Protein AF-A0A6B1HH83-F1 (afdb_monomer)

pLDDT: mean 73.37, std 22.15, range [20.62, 98.69]

Structure (mmCIF, N/CA/C/O backbone):
data_AF-A0A6B1HH83-F1
#
_entry.id   AF-A0A6B1HH83-F1
#
loop_
_atom_site.group_PDB
_atom_site.id
_atom_site.type_symbol
_atom_site.label_atom_id
_atom_site.label_alt_id
_atom_site.label_comp_id
_atom_site.label_asym_id
_atom_site.label_entity_id
_atom_site.label_seq_id
_atom_site.pdbx_PDB_ins_code
_atom_site.Cartn_x
_atom_site.Cartn_y
_atom_site.Cartn_z
_atom_site.occupancy
_atom_site.B_iso_or_equiv
_atom_site.auth_seq_id
_atom_site.auth_comp_id
_atom_site.auth_asym_id
_atom_site.auth_atom_id
_atom_site.pdbx_PDB_model_num
ATOM 1 N N . MET A 1 1 ? -50.913 -0.398 -34.273 1.00 33.47 1 MET A N 1
ATOM 2 C CA . MET A 1 1 ? -52.316 -0.352 -33.785 1.00 33.47 1 MET A CA 1
ATOM 3 C C . MET A 1 1 ? -52.574 1.016 -33.149 1.00 33.47 1 MET A C 1
ATOM 5 O O . MET A 1 1 ? -51.648 1.817 -33.113 1.00 33.47 1 MET A O 1
ATOM 9 N N . ARG A 1 2 ? -53.811 1.325 -32.743 1.00 30.80 2 ARG A N 1
ATOM 10 C CA . ARG A 1 2 ? -54.237 2.619 -32.159 1.00 30.80 2 ARG A CA 1
ATOM 11 C C . ARG A 1 2 ? -54.920 2.368 -30.799 1.00 30.80 2 ARG A C 1
ATOM 13 O O . ARG A 1 2 ? -55.069 1.201 -30.449 1.00 30.80 2 ARG A O 1
ATOM 20 N N . TRP A 1 3 ? -55.430 3.433 -30.169 1.00 24.69 3 TRP A N 1
ATOM 21 C CA . TRP A 1 3 ? -56.178 3.485 -28.893 1.00 24.69 3 TRP A CA 1
ATOM 22 C C . TRP A 1 3 ? -55.334 3.423 -27.604 1.00 24.69 3 TRP A C 1
ATOM 24 O O . TRP A 1 3 ? -54.301 2.764 -27.589 1.00 24.69 3 TRP A O 1
ATOM 34 N N . ASP A 1 4 ? -55.770 3.991 -26.468 1.00 29.88 4 ASP A N 1
ATOM 35 C CA . ASP A 1 4 ? -56.290 5.360 -26.208 1.00 29.88 4 ASP A CA 1
ATOM 36 C C . ASP A 1 4 ? -56.360 5.630 -24.675 1.00 29.88 4 ASP A C 1
ATOM 38 O O . ASP A 1 4 ? -56.040 4.753 -23.875 1.00 29.88 4 ASP A O 1
ATOM 42 N N . ARG A 1 5 ? -56.740 6.850 -24.252 1.00 32.91 5 ARG A N 1
ATOM 43 C CA . ARG A 1 5 ? -56.985 7.263 -22.832 1.00 32.91 5 ARG A CA 1
ATOM 44 C C . ARG A 1 5 ? -58.492 7.039 -22.443 1.00 32.91 5 ARG A C 1
ATOM 46 O O . ARG A 1 5 ? -59.138 6.336 -23.219 1.00 32.91 5 ARG A O 1
ATOM 53 N N . PRO A 1 6 ? -59.149 7.628 -21.387 1.00 52.00 6 PRO A N 1
ATOM 54 C CA . PRO A 1 6 ? -58.709 8.498 -20.258 1.00 52.00 6 PRO A CA 1
ATOM 55 C C . PRO A 1 6 ? -59.425 8.368 -18.860 1.00 52.00 6 PRO A C 1
ATOM 57 O O . PRO A 1 6 ? -60.502 7.797 -18.742 1.00 52.00 6 PRO A O 1
ATOM 60 N N . GLY A 1 7 ? -58.921 9.116 -17.852 1.00 25.64 7 GLY A N 1
ATOM 61 C CA . GLY A 1 7 ? -59.727 9.885 -16.853 1.00 25.64 7 GLY A CA 1
ATOM 62 C C . GLY A 1 7 ? -59.946 9.307 -15.429 1.00 25.64 7 GLY A C 1
ATOM 63 O O . GLY A 1 7 ? -59.591 8.161 -15.196 1.00 25.64 7 GLY A O 1
ATOM 64 N N . SER A 1 8 ? -60.550 10.007 -14.438 1.00 27.75 8 SER A N 1
ATOM 65 C CA . SER A 1 8 ? -60.636 11.460 -14.069 1.00 27.75 8 SER A CA 1
ATOM 66 C C . SER A 1 8 ? -61.572 11.698 -12.826 1.00 27.75 8 SER A C 1
ATOM 68 O O . SER A 1 8 ? -62.246 10.762 -12.415 1.00 27.75 8 SER A O 1
ATOM 70 N N . PHE A 1 9 ? -61.671 12.942 -12.277 1.00 25.16 9 PHE A N 1
ATOM 71 C CA . PHE A 1 9 ? -62.644 13.459 -11.241 1.00 25.16 9 PHE A CA 1
ATOM 72 C C . PHE A 1 9 ? -62.462 13.034 -9.738 1.00 25.16 9 PHE A C 1
ATOM 74 O O . PHE A 1 9 ? -61.982 11.942 -9.487 1.00 25.16 9 PHE A O 1
ATOM 81 N N . CYS A 1 10 ? -62.849 13.791 -8.670 1.00 22.48 10 CYS A N 1
ATOM 82 C CA . CYS A 1 10 ? -63.037 15.261 -8.459 1.00 22.48 10 CYS A CA 1
ATOM 83 C C . CYS A 1 10 ? -63.253 15.752 -6.975 1.00 22.48 10 CYS A C 1
ATOM 85 O O . CYS A 1 10 ? -63.966 15.121 -6.206 1.00 22.48 10 CYS A O 1
ATOM 87 N N . THR A 1 11 ? -62.788 16.984 -6.665 1.00 25.80 11 THR A N 1
ATOM 88 C CA . THR A 1 11 ? -63.322 18.070 -5.760 1.00 25.80 11 THR A CA 1
ATOM 89 C C . THR A 1 11 ? -63.862 17.886 -4.312 1.00 25.80 11 THR A C 1
ATOM 91 O O . THR A 1 11 ? -64.905 17.263 -4.124 1.00 25.80 11 THR A O 1
ATOM 94 N N . ARG A 1 12 ? -63.334 18.721 -3.374 1.00 23.45 12 ARG A N 1
ATOM 95 C CA . ARG A 1 12 ? -63.982 19.645 -2.361 1.00 23.45 12 ARG A CA 1
ATOM 96 C C . ARG A 1 12 ? -62.873 20.355 -1.524 1.00 23.45 12 ARG A C 1
ATOM 98 O O . ARG A 1 12 ? -61.862 19.706 -1.314 1.00 23.45 12 ARG A O 1
ATOM 105 N N . ARG A 1 13 ? -62.860 21.624 -1.046 1.00 24.23 13 ARG A N 1
ATOM 106 C CA . ARG A 1 13 ? -63.653 22.896 -1.146 1.00 24.23 13 ARG A CA 1
ATOM 107 C C . ARG A 1 13 ? -64.559 23.304 0.057 1.00 24.23 13 ARG A C 1
ATOM 109 O O . ARG A 1 13 ? -65.288 22.451 0.541 1.00 24.23 13 ARG A O 1
ATOM 116 N N . PHE A 1 14 ? -64.593 24.630 0.365 1.00 24.58 14 PHE A N 1
ATOM 117 C CA . PHE A 1 14 ? -65.303 25.423 1.433 1.00 24.58 14 PHE A CA 1
ATOM 118 C C . PHE A 1 14 ? -64.523 25.617 2.775 1.00 24.58 14 PHE A C 1
ATOM 120 O O . PHE A 1 14 ? -63.933 24.649 3.225 1.00 24.58 14 PHE A O 1
ATOM 127 N N . PHE A 1 15 ? -64.464 26.789 3.467 1.00 24.94 15 PHE A N 1
ATOM 128 C CA . PHE A 1 15 ? -64.865 28.198 3.162 1.00 24.94 15 PHE A CA 1
ATOM 129 C C . PHE A 1 15 ? -64.323 29.259 4.188 1.00 24.94 15 PHE A C 1
ATOM 131 O O . PHE A 1 15 ? -64.245 28.931 5.361 1.00 24.94 15 PHE A O 1
ATOM 138 N N . HIS A 1 16 ? -64.142 30.538 3.768 1.00 25.53 16 HIS A N 1
ATOM 139 C CA . HIS A 1 16 ? -64.282 31.811 4.565 1.00 25.53 16 HIS A CA 1
ATOM 140 C C . HIS A 1 16 ? -63.339 32.132 5.782 1.00 25.53 16 HIS A C 1
ATOM 142 O O . HIS A 1 16 ? -62.809 31.219 6.388 1.00 25.53 16 HIS A O 1
ATOM 148 N N . HIS A 1 17 ? -63.081 33.388 6.238 1.00 24.97 17 HIS A N 1
ATOM 149 C CA . HIS A 1 17 ? -63.225 34.766 5.677 1.00 24.97 17 HIS A CA 1
ATOM 150 C C . HIS A 1 17 ? -62.445 35.848 6.511 1.00 24.97 17 HIS A C 1
ATOM 152 O O . HIS A 1 17 ? -62.545 35.817 7.728 1.00 24.97 17 HIS A O 1
ATOM 158 N N . MET A 1 18 ? -61.847 36.881 5.867 1.00 22.27 18 MET A N 1
ATOM 159 C CA . MET A 1 18 ? -61.456 38.223 6.426 1.00 22.27 18 MET A CA 1
ATOM 160 C C . MET A 1 18 ? -60.382 38.291 7.561 1.00 22.27 18 MET A C 1
ATOM 162 O O . MET A 1 18 ? -60.098 37.284 8.183 1.00 22.27 18 MET A O 1
ATOM 166 N N . SER A 1 19 ? -59.665 39.401 7.857 1.00 24.20 19 SER A N 1
ATOM 167 C CA . SER A 1 19 ? -59.639 40.811 7.360 1.00 24.20 19 SER A CA 1
ATOM 168 C C . SER A 1 19 ? -58.248 41.499 7.497 1.00 24.20 19 SER A C 1
ATOM 170 O O . SER A 1 19 ? -57.459 41.135 8.358 1.00 24.20 19 SER A O 1
ATOM 172 N N . LYS A 1 20 ? -57.984 42.561 6.704 1.00 23.52 20 LYS A N 1
ATOM 173 C CA . LYS A 1 20 ? -56.842 43.520 6.832 1.00 23.52 20 LYS A CA 1
ATOM 174 C C . LYS A 1 20 ? -57.128 44.604 7.899 1.00 23.52 20 LYS A C 1
ATOM 176 O O . LYS A 1 20 ? -58.307 44.929 8.048 1.00 23.52 20 LYS A O 1
ATOM 181 N N . PRO A 1 21 ? -56.127 45.242 8.560 1.00 34.47 21 PRO A N 1
ATOM 182 C CA . PRO A 1 21 ? -55.455 46.481 8.056 1.00 34.47 21 PRO A CA 1
ATOM 183 C C . PRO A 1 21 ? -53.977 46.640 8.553 1.00 34.47 21 PRO A C 1
ATOM 185 O O . PRO A 1 21 ? -53.494 45.753 9.236 1.00 34.47 21 PRO A O 1
ATOM 188 N N . ARG A 1 22 ? -53.164 47.698 8.324 1.00 25.73 22 ARG A N 1
ATOM 189 C CA . ARG A 1 22 ? -52.981 48.751 7.279 1.00 25.73 22 ARG A CA 1
ATOM 190 C C . ARG A 1 22 ? -51.525 49.290 7.383 1.00 25.73 22 ARG A C 1
ATOM 192 O O . ARG A 1 22 ? -50.882 49.112 8.407 1.00 25.73 22 ARG A O 1
ATOM 199 N N . ARG A 1 23 ? -51.025 49.998 6.355 1.00 27.62 23 ARG A N 1
ATOM 200 C CA . ARG A 1 23 ? -49.734 50.737 6.386 1.00 27.62 23 ARG A CA 1
ATOM 201 C C . ARG A 1 23 ? -49.839 52.099 7.096 1.00 27.62 23 ARG A C 1
ATOM 203 O O . ARG A 1 23 ? -50.871 52.753 6.962 1.00 27.62 23 ARG A O 1
ATOM 210 N N . GLN A 1 24 ? -48.720 52.582 7.645 1.00 23.72 24 GLN A N 1
ATOM 211 C CA . GLN A 1 24 ? -48.341 54.008 7.730 1.00 23.72 24 GLN A CA 1
ATOM 212 C C . GLN A 1 24 ? -46.822 54.168 7.474 1.00 23.72 24 GLN A C 1
ATOM 214 O O . GLN A 1 24 ? -46.152 53.164 7.225 1.00 23.72 24 GLN A O 1
ATOM 219 N N . SER A 1 25 ? -46.302 55.401 7.353 1.00 23.97 25 SER A N 1
ATOM 220 C CA . SER A 1 25 ? -45.129 55.644 6.486 1.00 23.97 25 SER A CA 1
ATOM 221 C C . SER A 1 25 ? -44.353 56.964 6.692 1.00 23.97 25 SER A C 1
ATOM 223 O O . SER A 1 25 ? -44.974 58.017 6.563 1.00 23.97 25 SER A O 1
ATOM 225 N N . TRP A 1 26 ? -43.004 56.864 6.727 1.00 20.62 26 TRP A N 1
ATOM 226 C CA . TRP A 1 26 ? -42.010 57.819 6.148 1.00 20.62 26 TRP A CA 1
ATOM 227 C C . TRP A 1 26 ? -41.841 59.209 6.851 1.00 20.62 26 TRP A C 1
ATOM 229 O O . TRP A 1 26 ? -42.753 59.607 7.570 1.00 20.62 26 TRP A O 1
ATOM 239 N N . PRO A 1 27 ? -40.782 60.038 6.591 1.00 42.03 27 PRO A N 1
ATOM 240 C CA . PRO A 1 27 ? -39.379 59.773 6.145 1.00 42.03 27 PRO A CA 1
ATOM 241 C C . PRO A 1 27 ? -38.252 60.743 6.686 1.00 42.03 27 PRO A C 1
ATOM 243 O O . PRO A 1 27 ? -38.539 61.646 7.461 1.00 42.03 27 PRO A O 1
ATOM 246 N N . ILE A 1 28 ? -37.012 60.621 6.135 1.00 26.72 28 ILE A N 1
ATOM 247 C CA . ILE A 1 28 ? -35.827 61.561 6.088 1.00 26.72 28 ILE A CA 1
ATOM 248 C C . ILE A 1 28 ? -35.133 61.967 7.428 1.00 26.72 28 ILE A C 1
ATOM 250 O O . ILE A 1 28 ? -35.751 61.881 8.475 1.00 26.72 28 ILE A O 1
ATOM 254 N N . LEU A 1 29 ? -33.840 62.364 7.525 1.00 22.95 29 LEU A N 1
ATOM 255 C CA . LEU A 1 29 ? -32.870 63.000 6.591 1.00 22.95 29 LEU A CA 1
ATOM 256 C C . LEU A 1 29 ? -31.380 62.836 7.047 1.00 22.95 29 LEU A C 1
ATOM 258 O O . LEU A 1 29 ? -31.147 62.926 8.247 1.00 22.95 29 LEU A O 1
ATOM 262 N N . LEU A 1 30 ? -30.396 62.754 6.116 1.00 25.77 30 LEU A N 1
ATOM 263 C CA . LEU A 1 30 ? -29.038 63.406 6.091 1.00 25.77 30 LEU A CA 1
ATOM 264 C C . LEU A 1 30 ? -27.879 62.581 5.454 1.00 25.77 30 LEU A C 1
ATOM 266 O O . LEU A 1 30 ? -28.041 61.420 5.099 1.00 25.77 30 LEU A O 1
ATOM 270 N N . LEU A 1 31 ? -26.744 63.259 5.201 1.00 26.20 31 LEU A N 1
ATOM 271 C CA . LEU A 1 31 ? -25.589 62.890 4.349 1.00 26.20 31 LEU A CA 1
ATOM 272 C C . LEU A 1 31 ? -24.270 63.410 4.982 1.00 26.20 31 LEU A C 1
ATOM 274 O O . LEU A 1 31 ? -24.334 64.399 5.716 1.00 26.20 31 LEU A O 1
ATOM 278 N N . PRO A 1 32 ? -23.079 62.844 4.668 1.00 42.06 32 PRO A N 1
ATOM 279 C CA . PRO A 1 32 ? -22.206 63.496 3.669 1.00 42.06 32 PRO A CA 1
ATOM 280 C C . PRO A 1 32 ? -21.372 62.535 2.774 1.00 42.06 32 PRO A C 1
ATOM 282 O O . PRO A 1 32 ? -21.610 61.336 2.713 1.00 42.06 32 PRO A O 1
ATOM 285 N N . ARG A 1 33 ? -20.441 63.104 1.988 1.00 28.48 33 ARG A N 1
ATOM 286 C CA . ARG A 1 33 ? -19.704 62.492 0.856 1.00 28.48 33 ARG A CA 1
ATOM 287 C C . ARG A 1 33 ? -18.230 62.196 1.185 1.00 28.48 33 ARG A C 1
ATOM 289 O O . ARG A 1 33 ? -17.654 62.929 1.979 1.00 28.48 33 ARG A O 1
ATOM 296 N N . ALA A 1 34 ? -17.582 61.365 0.356 1.00 24.95 34 ALA A N 1
ATOM 297 C CA . ALA A 1 34 ? -16.354 61.741 -0.378 1.00 24.95 34 ALA A CA 1
ATOM 298 C C . ALA A 1 34 ? -16.177 60.894 -1.670 1.00 24.95 34 ALA A C 1
ATOM 300 O O . ALA A 1 34 ? -16.966 59.989 -1.921 1.00 24.95 34 ALA A O 1
ATOM 301 N N . ARG A 1 35 ? -15.194 61.230 -2.526 1.00 26.92 35 ARG A N 1
ATOM 302 C CA . ARG A 1 35 ? -14.909 60.592 -3.836 1.00 26.92 35 ARG A CA 1
ATOM 303 C C . ARG A 1 35 ? -13.450 60.127 -3.929 1.00 26.92 35 ARG A C 1
ATOM 305 O O . ARG A 1 35 ? -12.586 60.850 -3.446 1.00 26.92 35 ARG A O 1
ATOM 312 N N . VAL A 1 36 ? -13.186 59.117 -4.763 1.00 23.02 36 VAL A N 1
ATOM 313 C CA . VAL A 1 36 ? -11.991 59.048 -5.638 1.00 23.02 36 VAL A CA 1
ATOM 314 C C . VAL A 1 36 ? -12.446 58.609 -7.045 1.00 23.02 36 VAL A C 1
ATOM 316 O O . VAL A 1 36 ? -13.508 58.003 -7.182 1.00 23.02 36 VAL A O 1
ATOM 319 N N . THR A 1 37 ? -11.693 58.962 -8.092 1.00 24.11 37 THR A N 1
ATOM 320 C CA . THR A 1 37 ? -12.030 58.712 -9.508 1.00 24.11 37 THR A CA 1
ATOM 321 C C . THR A 1 37 ? -10.834 58.125 -10.256 1.00 24.11 37 THR A C 1
ATOM 323 O O . THR A 1 37 ? -9.757 58.711 -10.201 1.00 24.11 37 THR A O 1
ATOM 326 N N . VAL A 1 38 ? -11.048 57.083 -11.067 1.00 23.75 38 VAL A N 1
ATOM 327 C CA . VAL A 1 38 ? -10.174 56.728 -12.204 1.00 23.75 38 VAL A CA 1
ATOM 328 C C . VAL A 1 38 ? -11.058 56.442 -13.426 1.00 23.75 38 VAL A C 1
ATOM 330 O O . VAL A 1 38 ? -12.166 55.929 -13.288 1.00 23.75 38 VAL A O 1
ATOM 333 N N . MET A 1 39 ? -10.611 56.839 -14.621 1.00 22.73 39 MET A N 1
ATOM 334 C CA . MET A 1 39 ? -11.310 56.588 -15.890 1.00 22.73 39 MET A CA 1
ATOM 335 C C . MET A 1 39 ? -10.774 55.331 -16.576 1.00 22.73 39 MET A C 1
ATOM 337 O O . MET A 1 39 ? -9.578 55.087 -16.495 1.00 22.73 39 MET A O 1
ATOM 341 N N . PHE A 1 40 ? -11.578 54.714 -17.447 1.00 24.36 40 PHE A N 1
ATOM 342 C CA . PHE A 1 40 ? -11.118 54.476 -18.821 1.00 24.36 40 PHE A CA 1
ATOM 343 C C . PHE A 1 40 ? -12.262 54.582 -19.847 1.00 24.36 40 PHE A C 1
ATOM 345 O O . PHE A 1 40 ? -13.430 54.344 -19.549 1.00 24.36 40 PHE A O 1
ATOM 352 N N . ARG A 1 41 ? -11.906 55.005 -21.066 1.00 24.81 41 ARG A N 1
ATOM 353 C CA . ARG A 1 41 ? -12.722 54.908 -22.294 1.00 24.81 41 ARG A CA 1
ATOM 354 C C . ARG A 1 41 ? -12.534 53.481 -22.883 1.00 24.81 41 ARG A C 1
ATOM 356 O O . ARG A 1 41 ? -11.619 52.788 -22.464 1.00 24.81 41 ARG A O 1
ATOM 363 N N . THR A 1 42 ? -13.296 52.967 -23.855 1.00 26.19 42 THR A N 1
ATOM 364 C CA . THR A 1 42 ? -13.899 53.651 -25.016 1.00 26.19 42 THR A CA 1
ATOM 365 C C . THR A 1 42 ? -15.095 52.883 -25.601 1.00 26.19 42 THR A C 1
ATOM 367 O O . THR A 1 42 ? -15.248 51.684 -25.411 1.00 26.19 42 THR A O 1
ATOM 370 N N . THR A 1 43 ? -15.940 53.591 -26.349 1.00 26.95 43 THR A N 1
ATOM 371 C CA . THR A 1 43 ? -17.135 53.096 -27.052 1.00 26.95 43 THR A CA 1
ATOM 372 C C . THR A 1 43 ? -16.858 52.158 -28.233 1.00 26.95 43 THR A C 1
ATOM 374 O O . THR A 1 43 ? -15.992 52.464 -29.055 1.00 26.95 43 THR A O 1
ATOM 377 N N . ARG A 1 44 ? -17.795 51.237 -28.505 1.00 25.27 44 ARG A N 1
ATOM 378 C CA . ARG A 1 44 ? -18.380 51.136 -29.858 1.00 25.27 44 ARG A CA 1
ATOM 379 C C . ARG A 1 44 ? -19.846 50.693 -29.837 1.00 25.27 44 ARG A C 1
ATOM 381 O O . ARG A 1 44 ? -20.268 49.950 -28.962 1.00 25.27 44 ARG A O 1
ATOM 388 N N . THR A 1 45 ? -20.619 51.199 -30.793 1.00 28.08 45 THR A N 1
ATOM 389 C CA . THR A 1 45 ? -22.076 51.039 -30.911 1.00 28.08 45 THR A CA 1
ATOM 390 C C . THR A 1 45 ? -22.458 50.367 -32.225 1.00 28.08 45 THR A C 1
ATOM 392 O O . THR A 1 45 ? -21.961 50.759 -33.277 1.00 28.08 45 THR A O 1
ATOM 395 N N . ILE A 1 46 ? -23.432 49.453 -32.177 1.00 26.84 46 ILE A N 1
ATOM 396 C CA . ILE A 1 46 ? -24.344 49.141 -33.291 1.00 26.84 46 ILE A CA 1
ATOM 397 C C . ILE A 1 46 ? -25.780 49.119 -32.722 1.00 26.84 46 ILE A C 1
ATOM 399 O O . ILE A 1 46 ? -25.980 48.874 -31.532 1.00 26.84 46 ILE A O 1
ATOM 403 N N . ARG A 1 47 ? -26.775 49.492 -33.538 1.00 26.17 47 ARG A N 1
ATOM 404 C CA . ARG A 1 47 ? -28.194 49.699 -33.167 1.00 26.17 47 ARG A CA 1
ATOM 405 C C . ARG A 1 47 ? -29.117 49.211 -34.326 1.00 26.17 47 ARG A C 1
ATOM 407 O O . ARG A 1 47 ? -28.569 48.696 -35.296 1.00 26.17 47 ARG A O 1
ATOM 414 N N . PRO A 1 48 ? -30.470 49.236 -34.248 1.00 45.50 48 PRO A N 1
ATOM 415 C CA . PRO A 1 48 ? -31.218 47.982 -34.404 1.00 45.50 48 PRO A CA 1
ATOM 416 C C . PRO A 1 48 ? -32.344 47.980 -35.464 1.00 45.50 48 PRO A C 1
ATOM 418 O O . PRO A 1 48 ? -32.814 49.023 -35.910 1.00 45.50 48 PRO A O 1
ATOM 421 N N . MET A 1 49 ? -32.873 46.782 -35.729 1.00 25.17 49 MET A N 1
ATOM 422 C CA . MET A 1 49 ? -34.228 46.474 -36.229 1.00 25.17 49 MET A CA 1
ATOM 423 C C . MET A 1 49 ? -34.684 45.192 -35.489 1.00 25.17 49 MET A C 1
ATOM 425 O O . MET A 1 49 ? -33.827 44.399 -35.120 1.00 25.17 49 MET A O 1
ATOM 429 N N . GLY A 1 50 ? -35.949 44.899 -35.159 1.00 27.03 50 GLY A N 1
ATOM 430 C CA . GLY A 1 50 ? -37.245 45.482 -35.534 1.00 27.03 50 GLY A CA 1
ATOM 431 C C . GLY A 1 50 ? -38.096 44.427 -36.273 1.00 27.03 50 GLY A C 1
ATOM 432 O O . GLY A 1 50 ? -37.589 43.839 -37.214 1.00 27.03 50 GLY A O 1
ATOM 433 N N . THR A 1 51 ? -39.363 44.114 -35.953 1.00 28.11 51 THR A N 1
ATOM 434 C CA . THR A 1 51 ? -40.323 44.636 -34.948 1.00 28.11 51 THR A CA 1
ATOM 435 C C . THR A 1 51 ? -41.466 43.615 -34.676 1.00 28.11 51 THR A C 1
ATOM 437 O O . THR A 1 51 ? -41.605 42.650 -35.415 1.00 28.11 51 THR A O 1
ATOM 440 N N . PHE A 1 52 ? -42.335 43.922 -33.694 1.00 25.11 52 PHE A N 1
ATOM 441 C CA . PHE A 1 52 ? -43.751 43.501 -33.526 1.00 25.11 52 PHE A CA 1
ATOM 442 C C . PHE A 1 52 ? -44.191 42.215 -32.767 1.00 25.11 52 PHE A C 1
ATOM 444 O O . PHE A 1 52 ? -43.970 41.092 -33.188 1.00 25.11 52 PHE A O 1
ATOM 451 N N . ARG A 1 53 ? -45.067 42.482 -31.771 1.00 27.41 53 ARG A N 1
ATOM 452 C CA . ARG A 1 53 ? -46.263 41.730 -31.295 1.00 27.41 53 ARG A CA 1
ATOM 453 C C . ARG A 1 53 ? -46.114 40.341 -30.643 1.00 27.41 53 ARG A C 1
ATOM 455 O O . ARG A 1 53 ? -46.042 39.322 -31.311 1.00 27.41 53 ARG A O 1
ATOM 462 N N . GLY A 1 54 ? -46.365 40.321 -29.331 1.00 27.91 54 GLY A N 1
ATOM 463 C CA . GLY A 1 54 ? -46.809 39.146 -28.571 1.00 27.91 54 GLY A CA 1
ATOM 464 C C . GLY A 1 54 ? -46.835 39.448 -27.071 1.00 27.91 54 GLY A C 1
ATOM 465 O O . GLY A 1 54 ? -45.780 39.565 -26.463 1.00 27.91 54 GLY A O 1
ATOM 466 N N . ALA A 1 55 ? -48.016 39.626 -26.471 1.00 28.78 55 ALA A N 1
ATOM 467 C CA . ALA A 1 55 ? -48.135 39.899 -25.036 1.00 28.78 55 ALA A CA 1
ATOM 468 C C . ALA A 1 55 ? -48.441 38.605 -24.268 1.00 28.78 55 ALA A C 1
ATOM 470 O O . ALA A 1 55 ? -49.576 38.134 -24.277 1.00 28.78 55 ALA A O 1
ATOM 471 N N . ALA A 1 56 ? -47.434 38.061 -23.586 1.00 28.45 56 ALA A N 1
ATOM 472 C CA . ALA A 1 56 ? -47.584 36.983 -22.615 1.00 28.45 56 ALA A CA 1
ATOM 473 C C . ALA A 1 56 ? -46.942 37.429 -21.296 1.00 28.45 56 ALA A C 1
ATOM 475 O O . ALA A 1 56 ? -45.726 37.585 -21.209 1.00 28.45 56 ALA A O 1
ATOM 476 N N . ALA A 1 57 ? -47.765 37.681 -20.279 1.00 30.30 57 ALA A N 1
ATOM 477 C CA . ALA A 1 57 ? -47.280 38.070 -18.962 1.00 30.30 57 ALA A CA 1
ATOM 478 C C . ALA A 1 57 ? -46.827 36.823 -18.190 1.00 30.30 57 ALA A C 1
ATOM 480 O O . ALA A 1 57 ? -47.614 36.233 -17.449 1.00 30.30 57 ALA A O 1
ATOM 481 N N . LEU A 1 58 ? -45.560 36.424 -18.351 1.00 28.72 58 LEU A N 1
ATOM 482 C CA . LEU A 1 58 ? -44.927 35.548 -17.368 1.00 28.72 58 LEU A CA 1
ATOM 483 C C . LEU A 1 58 ? -44.825 36.327 -16.055 1.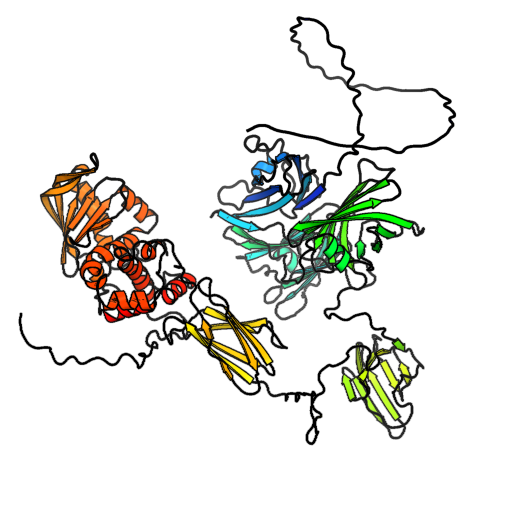00 28.72 58 LEU A C 1
ATOM 485 O O . LEU A 1 58 ? -43.991 37.220 -15.906 1.00 28.72 58 LEU A O 1
ATOM 489 N N . GLY A 1 59 ? -45.688 35.983 -15.102 1.00 29.36 59 GLY A N 1
ATOM 490 C CA . GLY A 1 59 ? -45.469 36.340 -13.712 1.00 29.36 59 GLY A CA 1
ATOM 491 C C . GLY A 1 59 ? -44.239 35.589 -13.226 1.00 29.36 59 GLY A C 1
ATOM 492 O O . GLY A 1 59 ? -44.337 34.404 -12.917 1.00 29.36 59 GLY A O 1
ATOM 493 N N . VAL A 1 60 ? -43.090 36.267 -13.180 1.00 30.16 60 VAL A N 1
ATOM 494 C CA . VAL A 1 60 ? -41.903 35.749 -12.497 1.00 30.16 60 VAL A CA 1
ATOM 495 C C . VAL A 1 60 ? -42.250 35.669 -11.017 1.00 30.16 60 VAL A C 1
ATOM 497 O O . VAL A 1 60 ? -42.188 36.660 -10.289 1.00 30.16 60 VAL A O 1
ATOM 500 N N . VAL A 1 61 ? -42.648 34.476 -10.581 1.00 28.92 61 VAL A N 1
ATOM 501 C CA . VAL A 1 61 ? -42.601 34.116 -9.171 1.00 28.92 61 VAL A CA 1
ATOM 502 C C . VAL A 1 61 ? -41.121 34.077 -8.822 1.00 28.92 61 VAL A C 1
ATOM 504 O O . VAL A 1 61 ? -40.431 33.109 -9.128 1.00 28.92 61 VAL A O 1
ATOM 507 N N . MET A 1 62 ? -40.625 35.158 -8.220 1.00 29.91 62 MET A N 1
ATOM 508 C CA . MET A 1 62 ? -39.379 35.103 -7.470 1.00 29.91 62 MET A CA 1
ATOM 509 C C . MET A 1 62 ? -39.630 34.185 -6.276 1.00 29.91 62 MET A C 1
ATOM 511 O O . MET A 1 62 ? -40.058 34.641 -5.215 1.00 29.91 62 MET A O 1
ATOM 515 N N . LEU A 1 63 ? -39.386 32.887 -6.469 1.00 28.62 63 LEU A N 1
ATOM 516 C CA . LEU A 1 63 ? -39.000 32.031 -5.361 1.00 28.62 63 LEU A CA 1
ATOM 517 C C . LEU A 1 63 ? -37.780 32.706 -4.737 1.00 28.62 63 LEU A C 1
ATOM 519 O O . LEU A 1 63 ? -36.724 32.795 -5.361 1.00 28.62 63 LEU A O 1
ATOM 523 N N . TRP A 1 64 ? -37.945 33.208 -3.517 1.00 27.88 64 TRP A N 1
ATOM 524 C CA . TRP A 1 64 ? -36.811 33.405 -2.633 1.00 27.88 64 TRP A CA 1
ATOM 525 C C . TRP A 1 64 ? -36.361 32.012 -2.200 1.00 27.88 64 TRP A C 1
ATOM 527 O O . TRP A 1 64 ? -36.716 31.536 -1.125 1.00 27.88 64 TRP A O 1
ATOM 537 N N . CYS A 1 65 ? -35.598 31.343 -3.065 1.00 28.91 65 CYS A N 1
ATOM 538 C CA . CYS A 1 65 ? -34.590 30.433 -2.556 1.00 28.91 65 CYS A CA 1
ATOM 539 C C . CYS A 1 65 ? -33.683 31.291 -1.672 1.00 28.91 65 CYS A C 1
ATOM 541 O O . CYS A 1 65 ? -33.063 32.238 -2.164 1.00 28.91 65 CYS A O 1
ATOM 543 N N . ALA A 1 66 ? -33.641 30.989 -0.375 1.00 38.44 66 ALA A N 1
ATOM 544 C CA . ALA A 1 66 ? -32.488 31.379 0.420 1.00 38.44 66 ALA A CA 1
ATOM 545 C C . ALA A 1 66 ? -31.232 30.836 -0.291 1.00 38.44 66 ALA A C 1
ATOM 547 O O . ALA A 1 66 ? -31.316 29.756 -0.892 1.00 38.44 66 ALA A O 1
ATOM 548 N N . PRO A 1 67 ? -30.101 31.563 -0.286 1.00 40.47 67 PRO A N 1
ATOM 549 C CA . PRO A 1 67 ? -28.860 31.004 -0.802 1.00 40.47 67 PRO A CA 1
ATOM 550 C C . PRO A 1 67 ? -28.576 29.686 -0.076 1.00 40.47 67 PRO A C 1
ATOM 552 O O . PRO A 1 67 ? -28.771 29.587 1.138 1.00 40.47 67 PRO A O 1
ATOM 555 N N . ALA A 1 68 ? -28.150 28.668 -0.821 1.00 49.88 68 ALA A N 1
ATOM 556 C CA . ALA A 1 68 ? -27.632 27.463 -0.196 1.00 49.88 68 ALA A CA 1
ATOM 557 C C . ALA A 1 68 ? -26.391 27.836 0.628 1.00 49.88 68 ALA A C 1
ATOM 559 O O . ALA A 1 68 ? -25.600 28.700 0.237 1.00 49.88 68 ALA A O 1
ATOM 560 N N . LEU A 1 69 ? -26.236 27.208 1.794 1.00 56.00 69 LEU A N 1
ATOM 561 C CA . LEU A 1 69 ? -24.988 27.305 2.535 1.00 56.00 69 LEU A CA 1
ATOM 562 C C . LEU A 1 69 ? -23.965 26.405 1.856 1.00 56.00 69 LEU A C 1
ATOM 564 O O . LEU A 1 69 ? -23.931 25.201 2.128 1.00 56.00 69 LEU A O 1
ATOM 568 N N . ALA A 1 70 ? -23.149 27.017 0.995 1.00 60.75 70 ALA A N 1
ATOM 569 C CA . ALA A 1 70 ? -21.957 26.395 0.443 1.00 60.75 70 ALA A CA 1
ATOM 570 C C . ALA A 1 70 ? -21.139 25.784 1.587 1.00 60.75 70 ALA A C 1
ATOM 572 O O . ALA A 1 70 ? -20.826 26.452 2.583 1.00 60.75 70 ALA A O 1
ATOM 573 N N . GLU A 1 71 ? -20.882 24.495 1.433 1.00 65.69 71 GLU A N 1
ATOM 574 C CA . GLU A 1 71 ? -20.278 23.590 2.393 1.00 65.69 71 GLU A CA 1
ATOM 575 C C . GLU A 1 71 ? -18.769 23.793 2.436 1.00 65.69 71 GLU A C 1
ATOM 577 O O . GLU A 1 71 ? -18.173 24.186 1.433 1.00 65.69 71 GLU A O 1
ATOM 582 N N . GLN A 1 72 ? -18.151 23.502 3.581 1.00 74.31 72 GLN A N 1
ATOM 583 C CA . GLN A 1 72 ? -16.707 23.607 3.761 1.00 74.31 72 GLN A CA 1
ATOM 584 C C . GLN A 1 72 ? -16.086 22.229 4.015 1.00 74.31 72 GLN A C 1
ATOM 586 O O . GLN A 1 72 ? -16.536 21.470 4.877 1.00 74.31 72 GLN A O 1
ATOM 591 N N . TYR A 1 73 ? -15.007 21.952 3.289 1.00 79.44 73 TYR A N 1
ATOM 592 C CA . TYR A 1 73 ? -14.140 20.788 3.461 1.00 79.44 73 TYR A CA 1
ATOM 593 C C . TYR A 1 73 ? -12.710 21.281 3.739 1.00 79.44 73 TYR A C 1
ATOM 595 O O . TYR A 1 73 ? -12.281 22.272 3.141 1.00 79.44 73 TYR A O 1
ATOM 603 N N . THR A 1 74 ? -11.971 20.619 4.632 1.00 81.81 74 THR A N 1
ATOM 604 C CA . THR A 1 74 ? -10.571 20.958 4.946 1.00 81.81 74 THR A CA 1
ATOM 605 C C . THR A 1 74 ? -9.596 19.913 4.405 1.00 81.81 74 THR A C 1
ATOM 607 O O . THR A 1 74 ? -9.939 18.750 4.205 1.00 81.81 74 THR A O 1
ATOM 610 N N . VAL A 1 75 ? -8.363 20.347 4.141 1.00 86.94 75 VAL A N 1
ATOM 611 C CA . VAL A 1 75 ? -7.211 19.482 3.852 1.00 86.94 75 VAL A CA 1
ATOM 612 C C . VAL A 1 75 ? -6.047 19.963 4.726 1.00 86.94 75 VAL A C 1
ATOM 614 O O . VAL A 1 75 ? -5.592 21.087 4.504 1.00 86.94 75 VAL A O 1
ATOM 617 N N . PRO A 1 76 ? -5.534 19.160 5.677 1.00 85.56 76 PRO A N 1
ATOM 618 C CA . PRO A 1 76 ? -4.541 19.603 6.669 1.00 85.56 76 PRO A CA 1
ATOM 619 C C . PRO A 1 76 ? -3.156 19.910 6.071 1.00 85.56 76 PRO A C 1
ATOM 621 O O . PRO A 1 76 ? -2.391 20.709 6.623 1.00 85.56 76 PRO A O 1
ATOM 624 N N . LEU A 1 77 ? -2.816 19.270 4.946 1.00 88.56 77 LEU A N 1
ATOM 625 C CA . LEU A 1 77 ? -1.523 19.412 4.284 1.00 88.56 77 LEU A CA 1
ATOM 626 C C . LEU A 1 77 ? -1.628 19.264 2.757 1.00 88.56 77 LEU A C 1
ATOM 628 O O . LEU A 1 77 ? -1.817 18.169 2.226 1.00 88.56 77 LEU A O 1
ATOM 632 N N . LEU A 1 78 ? -1.393 20.368 2.051 1.00 88.44 78 LEU A N 1
ATOM 633 C CA . LEU A 1 78 ? -0.869 20.384 0.690 1.00 88.44 78 LEU A CA 1
ATOM 634 C C . LEU A 1 78 ? 0.598 20.833 0.758 1.00 88.44 78 LEU A C 1
ATOM 636 O O . LEU A 1 78 ? 0.881 21.986 1.084 1.00 88.44 78 LEU A O 1
ATOM 640 N N . VAL A 1 79 ? 1.521 19.929 0.421 1.00 84.25 79 VAL A N 1
ATOM 641 C CA . VAL A 1 79 ? 2.957 20.245 0.364 1.00 84.25 79 VAL A CA 1
ATOM 642 C C . VAL A 1 79 ? 3.227 21.257 -0.749 1.00 84.25 79 VAL A C 1
ATOM 644 O O . VAL A 1 79 ? 2.830 21.046 -1.902 1.00 84.25 79 VAL A O 1
ATOM 647 N N . ALA A 1 80 ? 3.901 22.354 -0.401 1.00 72.31 80 ALA A N 1
ATOM 648 C CA . ALA A 1 80 ? 4.197 23.445 -1.327 1.00 72.31 80 ALA A CA 1
ATOM 649 C C . ALA A 1 80 ? 5.085 22.989 -2.513 1.00 72.31 80 ALA A C 1
ATOM 651 O O . ALA A 1 80 ? 5.915 22.088 -2.361 1.00 72.31 80 ALA A O 1
ATOM 652 N N . PRO A 1 81 ? 4.959 23.596 -3.713 1.00 66.56 81 PRO A N 1
ATOM 653 C CA . PRO A 1 81 ? 5.722 23.167 -4.880 1.00 66.56 81 PRO A CA 1
ATOM 654 C C . PRO A 1 81 ? 7.210 23.520 -4.729 1.00 66.56 81 PRO A C 1
ATOM 656 O O . PRO A 1 81 ? 7.606 24.685 -4.810 1.00 66.56 81 PRO A O 1
ATOM 659 N N . ALA A 1 82 ? 8.053 22.503 -4.554 1.00 58.28 82 ALA A N 1
ATOM 660 C CA . ALA A 1 82 ? 9.501 22.665 -4.560 1.00 58.28 82 ALA A CA 1
ATOM 661 C C . ALA A 1 82 ? 9.990 23.081 -5.962 1.00 58.28 82 ALA A C 1
ATOM 663 O O . ALA A 1 82 ? 9.749 22.392 -6.951 1.00 58.28 82 ALA A O 1
ATOM 664 N N . GLY A 1 83 ? 10.706 24.206 -6.054 1.00 49.81 83 GLY A N 1
ATOM 665 C CA . GLY A 1 83 ? 11.142 24.816 -7.321 1.00 49.81 83 GLY A CA 1
ATOM 666 C C . GLY A 1 83 ? 12.282 24.098 -8.062 1.00 49.81 83 GLY A C 1
ATOM 667 O O . GLY A 1 83 ? 13.072 24.764 -8.728 1.00 49.81 83 GLY A O 1
ATOM 668 N N . ALA A 1 84 ? 12.411 22.776 -7.923 1.00 51.38 84 ALA A N 1
ATOM 669 C CA . ALA A 1 84 ? 13.469 21.969 -8.527 1.00 51.38 84 ALA A CA 1
ATOM 670 C C . ALA A 1 84 ? 12.934 20.614 -9.022 1.00 51.38 84 ALA A C 1
ATOM 672 O O . ALA A 1 84 ? 12.142 19.955 -8.350 1.00 51.38 84 ALA A O 1
ATOM 673 N N . SER A 1 85 ? 13.403 20.180 -10.192 1.00 48.06 85 SER A N 1
ATOM 674 C CA . SER A 1 85 ? 13.072 18.880 -10.786 1.00 48.06 85 SER A CA 1
ATOM 675 C C . SER A 1 85 ? 13.502 17.712 -9.890 1.00 48.06 85 SER A C 1
ATOM 677 O O . SER A 1 85 ? 14.636 17.697 -9.411 1.00 48.06 85 SER A O 1
ATOM 679 N N . GLY A 1 86 ? 12.630 16.713 -9.721 1.00 54.41 86 GLY A N 1
ATOM 680 C CA . GLY A 1 86 ? 12.914 15.508 -8.929 1.00 54.41 86 GLY A CA 1
ATOM 681 C C . GLY A 1 86 ? 12.597 15.621 -7.433 1.00 54.41 86 GLY A C 1
ATOM 682 O O . GLY A 1 86 ? 12.925 14.710 -6.681 1.00 54.41 86 GLY A O 1
ATOM 683 N N . GLN A 1 87 ? 11.968 16.715 -6.993 1.00 65.69 87 GLN A N 1
ATOM 684 C CA . GLN A 1 87 ? 11.416 16.852 -5.642 1.00 65.69 87 GLN A CA 1
ATOM 685 C C . GLN A 1 87 ? 9.942 16.401 -5.584 1.00 65.69 87 GLN A C 1
ATOM 687 O O . GLN A 1 87 ? 9.250 16.484 -6.602 1.00 65.69 87 GLN A O 1
ATOM 692 N N . PRO A 1 88 ? 9.448 15.946 -4.416 1.00 72.06 88 PRO A N 1
ATOM 693 C CA . PRO A 1 88 ? 8.052 15.553 -4.243 1.00 72.06 88 PRO A CA 1
ATOM 694 C C . PRO A 1 88 ? 7.077 16.712 -4.501 1.00 72.06 88 PRO A C 1
ATOM 696 O O . PRO A 1 88 ? 7.326 17.855 -4.116 1.00 72.06 88 PRO A O 1
ATOM 699 N N . GLN A 1 89 ? 5.943 16.402 -5.131 1.00 83.81 89 GLN A N 1
ATOM 700 C CA . GLN A 1 89 ? 4.933 17.371 -5.559 1.00 83.81 89 GLN A CA 1
ATOM 701 C C . GLN A 1 89 ? 3.603 17.131 -4.833 1.00 83.81 89 GLN A C 1
ATOM 703 O O . GLN A 1 89 ? 3.045 16.036 -4.903 1.00 83.81 89 GLN A O 1
ATOM 708 N N . GLY A 1 90 ? 3.058 18.159 -4.174 1.00 88.81 90 GLY A N 1
ATOM 709 C CA . GLY A 1 90 ? 1.691 18.119 -3.649 1.00 88.81 90 GLY A CA 1
ATOM 710 C C . GLY A 1 90 ? 0.654 18.045 -4.777 1.00 88.81 90 GLY A C 1
ATOM 711 O O . GLY A 1 90 ? 0.774 18.748 -5.783 1.00 88.81 90 GLY A O 1
ATOM 712 N N . VAL A 1 91 ? -0.367 17.205 -4.612 1.00 91.50 91 VAL A N 1
ATOM 713 C CA . VAL A 1 91 ? -1.468 17.003 -5.567 1.00 91.50 91 VAL A CA 1
ATOM 714 C C . VAL A 1 91 ? -2.797 16.992 -4.815 1.00 91.50 91 VAL A C 1
ATOM 716 O O . VAL A 1 91 ? -2.953 16.269 -3.833 1.00 91.50 91 VAL A O 1
ATOM 719 N N . LEU A 1 92 ? -3.770 17.762 -5.298 1.00 93.69 92 LEU A N 1
ATOM 720 C CA . LEU A 1 92 ? -5.156 17.745 -4.840 1.00 93.69 92 LEU A CA 1
ATOM 721 C C . LEU A 1 92 ? -6.035 17.102 -5.913 1.00 93.69 92 LEU A C 1
ATOM 723 O O . LEU A 1 92 ? -6.003 17.519 -7.069 1.00 93.69 92 LEU A O 1
ATOM 727 N N . ARG A 1 93 ? -6.875 16.147 -5.519 1.00 94.25 93 ARG A N 1
ATOM 728 C CA . ARG A 1 93 ? -7.896 15.534 -6.371 1.00 94.25 93 ARG A CA 1
ATOM 729 C C . ARG A 1 93 ? -9.267 15.697 -5.721 1.00 94.25 93 ARG A C 1
ATOM 731 O O . ARG A 1 93 ? -9.418 15.415 -4.539 1.00 94.25 93 ARG A O 1
ATOM 738 N N . ILE A 1 94 ? -10.263 16.148 -6.477 1.00 91.12 94 ILE A N 1
ATOM 739 C CA . ILE A 1 94 ? -11.634 16.368 -5.992 1.00 91.12 94 ILE A CA 1
ATOM 740 C C . ILE A 1 94 ? -12.591 15.584 -6.886 1.00 91.12 94 ILE A C 1
ATOM 742 O O . ILE A 1 94 ? -12.632 15.823 -8.091 1.00 91.12 94 ILE A O 1
ATOM 746 N N . LEU A 1 95 ? -13.363 14.668 -6.302 1.00 87.25 95 LEU A N 1
ATOM 747 C CA . LEU A 1 95 ? -14.480 13.980 -6.955 1.00 87.25 95 LEU A CA 1
ATOM 748 C C . LEU A 1 95 ? -15.803 14.650 -6.562 1.00 87.25 95 LEU A C 1
ATOM 750 O O . LEU A 1 95 ? -16.007 14.938 -5.388 1.00 87.25 95 LEU A O 1
ATOM 754 N N . ASN A 1 96 ? -16.712 14.848 -7.516 1.00 85.69 96 ASN A N 1
ATOM 755 C CA . ASN A 1 96 ? -18.110 15.193 -7.260 1.00 85.69 96 ASN A CA 1
ATOM 756 C C . ASN A 1 96 ? -18.930 13.911 -7.071 1.00 85.69 96 ASN A C 1
ATOM 758 O O . ASN A 1 96 ? -18.963 13.070 -7.969 1.00 85.69 96 ASN A O 1
ATOM 762 N N . ALA A 1 97 ? -19.597 13.768 -5.928 1.00 78.44 97 ALA A N 1
ATOM 763 C CA . ALA A 1 97 ? -20.493 12.646 -5.650 1.00 78.44 97 ALA A CA 1
ATOM 764 C C . ALA A 1 97 ? -21.918 12.871 -6.198 1.00 78.44 97 ALA A C 1
ATOM 766 O O . ALA A 1 97 ? -22.690 11.921 -6.323 1.00 78.44 97 ALA A O 1
ATOM 767 N N . THR A 1 98 ? -22.272 14.110 -6.560 1.00 73.31 98 THR A N 1
ATOM 768 C CA . THR A 1 98 ? -23.608 14.465 -7.063 1.00 73.31 98 THR A CA 1
ATOM 769 C C . THR A 1 98 ? -23.783 14.200 -8.565 1.00 73.31 98 THR A C 1
ATOM 771 O O . THR A 1 98 ? -22.827 14.020 -9.329 1.00 73.31 98 THR A O 1
ATOM 774 N N . ALA A 1 99 ? -25.041 14.252 -9.009 1.00 83.44 99 ALA A N 1
ATOM 775 C CA . ALA A 1 99 ? -25.429 14.299 -10.419 1.00 83.44 99 ALA A CA 1
ATOM 776 C C . ALA A 1 99 ? -25.561 15.738 -10.975 1.00 83.44 99 ALA A C 1
ATOM 778 O O . ALA A 1 99 ? -26.043 15.916 -12.095 1.00 83.44 99 ALA A O 1
ATOM 779 N N . GLU A 1 100 ? -25.150 16.766 -10.222 1.00 84.62 100 GLU A N 1
ATOM 780 C CA . GLU A 1 100 ? -25.236 18.177 -10.622 1.00 84.62 100 GLU A CA 1
ATOM 781 C C . GLU A 1 100 ? -23.849 18.785 -10.880 1.00 84.62 100 GLU A C 1
ATOM 783 O O . GLU A 1 100 ? -22.828 18.268 -10.436 1.00 84.62 100 GLU A O 1
ATOM 788 N N . SER A 1 101 ? -23.798 19.879 -11.641 1.00 92.00 101 SER A N 1
ATOM 789 C CA . SER A 1 101 ? -22.563 20.616 -11.944 1.00 92.00 101 SER A CA 1
ATOM 790 C C . SER A 1 101 ? -22.565 21.936 -11.182 1.00 92.00 101 SER A C 1
ATOM 792 O O . SER A 1 101 ? -23.564 22.656 -11.220 1.00 92.00 101 SER A O 1
ATOM 794 N N . GLY A 1 102 ? -21.457 22.272 -10.525 1.00 90.50 102 GLY A N 1
ATOM 795 C CA . GLY A 1 102 ? -21.390 23.394 -9.587 1.00 90.50 102 GLY A CA 1
ATOM 796 C C . GLY A 1 102 ? -20.021 24.065 -9.537 1.00 90.50 102 GLY A C 1
ATOM 797 O O . GLY A 1 102 ? -19.033 23.567 -10.078 1.00 90.50 102 GLY A O 1
ATOM 798 N N . ALA A 1 103 ? -19.971 25.233 -8.899 1.00 93.44 103 ALA A N 1
ATOM 799 C CA . ALA A 1 103 ? -18.725 25.952 -8.665 1.00 93.44 103 ALA A CA 1
ATOM 800 C C . ALA A 1 103 ? -18.015 25.408 -7.417 1.00 93.44 103 ALA A C 1
ATOM 802 O O . ALA A 1 103 ? -18.655 25.132 -6.403 1.00 93.44 103 ALA A O 1
ATOM 803 N N . VAL A 1 104 ? -16.691 25.307 -7.486 1.00 94.69 104 VAL A N 1
ATOM 804 C CA . VAL A 1 104 ? -15.819 24.952 -6.362 1.00 94.69 104 VAL A CA 1
ATOM 805 C C . VAL A 1 104 ? -14.783 26.060 -6.201 1.00 94.69 104 VAL A C 1
ATOM 807 O O . VAL A 1 104 ? -14.144 26.462 -7.177 1.00 94.69 104 VAL A O 1
ATOM 810 N N . GLN A 1 105 ? -14.632 26.567 -4.981 1.00 94.62 105 GLN A N 1
ATOM 811 C CA . GLN A 1 105 ? -13.638 27.572 -4.605 1.00 94.62 105 GLN A CA 1
ATOM 812 C C . GLN A 1 105 ? -12.632 26.940 -3.644 1.00 94.62 105 GLN A C 1
ATOM 814 O O . GLN A 1 105 ? -13.025 26.299 -2.677 1.00 94.62 105 GLN A O 1
ATOM 819 N N . ILE A 1 106 ? -11.340 27.102 -3.911 1.00 94.88 106 ILE A N 1
ATOM 820 C CA . ILE A 1 106 ? -10.248 26.572 -3.092 1.00 94.88 106 ILE A CA 1
ATOM 821 C C . ILE A 1 106 ? -9.470 27.758 -2.534 1.00 94.88 106 ILE A C 1
ATOM 823 O O . ILE A 1 106 ? -8.835 28.499 -3.287 1.00 94.88 106 ILE A O 1
ATOM 827 N N . HIS A 1 107 ? -9.502 27.920 -1.219 1.00 91.94 107 HIS A N 1
ATOM 828 C CA . HIS A 1 107 ? -8.617 28.809 -0.481 1.00 91.94 107 HIS A CA 1
ATOM 829 C C . HIS A 1 107 ? -7.470 28.003 0.131 1.00 91.94 107 HIS A C 1
ATOM 831 O O . HIS A 1 107 ? -7.631 26.827 0.458 1.00 91.94 107 HIS A O 1
ATOM 837 N N . ALA A 1 108 ? -6.328 28.650 0.332 1.00 91.19 108 ALA A N 1
ATOM 838 C CA . ALA A 1 108 ? -5.282 28.166 1.219 1.00 91.19 108 ALA A CA 1
ATOM 839 C C . ALA A 1 108 ? -5.249 28.999 2.500 1.00 91.19 108 ALA A C 1
ATOM 841 O O . ALA A 1 108 ? -5.525 30.198 2.464 1.00 91.19 108 ALA A O 1
ATOM 842 N N . VAL A 1 109 ? -4.868 28.372 3.605 1.00 90.00 109 VAL A N 1
ATOM 843 C CA . VAL A 1 109 ? -4.402 29.024 4.827 1.00 90.00 109 VAL A CA 1
ATOM 844 C C . VAL A 1 109 ? -2.955 28.596 5.021 1.00 90.00 109 VAL A C 1
ATOM 846 O O . VAL A 1 109 ? -2.654 27.401 5.006 1.00 90.00 109 VAL A O 1
ATOM 849 N N . ASP A 1 110 ? -2.057 29.571 5.116 1.00 89.56 110 ASP A N 1
ATOM 850 C CA . ASP A 1 110 ? -0.624 29.321 5.270 1.00 89.56 110 ASP A CA 1
ATOM 851 C C . ASP A 1 110 ? -0.226 29.063 6.738 1.00 89.56 110 ASP A C 1
ATOM 853 O O . ASP A 1 110 ? -1.049 29.192 7.648 1.00 89.56 110 ASP A O 1
ATOM 857 N N . ASP A 1 111 ? 1.033 28.692 6.997 1.00 91.06 111 ASP A N 1
ATOM 858 C CA . ASP A 1 111 ? 1.502 28.390 8.360 1.00 91.06 111 ASP A CA 1
ATOM 859 C C . ASP A 1 111 ? 1.360 29.606 9.310 1.00 91.06 111 ASP A C 1
ATOM 861 O O . ASP A 1 111 ? 1.210 29.443 10.520 1.00 91.06 111 ASP A O 1
ATOM 865 N N . ALA A 1 112 ? 1.302 30.835 8.780 1.00 89.00 112 ALA A N 1
ATOM 866 C CA . ALA A 1 112 ? 1.049 32.052 9.557 1.00 89.00 112 ALA A CA 1
ATOM 867 C C . ALA A 1 112 ? -0.448 32.337 9.827 1.00 89.00 112 ALA A C 1
ATOM 869 O O . ALA A 1 112 ? -0.763 33.336 10.475 1.00 89.00 112 ALA A O 1
ATOM 870 N N . GLY A 1 113 ? -1.367 31.490 9.348 1.00 88.00 113 GLY A N 1
ATOM 871 C CA . GLY A 1 113 ? -2.818 31.673 9.467 1.00 88.00 113 GLY A CA 1
ATOM 872 C C . GLY A 1 113 ? -3.421 32.606 8.408 1.00 88.00 113 GLY A C 1
ATOM 873 O O . GLY A 1 113 ? -4.573 33.024 8.528 1.00 88.00 113 GLY A O 1
ATOM 874 N N . THR A 1 114 ? -2.673 32.958 7.357 1.00 90.06 114 THR A N 1
ATOM 875 C CA . THR A 1 114 ? -3.132 33.895 6.323 1.00 90.06 114 THR A CA 1
ATOM 876 C C . THR A 1 114 ? -3.971 33.172 5.275 1.00 90.06 114 THR A C 1
ATOM 878 O O . THR A 1 114 ? -3.457 32.364 4.501 1.00 90.06 114 THR A O 1
ATOM 881 N N . ARG A 1 115 ? -5.269 33.493 5.209 1.00 89.88 115 ARG A N 1
ATOM 882 C CA . ARG A 1 115 ? -6.205 32.926 4.224 1.00 89.88 115 ARG A CA 1
ATOM 883 C C . ARG A 1 115 ? -6.122 33.637 2.866 1.00 89.88 115 ARG A C 1
ATOM 885 O O . ARG A 1 115 ? -6.200 34.863 2.791 1.00 89.88 115 ARG A O 1
ATOM 892 N N . SER A 1 116 ? -5.995 32.868 1.786 1.00 91.75 116 SER A N 1
ATOM 893 C CA . SER A 1 116 ? -5.810 33.362 0.417 1.00 91.75 116 SER A CA 1
ATOM 894 C C . SER A 1 116 ? -7.106 33.832 -0.259 1.00 91.75 116 SER A C 1
ATOM 896 O O . SER A 1 116 ? -8.225 33.536 0.174 1.00 91.75 116 SER A O 1
ATOM 898 N N . TRP A 1 117 ? -6.957 34.492 -1.411 1.00 87.62 117 TRP A N 1
ATOM 899 C CA . TRP A 1 117 ? -8.027 34.563 -2.415 1.00 87.62 117 TRP A CA 1
ATOM 900 C C . TRP A 1 117 ? -8.296 33.167 -3.012 1.00 87.62 117 TRP A C 1
ATOM 902 O O . TRP A 1 117 ? -7.379 32.340 -3.029 1.00 87.62 117 TRP A O 1
ATOM 912 N N . PRO A 1 118 ? -9.524 32.882 -3.483 1.00 90.88 118 PRO A N 1
ATOM 913 C CA . PRO A 1 118 ? -9.857 31.565 -4.003 1.00 90.88 118 PRO A CA 1
ATOM 914 C C . PRO A 1 118 ? -9.300 31.350 -5.413 1.00 90.88 118 PRO A C 1
ATOM 916 O O . PRO A 1 118 ? -9.464 32.200 -6.291 1.00 90.88 118 PRO A O 1
ATOM 919 N N . ALA A 1 119 ? -8.740 30.167 -5.652 1.00 93.69 119 ALA A N 1
ATOM 920 C CA . ALA A 1 119 ? -8.704 29.574 -6.983 1.00 93.69 119 ALA A CA 1
ATOM 921 C C . ALA A 1 119 ? -10.065 28.900 -7.233 1.00 93.69 119 ALA A C 1
ATOM 923 O O . ALA A 1 119 ? -10.537 28.146 -6.385 1.00 93.69 119 ALA A O 1
ATOM 924 N N . ALA A 1 120 ? -10.729 29.185 -8.353 1.00 94.75 120 ALA A N 1
ATOM 925 C CA . ALA A 1 120 ? -12.107 28.748 -8.590 1.00 94.75 120 ALA A CA 1
ATOM 926 C C . ALA A 1 120 ? -12.266 28.007 -9.920 1.00 94.75 120 ALA A C 1
ATOM 928 O O . ALA A 1 120 ? -11.702 28.409 -10.937 1.00 94.75 120 ALA A O 1
ATOM 929 N N . PHE A 1 121 ? -13.072 26.947 -9.933 1.00 96.62 121 PHE A N 1
ATOM 930 C CA . PHE A 1 121 ? -13.386 26.181 -11.142 1.00 96.62 121 PHE A CA 1
ATOM 931 C C . PHE A 1 121 ? -14.832 25.663 -11.118 1.00 96.62 121 PHE A C 1
ATOM 933 O O . PHE A 1 121 ? -15.530 25.759 -10.109 1.00 96.62 121 PHE A O 1
ATOM 940 N N . THR A 1 122 ? -15.312 25.146 -12.252 1.00 96.38 122 THR A N 1
ATOM 941 C CA . THR A 1 122 ? -16.607 24.445 -12.335 1.00 96.38 122 THR A CA 1
ATOM 942 C C . THR A 1 122 ? -16.354 22.947 -12.410 1.00 96.38 122 THR A C 1
ATOM 944 O O . THR A 1 122 ? -15.663 22.492 -13.321 1.00 96.38 122 THR A O 1
ATOM 947 N N . LEU A 1 123 ? -16.917 22.186 -11.475 1.00 95.75 123 LEU A N 1
ATOM 948 C CA . LEU A 1 123 ? -16.822 20.731 -11.444 1.00 95.75 123 LEU A CA 1
ATOM 949 C C . LEU A 1 123 ? -18.097 20.124 -12.044 1.00 95.75 123 LEU A C 1
ATOM 951 O O . LEU A 1 123 ? -19.208 20.480 -11.654 1.00 95.75 123 LEU A O 1
ATOM 955 N N . GLY A 1 124 ? -17.929 19.227 -13.019 1.00 91.94 124 GLY A N 1
ATOM 956 C CA . GLY A 1 124 ? -19.039 18.569 -13.708 1.00 91.94 124 GLY A CA 1
ATOM 957 C C . GLY A 1 124 ? -19.756 17.525 -12.848 1.00 91.94 124 GLY A C 1
ATOM 958 O O . GLY A 1 124 ? -19.186 16.994 -11.894 1.00 91.94 124 GLY A O 1
ATOM 959 N N . ALA A 1 125 ? -20.992 17.193 -13.228 1.00 87.38 125 ALA A N 1
ATOM 960 C CA . ALA A 1 125 ? -21.770 16.105 -12.633 1.00 87.38 125 ALA A CA 1
ATOM 961 C C . ALA A 1 125 ? -20.984 14.786 -12.637 1.00 87.38 125 ALA A C 1
ATOM 963 O O . ALA A 1 125 ? -20.504 14.361 -13.690 1.00 87.38 125 ALA A O 1
ATOM 964 N N . SER A 1 126 ? -20.836 14.175 -11.458 1.00 83.19 126 SER A N 1
ATOM 965 C CA . SER A 1 126 ? -20.078 12.934 -11.223 1.00 83.19 126 SER A CA 1
ATOM 966 C C . SER A 1 126 ? -18.632 12.931 -11.763 1.00 83.19 126 SER A C 1
ATOM 968 O O . SER A 1 126 ? -18.041 11.872 -11.974 1.00 83.19 126 SER A O 1
ATOM 970 N N . ALA A 1 127 ? -18.058 14.111 -12.021 1.00 91.00 127 ALA A N 1
ATOM 971 C CA . ALA A 1 127 ? -16.712 14.270 -12.561 1.00 91.00 127 ALA A CA 1
ATOM 972 C C . ALA A 1 127 ? -15.662 14.376 -11.446 1.00 91.00 127 ALA A C 1
ATOM 974 O O . ALA A 1 127 ? -15.980 14.657 -10.291 1.00 91.00 127 ALA A O 1
ATOM 975 N N . ALA A 1 128 ? -14.390 14.222 -11.815 1.00 92.31 128 ALA A N 1
ATOM 976 C CA . ALA A 1 128 ? -13.258 14.523 -10.947 1.00 92.31 128 ALA A CA 1
ATOM 977 C C . ALA A 1 128 ? -12.327 15.559 -11.592 1.00 92.31 128 ALA A C 1
ATOM 979 O O . ALA A 1 128 ? -12.168 15.578 -12.813 1.00 92.31 128 ALA A O 1
ATOM 980 N N . ALA A 1 129 ? -11.689 16.378 -10.761 1.00 93.62 129 ALA A N 1
ATOM 981 C CA . ALA A 1 129 ? -10.605 17.281 -11.135 1.00 93.62 129 ALA A CA 1
ATOM 982 C C . ALA A 1 129 ? -9.336 16.944 -10.337 1.00 93.62 129 ALA A C 1
ATOM 984 O O . ALA A 1 129 ? -9.421 16.456 -9.208 1.00 93.62 129 ALA A O 1
ATOM 985 N N . GLU A 1 130 ? -8.165 17.208 -10.914 1.00 95.62 130 GLU A N 1
ATOM 986 C CA . GLU A 1 130 ? -6.863 17.063 -10.257 1.00 95.62 130 GLU A CA 1
ATOM 987 C C . GLU A 1 130 ? -6.003 18.293 -10.561 1.00 95.62 130 GLU A C 1
ATOM 989 O O . GLU A 1 130 ? -5.971 18.762 -11.699 1.00 95.62 130 GLU A O 1
ATOM 994 N N . PHE A 1 131 ? -5.325 18.812 -9.540 1.00 93.69 131 PHE A N 1
ATOM 995 C CA . PHE A 1 131 ? -4.458 19.984 -9.617 1.00 93.69 131 PHE A CA 1
ATOM 996 C C . PHE A 1 131 ? -3.183 19.722 -8.815 1.00 93.69 131 PHE A C 1
ATOM 998 O O . PHE A 1 131 ? -3.243 19.264 -7.672 1.00 93.69 131 PHE A O 1
ATOM 1005 N N . THR A 1 132 ? -2.019 20.045 -9.372 1.00 91.62 132 THR A N 1
ATOM 1006 C CA . THR A 1 132 ? -0.777 20.068 -8.592 1.00 91.62 132 THR A CA 1
ATOM 1007 C C . THR A 1 132 ? -0.726 21.317 -7.710 1.00 91.62 132 THR A C 1
ATOM 1009 O O . THR A 1 132 ? -1.413 22.311 -7.957 1.00 91.62 132 THR A O 1
ATOM 1012 N N . ALA A 1 133 ? 0.149 21.324 -6.706 1.00 88.62 133 ALA A N 1
ATOM 1013 C CA . ALA A 1 133 ? 0.385 22.505 -5.881 1.00 88.62 133 ALA A CA 1
ATOM 1014 C C . ALA A 1 133 ? 0.869 23.723 -6.702 1.00 88.62 133 ALA A C 1
ATOM 1016 O O . ALA A 1 133 ? 0.632 24.860 -6.303 1.00 88.62 133 ALA A O 1
ATOM 1017 N N . MET A 1 134 ? 1.481 23.505 -7.876 1.00 88.31 134 MET A N 1
ATOM 1018 C CA . MET A 1 134 ? 1.871 24.572 -8.807 1.00 88.31 134 MET A CA 1
ATOM 1019 C C . MET A 1 134 ? 0.669 25.132 -9.589 1.00 88.31 134 MET A C 1
ATOM 1021 O O . MET A 1 134 ? 0.561 26.353 -9.742 1.00 88.31 134 MET A O 1
ATOM 1025 N N . ASP A 1 135 ? -0.256 24.263 -10.020 1.00 91.81 135 ASP A N 1
ATOM 1026 C CA . ASP A 1 135 ? -1.524 24.666 -10.650 1.00 91.81 135 ASP A CA 1
ATOM 1027 C C . ASP A 1 135 ? -2.381 25.482 -9.683 1.00 91.81 135 ASP A C 1
ATOM 1029 O O . ASP A 1 135 ? -2.912 26.522 -10.058 1.00 91.81 135 ASP A O 1
ATOM 1033 N N . LEU A 1 136 ? -2.481 25.046 -8.422 1.00 91.00 136 LEU A N 1
ATOM 1034 C CA . LEU A 1 136 ? -3.204 25.777 -7.382 1.00 91.00 136 LEU A CA 1
ATOM 1035 C C . LEU A 1 136 ? -2.540 27.129 -7.092 1.00 91.00 136 LEU A C 1
ATOM 1037 O O . LEU A 1 136 ? -3.221 28.153 -7.081 1.00 91.00 136 LEU A O 1
ATOM 1041 N N . GLN A 1 137 ? -1.217 27.155 -6.898 1.00 89.44 137 GLN A N 1
ATOM 1042 C CA . GLN A 1 137 ? -0.454 28.372 -6.598 1.00 89.44 137 GLN A CA 1
ATOM 1043 C C . GLN A 1 137 ? -0.630 29.464 -7.664 1.00 89.44 137 GLN A C 1
ATOM 1045 O O . GLN A 1 137 ? -0.848 30.625 -7.313 1.00 89.44 137 GLN A O 1
ATOM 1050 N N . SER A 1 138 ? -0.554 29.102 -8.949 1.00 89.19 138 SER A N 1
ATOM 1051 C CA . SER A 1 138 ? -0.548 30.063 -10.068 1.00 89.19 138 SER A CA 1
ATOM 1052 C C . SER A 1 138 ? -1.902 30.230 -10.769 1.00 89.19 138 SER A C 1
ATOM 1054 O O . SER A 1 138 ? -2.112 31.220 -11.474 1.00 89.19 138 SER A O 1
ATOM 1056 N N . GLY A 1 139 ? -2.812 29.273 -10.590 1.00 91.31 139 GLY A N 1
ATOM 1057 C CA . GLY A 1 139 ? -3.956 29.042 -11.468 1.00 91.31 139 GLY A CA 1
ATOM 1058 C C . GLY A 1 139 ? -3.565 28.288 -12.742 1.00 91.31 139 GLY A C 1
ATOM 1059 O O . GLY A 1 139 ? -2.467 28.459 -13.274 1.00 91.31 139 GLY A O 1
ATOM 1060 N N . ASN A 1 140 ? -4.486 27.483 -13.279 1.00 93.62 140 ASN A N 1
ATOM 1061 C CA . ASN A 1 140 ? -4.303 26.797 -14.559 1.00 93.62 140 ASN A CA 1
ATOM 1062 C C . ASN A 1 140 ? -5.588 26.835 -15.401 1.00 93.62 140 ASN A C 1
ATOM 1064 O O . ASN A 1 140 ? -6.473 25.984 -15.293 1.00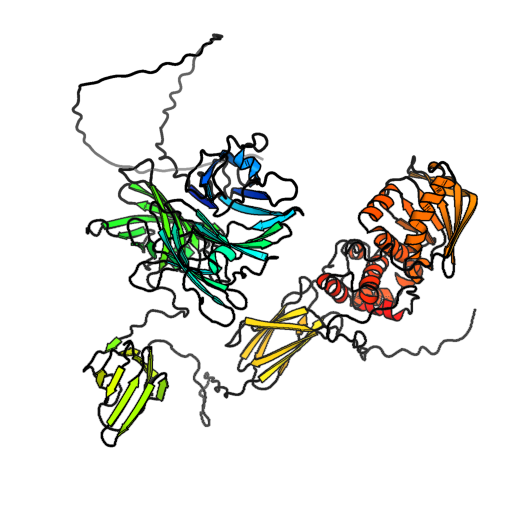 93.62 140 ASN A O 1
ATOM 1068 N N . ALA A 1 141 ? -5.649 27.810 -16.310 1.00 91.44 141 ALA A N 1
ATOM 1069 C CA . ALA A 1 141 ? -6.786 28.010 -17.204 1.00 91.44 141 ALA A CA 1
ATOM 1070 C C . ALA A 1 141 ? -7.015 26.855 -18.202 1.00 91.44 141 ALA A C 1
ATOM 1072 O O . ALA A 1 141 ? -8.133 26.711 -18.693 1.00 91.44 141 ALA A O 1
ATOM 1073 N N . ALA A 1 142 ? -6.008 26.020 -18.494 1.00 91.00 142 ALA A N 1
ATOM 1074 C CA . ALA A 1 142 ? -6.177 24.835 -19.342 1.00 91.00 142 ALA A CA 1
ATOM 1075 C C . ALA A 1 142 ? -6.902 23.692 -18.606 1.00 91.00 142 ALA A C 1
ATOM 1077 O O . ALA A 1 142 ? -7.616 22.919 -19.239 1.00 91.00 142 ALA A O 1
ATOM 1078 N N . LEU A 1 143 ? -6.786 23.640 -17.273 1.00 90.44 143 LEU A N 1
ATOM 1079 C CA . LEU A 1 143 ? -7.565 22.760 -16.391 1.00 90.44 143 LEU A CA 1
ATOM 1080 C C . LEU A 1 143 ? -8.877 23.414 -15.904 1.00 90.44 143 LEU A C 1
ATOM 1082 O O . LEU A 1 143 ? -9.555 22.879 -15.032 1.00 90.44 143 LEU A O 1
ATOM 1086 N N . GLY A 1 144 ? -9.238 24.589 -16.435 1.00 90.88 144 GLY A N 1
ATOM 1087 C CA . GLY A 1 144 ? -10.426 25.345 -16.022 1.00 90.88 144 GLY A CA 1
ATOM 1088 C C . GLY A 1 144 ? -10.313 26.051 -14.663 1.00 90.88 144 GLY A C 1
ATOM 1089 O O . GLY A 1 144 ? -11.303 26.618 -14.202 1.00 90.88 144 GLY A O 1
ATOM 1090 N N . LEU A 1 145 ? -9.131 26.050 -14.036 1.00 94.75 145 LEU A N 1
ATOM 1091 C CA . LEU A 1 145 ? -8.870 26.695 -12.751 1.00 94.75 145 LEU A CA 1
ATOM 1092 C C . LEU A 1 145 ? -8.547 28.183 -12.949 1.00 94.75 145 LEU A C 1
ATOM 1094 O O . LEU A 1 145 ? -7.487 28.548 -13.464 1.00 94.75 145 LEU A O 1
ATOM 1098 N N . ALA A 1 146 ? -9.482 29.043 -12.552 1.00 91.44 146 ALA A N 1
ATOM 1099 C CA . ALA A 1 146 ? -9.391 30.491 -12.664 1.00 91.44 146 ALA A CA 1
ATOM 1100 C C . ALA A 1 146 ? -8.888 31.123 -11.356 1.00 91.44 146 ALA A C 1
ATOM 1102 O O . ALA A 1 146 ? -9.482 30.945 -10.293 1.00 91.44 146 ALA A O 1
ATOM 1103 N N . GLY A 1 147 ? -7.814 31.912 -11.455 1.00 88.00 147 GLY A N 1
ATOM 1104 C CA . GLY A 1 147 ? -7.094 32.416 -10.282 1.00 88.00 147 GLY A CA 1
ATOM 1105 C C . GLY A 1 147 ? -6.243 31.332 -9.613 1.00 88.00 147 GLY A C 1
ATOM 1106 O O . GLY A 1 147 ? -6.319 30.161 -9.975 1.00 88.00 147 GLY A O 1
ATOM 1107 N N . GLY A 1 148 ? -5.422 31.741 -8.650 1.00 88.12 148 GLY A N 1
ATOM 1108 C CA . GLY A 1 148 ? -4.542 30.863 -7.881 1.00 88.12 148 GLY A CA 1
ATOM 1109 C C . GLY A 1 148 ? -4.467 31.309 -6.421 1.00 88.12 148 GLY A C 1
ATOM 1110 O O . GLY A 1 148 ? -4.678 32.487 -6.125 1.00 88.12 148 GLY A O 1
ATOM 1111 N N . ILE A 1 149 ? -4.154 30.377 -5.519 1.00 87.12 149 ILE A N 1
ATOM 1112 C CA . ILE A 1 149 ? -4.030 30.635 -4.071 1.00 87.12 149 ILE A CA 1
ATOM 1113 C C . ILE A 1 149 ? -2.781 31.462 -3.710 1.00 87.12 149 ILE A C 1
ATOM 1115 O O . ILE A 1 149 ? -2.717 32.041 -2.628 1.00 87.12 149 ILE A O 1
ATOM 1119 N N . GLY A 1 150 ? -1.812 31.583 -4.626 1.00 85.19 150 GLY A N 1
ATOM 1120 C CA . GLY A 1 150 ? -0.609 32.395 -4.453 1.00 85.19 150 GLY A CA 1
ATOM 1121 C C . GLY A 1 150 ? 0.485 31.748 -3.595 1.00 85.19 150 GLY A C 1
ATOM 1122 O O . GLY A 1 150 ? 0.466 30.556 -3.292 1.00 85.19 150 GLY A O 1
ATOM 1123 N N . THR A 1 151 ? 1.493 32.548 -3.244 1.00 76.50 151 THR A N 1
ATOM 1124 C CA . THR A 1 151 ? 2.650 32.142 -2.432 1.00 76.50 151 THR A CA 1
ATOM 1125 C C . THR A 1 151 ? 2.427 32.504 -0.961 1.00 76.50 151 THR A C 1
ATOM 1127 O O . THR A 1 151 ? 2.665 33.651 -0.576 1.00 76.50 151 THR A O 1
ATOM 1130 N N . GLY A 1 152 ? 1.964 31.545 -0.158 1.00 76.25 152 GLY A N 1
ATOM 1131 C CA . GLY A 1 152 ? 1.893 31.671 1.304 1.00 76.25 152 GLY A CA 1
ATOM 1132 C C . GLY A 1 152 ? 3.235 31.416 2.003 1.00 76.25 152 GLY A C 1
ATOM 1133 O O . GLY A 1 152 ? 4.242 31.103 1.362 1.00 76.25 152 GLY A O 1
ATOM 1134 N N . VAL A 1 153 ? 3.242 31.542 3.329 1.00 79.38 153 VAL A N 1
ATOM 1135 C CA . VAL A 1 153 ? 4.350 31.146 4.210 1.00 79.38 153 VAL A CA 1
ATOM 1136 C C . VAL A 1 153 ? 4.235 29.662 4.575 1.00 79.38 153 VAL A C 1
ATOM 1138 O O . VAL A 1 153 ? 3.280 29.264 5.232 1.00 79.38 153 VAL A O 1
ATOM 1141 N N . GLY A 1 154 ? 5.239 28.860 4.215 1.00 80.81 154 GLY A N 1
ATOM 1142 C CA . GLY A 1 154 ? 5.326 27.452 4.625 1.00 80.81 154 GLY A CA 1
ATOM 1143 C C . GLY A 1 154 ? 4.442 26.500 3.809 1.00 80.81 154 GLY A C 1
ATOM 1144 O O . GLY A 1 154 ? 4.252 26.709 2.609 1.00 80.81 154 GLY A O 1
ATOM 1145 N N . ASP A 1 155 ? 3.955 25.435 4.449 1.00 83.94 155 ASP A N 1
ATOM 1146 C CA . ASP A 1 155 ? 3.015 24.480 3.843 1.00 83.94 155 ASP A CA 1
ATOM 1147 C C . ASP A 1 155 ? 1.561 24.977 3.985 1.00 83.94 155 ASP A C 1
ATOM 1149 O O . ASP A 1 155 ? 1.228 25.725 4.904 1.00 83.94 155 ASP A O 1
ATOM 1153 N N . ALA A 1 156 ? 0.671 24.565 3.077 1.00 83.69 156 ALA A N 1
ATOM 1154 C CA . ALA A 1 156 ? -0.707 25.063 3.040 1.00 83.69 156 ALA A CA 1
ATOM 1155 C C . ALA A 1 156 ? -1.713 24.067 3.640 1.00 83.69 156 ALA A C 1
ATOM 1157 O O . ALA A 1 156 ? -1.761 22.904 3.234 1.00 83.69 156 ALA A O 1
ATOM 1158 N N . ARG A 1 157 ? -2.597 24.545 4.525 1.00 89.75 157 ARG A N 1
ATOM 1159 C CA . ARG A 1 157 ? -3.926 23.943 4.738 1.00 89.75 157 ARG A CA 1
ATOM 1160 C C . ARG A 1 157 ? -4.845 24.434 3.617 1.00 89.75 157 ARG A C 1
ATOM 1162 O O . ARG A 1 157 ? -4.739 25.596 3.229 1.00 89.75 157 ARG A O 1
ATOM 1169 N N . LEU A 1 158 ? -5.753 23.609 3.096 1.00 90.88 158 LEU A N 1
ATOM 1170 C CA . LEU A 1 158 ? -6.779 24.076 2.149 1.00 90.88 158 LEU A CA 1
ATOM 1171 C C . LEU A 1 158 ? -8.163 24.121 2.793 1.00 90.88 158 LEU A C 1
ATOM 1173 O O . LEU A 1 158 ? -8.512 23.268 3.607 1.00 90.88 158 LEU A O 1
ATOM 1177 N N . GLU A 1 159 ? -8.958 25.093 2.359 1.00 89.25 159 GLU A N 1
ATOM 1178 C CA . GLU A 1 159 ? -10.381 25.230 2.658 1.00 89.25 159 GLU A CA 1
ATOM 1179 C C . GLU A 1 159 ? -11.138 25.261 1.328 1.00 89.25 159 GLU A C 1
ATOM 1181 O O . GLU A 1 159 ? -10.924 26.149 0.498 1.00 89.25 159 GLU A O 1
ATOM 1186 N N . ILE A 1 160 ? -11.984 24.259 1.098 1.00 90.19 160 ILE A N 1
ATOM 1187 C CA . ILE A 1 160 ? -12.703 24.059 -0.162 1.00 90.19 160 ILE A CA 1
ATOM 1188 C C . ILE A 1 160 ? -14.183 24.349 0.075 1.00 90.19 160 ILE A C 1
ATOM 1190 O O . ILE A 1 160 ? -14.800 23.728 0.939 1.00 90.19 160 ILE A O 1
ATOM 1194 N N . GLU A 1 161 ? -14.737 25.287 -0.692 1.00 88.81 161 GLU A N 1
ATOM 1195 C CA . GLU A 1 161 ? -16.099 25.804 -0.551 1.00 88.81 161 GLU A CA 1
ATOM 1196 C C . GLU A 1 161 ? -16.927 25.566 -1.821 1.00 88.81 161 GLU A C 1
ATOM 1198 O O . GLU A 1 161 ? -16.544 25.976 -2.922 1.00 88.81 161 GLU A O 1
ATOM 1203 N N . THR A 1 162 ? -18.062 24.873 -1.682 1.00 88.31 162 THR A N 1
ATOM 1204 C CA . THR A 1 162 ? -18.939 24.494 -2.805 1.00 88.31 162 THR A CA 1
ATOM 1205 C C . THR A 1 162 ? -20.350 24.117 -2.339 1.00 88.31 162 THR A C 1
ATOM 1207 O O . THR A 1 162 ? -20.542 23.720 -1.197 1.00 88.31 162 THR A O 1
ATOM 1210 N N . ASP A 1 163 ? -21.344 24.204 -3.224 1.00 83.56 163 ASP A N 1
ATOM 1211 C CA . ASP A 1 163 ? -22.694 23.660 -2.991 1.00 83.56 163 ASP A CA 1
ATOM 1212 C C . ASP A 1 163 ? -22.810 22.155 -3.341 1.00 83.56 163 ASP A C 1
ATOM 1214 O O . ASP A 1 163 ? -23.898 21.589 -3.251 1.00 83.56 163 ASP A O 1
ATOM 1218 N N . LEU A 1 164 ? -21.715 21.515 -3.778 1.00 79.25 164 LEU A N 1
ATOM 1219 C CA . LEU A 1 164 ? -21.658 20.108 -4.197 1.00 79.25 164 LEU A CA 1
ATOM 1220 C C . LEU A 1 164 ? -21.198 19.165 -3.073 1.00 79.25 164 LEU A C 1
ATOM 1222 O O . LEU A 1 164 ? -20.237 19.461 -2.364 1.00 79.25 164 LEU A O 1
ATOM 1226 N N . ASP A 1 165 ? -21.761 17.955 -3.033 1.00 77.31 165 ASP A N 1
ATOM 1227 C CA . ASP A 1 165 ? -21.155 16.833 -2.309 1.00 77.31 165 ASP A CA 1
ATOM 1228 C C . ASP A 1 165 ? -19.834 16.454 -2.992 1.00 77.31 165 ASP A C 1
ATOM 1230 O O . ASP A 1 165 ? -19.833 15.959 -4.126 1.00 77.31 165 ASP A O 1
ATOM 1234 N N . ILE A 1 166 ? -18.707 16.677 -2.314 1.00 78.06 166 ILE A N 1
ATOM 1235 C CA . ILE A 1 166 ? -17.379 16.366 -2.851 1.00 78.06 166 ILE A CA 1
ATOM 1236 C C . ILE A 1 166 ? -16.573 15.445 -1.939 1.00 78.06 166 ILE A C 1
ATOM 1238 O O . ILE A 1 166 ? -16.683 15.480 -0.717 1.00 78.06 166 ILE A O 1
ATOM 1242 N N . VAL A 1 167 ? -15.701 14.654 -2.562 1.00 81.00 167 VAL A N 1
ATOM 1243 C CA . VAL A 1 167 ? -14.668 13.860 -1.891 1.00 81.00 167 VAL A CA 1
ATOM 1244 C C . VAL A 1 167 ? -13.303 14.440 -2.284 1.00 81.00 167 VAL A C 1
ATOM 1246 O O . VAL A 1 167 ? -12.774 14.095 -3.349 1.00 81.00 167 VAL A O 1
ATOM 1249 N N . PRO A 1 168 ? -12.749 15.378 -1.492 1.00 82.12 168 PRO A N 1
ATOM 1250 C CA . PRO A 1 168 ? -11.397 15.883 -1.683 1.00 82.12 168 PRO A CA 1
ATOM 1251 C C . PRO A 1 168 ? -10.367 14.898 -1.116 1.00 82.12 168 PRO A C 1
ATOM 1253 O O . PRO A 1 168 ? -10.546 14.328 -0.045 1.00 82.12 168 PRO A O 1
ATOM 1256 N N . MET A 1 169 ? -9.263 14.720 -1.834 1.00 84.44 169 MET A N 1
ATOM 1257 C CA . MET A 1 169 ? -8.134 13.874 -1.455 1.00 84.44 169 MET A CA 1
ATOM 1258 C C . MET A 1 169 ? -6.837 14.618 -1.767 1.00 84.44 169 MET A C 1
ATOM 1260 O O . MET A 1 169 ? -6.628 15.058 -2.899 1.00 84.44 169 MET A O 1
ATOM 1264 N N . ALA A 1 170 ? -5.951 14.738 -0.782 1.00 87.00 170 ALA A N 1
ATOM 1265 C CA . ALA A 1 170 ? -4.610 15.284 -0.978 1.00 87.00 170 ALA A CA 1
ATOM 1266 C C . ALA A 1 170 ? -3.544 14.190 -0.938 1.00 87.00 170 ALA A C 1
ATOM 1268 O O . ALA A 1 170 ? -3.615 13.275 -0.110 1.00 87.00 170 ALA A O 1
ATOM 1269 N N . PHE A 1 171 ? -2.547 14.322 -1.807 1.00 90.12 171 PHE A N 1
ATOM 1270 C CA . PHE A 1 171 ? -1.426 13.405 -1.953 1.00 90.12 171 PHE A CA 1
ATOM 1271 C C . PHE A 1 171 ? -0.100 14.161 -2.071 1.00 90.12 171 PHE A C 1
ATOM 1273 O O . PHE A 1 171 ? -0.057 15.318 -2.493 1.00 90.12 171 PHE A O 1
ATOM 1280 N N . VAL A 1 172 ? 0.996 13.464 -1.786 1.00 89.06 172 VAL A N 1
ATOM 1281 C CA . VAL A 1 172 ? 2.331 13.792 -2.296 1.00 89.06 172 VAL A CA 1
ATOM 1282 C C . VAL A 1 172 ? 2.712 12.753 -3.342 1.00 89.06 172 VAL A C 1
ATOM 1284 O O . VAL A 1 172 ? 2.615 11.555 -3.082 1.00 89.06 172 VAL A O 1
ATOM 1287 N N . ARG A 1 173 ? 3.152 13.223 -4.512 1.00 87.44 173 ARG A N 1
ATOM 1288 C CA . ARG A 1 173 ? 3.728 12.420 -5.593 1.00 87.44 173 ARG A CA 1
ATOM 1289 C C . ARG A 1 173 ? 5.254 12.474 -5.500 1.00 87.44 173 ARG A C 1
ATOM 1291 O O . ARG A 1 173 ? 5.822 13.563 -5.573 1.00 87.44 173 ARG A O 1
ATOM 1298 N N . ALA A 1 174 ? 5.907 11.331 -5.325 1.00 85.19 174 ALA A N 1
ATOM 1299 C CA . ALA A 1 174 ? 7.360 11.194 -5.402 1.00 85.19 174 ALA A CA 1
ATOM 1300 C C . ALA A 1 174 ? 7.850 11.189 -6.868 1.00 85.19 174 ALA A C 1
ATOM 1302 O O . ALA A 1 174 ? 7.052 11.187 -7.809 1.00 85.19 174 ALA A O 1
ATOM 1303 N N . SER A 1 175 ? 9.168 11.250 -7.072 1.00 81.00 175 SER A N 1
ATOM 1304 C CA . SER A 1 175 ? 9.799 11.422 -8.392 1.00 81.00 175 SER A CA 1
ATOM 1305 C C . SER A 1 175 ? 9.703 10.198 -9.313 1.00 81.00 175 SER A C 1
ATOM 1307 O O . SER A 1 175 ? 9.818 10.350 -10.525 1.00 81.00 175 SER A O 1
ATOM 1309 N N . ASP A 1 176 ? 9.447 9.017 -8.752 1.00 80.12 176 ASP A N 1
ATOM 1310 C CA . ASP A 1 176 ? 9.097 7.766 -9.443 1.00 80.12 176 ASP A CA 1
ATOM 1311 C C . ASP A 1 176 ? 7.604 7.681 -9.827 1.00 80.12 176 ASP A C 1
ATOM 1313 O O . ASP A 1 176 ? 7.188 6.768 -10.535 1.00 80.12 176 ASP A O 1
ATOM 1317 N N . GLY A 1 177 ? 6.787 8.626 -9.349 1.00 81.62 177 GLY A N 1
ATOM 1318 C CA . GLY A 1 177 ? 5.338 8.647 -9.523 1.00 81.62 177 GLY A CA 1
ATOM 1319 C C . GLY A 1 177 ? 4.529 8.077 -8.351 1.00 81.62 177 GLY A C 1
ATOM 1320 O O . GLY A 1 177 ? 3.302 8.213 -8.382 1.00 81.62 177 GLY A O 1
ATOM 1321 N N . THR A 1 178 ? 5.166 7.509 -7.315 1.00 83.81 178 THR A N 1
ATOM 1322 C CA . THR A 1 178 ? 4.490 6.946 -6.130 1.00 83.81 178 THR A CA 1
ATOM 1323 C C . THR A 1 178 ? 3.662 8.015 -5.412 1.00 83.81 178 THR A C 1
ATOM 1325 O O . THR A 1 178 ? 4.139 9.124 -5.174 1.00 83.81 178 THR A O 1
ATOM 1328 N N . LEU A 1 179 ? 2.415 7.689 -5.052 1.00 82.38 179 LEU A N 1
ATOM 1329 C CA . LEU A 1 179 ? 1.470 8.593 -4.389 1.00 82.38 179 LEU A CA 1
ATOM 1330 C C . LEU A 1 179 ? 1.216 8.163 -2.941 1.00 82.38 179 LEU A C 1
ATOM 1332 O O . LEU A 1 179 ? 0.773 7.042 -2.699 1.00 82.38 179 LEU A O 1
ATOM 1336 N N . SER A 1 180 ? 1.390 9.093 -2.003 1.00 85.31 180 SER A N 1
ATOM 1337 C CA . SER A 1 180 ? 1.061 8.913 -0.584 1.00 85.31 180 SER A CA 1
ATOM 1338 C C . SER A 1 180 ? -0.019 9.898 -0.153 1.00 85.31 180 SER A C 1
ATOM 1340 O O . SER A 1 180 ? 0.102 11.092 -0.425 1.00 85.31 180 SER A O 1
ATOM 1342 N N . ALA A 1 181 ? -1.056 9.427 0.541 1.00 84.06 181 ALA A N 1
ATOM 1343 C CA . ALA A 1 181 ? -2.120 10.276 1.079 1.00 84.06 181 ALA A CA 1
ATOM 1344 C C . ALA A 1 181 ? -1.601 11.222 2.179 1.00 84.06 181 ALA A C 1
ATOM 1346 O O . ALA A 1 181 ? -0.809 10.820 3.027 1.00 84.06 181 ALA A O 1
ATOM 1347 N N . MET A 1 182 ? -2.060 12.477 2.165 1.00 85.44 182 MET A N 1
ATOM 1348 C CA . MET A 1 182 ? -1.661 13.542 3.105 1.00 85.44 182 MET A CA 1
ATOM 1349 C C . MET A 1 182 ? -2.853 14.234 3.788 1.00 85.44 182 MET A C 1
ATOM 1351 O O . MET A 1 182 ? -2.677 15.250 4.452 1.00 85.44 182 MET A O 1
ATOM 1355 N N . HIS A 1 183 ? -4.064 13.695 3.629 1.00 78.94 183 HIS A N 1
ATOM 1356 C CA . HIS A 1 183 ? -5.295 14.269 4.182 1.00 78.94 183 HIS A CA 1
ATOM 1357 C C . HIS A 1 183 ? -5.685 13.723 5.570 1.00 78.94 183 HIS A C 1
ATOM 1359 O O . HIS A 1 183 ? -6.546 14.308 6.220 1.00 78.94 183 HIS A O 1
ATOM 1365 N N . ASP A 1 184 ? -5.027 12.662 6.044 1.00 79.69 184 ASP A N 1
ATOM 1366 C CA . ASP A 1 184 ? -5.281 12.053 7.354 1.00 79.69 184 ASP A CA 1
ATOM 1367 C C . ASP A 1 184 ? -4.706 12.876 8.520 1.00 79.69 184 ASP A C 1
ATOM 1369 O O . ASP A 1 184 ? -3.590 13.401 8.431 1.00 79.69 184 ASP A O 1
ATOM 1373 N N . THR A 1 185 ? -5.425 12.895 9.646 1.00 82.38 185 THR A N 1
ATOM 1374 C CA . THR A 1 185 ? -5.032 13.541 10.910 1.00 82.38 185 THR A CA 1
ATOM 1375 C C . THR A 1 185 ? -5.042 12.560 12.088 1.00 82.38 185 THR A C 1
ATOM 1377 O O . THR A 1 185 ? -5.623 11.475 12.026 1.00 82.38 185 THR A O 1
ATOM 1380 N N . VAL A 1 186 ? -4.337 12.916 13.164 1.00 78.50 186 VAL A N 1
ATOM 1381 C CA . VAL A 1 186 ? -4.283 12.159 14.416 1.00 78.50 186 VAL A CA 1
ATOM 1382 C C . VAL A 1 186 ? -5.574 12.423 15.172 1.00 78.50 186 VAL A C 1
ATOM 1384 O O . VAL A 1 186 ? -5.985 13.572 15.337 1.00 78.50 186 VAL A O 1
ATOM 1387 N N . ARG A 1 187 ? -6.204 11.353 15.660 1.00 64.62 187 ARG A N 1
ATOM 1388 C CA . ARG A 1 187 ? -7.421 11.443 16.465 1.00 64.62 187 ARG A CA 1
ATOM 1389 C C . ARG A 1 187 ? -7.169 12.255 17.738 1.00 64.62 187 ARG A C 1
ATOM 1391 O O . ARG A 1 187 ? -6.380 11.839 18.584 1.00 64.62 187 ARG A O 1
ATOM 1398 N N . GLY A 1 188 ? -7.917 13.344 17.890 1.00 59.88 188 GLY A N 1
ATOM 1399 C CA . GLY A 1 188 ? -8.094 14.017 19.171 1.00 59.88 188 GLY A CA 1
ATOM 1400 C C . GLY A 1 188 ? -9.078 13.266 20.070 1.00 59.88 188 GLY A C 1
ATOM 1401 O O . GLY A 1 188 ? -10.078 12.712 19.602 1.00 59.88 188 GLY A O 1
ATOM 1402 N N . ALA A 1 189 ? -8.797 13.274 21.365 1.00 54.91 189 ALA A N 1
ATOM 1403 C CA . ALA A 1 189 ? -9.719 12.949 22.441 1.00 54.91 189 ALA A CA 1
ATOM 1404 C C . ALA A 1 189 ? -9.820 14.152 23.390 1.00 54.91 189 ALA A C 1
ATOM 1406 O O . ALA A 1 189 ? -8.918 14.987 23.442 1.00 54.91 189 ALA A O 1
ATOM 1407 N N . GLN A 1 190 ? -10.909 14.243 24.147 1.00 52.56 190 GLN A N 1
ATOM 1408 C CA . GLN A 1 190 ? -11.000 15.195 25.252 1.00 52.56 190 GLN A CA 1
ATOM 1409 C C . GLN A 1 190 ? -10.174 14.663 26.433 1.00 52.56 190 GLN A C 1
ATOM 1411 O O . GLN A 1 190 ? -10.171 13.457 26.699 1.00 52.56 190 GLN A O 1
ATOM 1416 N N . ALA A 1 191 ? -9.470 15.544 27.140 1.00 53.28 191 ALA A N 1
ATOM 1417 C CA . ALA A 1 191 ? -8.815 15.204 28.394 1.00 53.28 191 ALA A CA 1
ATOM 1418 C C . ALA A 1 191 ? -9.879 14.774 29.418 1.00 53.28 191 ALA A C 1
ATOM 1420 O O . ALA A 1 191 ? -10.897 15.440 29.586 1.00 53.28 191 ALA A O 1
ATOM 1421 N N . GLY A 1 192 ? -9.654 13.645 30.095 1.00 42.88 192 GLY A N 1
ATOM 1422 C CA . GLY A 1 192 ? -10.596 13.067 31.063 1.00 42.88 192 GLY A CA 1
ATOM 1423 C C . GLY A 1 192 ? -10.625 13.772 32.424 1.00 42.88 192 GLY A C 1
ATOM 1424 O O . GLY A 1 192 ? -10.843 13.110 33.435 1.00 42.88 192 GLY A O 1
ATOM 1425 N N . ASP A 1 193 ? -10.341 15.074 32.462 1.00 45.62 193 ASP A N 1
ATOM 1426 C CA . ASP A 1 193 ? -10.334 15.911 33.658 1.00 45.62 193 ASP A CA 1
ATOM 1427 C C . ASP A 1 193 ? -11.168 17.189 33.457 1.00 45.62 193 ASP A C 1
ATOM 1429 O O . ASP A 1 193 ? -11.523 17.567 32.340 1.00 45.62 193 ASP A O 1
ATOM 1433 N N . ASP A 1 194 ? -11.482 17.883 34.554 1.00 40.44 194 ASP A N 1
ATOM 1434 C CA . ASP A 1 194 ? -12.310 19.100 34.544 1.00 40.44 194 ASP A CA 1
ATOM 1435 C C . ASP A 1 194 ? -11.614 20.319 33.878 1.00 40.44 194 ASP A C 1
ATOM 1437 O O . ASP A 1 194 ? -12.051 21.458 34.059 1.00 40.44 194 ASP A O 1
ATOM 1441 N N . SER A 1 195 ? -10.507 20.125 33.143 1.00 44.84 195 SER A N 1
ATOM 1442 C CA . SER A 1 195 ? -9.768 21.206 32.472 1.00 44.84 195 SER A CA 1
ATOM 1443 C C . SER A 1 195 ? -10.381 21.638 31.137 1.00 44.84 195 SER A C 1
ATOM 1445 O O . SER A 1 195 ? -10.130 22.758 30.694 1.00 44.84 195 SER A O 1
ATOM 1447 N N . GLY A 1 196 ? -11.158 20.760 30.491 1.00 51.00 196 GLY A N 1
ATOM 1448 C CA . GLY A 1 196 ? -11.660 20.968 29.127 1.00 51.00 196 GLY A CA 1
ATOM 1449 C C . GLY A 1 196 ? -10.597 20.815 28.029 1.00 51.00 196 GLY A C 1
ATOM 1450 O O . GLY A 1 196 ? -10.851 21.186 26.888 1.00 51.00 196 GLY A O 1
ATOM 1451 N N . GLY A 1 197 ? -9.410 20.295 28.359 1.00 64.69 197 GLY A N 1
ATOM 1452 C CA . GLY A 1 197 ? -8.318 20.109 27.408 1.00 64.69 197 GLY A CA 1
ATOM 1453 C C . GLY A 1 197 ? -8.542 18.997 26.375 1.00 64.69 197 GLY A C 1
ATOM 1454 O O . GLY A 1 197 ? -9.511 18.240 26.408 1.00 64.69 197 GLY A O 1
ATOM 1455 N N . TYR A 1 198 ? -7.575 18.879 25.471 1.00 70.12 198 TYR A N 1
ATOM 1456 C CA . TYR A 1 198 ? -7.532 17.963 24.334 1.00 70.12 198 TYR A CA 1
ATOM 1457 C C . TYR A 1 198 ? -6.245 17.141 24.374 1.00 70.12 198 TYR A C 1
ATOM 1459 O O . TYR A 1 198 ? -5.205 17.673 24.762 1.00 70.12 198 TYR A O 1
ATOM 1467 N N . THR A 1 199 ? -6.283 15.882 23.934 1.00 72.44 199 THR A N 1
ATOM 1468 C CA . THR A 1 199 ? -5.114 14.993 23.828 1.00 72.44 199 THR A CA 1
ATOM 1469 C C . THR A 1 199 ? -5.071 14.253 22.487 1.00 72.44 199 THR A C 1
ATOM 1471 O O . THR A 1 199 ? -6.102 13.879 21.931 1.00 72.44 199 THR A O 1
ATOM 1474 N N . TYR A 1 200 ? -3.866 14.037 21.954 1.00 81.38 200 TYR A N 1
ATOM 1475 C CA . TYR A 1 200 ? -3.610 13.361 20.679 1.00 81.38 200 TYR A CA 1
ATOM 1476 C C . TYR A 1 200 ? -2.438 12.392 20.848 1.00 81.38 200 TYR A C 1
ATOM 1478 O O . TYR A 1 200 ? -1.323 12.806 21.175 1.00 81.38 200 TYR A O 1
ATOM 1486 N N . GLU A 1 201 ? -2.679 11.107 20.599 1.00 80.38 201 GLU A N 1
ATOM 1487 C CA . GLU A 1 201 ? -1.671 10.050 20.729 1.00 80.38 201 GLU A CA 1
ATOM 1488 C C . GLU A 1 201 ? -0.975 9.782 19.391 1.00 80.38 201 GLU A C 1
ATOM 1490 O O . GLU A 1 201 ? -1.590 9.321 18.428 1.00 80.38 201 GLU A O 1
ATOM 1495 N N . VAL A 1 202 ? 0.332 10.038 19.343 1.00 87.69 202 VAL A N 1
ATOM 1496 C CA . VAL A 1 202 ? 1.207 9.782 18.193 1.00 87.69 202 VAL A CA 1
ATOM 1497 C C . VAL A 1 202 ? 2.060 8.547 18.514 1.00 87.69 202 VAL A C 1
ATOM 1499 O O . VAL A 1 202 ? 3.100 8.673 19.164 1.00 87.69 202 VAL A O 1
ATOM 1502 N N . PRO A 1 203 ? 1.656 7.331 18.099 1.00 79.81 203 PRO A N 1
ATOM 1503 C CA . PRO A 1 203 ? 2.242 6.091 18.614 1.00 79.81 203 PRO A CA 1
ATOM 1504 C C . PRO A 1 203 ? 3.629 5.761 18.044 1.00 79.81 203 PRO A C 1
ATOM 1506 O O . PRO A 1 203 ? 4.286 4.852 18.544 1.00 79.81 203 PRO A O 1
ATOM 1509 N N . VAL A 1 204 ? 4.055 6.443 16.976 1.00 82.75 204 VAL A N 1
ATOM 1510 C CA . VAL A 1 204 ? 5.335 6.207 16.297 1.00 82.75 204 VAL A CA 1
ATOM 1511 C C . VAL A 1 204 ? 5.901 7.530 15.792 1.00 82.75 204 VAL A C 1
ATOM 1513 O O . VAL A 1 204 ? 5.373 8.111 14.844 1.00 82.75 204 VAL A O 1
ATOM 1516 N N . PHE A 1 205 ? 7.012 7.964 16.379 1.00 93.25 205 PHE A N 1
ATOM 1517 C CA . PHE A 1 205 ? 7.789 9.118 15.939 1.00 93.25 205 PHE A CA 1
ATOM 1518 C C . PHE A 1 205 ? 9.288 8.796 16.056 1.00 93.25 205 PHE A C 1
ATOM 1520 O O . PHE A 1 205 ? 9.758 8.341 17.098 1.00 93.25 205 PHE A O 1
ATOM 1527 N N . ASN A 1 206 ? 10.047 8.950 14.971 1.00 89.12 206 ASN A N 1
ATOM 1528 C CA . ASN A 1 206 ? 11.458 8.557 14.921 1.00 89.12 206 ASN A CA 1
ATOM 1529 C C . ASN A 1 206 ? 12.358 9.572 15.659 1.00 89.12 206 ASN A C 1
ATOM 1531 O O . ASN A 1 206 ? 12.006 10.748 15.772 1.00 89.12 206 ASN A O 1
ATOM 1535 N N . LEU A 1 207 ? 13.525 9.120 16.138 1.00 82.69 207 LEU A N 1
ATOM 1536 C CA . LEU A 1 207 ? 14.504 9.974 16.829 1.00 82.69 207 LEU A CA 1
ATOM 1537 C C . LEU A 1 207 ? 15.136 11.023 15.903 1.00 82.69 207 LEU A C 1
ATOM 1539 O O . LEU A 1 207 ? 15.184 10.838 14.687 1.00 82.69 207 LEU A O 1
ATOM 1543 N N . SER A 1 208 ? 15.759 12.061 16.471 1.00 81.88 208 SER A N 1
ATOM 1544 C CA . SER A 1 208 ? 16.578 13.011 15.691 1.00 81.88 208 SER A CA 1
ATOM 1545 C C . SER A 1 208 ? 17.822 12.385 15.042 1.00 81.88 208 SER A C 1
ATOM 1547 O O . SER A 1 208 ? 18.406 12.974 14.135 1.00 81.88 208 SER A O 1
ATOM 1549 N N . THR A 1 209 ? 18.219 11.185 15.475 1.00 77.19 209 THR A N 1
ATOM 1550 C CA . THR A 1 209 ? 19.301 10.387 14.878 1.00 77.19 209 THR A CA 1
ATOM 1551 C C . THR A 1 209 ? 18.858 9.550 13.673 1.00 77.19 209 THR A C 1
ATOM 1553 O O . THR A 1 209 ? 19.715 9.052 12.941 1.00 77.19 209 THR A O 1
ATOM 1556 N N . GLU A 1 210 ? 17.551 9.408 13.427 1.00 80.81 210 GLU A N 1
ATOM 1557 C CA . GLU A 1 210 ? 17.006 8.690 12.271 1.00 80.81 210 GLU A CA 1
ATOM 1558 C C . GLU A 1 210 ? 16.958 9.613 11.042 1.00 80.81 210 GLU A C 1
ATOM 1560 O O . GLU A 1 210 ? 15.945 10.225 10.698 1.00 80.81 210 GLU A O 1
ATOM 1565 N N . MET A 1 211 ? 18.117 9.731 10.394 1.00 73.56 211 MET A N 1
ATOM 1566 C CA . MET A 1 211 ? 18.344 10.636 9.265 1.00 73.56 211 MET A CA 1
ATOM 1567 C C . MET A 1 211 ? 17.836 10.102 7.915 1.00 73.56 211 MET A C 1
ATOM 1569 O O . MET A 1 211 ? 17.811 10.866 6.952 1.00 73.56 211 MET A O 1
ATOM 1573 N N . VAL A 1 212 ? 17.468 8.819 7.806 1.00 74.00 212 VAL A N 1
ATOM 1574 C CA . VAL A 1 212 ? 16.949 8.200 6.571 1.00 74.00 212 VAL A CA 1
ATOM 1575 C C . VAL A 1 212 ? 15.425 8.311 6.501 1.00 74.00 212 VAL A C 1
ATOM 1577 O O . VAL A 1 212 ? 14.885 8.430 5.403 1.00 74.00 212 VAL A O 1
ATOM 1580 N N . GLN A 1 213 ? 14.741 8.313 7.650 1.00 80.25 213 GLN A N 1
ATOM 1581 C CA . GLN A 1 213 ? 13.287 8.453 7.795 1.00 80.25 213 GLN A CA 1
ATOM 1582 C C . GLN A 1 213 ? 12.921 9.544 8.820 1.00 80.25 213 GLN A C 1
ATOM 1584 O O . GLN A 1 213 ? 12.386 9.261 9.892 1.00 80.25 213 GLN A O 1
ATOM 1589 N N . ALA A 1 214 ? 13.184 10.810 8.502 1.00 83.50 214 ALA A N 1
ATOM 1590 C CA . ALA A 1 214 ? 12.974 11.919 9.431 1.00 83.50 214 ALA A CA 1
ATOM 1591 C C . ALA A 1 214 ? 11.478 12.160 9.735 1.00 83.50 214 ALA A C 1
ATOM 1593 O O . ALA A 1 214 ? 10.686 12.441 8.830 1.00 83.50 214 ALA A O 1
ATOM 1594 N N . SER A 1 215 ? 11.096 12.103 11.016 1.00 92.75 215 SER A N 1
ATOM 1595 C CA . SER A 1 215 ? 9.729 12.396 11.476 1.00 92.75 215 SER A CA 1
ATOM 1596 C C . SER A 1 215 ? 9.452 13.897 11.637 1.00 92.75 215 SER A C 1
ATOM 1598 O O . SER A 1 215 ? 10.313 14.682 12.054 1.00 92.75 215 SER A O 1
ATOM 1600 N N . ARG A 1 216 ? 8.213 14.284 11.315 1.00 94.12 216 ARG A N 1
ATOM 1601 C CA . ARG A 1 216 ? 7.664 15.642 11.358 1.00 94.12 216 ARG A CA 1
ATOM 1602 C C . ARG A 1 216 ? 6.260 15.625 11.967 1.00 94.12 216 ARG A C 1
ATOM 1604 O O . ARG A 1 216 ? 5.393 14.894 11.497 1.00 94.12 216 ARG A O 1
ATOM 1611 N N . LEU A 1 217 ? 6.027 16.455 12.977 1.00 96.94 217 LEU A N 1
ATOM 1612 C CA . LEU A 1 217 ? 4.730 16.645 13.625 1.00 96.94 217 LEU A CA 1
ATOM 1613 C C . LEU A 1 217 ? 4.144 17.984 13.166 1.00 96.94 217 LEU A C 1
ATOM 1615 O O . LEU A 1 217 ? 4.666 19.036 13.533 1.00 96.94 217 LEU A O 1
ATOM 1619 N N . ARG A 1 218 ? 3.086 17.960 12.353 1.00 95.69 218 ARG A N 1
ATOM 1620 C CA . ARG A 1 218 ? 2.338 19.160 11.958 1.00 95.69 218 ARG A CA 1
ATOM 1621 C C . ARG A 1 218 ? 1.212 19.396 12.960 1.00 95.69 218 ARG A C 1
ATOM 1623 O O . ARG A 1 218 ? 0.398 18.511 13.196 1.00 95.69 218 ARG A O 1
ATOM 1630 N N . LEU A 1 219 ? 1.189 20.587 13.543 1.00 95.62 219 LEU A N 1
ATOM 1631 C CA . LEU A 1 219 ? 0.166 21.078 14.462 1.00 95.62 219 LEU A CA 1
ATOM 1632 C C . LEU A 1 219 ? -0.589 22.208 13.765 1.00 95.62 219 LEU A C 1
ATOM 1634 O O . LEU A 1 219 ? 0.037 23.077 13.159 1.00 95.62 219 LEU A O 1
ATOM 1638 N N . ILE A 1 220 ? -1.914 22.201 13.832 1.00 92.06 220 ILE A N 1
ATOM 1639 C CA . ILE A 1 220 ? -2.779 23.145 13.124 1.00 92.06 220 ILE A CA 1
ATOM 1640 C C . ILE A 1 220 ? -3.851 23.619 14.096 1.00 92.06 220 ILE A C 1
ATOM 1642 O O . ILE A 1 220 ? -4.560 22.809 14.688 1.00 92.06 220 ILE A O 1
ATOM 1646 N N . ASN A 1 221 ? -4.001 24.932 14.223 1.00 91.94 221 ASN A N 1
ATOM 1647 C CA . ASN A 1 221 ? -5.102 25.547 14.942 1.00 91.94 221 ASN A CA 1
ATOM 1648 C C . ASN A 1 221 ? -6.177 25.990 13.925 1.00 91.94 221 ASN A C 1
ATOM 1650 O O . ASN A 1 221 ? -5.925 26.899 13.129 1.00 91.94 221 ASN A O 1
ATOM 1654 N N . PRO A 1 222 ? -7.356 25.344 13.877 1.00 82.31 222 PRO A N 1
ATOM 1655 C CA . PRO A 1 222 ? -8.469 25.785 13.039 1.00 82.31 222 PRO A CA 1
ATOM 1656 C C . PRO A 1 222 ? -9.297 26.921 13.671 1.00 82.31 222 PRO A C 1
ATOM 1658 O O . PRO A 1 222 ? -10.053 27.565 12.947 1.00 82.31 222 PRO A O 1
ATOM 1661 N N . GLY A 1 223 ? -9.170 27.162 14.982 1.00 78.19 223 GLY A N 1
ATOM 1662 C CA . GLY A 1 223 ? -10.009 28.085 15.754 1.00 78.19 223 GLY A CA 1
ATOM 1663 C C . GLY A 1 223 ? -9.639 29.569 15.630 1.00 78.19 223 GLY A C 1
ATOM 1664 O O . GLY A 1 223 ? -8.592 29.942 15.089 1.00 78.19 223 GLY A O 1
ATOM 1665 N N . ASP A 1 224 ? -10.513 30.426 16.170 1.00 81.06 224 ASP A N 1
ATOM 1666 C CA . ASP A 1 224 ? -10.383 31.897 16.137 1.00 81.06 224 ASP A CA 1
ATOM 1667 C C . ASP A 1 224 ? -9.430 32.479 17.200 1.00 81.06 224 ASP A C 1
ATOM 1669 O O . ASP A 1 224 ? -9.078 33.663 17.175 1.00 81.06 224 ASP A O 1
ATOM 1673 N N . SER A 1 225 ? -8.996 31.622 18.123 1.00 83.50 225 SER A N 1
ATOM 1674 C CA . SER A 1 225 ? -8.257 31.941 19.339 1.00 83.50 225 SER A CA 1
ATOM 1675 C C . SER A 1 225 ? -6.902 31.233 19.348 1.00 83.50 225 SER A C 1
ATOM 1677 O O . SER A 1 225 ? -6.720 30.209 18.697 1.00 83.50 225 SER A O 1
ATOM 1679 N N . ALA A 1 226 ? -5.922 31.754 20.092 1.00 90.44 226 ALA A N 1
ATOM 1680 C CA . ALA A 1 226 ? -4.633 31.076 20.245 1.00 90.44 226 ALA A CA 1
ATOM 1681 C C . ALA A 1 226 ? -4.748 29.844 21.162 1.00 90.44 226 ALA A C 1
ATOM 1683 O O . ALA A 1 226 ? -5.413 29.914 22.193 1.00 90.44 226 ALA A O 1
ATOM 1684 N N . ALA A 1 227 ? -4.057 28.763 20.799 1.00 90.12 227 ALA A N 1
ATOM 1685 C CA . ALA A 1 227 ? -4.010 27.500 21.530 1.00 90.12 227 ALA A CA 1
ATOM 1686 C C . ALA A 1 227 ? -2.661 27.334 22.249 1.00 90.12 227 ALA A C 1
ATOM 1688 O O . ALA A 1 227 ? -1.600 27.477 21.630 1.00 90.12 227 ALA A O 1
ATOM 1689 N N . ALA A 1 228 ? -2.676 27.012 23.539 1.00 94.25 228 ALA A N 1
ATOM 1690 C CA . ALA A 1 228 ? -1.519 26.510 24.270 1.00 94.25 228 ALA A CA 1
ATOM 1691 C C . ALA A 1 228 ? -1.352 25.007 24.003 1.00 94.25 228 ALA A C 1
ATOM 1693 O O . ALA A 1 228 ? -2.327 24.260 23.967 1.00 94.25 228 ALA A O 1
ATOM 1694 N N . ILE A 1 229 ? -0.114 24.553 23.797 1.00 96.75 229 ILE A N 1
ATOM 1695 C CA . ILE A 1 229 ? 0.200 23.170 23.423 1.00 96.75 229 ILE A CA 1
ATOM 1696 C C . ILE A 1 229 ? 1.362 22.659 24.277 1.00 96.75 229 ILE A C 1
ATOM 1698 O O . ILE A 1 229 ? 2.381 23.341 24.418 1.00 96.75 229 ILE A O 1
ATOM 1702 N N . ALA A 1 230 ? 1.225 21.439 24.794 1.00 95.44 230 ALA A N 1
ATOM 1703 C CA . ALA A 1 230 ? 2.283 20.642 25.404 1.00 95.44 230 ALA A CA 1
ATOM 1704 C C . ALA A 1 230 ? 2.485 19.337 24.614 1.00 95.44 230 ALA A C 1
ATOM 1706 O O . ALA A 1 230 ? 1.558 18.832 23.988 1.00 95.44 230 ALA A O 1
ATOM 1707 N N . ILE A 1 231 ? 3.698 18.792 24.622 1.00 97.69 231 ILE A N 1
ATOM 1708 C CA . ILE A 1 231 ? 4.074 17.557 23.929 1.00 97.69 231 ILE A CA 1
ATOM 1709 C C . ILE A 1 231 ? 4.957 16.752 24.880 1.00 97.69 231 ILE A C 1
ATOM 1711 O O . ILE A 1 231 ? 6.135 17.072 25.065 1.00 97.69 231 ILE A O 1
ATOM 1715 N N . ALA A 1 232 ? 4.378 15.717 25.480 1.00 92.62 232 ALA A N 1
ATOM 1716 C CA . ALA A 1 232 ? 5.094 14.745 26.293 1.00 92.62 232 ALA A CA 1
ATOM 1717 C C . ALA A 1 232 ? 5.631 13.608 25.413 1.00 92.62 232 ALA A C 1
ATOM 1719 O O . ALA A 1 232 ? 5.042 13.275 24.383 1.00 92.62 232 ALA A O 1
ATOM 1720 N N . GLY A 1 233 ? 6.739 12.989 25.826 1.00 88.62 233 GLY A N 1
ATOM 1721 C CA . GLY A 1 233 ? 7.356 11.868 25.111 1.00 88.62 233 GLY A CA 1
ATOM 1722 C C . GLY A 1 233 ? 7.593 10.651 26.001 1.00 88.62 233 GLY A C 1
ATOM 1723 O O . GLY A 1 233 ? 8.008 10.782 27.155 1.00 88.62 233 GLY A O 1
ATOM 1724 N N . ARG A 1 234 ? 7.374 9.453 25.449 1.00 86.12 234 ARG A N 1
ATOM 1725 C CA . ARG A 1 234 ? 7.757 8.170 26.053 1.00 86.12 234 ARG A CA 1
ATOM 1726 C C . ARG A 1 234 ? 8.413 7.264 25.016 1.00 86.12 234 ARG A C 1
ATOM 1728 O O . ARG A 1 234 ? 7.813 7.000 23.979 1.00 86.12 234 ARG A O 1
ATOM 1735 N N . ASP A 1 235 ? 9.611 6.766 25.292 1.00 76.75 235 ASP A N 1
ATOM 1736 C CA . ASP A 1 235 ? 10.358 5.941 24.335 1.00 76.75 235 ASP A CA 1
ATOM 1737 C C . ASP A 1 235 ? 9.906 4.462 24.314 1.00 76.75 235 ASP A C 1
ATOM 1739 O O . ASP A 1 235 ? 9.012 4.065 25.073 1.00 76.75 235 ASP A O 1
ATOM 1743 N N . ASP A 1 236 ? 10.492 3.627 23.448 1.00 72.81 236 ASP A N 1
ATOM 1744 C CA . ASP A 1 236 ? 10.153 2.195 23.336 1.00 72.81 236 ASP A CA 1
ATOM 1745 C C . ASP A 1 236 ? 10.487 1.397 24.608 1.00 72.81 236 ASP A C 1
ATOM 1747 O O . ASP A 1 236 ? 9.824 0.399 24.898 1.00 72.81 236 ASP A O 1
ATOM 1751 N N . THR A 1 237 ? 11.453 1.846 25.421 1.00 66.62 237 THR A N 1
ATOM 1752 C CA . THR A 1 237 ? 11.742 1.231 26.733 1.00 66.62 237 THR A CA 1
ATOM 1753 C C . THR A 1 237 ? 10.656 1.535 27.771 1.00 66.62 237 THR A C 1
ATOM 1755 O O . THR A 1 237 ? 10.599 0.902 28.825 1.00 66.62 237 THR A O 1
ATOM 1758 N N . GLY A 1 238 ? 9.773 2.493 27.470 1.00 67.06 238 GLY A N 1
ATOM 1759 C CA . GLY A 1 238 ? 8.739 2.995 28.367 1.00 67.06 238 GLY A CA 1
ATOM 1760 C C . GLY A 1 238 ? 9.198 4.164 29.240 1.00 67.06 238 GLY A C 1
ATOM 1761 O O . GLY A 1 238 ? 8.394 4.657 30.040 1.00 67.06 238 GLY A O 1
ATOM 1762 N N . ALA A 1 239 ? 10.439 4.635 29.085 1.00 67.81 239 ALA A N 1
ATOM 1763 C CA . ALA A 1 239 ? 10.970 5.776 29.818 1.00 67.81 239 ALA A CA 1
ATOM 1764 C C . ALA A 1 239 ? 10.322 7.086 29.348 1.00 67.81 239 ALA A C 1
ATOM 1766 O O . ALA A 1 239 ? 10.045 7.267 28.163 1.00 67.81 239 ALA A O 1
ATOM 1767 N N . LEU A 1 240 ? 10.068 8.002 30.286 1.00 78.88 240 LEU A N 1
ATOM 1768 C CA . LEU A 1 240 ? 9.604 9.356 29.974 1.00 78.88 240 LEU A CA 1
ATOM 1769 C C . LEU A 1 240 ? 10.756 10.230 29.463 1.00 78.88 240 LEU A C 1
ATOM 1771 O O . LEU A 1 240 ? 11.910 10.039 29.851 1.00 78.88 240 LEU A O 1
ATOM 1775 N N . ALA A 1 241 ? 10.407 11.221 28.645 1.00 84.50 241 ALA A N 1
ATOM 1776 C CA . ALA A 1 241 ? 11.288 12.258 28.125 1.00 84.50 241 ALA A CA 1
ATOM 1777 C C . ALA A 1 241 ? 12.185 12.873 29.218 1.00 84.50 241 ALA A C 1
ATOM 1779 O O . ALA A 1 241 ? 11.723 13.554 30.135 1.00 84.50 241 ALA A O 1
ATOM 1780 N N . SER A 1 242 ? 13.496 12.637 29.115 1.00 81.88 242 SER A N 1
ATOM 1781 C CA . SER A 1 242 ? 14.478 13.011 30.143 1.00 81.88 242 SER A CA 1
ATOM 1782 C C . SER A 1 242 ? 14.717 14.522 30.267 1.00 81.88 242 SER A C 1
ATOM 1784 O O . SER A 1 242 ? 15.228 14.980 31.291 1.00 81.88 242 SER A O 1
ATOM 1786 N N . GLY A 1 243 ? 14.346 15.302 29.248 1.00 76.19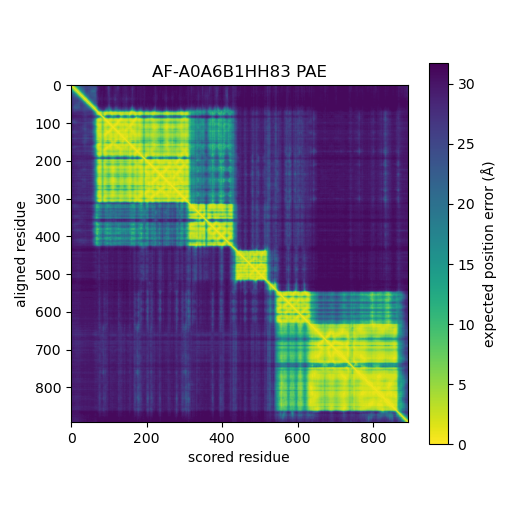 243 GLY A N 1
ATOM 1787 C CA . GLY A 1 243 ? 14.353 16.766 29.278 1.00 76.19 243 GLY A CA 1
ATOM 1788 C C . GLY A 1 243 ? 13.046 17.412 29.762 1.00 76.19 243 GLY A C 1
ATOM 1789 O O . GLY A 1 243 ? 13.045 18.621 30.004 1.00 76.19 243 GLY A O 1
ATOM 1790 N N . GLY A 1 244 ? 11.979 16.626 29.950 1.00 88.69 244 GLY A N 1
ATOM 1791 C CA . GLY A 1 244 ? 10.615 17.107 30.183 1.00 88.69 244 GLY A CA 1
ATOM 1792 C C . GLY A 1 244 ? 9.825 17.330 28.888 1.00 88.69 244 GLY A C 1
ATOM 1793 O O . GLY A 1 244 ? 10.241 16.915 27.807 1.00 88.69 244 GLY A O 1
ATOM 1794 N N . ASP A 1 245 ? 8.670 17.979 29.011 1.00 93.31 245 ASP A N 1
ATOM 1795 C CA . ASP A 1 245 ? 7.756 18.205 27.889 1.00 93.31 245 ASP A CA 1
ATOM 1796 C C . ASP A 1 245 ? 8.191 19.402 27.025 1.00 93.31 245 ASP A C 1
ATOM 1798 O O . ASP A 1 245 ? 8.842 20.343 27.494 1.00 93.31 245 ASP A O 1
ATOM 1802 N N . VAL A 1 246 ? 7.800 19.388 25.749 1.00 97.19 246 VAL A N 1
ATOM 1803 C CA . VAL A 1 246 ? 7.934 20.536 24.839 1.00 97.19 246 VAL A CA 1
ATOM 1804 C C . VAL A 1 246 ? 6.642 21.344 24.870 1.00 97.19 246 VAL A C 1
ATOM 1806 O O . VAL A 1 246 ? 5.559 20.778 24.815 1.00 97.19 246 VAL A O 1
ATOM 1809 N N . THR A 1 247 ? 6.732 22.668 24.925 1.00 96.88 247 THR A N 1
ATOM 1810 C CA . THR A 1 247 ? 5.579 23.574 25.009 1.00 96.88 247 THR A CA 1
ATOM 1811 C C . THR A 1 247 ? 5.670 24.704 23.990 1.00 96.88 247 THR A C 1
ATOM 1813 O O . THR A 1 247 ? 6.757 25.169 23.641 1.00 96.88 247 THR A O 1
ATOM 1816 N N . LEU A 1 248 ? 4.518 25.140 23.482 1.00 96.94 248 LEU A N 1
ATOM 1817 C CA . LEU A 1 248 ? 4.391 26.254 22.544 1.00 96.94 248 LEU A CA 1
ATOM 1818 C C . LEU A 1 248 ? 2.982 26.861 22.585 1.00 96.94 248 LEU A C 1
ATOM 1820 O O . LEU A 1 248 ? 2.054 26.280 23.142 1.00 96.94 248 LEU A O 1
ATOM 1824 N N . THR A 1 249 ? 2.814 28.020 21.952 1.00 96.50 249 THR A N 1
ATOM 1825 C CA . THR A 1 249 ? 1.500 28.614 21.675 1.00 96.50 249 THR A CA 1
ATOM 1826 C C . THR A 1 249 ? 1.345 28.763 20.167 1.00 96.50 249 THR A C 1
ATOM 1828 O O . THR A 1 249 ? 2.241 29.293 19.509 1.00 96.50 249 THR A O 1
ATOM 1831 N N . LEU A 1 250 ? 0.225 28.296 19.617 1.00 95.25 250 LEU A N 1
ATOM 1832 C CA . LEU A 1 250 ? -0.102 28.373 18.196 1.00 95.25 250 LEU A CA 1
ATOM 1833 C C . LEU A 1 250 ? -1.224 29.398 17.992 1.00 95.25 250 LEU A C 1
ATOM 1835 O O . LEU A 1 250 ? -2.284 29.305 18.608 1.00 95.25 250 LEU A O 1
ATOM 1839 N N . ALA A 1 251 ? -0.979 30.413 17.162 1.00 94.50 251 ALA A N 1
ATOM 1840 C CA . ALA A 1 251 ? -1.943 31.487 16.924 1.00 94.50 251 ALA A CA 1
ATOM 1841 C C . ALA A 1 251 ? -3.229 30.980 16.242 1.00 94.50 251 ALA A C 1
ATOM 1843 O O . ALA A 1 251 ? -3.243 29.899 15.656 1.00 94.50 251 ALA A O 1
ATOM 1844 N N . ALA A 1 252 ? -4.296 31.777 16.314 1.00 86.88 252 ALA A N 1
ATOM 1845 C CA . ALA A 1 252 ? -5.555 31.529 15.612 1.00 86.88 252 ALA A CA 1
ATOM 1846 C C . ALA A 1 252 ? -5.327 31.266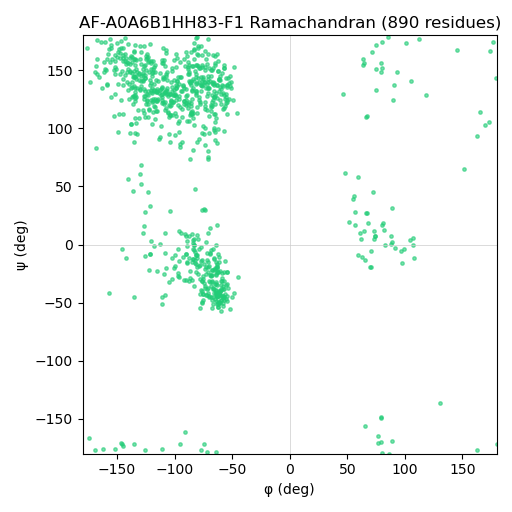 14.114 1.00 86.88 252 ALA A C 1
ATOM 1848 O O . ALA A 1 252 ? -4.544 31.975 13.477 1.00 86.88 252 ALA A O 1
ATOM 1849 N N . GLY A 1 253 ? -5.980 30.243 13.562 1.00 85.75 253 GLY A N 1
ATOM 1850 C CA . GLY A 1 253 ? -5.836 29.817 12.164 1.00 85.75 253 GLY A CA 1
ATOM 1851 C C . GLY A 1 253 ? -4.461 29.259 11.744 1.00 85.75 253 GLY A C 1
ATOM 1852 O O . GLY A 1 253 ? -4.364 28.687 10.659 1.00 85.75 253 GLY A O 1
ATOM 1853 N N . ALA A 1 254 ? -3.410 29.424 12.554 1.00 91.69 254 ALA A N 1
ATOM 1854 C CA . ALA A 1 254 ? -2.023 29.150 12.184 1.00 91.69 254 ALA A CA 1
ATOM 1855 C C . ALA A 1 254 ? -1.657 27.659 12.247 1.00 91.69 254 ALA A C 1
ATOM 1857 O O . ALA A 1 254 ? -2.324 26.848 12.895 1.00 91.69 254 ALA A O 1
ATOM 1858 N N . SER A 1 255 ? -0.550 27.287 11.603 1.00 94.12 255 SER A N 1
ATOM 1859 C CA . SER A 1 255 ? -0.018 25.922 11.652 1.00 94.12 255 SER A CA 1
ATOM 1860 C C . SER A 1 255 ? 1.509 25.886 11.714 1.00 94.12 255 SER A C 1
ATOM 1862 O O . SER A 1 255 ? 2.195 26.862 11.427 1.00 94.12 255 SER A O 1
ATOM 1864 N N . LYS A 1 256 ? 2.062 24.782 12.221 1.00 93.19 256 LYS A N 1
ATOM 1865 C CA . LYS A 1 256 ? 3.494 24.650 12.494 1.00 93.19 256 LYS A CA 1
ATOM 1866 C C . LYS A 1 256 ? 3.941 23.200 12.382 1.00 93.19 256 LYS A C 1
ATOM 1868 O O . LYS A 1 256 ? 3.377 22.322 13.029 1.00 93.19 256 LYS A O 1
ATOM 1873 N N . THR A 1 257 ? 5.007 22.962 11.626 1.00 94.44 257 THR A N 1
ATOM 1874 C CA . THR A 1 257 ? 5.642 21.644 11.505 1.00 94.44 257 THR A CA 1
ATOM 1875 C C . THR A 1 257 ? 6.907 21.586 12.371 1.00 94.44 257 THR A C 1
ATOM 1877 O O . THR A 1 257 ? 7.816 22.394 12.195 1.00 94.44 257 THR A O 1
ATOM 1880 N N . LEU A 1 258 ? 6.972 20.633 13.305 1.00 94.94 258 LEU A N 1
ATOM 1881 C CA . LEU A 1 258 ? 8.101 20.384 14.210 1.00 94.94 258 LEU A CA 1
ATOM 1882 C C . LEU A 1 258 ? 8.862 19.119 13.794 1.00 94.94 258 LEU A C 1
ATOM 1884 O O . LEU A 1 258 ? 8.254 18.085 13.529 1.00 94.94 258 LEU A O 1
ATOM 1888 N N . THR A 1 259 ? 10.190 19.174 13.763 1.00 92.75 259 THR A N 1
ATOM 1889 C CA . THR A 1 259 ? 11.055 18.006 13.509 1.00 92.75 259 THR A CA 1
ATOM 1890 C C . THR A 1 259 ? 11.471 17.305 14.803 1.00 92.75 259 THR A C 1
ATOM 1892 O O . THR A 1 259 ? 11.511 17.922 15.869 1.00 92.75 259 THR A O 1
ATOM 1895 N N . ALA A 1 260 ? 11.880 16.035 14.708 1.00 88.38 260 ALA A N 1
ATOM 1896 C CA . ALA A 1 260 ? 12.469 15.302 15.834 1.00 88.38 260 ALA A CA 1
ATOM 1897 C C . ALA A 1 260 ? 13.657 16.034 16.487 1.00 88.38 260 ALA A C 1
ATOM 1899 O O . ALA A 1 260 ? 13.767 16.052 17.709 1.00 88.38 260 ALA A O 1
ATOM 1900 N N . GLN A 1 261 ? 14.500 16.719 15.704 1.00 87.12 261 GLN A N 1
ATOM 1901 C CA . GLN A 1 261 ? 15.609 17.509 16.248 1.00 87.12 261 GLN A CA 1
ATOM 1902 C C . GLN A 1 261 ? 15.124 18.681 17.117 1.00 87.12 261 GLN A C 1
ATOM 1904 O O . GLN A 1 261 ? 15.682 18.914 18.188 1.00 87.12 261 GLN A O 1
ATOM 1909 N N . GLN A 1 262 ? 14.074 19.391 16.695 1.00 91.12 262 GLN A N 1
ATOM 1910 C CA . GLN A 1 262 ? 13.498 20.496 17.470 1.00 91.12 262 GLN A CA 1
ATOM 1911 C C . GLN A 1 262 ? 12.808 20.000 18.746 1.00 91.12 262 GLN A C 1
ATOM 1913 O O . GLN A 1 262 ? 12.899 20.664 19.774 1.00 91.12 262 GLN A O 1
ATOM 1918 N N . LEU A 1 263 ? 12.169 18.825 18.710 1.00 93.06 263 LEU A N 1
ATOM 1919 C CA . LEU A 1 263 ? 11.565 18.220 19.900 1.00 93.06 263 LEU A CA 1
ATOM 1920 C C . LEU A 1 263 ? 12.624 17.721 20.899 1.00 93.06 263 LEU A C 1
ATOM 1922 O O . LEU A 1 263 ? 12.507 17.991 22.089 1.00 93.06 263 LEU A O 1
ATOM 1926 N N . GLU A 1 264 ? 13.675 17.031 20.451 1.00 90.75 264 GLU A N 1
ATOM 1927 C CA . GLU A 1 264 ? 14.690 16.439 21.341 1.00 90.75 264 GLU A CA 1
ATOM 1928 C C . GLU A 1 264 ? 15.692 17.455 21.907 1.00 90.75 264 GLU A C 1
ATOM 1930 O O . GLU A 1 264 ? 16.070 17.363 23.079 1.00 90.75 264 GLU A O 1
ATOM 1935 N N . ALA A 1 265 ? 16.125 18.431 21.100 1.00 82.31 265 ALA A N 1
ATOM 1936 C CA . ALA A 1 265 ? 17.135 19.417 21.495 1.00 82.31 265 ALA A CA 1
ATOM 1937 C C . ALA A 1 265 ? 16.545 20.754 21.984 1.00 82.31 265 ALA A C 1
ATOM 1939 O O . ALA A 1 265 ? 17.182 21.430 22.803 1.00 82.31 265 ALA A O 1
ATOM 1940 N N . GLY A 1 266 ? 15.341 21.110 21.521 1.00 85.25 266 GLY A N 1
ATOM 1941 C CA . GLY A 1 266 ? 14.768 22.455 21.624 1.00 85.25 266 GLY A CA 1
ATOM 1942 C C . GLY A 1 266 ? 15.327 23.419 20.565 1.00 85.25 266 GLY A C 1
ATOM 1943 O O . GLY A 1 266 ? 16.435 23.235 20.058 1.00 85.25 266 GLY A O 1
ATOM 1944 N N . ASP A 1 267 ? 14.573 24.471 20.246 1.00 87.50 267 ASP A N 1
ATOM 1945 C CA . ASP A 1 267 ? 15.015 25.613 19.434 1.00 87.50 267 ASP A CA 1
ATOM 1946 C C . ASP A 1 267 ? 14.369 26.924 19.934 1.00 87.50 267 ASP A C 1
ATOM 1948 O O . ASP A 1 267 ? 13.709 26.934 20.968 1.00 87.50 267 ASP A O 1
ATOM 1952 N N . GLU A 1 268 ? 14.551 28.050 19.235 1.00 88.62 268 GLU A N 1
ATOM 1953 C CA . GLU A 1 268 ? 13.940 29.339 19.624 1.00 88.62 268 GLU A CA 1
ATOM 1954 C C . GLU A 1 268 ? 12.406 29.385 19.447 1.00 88.62 268 GLU A C 1
ATOM 1956 O O . GLU A 1 268 ? 11.763 30.352 19.852 1.00 88.62 268 GLU A O 1
ATOM 1961 N N . SER A 1 269 ? 11.807 28.365 18.825 1.00 83.94 269 SER A N 1
ATOM 1962 C CA . SER A 1 269 ? 10.387 28.323 18.467 1.00 83.94 269 SER A CA 1
ATOM 1963 C C . SER A 1 269 ? 9.524 27.517 19.449 1.00 83.94 269 SER A C 1
ATOM 1965 O O . SER A 1 269 ? 8.295 27.529 19.320 1.00 83.94 269 SER A O 1
ATOM 1967 N N . VAL A 1 270 ? 10.139 26.800 20.395 1.00 91.88 270 VAL A N 1
ATOM 1968 C CA . VAL A 1 270 ? 9.484 26.000 21.445 1.00 91.88 270 VAL A CA 1
ATOM 1969 C C . VAL A 1 270 ? 10.185 26.198 22.794 1.00 91.88 270 VAL A C 1
ATOM 1971 O O . VAL A 1 270 ? 11.357 26.554 22.849 1.00 91.88 270 VAL A O 1
ATOM 1974 N N . ALA A 1 271 ? 9.486 25.948 23.899 1.00 94.00 271 ALA A N 1
ATOM 1975 C CA . ALA A 1 271 ? 10.063 25.944 25.242 1.00 94.00 271 ALA A CA 1
ATOM 1976 C C . ALA A 1 271 ? 10.093 24.516 25.810 1.00 94.00 271 ALA A C 1
ATOM 1978 O O . ALA A 1 271 ? 9.108 23.791 25.718 1.00 94.00 271 ALA A O 1
ATOM 1979 N N . GLY A 1 272 ? 11.210 24.114 26.419 1.00 92.56 272 GLY A N 1
ATOM 1980 C CA . GLY A 1 272 ? 11.441 22.716 26.810 1.00 92.56 272 GLY A CA 1
ATOM 1981 C C . GLY A 1 272 ? 12.039 21.873 25.676 1.00 92.56 272 GLY A C 1
ATOM 1982 O O . GLY A 1 272 ? 12.355 22.394 24.606 1.00 92.56 272 GLY A O 1
ATOM 1983 N N . ARG A 1 273 ? 12.277 20.585 25.949 1.00 93.12 273 ARG A N 1
ATOM 1984 C CA . ARG A 1 273 ? 12.836 19.585 25.017 1.00 93.12 273 ARG A CA 1
ATOM 1985 C C . ARG A 1 273 ? 12.664 18.182 25.594 1.00 93.12 273 ARG A C 1
ATOM 1987 O O . ARG A 1 273 ? 12.845 18.017 26.795 1.00 93.12 273 ARG A O 1
ATOM 1994 N N . LEU A 1 274 ? 12.457 17.172 24.754 1.00 87.31 274 LEU A N 1
ATOM 1995 C CA . LEU A 1 274 ? 12.320 15.782 25.202 1.00 87.31 274 LEU A CA 1
ATOM 1996 C C . LEU A 1 274 ? 13.636 15.187 25.740 1.00 87.31 274 LEU A C 1
ATOM 1998 O O . LEU A 1 274 ? 13.623 14.285 26.581 1.00 87.31 274 LEU A O 1
ATOM 2002 N N . GLY A 1 275 ? 14.787 15.697 25.287 1.00 81.06 275 GLY A N 1
ATOM 2003 C CA . GLY A 1 275 ? 16.086 15.054 25.490 1.00 81.06 275 GLY A CA 1
ATOM 2004 C C . GLY A 1 275 ? 16.287 13.865 24.545 1.00 81.06 275 GLY A C 1
ATOM 2005 O O . GLY A 1 275 ? 15.568 13.714 23.564 1.00 81.06 275 GLY A O 1
ATOM 2006 N N . ALA A 1 276 ? 17.276 13.017 24.833 1.00 79.62 276 ALA A N 1
ATOM 2007 C CA . ALA A 1 276 ? 17.502 11.784 24.076 1.00 79.62 276 ALA A CA 1
ATOM 2008 C C . ALA A 1 276 ? 16.631 10.637 24.621 1.00 79.62 276 ALA A C 1
ATOM 2010 O O . ALA A 1 276 ? 16.496 10.500 25.842 1.00 79.62 276 ALA A O 1
ATOM 2011 N N . GLY A 1 277 ? 16.089 9.813 23.720 1.00 74.00 277 GLY A N 1
ATOM 2012 C CA . GLY A 1 277 ? 15.330 8.590 24.018 1.00 74.00 277 GLY A CA 1
ATOM 2013 C C . GLY A 1 277 ? 15.962 7.342 23.389 1.00 74.00 277 GLY A C 1
ATOM 2014 O O . GLY A 1 277 ? 16.923 7.444 22.622 1.00 74.00 277 GLY A O 1
ATOM 2015 N N . ALA A 1 278 ? 15.436 6.160 23.719 1.00 75.62 278 ALA A N 1
ATOM 2016 C CA . ALA A 1 278 ? 15.899 4.872 23.205 1.00 75.62 278 ALA A CA 1
ATOM 2017 C C . ALA A 1 278 ? 14.790 4.109 22.454 1.00 75.62 278 ALA A C 1
ATOM 2019 O O . ALA A 1 278 ? 13.724 3.825 22.999 1.00 75.62 278 ALA A O 1
ATOM 2020 N N . GLY A 1 279 ? 15.068 3.738 21.201 1.00 80.88 279 GLY A N 1
ATOM 2021 C CA . GLY A 1 279 ? 14.038 3.283 20.260 1.00 80.88 279 GLY A CA 1
ATOM 2022 C C . GLY A 1 279 ? 13.291 4.476 19.664 1.00 80.88 279 GLY A C 1
ATOM 2023 O O . GLY A 1 279 ? 13.884 5.534 19.492 1.00 80.88 279 GLY A O 1
ATOM 2024 N N . LYS A 1 280 ? 12.016 4.323 19.320 1.00 83.12 280 LYS A N 1
ATOM 2025 C CA . LYS A 1 280 ? 11.149 5.405 18.838 1.00 83.12 280 LYS A CA 1
ATOM 2026 C C . LYS A 1 280 ? 10.447 6.114 19.995 1.00 83.12 280 LYS A C 1
ATOM 2028 O O . LYS A 1 280 ? 10.335 5.578 21.095 1.00 83.12 280 LYS A O 1
ATOM 2033 N N . TRP A 1 281 ? 9.940 7.314 19.733 1.00 87.75 281 TRP A N 1
ATOM 2034 C CA . TRP A 1 281 ? 9.021 8.008 20.627 1.00 87.75 281 TRP A CA 1
ATOM 2035 C C . TRP A 1 281 ? 7.570 7.616 20.339 1.00 87.75 281 TRP A C 1
ATOM 2037 O O . TRP A 1 281 ? 7.137 7.560 19.187 1.00 87.75 281 TRP A O 1
ATOM 2047 N N . ARG A 1 282 ? 6.801 7.467 21.413 1.00 92.06 282 ARG A N 1
ATOM 2048 C CA . ARG A 1 282 ? 5.370 7.771 21.470 1.00 92.06 282 ARG A CA 1
ATOM 2049 C C . ARG A 1 282 ? 5.236 9.193 22.006 1.00 92.06 282 ARG A C 1
ATOM 2051 O O . ARG A 1 282 ? 5.889 9.511 23.003 1.00 92.06 282 ARG A O 1
ATOM 2058 N N . LEU A 1 283 ? 4.435 10.039 21.364 1.00 93.25 283 LEU A N 1
ATOM 2059 C CA . LEU A 1 283 ? 4.180 11.406 21.827 1.00 93.25 283 LEU A CA 1
ATOM 2060 C C . LEU A 1 283 ? 2.710 11.573 22.214 1.00 93.25 283 LEU A C 1
ATOM 2062 O O . LEU A 1 283 ? 1.830 11.222 21.430 1.00 93.25 283 LEU A O 1
ATOM 2066 N N . THR A 1 284 ? 2.465 12.185 23.368 1.00 89.38 284 THR A N 1
ATOM 2067 C CA . THR A 1 284 ? 1.146 12.702 23.750 1.00 89.38 284 THR A CA 1
ATOM 2068 C C . THR A 1 284 ? 1.177 14.209 23.531 1.00 89.38 284 THR A C 1
ATOM 2070 O O . THR A 1 284 ? 1.895 14.920 24.237 1.00 89.38 284 THR A O 1
ATOM 2073 N N . VAL A 1 285 ? 0.433 14.710 22.545 1.00 91.38 285 VAL A N 1
ATOM 2074 C CA . VAL A 1 285 ? 0.214 16.155 22.373 1.00 91.38 285 VAL A CA 1
ATOM 2075 C C . VAL A 1 285 ? -1.029 16.536 23.166 1.00 91.38 285 VAL A C 1
ATOM 2077 O O . VAL A 1 285 ? -2.077 15.935 22.956 1.00 91.38 285 VAL A O 1
ATOM 2080 N N . SER A 1 286 ? -0.934 17.544 24.026 1.00 85.75 286 SER A N 1
ATOM 2081 C CA . SER A 1 286 ? -2.060 18.089 24.790 1.00 85.75 286 SER A CA 1
ATOM 2082 C C . SER A 1 286 ? -2.283 19.564 24.458 1.00 85.75 286 SER A C 1
ATOM 2084 O O . SER A 1 286 ? -1.314 20.289 24.234 1.00 85.75 286 SER A O 1
ATOM 2086 N N . SER A 1 287 ? -3.530 20.037 24.448 1.00 84.94 287 SER A N 1
ATOM 2087 C CA . SER A 1 287 ? -3.859 21.448 24.185 1.00 84.94 287 SER A CA 1
ATOM 2088 C C . SER A 1 287 ? -5.094 21.929 24.955 1.00 84.94 287 SER A C 1
ATOM 2090 O O . SER A 1 287 ? -5.898 21.118 25.402 1.00 84.94 287 SER A O 1
ATOM 2092 N N . ASP A 1 288 ? -5.246 23.245 25.114 1.00 82.25 288 ASP A N 1
ATOM 2093 C CA . ASP A 1 288 ? -6.437 23.906 25.677 1.00 82.25 288 ASP A CA 1
ATOM 2094 C C . ASP A 1 288 ? -7.508 24.252 24.619 1.00 82.25 288 ASP A C 1
ATOM 2096 O O . ASP A 1 288 ? -8.521 24.873 24.943 1.00 82.25 288 ASP A O 1
ATOM 2100 N N . ARG A 1 289 ? -7.286 23.869 23.354 1.00 78.62 289 ARG A N 1
ATOM 2101 C CA . ARG A 1 289 ? -8.197 24.064 22.216 1.00 78.62 289 ARG A CA 1
ATOM 2102 C C . ARG A 1 289 ? -8.163 22.859 21.266 1.00 78.62 289 ARG A C 1
ATOM 2104 O O . ARG A 1 289 ? -7.148 22.158 21.218 1.00 78.62 289 ARG A O 1
ATOM 2111 N N . PRO A 1 290 ? -9.215 22.645 20.453 1.00 72.94 290 PRO A N 1
ATOM 2112 C CA . PRO A 1 290 ? -9.176 21.648 19.394 1.00 72.94 290 PRO A CA 1
ATOM 2113 C C . PRO A 1 290 ? -8.145 22.018 18.316 1.00 72.94 290 PRO A C 1
ATOM 2115 O O . PRO A 1 290 ? -8.179 23.102 17.738 1.00 72.94 290 PRO A O 1
ATOM 2118 N N . LEU A 1 291 ? -7.258 21.073 18.013 1.00 80.44 291 LEU A N 1
ATOM 2119 C CA . LEU A 1 291 ? -6.278 21.112 16.925 1.00 80.44 291 LEU A CA 1
ATOM 2120 C C . LEU A 1 291 ? -6.622 20.090 15.826 1.00 80.44 291 LEU A C 1
ATOM 2122 O O . LEU A 1 291 ? -7.212 19.041 16.103 1.00 80.44 291 LEU A O 1
ATOM 2126 N N . GLU A 1 292 ? -6.142 20.329 14.604 1.00 82.50 292 GLU A N 1
ATOM 2127 C CA . GLU A 1 292 ? -5.802 19.233 13.686 1.00 82.50 292 GLU A CA 1
ATOM 2128 C C . GLU A 1 292 ? -4.306 18.904 13.888 1.00 82.50 292 GLU A C 1
ATOM 2130 O O . GLU A 1 292 ? -3.464 19.798 14.013 1.00 82.50 292 GLU A O 1
ATOM 2135 N N . VAL A 1 293 ? -3.946 17.621 13.937 1.00 86.31 293 VAL A N 1
ATOM 2136 C CA . VAL A 1 293 ? -2.559 17.158 14.134 1.00 86.31 293 VAL A CA 1
ATOM 2137 C C . VAL A 1 293 ? -2.226 16.139 13.048 1.00 86.31 293 VAL A C 1
ATOM 2139 O O . VAL A 1 293 ? -3.075 15.318 12.722 1.00 86.31 293 VAL A O 1
ATOM 2142 N N . ALA A 1 294 ? -1.015 16.150 12.489 1.00 90.62 294 ALA A N 1
ATOM 2143 C CA . ALA A 1 294 ? -0.569 15.132 11.536 1.00 90.62 294 ALA A CA 1
ATOM 2144 C C . ALA A 1 294 ? 0.874 14.672 11.802 1.00 90.62 294 ALA A C 1
ATOM 2146 O O . ALA A 1 294 ? 1.778 15.476 12.037 1.00 90.62 294 ALA A O 1
ATOM 2147 N N . ASN A 1 295 ? 1.085 13.360 11.741 1.00 93.88 295 ASN A N 1
ATOM 2148 C CA . ASN A 1 295 ? 2.359 12.675 11.918 1.00 93.88 295 ASN A CA 1
ATOM 2149 C C . ASN A 1 295 ? 2.892 12.227 10.552 1.00 93.88 295 ASN A C 1
ATOM 2151 O O . ASN A 1 295 ? 2.318 11.340 9.922 1.00 93.88 295 ASN A O 1
ATOM 2155 N N . ILE A 1 296 ? 3.978 12.837 10.083 1.00 94.00 296 ILE A N 1
ATOM 2156 C CA . ILE A 1 296 ? 4.543 12.605 8.751 1.00 94.00 296 ILE A CA 1
ATOM 2157 C C . ILE A 1 296 ? 5.973 12.075 8.880 1.00 94.00 296 ILE A C 1
ATOM 2159 O O . ILE A 1 296 ? 6.790 12.632 9.610 1.00 94.00 296 ILE A O 1
ATOM 2163 N N . VAL A 1 297 ? 6.315 11.037 8.121 1.00 91.94 297 VAL A N 1
ATOM 2164 C CA . VAL A 1 297 ? 7.698 10.576 7.930 1.00 91.94 297 VAL A CA 1
ATOM 2165 C C . VAL A 1 297 ? 8.157 10.949 6.526 1.00 91.94 297 VAL A C 1
ATOM 2167 O O . VAL A 1 297 ? 7.451 10.690 5.554 1.00 91.94 297 VAL A O 1
ATOM 2170 N N . VAL A 1 298 ? 9.345 11.544 6.411 1.00 87.62 298 VAL A N 1
ATOM 2171 C CA . VAL A 1 298 ? 9.955 11.928 5.132 1.00 87.62 298 VAL A CA 1
ATOM 2172 C C . VAL A 1 298 ? 11.275 11.192 4.957 1.00 87.62 298 VAL A C 1
ATOM 2174 O O . VAL A 1 298 ? 12.168 11.288 5.799 1.00 87.62 298 VAL A O 1
ATOM 2177 N N . SER A 1 299 ? 11.404 10.461 3.853 1.00 85.31 299 SER A N 1
ATOM 2178 C CA . SER A 1 299 ? 12.623 9.728 3.519 1.00 85.31 299 SER A CA 1
ATOM 2179 C C . SER A 1 299 ? 13.635 10.576 2.746 1.00 85.31 299 SER A C 1
ATOM 2181 O O . SER A 1 299 ? 13.265 11.487 2.001 1.00 85.31 299 SER A O 1
ATOM 2183 N N . THR A 1 300 ? 14.920 10.229 2.840 1.00 78.50 300 THR A N 1
ATOM 2184 C CA . THR A 1 300 ? 15.989 10.847 2.026 1.00 78.50 300 THR A CA 1
ATOM 2185 C C . THR A 1 300 ? 15.836 10.616 0.521 1.00 78.50 300 THR A C 1
ATOM 2187 O O . THR A 1 300 ? 16.374 11.389 -0.266 1.00 78.50 300 THR A O 1
ATOM 2190 N N . ALA A 1 301 ? 15.074 9.595 0.115 1.00 73.56 301 ALA A N 1
ATOM 2191 C CA . ALA A 1 301 ? 14.721 9.322 -1.278 1.00 73.56 301 ALA A CA 1
ATOM 2192 C C . ALA A 1 301 ? 13.512 10.140 -1.786 1.00 73.56 301 ALA A C 1
ATOM 2194 O O . ALA A 1 301 ? 13.134 10.012 -2.945 1.00 73.56 301 ALA A O 1
ATOM 2195 N N . GLY A 1 302 ? 12.902 10.986 -0.946 1.00 76.25 302 GLY A N 1
ATOM 2196 C CA . GLY A 1 302 ? 11.804 11.875 -1.339 1.00 76.25 302 GLY A CA 1
ATOM 2197 C C . GLY A 1 302 ? 10.394 11.303 -1.164 1.00 76.25 302 GLY A C 1
ATOM 2198 O O . GLY A 1 302 ? 9.432 12.042 -1.355 1.00 76.25 302 GLY A O 1
ATOM 2199 N N . TYR A 1 303 ? 10.239 10.044 -0.738 1.00 83.44 303 TYR A N 1
ATOM 2200 C CA . TYR A 1 303 ? 8.941 9.504 -0.314 1.00 83.44 303 TYR A CA 1
ATOM 2201 C C . TYR A 1 303 ? 8.499 10.133 1.008 1.00 83.44 303 TYR A C 1
ATOM 2203 O O . TYR A 1 303 ? 9.296 10.215 1.949 1.00 83.44 303 TYR A O 1
ATOM 2211 N N . TRP A 1 304 ? 7.231 10.531 1.081 1.00 88.56 304 TRP A N 1
ATOM 2212 C CA . TRP A 1 304 ? 6.551 10.975 2.299 1.00 88.56 304 TRP A CA 1
ATOM 2213 C C . TRP A 1 304 ? 5.513 9.921 2.692 1.00 88.56 304 TRP A C 1
ATOM 2215 O O . TRP A 1 304 ? 4.859 9.363 1.815 1.00 88.56 304 TRP A O 1
ATOM 2225 N N . SER A 1 305 ? 5.309 9.695 3.987 1.00 88.50 305 SER A N 1
ATOM 2226 C CA . SER A 1 305 ? 4.282 8.790 4.514 1.00 88.50 305 SER A CA 1
ATOM 2227 C C . SER A 1 305 ? 3.523 9.469 5.645 1.00 88.50 305 SER A C 1
ATOM 2229 O O . SER A 1 305 ? 4.140 9.943 6.599 1.00 88.50 305 SER A O 1
ATOM 2231 N N . ASN A 1 306 ? 2.195 9.496 5.558 1.00 87.94 306 ASN A N 1
ATOM 2232 C CA . ASN A 1 306 ? 1.338 9.924 6.657 1.00 87.94 306 ASN A CA 1
ATOM 2233 C C . ASN A 1 306 ? 1.093 8.727 7.597 1.00 87.94 306 ASN A C 1
ATOM 2235 O O . ASN A 1 306 ? 0.688 7.657 7.150 1.00 87.94 306 ASN A O 1
ATOM 2239 N N . LEU A 1 307 ? 1.401 8.904 8.883 1.00 88.00 307 LEU A N 1
ATOM 2240 C CA . LEU A 1 307 ? 1.274 7.924 9.967 1.00 88.00 307 LEU A CA 1
ATOM 2241 C C . LEU A 1 307 ? 0.346 8.455 11.077 1.00 88.00 307 LEU A C 1
ATOM 2243 O O . LEU A 1 307 ? 0.589 8.228 12.266 1.00 88.00 307 LEU A O 1
ATOM 2247 N N . SER A 1 308 ? -0.663 9.242 10.698 1.00 81.75 308 SER A N 1
ATOM 2248 C CA . SER A 1 308 ? -1.584 9.887 11.642 1.00 81.75 308 SER A CA 1
ATOM 2249 C C . SER A 1 308 ? -2.746 8.989 12.064 1.00 81.75 308 SER A C 1
ATOM 2251 O O . SER A 1 308 ? -3.225 9.092 13.192 1.00 81.75 308 SER A O 1
ATOM 2253 N N . THR A 1 309 ? -3.188 8.091 11.181 1.00 68.88 309 THR A N 1
ATOM 2254 C CA . THR A 1 309 ? -4.251 7.129 11.477 1.00 68.88 309 THR A CA 1
ATOM 2255 C C . THR A 1 309 ? -3.752 5.989 12.361 1.00 68.88 309 THR A C 1
ATOM 2257 O O . THR A 1 309 ? -2.646 5.470 12.212 1.00 68.88 309 THR A O 1
ATOM 2260 N N . THR A 1 310 ? -4.613 5.556 13.280 1.00 55.19 310 THR A N 1
ATOM 2261 C CA . THR A 1 310 ? -4.445 4.332 14.069 1.00 55.19 310 THR A CA 1
ATOM 2262 C C . THR A 1 310 ? -5.599 3.374 13.775 1.00 55.19 310 THR A C 1
ATOM 2264 O O . THR A 1 310 ? -6.653 3.775 13.279 1.00 55.19 310 THR A O 1
ATOM 2267 N N . ALA A 1 311 ? -5.409 2.077 14.027 1.00 43.16 311 ALA A N 1
ATOM 2268 C CA . ALA A 1 311 ? -6.425 1.069 13.726 1.00 43.16 311 ALA A CA 1
ATOM 2269 C C . ALA A 1 311 ? -7.579 1.123 14.748 1.00 43.16 311 ALA A C 1
ATOM 2271 O O . ALA A 1 311 ? -7.497 0.515 15.814 1.00 43.16 311 ALA A O 1
ATOM 2272 N N . VAL A 1 312 ? -8.658 1.841 14.415 1.00 46.75 312 VAL A N 1
ATOM 2273 C CA . VAL A 1 312 ? -9.825 2.060 15.293 1.00 46.75 312 VAL A CA 1
ATOM 2274 C C . VAL A 1 312 ? -11.109 1.464 14.694 1.00 46.75 312 VAL A C 1
ATOM 2276 O O . VAL A 1 312 ? -11.243 1.276 13.485 1.00 46.75 312 VAL A O 1
ATOM 2279 N N . ARG A 1 313 ? -12.075 1.117 15.555 1.00 35.56 313 ARG A N 1
ATOM 2280 C CA . ARG A 1 313 ? -13.331 0.442 15.197 1.00 35.56 313 ARG A CA 1
ATOM 2281 C C . ARG A 1 313 ? -14.507 1.430 15.101 1.00 35.56 313 ARG A C 1
ATOM 2283 O O . ARG A 1 313 ? -15.209 1.650 16.085 1.00 35.56 313 ARG A O 1
ATOM 2290 N N . GLY A 1 314 ? -14.816 1.947 13.909 1.00 45.88 314 GLY A N 1
ATOM 2291 C CA . GLY A 1 314 ? -16.095 2.644 13.702 1.00 45.88 314 GLY A CA 1
ATOM 2292 C C . GLY A 1 314 ? -16.260 3.401 12.389 1.00 45.88 314 GLY A C 1
ATOM 2293 O O . GLY A 1 314 ? -15.812 4.530 12.281 1.00 45.88 314 GLY A O 1
ATOM 2294 N N . ALA A 1 315 ? -17.002 2.825 11.441 1.00 57.03 315 ALA A N 1
ATOM 2295 C CA . ALA A 1 315 ? -17.492 3.555 10.271 1.00 57.03 315 ALA A CA 1
ATOM 2296 C C . ALA A 1 315 ? -18.611 4.552 10.641 1.00 57.03 315 ALA A C 1
ATOM 2298 O O . ALA A 1 315 ? -19.359 4.345 11.614 1.00 57.03 315 ALA A O 1
ATOM 2299 N N . ALA A 1 316 ? -18.775 5.586 9.816 1.00 66.56 316 ALA A N 1
ATOM 2300 C CA . ALA A 1 316 ? -19.934 6.473 9.846 1.00 66.56 316 ALA A CA 1
ATOM 2301 C C . ALA A 1 316 ? -21.245 5.668 9.665 1.00 66.56 316 ALA A C 1
ATOM 2303 O O . ALA A 1 316 ? -21.227 4.581 9.076 1.00 66.56 316 ALA A O 1
ATOM 2304 N N . PRO A 1 317 ? -22.391 6.126 10.200 1.00 75.06 317 PRO A N 1
ATOM 2305 C CA . PRO A 1 317 ? -23.693 5.599 9.797 1.00 75.06 317 PRO A CA 1
ATOM 2306 C C . PRO A 1 317 ? -23.890 5.697 8.272 1.00 75.06 317 PRO A C 1
ATOM 2308 O O . PRO A 1 317 ? -23.541 6.724 7.698 1.00 75.06 317 PRO A O 1
ATOM 2311 N N . PRO A 1 318 ? -24.432 4.665 7.600 1.00 65.75 318 PRO A N 1
ATOM 2312 C CA . PRO A 1 318 ? -24.670 4.700 6.152 1.00 65.75 318 PRO A CA 1
ATOM 2313 C C . PRO A 1 318 ? -25.812 5.641 5.730 1.00 65.75 318 PRO A C 1
ATOM 2315 O O . PRO A 1 318 ? -25.843 6.092 4.586 1.00 65.75 318 PRO A O 1
ATOM 2318 N N . ASP A 1 319 ? -26.750 5.931 6.632 1.00 74.25 319 ASP A N 1
ATOM 2319 C CA . ASP A 1 319 ? -27.991 6.657 6.366 1.00 74.25 319 ASP A CA 1
ATOM 2320 C C . ASP A 1 319 ? -28.539 7.318 7.648 1.00 74.25 319 ASP A C 1
ATOM 2322 O O . ASP A 1 319 ? -27.954 7.201 8.730 1.00 74.25 319 ASP A O 1
ATOM 2326 N N . LEU A 1 320 ? -29.645 8.059 7.509 1.00 82.12 320 LEU A N 1
ATOM 2327 C CA . LEU A 1 320 ? -30.329 8.737 8.613 1.00 82.12 320 LEU A CA 1
ATOM 2328 C C . LEU A 1 320 ? -30.865 7.753 9.661 1.00 82.12 320 LEU A C 1
ATOM 2330 O O . LEU A 1 320 ? -30.702 8.013 10.849 1.00 82.12 320 LEU A O 1
ATOM 2334 N N . ASP A 1 321 ? -31.447 6.624 9.252 1.00 79.38 321 ASP A N 1
ATOM 2335 C CA . ASP A 1 321 ? -32.035 5.658 10.188 1.00 79.38 321 ASP A CA 1
ATOM 2336 C C . ASP A 1 321 ? -30.952 5.073 11.112 1.00 79.38 321 ASP A C 1
ATOM 2338 O O . ASP A 1 321 ? -31.119 5.053 12.331 1.00 79.38 321 ASP A O 1
ATOM 2342 N N . ALA A 1 322 ? -29.790 4.704 10.564 1.00 74.00 322 ALA A N 1
ATOM 2343 C CA . ALA A 1 322 ? -28.639 4.221 11.326 1.00 74.00 322 ALA A CA 1
ATOM 2344 C C . ALA A 1 322 ? -27.905 5.323 12.124 1.00 74.00 322 ALA A C 1
ATOM 2346 O O . ALA A 1 322 ? -27.144 5.017 13.049 1.00 74.00 322 ALA A O 1
ATOM 2347 N N . PHE A 1 323 ? -28.087 6.603 11.778 1.00 81.62 323 PHE A N 1
ATOM 2348 C CA . PHE A 1 323 ? -27.620 7.736 12.586 1.00 81.62 323 PHE A CA 1
ATOM 2349 C C . PHE A 1 323 ? -28.541 7.928 13.796 1.00 81.62 323 PHE A C 1
ATOM 2351 O O . PHE A 1 323 ? -28.075 7.932 14.936 1.00 81.62 323 PHE A O 1
ATOM 2358 N N . THR A 1 324 ? -29.853 7.977 13.569 1.00 82.00 324 THR A N 1
ATOM 2359 C CA . THR A 1 324 ? -30.874 8.076 14.616 1.00 82.00 324 THR A CA 1
ATOM 2360 C C . THR A 1 324 ? -30.903 6.841 15.526 1.00 82.00 324 THR A C 1
ATOM 2362 O O . THR A 1 324 ? -31.114 6.996 16.723 1.00 82.00 324 THR A O 1
ATOM 2365 N N . GLU A 1 325 ? -30.601 5.635 15.036 1.00 77.56 325 GLU A N 1
ATOM 2366 C CA . GLU A 1 325 ? -30.398 4.445 15.884 1.00 77.56 325 GLU A CA 1
ATOM 2367 C C . GLU A 1 325 ? -29.184 4.609 16.818 1.00 77.56 325 GLU A C 1
ATOM 2369 O O . GLU A 1 325 ? -29.240 4.251 17.994 1.00 77.56 325 GLU A O 1
ATOM 2374 N N . ARG A 1 326 ? -28.076 5.169 16.313 1.00 74.44 326 ARG A N 1
ATOM 2375 C CA . ARG A 1 326 ? -26.809 5.290 17.056 1.00 74.44 326 ARG A CA 1
ATOM 2376 C C . ARG A 1 326 ? -26.821 6.405 18.110 1.00 74.44 326 ARG A C 1
ATOM 2378 O O . ARG A 1 326 ? -26.128 6.290 19.128 1.00 74.44 326 ARG A O 1
ATOM 2385 N N . PHE A 1 327 ? -27.574 7.472 17.843 1.00 76.50 327 PHE A N 1
ATOM 2386 C CA . PHE A 1 327 ? -27.555 8.735 18.590 1.00 76.50 327 PHE A CA 1
ATOM 2387 C C . PHE A 1 327 ? -28.915 9.133 19.201 1.00 76.50 327 PHE A C 1
ATOM 2389 O O . PHE A 1 327 ? -28.986 10.084 19.976 1.00 76.50 327 PHE A O 1
ATOM 2396 N N . GLY A 1 328 ? -29.998 8.420 18.881 1.00 76.56 328 GLY A N 1
ATOM 2397 C CA . GLY A 1 328 ? -31.349 8.686 19.381 1.00 76.56 328 GLY A CA 1
ATOM 2398 C C . GLY A 1 328 ? -31.445 8.596 20.903 1.00 76.56 328 GLY A C 1
ATOM 2399 O O . GLY A 1 328 ? -31.111 7.566 21.485 1.00 76.56 328 GLY A O 1
ATOM 2400 N N . GLY A 1 329 ? -31.921 9.663 21.552 1.00 65.88 329 GLY A N 1
ATOM 2401 C CA . GLY A 1 329 ? -32.052 9.713 23.011 1.00 65.88 329 GLY A CA 1
ATOM 2402 C C . GLY A 1 329 ? -30.726 9.725 23.781 1.00 65.88 329 GLY A C 1
ATOM 2403 O O . GLY A 1 329 ? -30.732 9.408 24.969 1.00 65.88 329 GLY A O 1
ATOM 2404 N N . ARG A 1 330 ? -29.609 10.071 23.126 1.00 67.12 330 ARG A N 1
ATOM 2405 C CA . ARG A 1 330 ? -28.289 10.255 23.748 1.00 67.12 330 ARG A CA 1
ATOM 2406 C C . ARG A 1 330 ? -27.827 11.703 23.585 1.00 67.12 330 ARG A C 1
ATOM 2408 O O . ARG A 1 330 ? -28.148 12.351 22.589 1.00 67.12 330 ARG A O 1
ATOM 2415 N N . GLU A 1 331 ? -27.061 12.187 24.554 1.00 66.38 331 GLU A N 1
ATOM 2416 C CA . GLU A 1 331 ? -26.484 13.533 24.552 1.00 66.38 331 GLU A CA 1
ATOM 2417 C C . GLU A 1 331 ? -25.148 13.521 23.795 1.00 66.38 331 GLU A C 1
ATOM 2419 O O . GLU A 1 331 ? -24.170 12.927 24.253 1.00 66.38 331 GLU A O 1
ATOM 2424 N N . ILE A 1 332 ? -25.101 14.162 22.624 1.00 72.62 332 ILE A N 1
ATOM 2425 C CA . ILE A 1 332 ? -23.855 14.466 21.914 1.00 72.62 332 ILE A CA 1
ATOM 2426 C C . ILE A 1 332 ? -23.317 15.780 22.479 1.00 72.62 332 ILE A C 1
ATOM 2428 O O . ILE A 1 332 ? -23.905 16.842 22.262 1.00 72.62 332 ILE A O 1
ATOM 2432 N N . PHE A 1 333 ? -22.184 15.721 23.171 1.00 64.06 333 PHE A N 1
ATOM 2433 C CA . PHE A 1 333 ? -21.409 16.914 23.480 1.00 64.06 333 PHE A CA 1
ATOM 2434 C C . PHE A 1 333 ? -20.569 17.296 22.267 1.00 64.06 333 PHE A C 1
ATOM 2436 O O . PHE A 1 333 ? -19.976 16.443 21.608 1.00 64.06 333 PHE A O 1
ATOM 2443 N N . TYR A 1 334 ? -20.493 18.584 21.974 1.00 62.88 334 TYR A N 1
ATOM 2444 C CA . TYR A 1 334 ? -19.571 19.121 20.986 1.00 62.88 334 TYR A CA 1
ATOM 2445 C C . TYR A 1 334 ? -19.092 20.485 21.460 1.00 62.88 334 TYR A C 1
ATOM 2447 O O . TYR A 1 334 ? -19.857 21.275 22.014 1.00 62.88 334 TYR A O 1
ATOM 2455 N N . ASP A 1 335 ? -17.796 20.720 21.310 1.00 56.19 335 ASP A N 1
ATOM 2456 C CA . ASP A 1 335 ? -17.152 21.904 21.864 1.00 56.19 335 ASP A CA 1
ATOM 2457 C C . ASP A 1 335 ? -16.905 22.961 20.784 1.00 56.19 335 ASP A C 1
ATOM 2459 O O . ASP A 1 335 ? -16.733 22.653 19.600 1.00 56.19 335 ASP A O 1
ATOM 2463 N N . THR A 1 336 ? -16.932 24.221 21.206 1.00 57.59 336 THR A N 1
ATOM 2464 C CA . THR A 1 336 ? -16.836 25.401 20.345 1.00 57.59 336 THR A CA 1
ATOM 2465 C C . THR A 1 336 ? -16.060 26.500 21.066 1.00 57.59 336 THR A C 1
ATOM 2467 O O . THR A 1 336 ? -15.985 26.513 22.291 1.00 57.59 336 THR A O 1
ATOM 2470 N N . ASP A 1 337 ? -15.570 27.511 20.345 1.00 51.09 337 ASP A N 1
ATOM 2471 C CA . ASP A 1 337 ? -14.928 28.681 20.970 1.00 51.09 337 ASP A CA 1
ATOM 2472 C C . ASP A 1 337 ? -15.880 29.501 21.890 1.00 51.09 337 ASP A C 1
ATOM 2474 O O . ASP A 1 337 ? -15.430 30.390 22.615 1.00 51.09 337 ASP A O 1
ATOM 2478 N N . ALA A 1 338 ? -17.186 29.184 21.906 1.00 49.12 338 ALA A N 1
ATOM 2479 C CA . ALA A 1 338 ? -18.191 29.713 22.837 1.00 49.12 338 ALA A CA 1
ATOM 2480 C C . ALA A 1 338 ? -18.484 28.795 24.052 1.00 49.12 338 ALA A C 1
ATOM 2482 O O . ALA A 1 338 ? -19.239 29.197 24.943 1.00 49.12 338 ALA A O 1
ATOM 2483 N N . GLY A 1 339 ? -17.884 27.600 24.104 1.00 52.16 339 GLY A N 1
ATOM 2484 C CA . GLY A 1 339 ? -18.054 26.570 25.131 1.00 52.16 339 GLY A CA 1
ATOM 2485 C C . GLY A 1 339 ? -18.753 25.297 24.634 1.00 52.16 339 GLY A C 1
ATOM 2486 O O . GLY A 1 339 ? -19.210 25.219 23.490 1.00 52.16 339 GLY A O 1
ATOM 2487 N N . ILE A 1 340 ? -18.863 24.316 25.537 1.00 57.56 340 ILE A N 1
ATOM 2488 C CA . ILE A 1 340 ? -19.500 23.017 25.280 1.00 57.56 340 ILE A CA 1
ATOM 2489 C C . ILE A 1 340 ? -21.007 23.197 25.074 1.00 57.56 340 ILE A C 1
ATOM 2491 O O . ILE A 1 340 ? -21.707 23.782 25.908 1.00 57.56 340 ILE A O 1
ATOM 2495 N N . LEU A 1 341 ? -21.503 22.631 23.977 1.00 66.56 341 LEU A N 1
ATOM 2496 C CA . LEU A 1 341 ? -22.912 22.553 23.617 1.00 66.56 341 LEU A CA 1
ATOM 2497 C C . LEU A 1 341 ? -23.372 21.086 23.660 1.00 66.56 341 LEU A C 1
ATOM 2499 O O . LEU A 1 341 ? -22.602 20.162 23.392 1.00 66.56 341 LEU A O 1
ATOM 2503 N N . THR A 1 342 ? -24.636 20.867 24.022 1.00 71.56 342 THR A N 1
ATOM 2504 C CA . THR A 1 342 ? -25.242 19.533 24.165 1.00 71.56 342 THR A CA 1
ATOM 2505 C C . THR A 1 342 ? -26.377 19.375 23.165 1.00 71.56 342 THR A C 1
ATOM 2507 O O . THR A 1 342 ? -27.442 19.975 23.326 1.00 71.56 342 THR A O 1
ATOM 2510 N N . PHE A 1 343 ? -26.154 18.556 22.142 1.00 78.88 343 PHE A N 1
ATOM 2511 C CA . PHE A 1 343 ? -27.102 18.240 21.079 1.00 78.88 343 PHE A CA 1
ATOM 2512 C C . PHE A 1 343 ? -27.735 16.869 21.337 1.00 78.88 343 PHE A C 1
ATOM 2514 O O . PHE A 1 343 ? -27.041 15.864 21.464 1.00 78.88 343 PHE A O 1
ATOM 2521 N N . THR A 1 344 ? -29.063 16.810 21.422 1.00 78.56 344 THR A N 1
ATOM 2522 C CA . THR A 1 344 ? -29.807 15.572 21.708 1.00 78.56 344 THR A CA 1
ATOM 2523 C C . THR A 1 344 ? -30.849 15.316 20.632 1.00 78.56 344 THR A C 1
ATOM 2525 O O . THR A 1 344 ? -31.681 16.178 20.339 1.00 78.56 344 THR A O 1
ATOM 2528 N N . LEU A 1 345 ? -30.837 14.108 20.066 1.00 80.69 345 LEU A N 1
ATOM 2529 C CA . LEU A 1 345 ? -31.866 13.659 19.132 1.00 80.69 345 LEU A CA 1
ATOM 2530 C C . LEU A 1 345 ? -33.126 13.241 19.893 1.00 80.69 345 LEU A C 1
ATOM 2532 O O . LEU A 1 345 ? -33.089 12.311 20.705 1.00 80.69 345 LEU A O 1
ATOM 2536 N N . ILE A 1 346 ? -34.246 13.898 19.591 1.00 76.56 346 ILE A N 1
ATOM 2537 C CA . ILE A 1 346 ? -35.561 13.609 20.170 1.00 76.56 346 ILE A CA 1
ATOM 2538 C C . ILE A 1 346 ? -36.503 13.004 19.107 1.00 76.56 346 ILE A C 1
ATOM 2540 O O . ILE A 1 346 ? -36.095 12.674 17.991 1.00 76.56 346 ILE A O 1
ATOM 2544 N N . ALA A 1 347 ? -37.763 12.772 19.480 1.00 72.94 347 ALA A N 1
ATOM 2545 C CA . ALA A 1 347 ? -38.749 12.118 18.620 1.00 72.94 347 ALA A CA 1
ATOM 2546 C C . ALA A 1 347 ? -39.078 12.916 17.339 1.00 72.94 347 ALA A C 1
ATOM 2548 O O . ALA A 1 347 ? -38.813 14.113 17.236 1.00 72.94 347 ALA A O 1
ATOM 2549 N N . ASP A 1 348 ? -39.694 12.227 16.374 1.00 77.00 348 ASP A N 1
ATOM 2550 C CA . ASP A 1 348 ? -40.264 12.790 15.140 1.00 77.00 348 ASP A CA 1
ATOM 2551 C C . ASP A 1 348 ? -39.285 13.595 14.254 1.00 77.00 348 ASP A C 1
ATOM 2553 O O . ASP A 1 348 ? -39.700 14.476 13.505 1.00 77.00 348 ASP A O 1
ATOM 2557 N N . GLY A 1 349 ? -37.985 13.271 14.299 1.00 75.50 349 GLY A N 1
ATOM 2558 C CA . GLY A 1 349 ? -36.956 13.911 13.462 1.00 75.50 349 GLY A CA 1
ATOM 2559 C C . GLY A 1 349 ? -36.474 15.273 13.976 1.00 75.50 349 GLY A C 1
ATOM 2560 O O . GLY A 1 349 ? -35.858 16.033 13.228 1.00 75.50 349 GLY A O 1
ATOM 2561 N N . ARG A 1 350 ? -36.745 15.586 15.251 1.00 84.56 350 ARG A N 1
ATOM 2562 C CA . ARG A 1 350 ? -36.349 16.847 15.888 1.00 84.56 350 ARG A CA 1
ATOM 2563 C C . ARG A 1 350 ? -35.107 16.703 16.768 1.00 84.56 350 ARG A C 1
ATOM 2565 O O . ARG A 1 350 ? -34.790 15.613 17.246 1.00 84.56 350 ARG A O 1
ATOM 2572 N N . PHE A 1 351 ? -34.431 17.816 17.030 1.00 87.06 351 PHE A N 1
ATOM 2573 C CA . PHE A 1 351 ? -33.337 17.900 18.000 1.00 87.06 351 PHE A CA 1
ATOM 2574 C C . PHE A 1 351 ? -33.590 18.990 19.048 1.00 87.06 351 PHE A C 1
ATOM 2576 O O . PHE A 1 351 ? -34.371 19.920 18.827 1.00 87.06 351 PHE A O 1
ATOM 2583 N N . THR A 1 352 ? -32.904 18.868 20.183 1.00 82.19 352 THR A N 1
ATOM 2584 C CA . THR A 1 352 ? -32.734 19.934 21.179 1.00 82.19 352 THR A CA 1
ATOM 2585 C C . THR A 1 352 ? -31.251 20.220 21.354 1.00 82.19 352 THR A C 1
ATOM 2587 O O . THR A 1 352 ? -30.470 19.294 21.577 1.00 82.19 352 THR A O 1
ATOM 2590 N N . GLU A 1 353 ? -30.879 21.490 21.305 1.00 80.25 353 GLU A N 1
ATOM 2591 C CA . GLU A 1 353 ? -29.531 21.992 21.541 1.00 80.25 353 GLU A CA 1
ATOM 2592 C C . GLU A 1 353 ? -29.543 22.858 22.803 1.00 80.25 353 GLU A C 1
ATOM 2594 O O . GLU A 1 353 ? -30.359 23.771 22.934 1.00 80.25 353 GLU A O 1
ATOM 2599 N N . THR A 1 354 ? -28.679 22.548 23.769 1.00 71.31 354 THR A N 1
ATOM 2600 C CA . THR A 1 354 ? -28.590 23.295 25.032 1.00 71.31 354 THR A CA 1
ATOM 2601 C C . THR A 1 354 ? -27.152 23.699 25.326 1.00 71.31 354 THR A C 1
ATOM 2603 O O . THR A 1 354 ? -26.215 22.921 25.153 1.00 71.31 354 THR A O 1
ATOM 2606 N N . GLY A 1 355 ? -26.977 24.942 25.765 1.00 61.00 355 GLY A N 1
ATOM 2607 C CA . GLY A 1 355 ? -25.676 25.566 25.979 1.00 61.00 355 GLY A CA 1
ATOM 2608 C C . GLY A 1 355 ? -25.837 26.962 26.572 1.00 61.00 355 GLY A C 1
ATOM 2609 O O . GLY A 1 355 ? -26.952 27.483 26.658 1.00 61.00 355 GLY A O 1
ATOM 2610 N N . GLY A 1 356 ? -24.742 27.569 27.034 1.00 44.66 356 GLY A N 1
ATOM 2611 C CA . GLY A 1 356 ? -24.840 28.790 27.834 1.00 44.66 356 GLY A CA 1
ATOM 2612 C C . GLY A 1 356 ? -23.672 29.753 27.700 1.00 44.66 356 GLY A C 1
ATOM 2613 O O . GLY A 1 356 ? -22.723 29.687 28.477 1.00 44.66 356 GLY A O 1
ATOM 2614 N N . SER A 1 357 ? -23.825 30.764 26.842 1.00 36.41 357 SER A N 1
ATOM 2615 C CA . SER A 1 357 ? -23.119 32.034 27.039 1.00 36.41 357 SER A CA 1
ATOM 2616 C C . SER A 1 357 ? -23.938 32.943 27.971 1.00 36.41 357 SER A C 1
ATOM 2618 O O . SER A 1 357 ? -25.164 33.020 27.893 1.00 36.41 357 SER A O 1
ATOM 2620 N N . GLY A 1 358 ? -23.281 33.614 28.922 1.00 37.50 358 GLY A N 1
ATOM 2621 C CA . GLY A 1 358 ? -23.922 34.629 29.775 1.00 37.50 358 GLY A CA 1
ATOM 2622 C C . GLY A 1 358 ? -24.894 34.136 30.865 1.00 37.50 358 GLY A C 1
ATOM 2623 O O . GLY A 1 358 ? -25.478 34.970 31.553 1.00 37.50 358 GLY A O 1
ATOM 2624 N N . GLY A 1 359 ? -25.051 32.824 31.076 1.00 34.75 359 GLY A N 1
ATOM 2625 C CA . GLY A 1 359 ? -25.792 32.275 32.225 1.00 34.75 359 GLY A CA 1
ATOM 2626 C C . GLY A 1 359 ? -27.321 32.249 32.093 1.00 34.75 359 GLY A C 1
ATOM 2627 O O . GLY A 1 359 ? -28.015 32.114 33.100 1.00 34.75 359 GLY A O 1
ATOM 2628 N N . ILE A 1 360 ? -27.853 32.351 30.872 1.00 35.53 360 ILE A N 1
ATOM 2629 C CA . ILE A 1 360 ? -29.237 31.976 30.557 1.00 35.53 360 ILE A CA 1
ATOM 2630 C C . ILE A 1 360 ? -29.175 30.644 29.812 1.00 35.53 360 ILE A C 1
ATOM 2632 O O . ILE A 1 360 ? -28.554 30.569 28.757 1.00 35.53 360 ILE A O 1
ATOM 2636 N N . ALA A 1 361 ? -29.801 29.600 30.357 1.00 45.22 361 ALA A N 1
ATOM 2637 C CA . ALA A 1 361 ? -29.921 28.320 29.667 1.00 45.22 361 ALA A CA 1
ATOM 2638 C C . ALA A 1 361 ? -30.961 28.445 28.543 1.00 45.22 361 ALA A C 1
ATOM 2640 O O . ALA A 1 361 ? -32.168 28.431 28.801 1.00 45.22 361 ALA A O 1
ATOM 2641 N N . GLY A 1 362 ? -30.476 28.615 27.313 1.00 54.94 362 GLY A N 1
ATOM 2642 C CA . GLY A 1 362 ? -31.264 28.406 26.105 1.00 54.94 362 GLY A CA 1
ATOM 2643 C C . GLY A 1 362 ? -31.472 26.911 25.858 1.00 54.94 362 GLY A C 1
ATOM 2644 O O . GLY A 1 362 ? -30.644 26.084 26.245 1.00 54.94 362 GLY A O 1
ATOM 2645 N N . ALA A 1 363 ? -32.596 26.580 25.233 1.00 66.00 363 ALA A N 1
ATOM 2646 C CA . ALA A 1 363 ? -32.869 25.257 24.694 1.00 66.00 363 ALA A CA 1
ATOM 2647 C C . ALA A 1 363 ? -33.460 25.462 23.303 1.00 66.00 363 ALA A C 1
ATOM 2649 O O . ALA A 1 363 ? -34.674 25.626 23.149 1.00 66.00 363 ALA A O 1
ATOM 2650 N N . ASP A 1 364 ? -32.574 25.547 22.321 1.00 77.62 364 ASP A N 1
ATOM 2651 C CA . ASP A 1 364 ? -32.940 25.769 2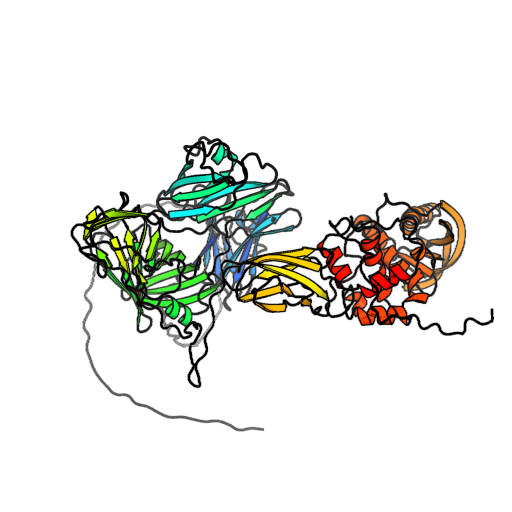0.934 1.00 77.62 364 ASP A CA 1
ATOM 2652 C C . ASP A 1 364 ? -33.356 24.437 20.300 1.00 77.62 364 ASP A C 1
ATOM 2654 O O . ASP A 1 364 ? -32.911 23.355 20.691 1.00 77.62 364 ASP A O 1
ATOM 2658 N N . MET A 1 365 ? -34.310 24.501 19.378 1.00 83.75 365 MET A N 1
ATOM 2659 C CA . MET A 1 365 ? -34.978 23.329 18.815 1.00 83.75 365 MET A CA 1
ATOM 2660 C C . MET A 1 365 ? -35.096 23.468 17.311 1.00 83.75 365 MET A C 1
ATOM 2662 O O . MET A 1 365 ? -35.230 24.575 16.789 1.00 83.75 365 MET A O 1
ATOM 2666 N N . GLY A 1 366 ? -35.080 22.334 16.624 1.00 86.31 366 GLY A N 1
ATOM 2667 C CA . GLY A 1 366 ? -35.143 22.303 15.174 1.00 86.31 366 GLY A CA 1
ATOM 2668 C C . GLY A 1 366 ? -35.368 20.908 14.613 1.00 86.31 366 GLY A C 1
ATOM 2669 O O . GLY A 1 366 ? -35.517 19.932 15.353 1.00 86.31 366 GLY A O 1
ATOM 2670 N N . ASP A 1 367 ? -35.369 20.830 13.289 1.00 88.69 367 ASP A N 1
ATOM 2671 C CA . ASP A 1 367 ? -35.409 19.586 12.523 1.00 88.69 367 ASP A CA 1
ATOM 2672 C C . ASP A 1 367 ? -33.981 19.218 12.091 1.00 88.69 367 ASP A C 1
ATOM 2674 O O . ASP A 1 367 ? -33.196 20.100 11.721 1.00 88.69 367 ASP A O 1
ATOM 2678 N N . TYR A 1 368 ? -33.632 17.927 12.124 1.00 89.62 368 TYR A N 1
ATOM 2679 C CA . TYR A 1 368 ? -32.324 17.444 11.665 1.00 89.62 368 TYR A CA 1
ATOM 2680 C C . TYR A 1 368 ? -32.439 16.470 10.489 1.00 89.62 368 TYR A C 1
ATOM 2682 O O . TYR A 1 368 ? -33.416 15.738 10.338 1.00 89.62 368 TYR A O 1
ATOM 2690 N N . GLY A 1 369 ? -31.394 16.430 9.667 1.00 85.56 369 GLY A N 1
ATOM 2691 C CA . GLY A 1 369 ? -31.204 15.426 8.624 1.00 85.56 369 GLY A CA 1
ATOM 2692 C C . GLY A 1 369 ? -29.751 14.971 8.561 1.00 85.56 369 GLY A C 1
ATOM 2693 O O . GLY A 1 369 ? -28.843 15.753 8.843 1.00 85.56 369 GLY A O 1
ATOM 2694 N N . TYR A 1 370 ? -29.529 13.714 8.179 1.00 86.56 370 TYR A N 1
ATOM 2695 C CA . TYR A 1 370 ? -28.199 13.119 8.070 1.00 86.56 370 TYR A CA 1
ATOM 2696 C C . TYR A 1 370 ? -28.025 12.340 6.761 1.00 86.56 370 TYR A C 1
ATOM 2698 O O . TYR A 1 370 ? -28.960 11.685 6.297 1.00 86.56 370 TYR A O 1
ATOM 2706 N N . ALA A 1 371 ? -26.818 12.378 6.196 1.00 71.31 371 ALA A N 1
ATOM 2707 C CA . ALA A 1 371 ? -26.400 11.532 5.079 1.00 71.31 371 ALA A CA 1
ATOM 2708 C C . ALA A 1 371 ? -24.928 11.109 5.218 1.00 71.31 371 ALA A C 1
ATOM 2710 O O . ALA A 1 371 ? -24.091 11.895 5.668 1.00 71.31 371 ALA A O 1
ATOM 2711 N N . ALA A 1 372 ? -24.584 9.894 4.784 1.00 64.38 372 ALA A N 1
ATOM 2712 C CA . ALA A 1 372 ? -23.187 9.489 4.639 1.00 64.38 372 ALA A CA 1
ATOM 2713 C C . ALA A 1 372 ? -22.531 10.222 3.454 1.00 64.38 372 ALA A C 1
ATOM 2715 O O . ALA A 1 372 ? -23.097 10.277 2.364 1.00 64.38 372 ALA A O 1
ATOM 2716 N N . VAL A 1 373 ? -21.320 10.745 3.661 1.00 54.12 373 VAL A N 1
ATOM 2717 C CA . VAL A 1 373 ? -20.496 11.408 2.625 1.00 54.12 373 VAL A CA 1
ATOM 2718 C C . VAL A 1 373 ? -19.291 10.532 2.251 1.00 54.12 373 VAL A C 1
ATOM 2720 O O . VAL A 1 373 ? -18.791 10.582 1.131 1.00 54.12 373 VAL A O 1
ATOM 2723 N N . GLY A 1 374 ? -18.854 9.667 3.168 1.00 50.19 374 GLY A N 1
ATOM 2724 C CA . GLY A 1 374 ? -17.824 8.657 2.958 1.00 50.19 374 GLY A CA 1
ATOM 2725 C C . GLY A 1 374 ? -17.874 7.575 4.039 1.00 50.19 374 GLY A C 1
ATOM 2726 O O . GLY A 1 374 ? -18.735 7.582 4.913 1.00 50.19 374 GLY A O 1
ATOM 2727 N N . ARG A 1 375 ? -16.923 6.636 4.010 1.00 48.53 375 ARG A N 1
ATOM 2728 C CA . ARG A 1 375 ? -16.867 5.504 4.959 1.00 48.53 375 ARG A CA 1
ATOM 2729 C C . ARG A 1 375 ? -16.788 5.940 6.430 1.00 48.53 375 ARG A C 1
ATOM 2731 O O . ARG A 1 375 ? -17.347 5.284 7.304 1.00 48.53 375 ARG A O 1
ATOM 2738 N N . GLU A 1 376 ? -16.086 7.037 6.682 1.00 58.09 376 GLU A N 1
ATOM 2739 C CA . GLU A 1 376 ? -15.790 7.594 8.009 1.00 58.09 376 GLU A CA 1
ATOM 2740 C C . GLU A 1 376 ? -16.206 9.080 8.097 1.00 58.09 376 GLU A C 1
ATOM 2742 O O . GLU A 1 376 ? -15.820 9.790 9.019 1.00 58.09 376 GLU A O 1
ATOM 2747 N N . ALA A 1 377 ? -17.042 9.555 7.162 1.00 60.44 377 ALA A N 1
ATOM 2748 C CA . ALA A 1 377 ? -17.543 10.929 7.122 1.00 60.44 377 ALA A CA 1
ATOM 2749 C C . ALA A 1 377 ? -19.040 10.975 6.784 1.00 60.44 377 ALA A C 1
ATOM 2751 O O . ALA A 1 377 ? -19.514 10.264 5.898 1.00 60.44 377 ALA A O 1
ATOM 2752 N N . GLY A 1 378 ? -19.792 11.852 7.440 1.00 68.06 378 GLY A N 1
ATOM 2753 C CA . GLY A 1 378 ? -21.192 12.111 7.106 1.00 68.06 378 GLY A CA 1
ATOM 2754 C C . GLY A 1 378 ? -21.614 13.520 7.479 1.00 68.06 378 GLY A C 1
ATOM 2755 O O . GLY A 1 378 ? -20.937 14.188 8.252 1.00 68.06 378 GLY A O 1
ATOM 2756 N N . ARG A 1 379 ? -22.725 13.988 6.922 1.00 77.31 379 ARG A N 1
ATOM 2757 C CA . ARG A 1 379 ? -23.182 15.367 7.070 1.00 77.31 379 ARG A CA 1
ATOM 2758 C C . ARG A 1 379 ? -24.446 15.431 7.900 1.00 77.31 379 ARG A C 1
ATOM 2760 O O . ARG A 1 379 ? -25.421 14.763 7.578 1.00 77.31 379 ARG A O 1
ATOM 2767 N N . LEU A 1 380 ? -24.427 16.279 8.918 1.00 85.25 380 LEU A N 1
ATOM 2768 C CA . LEU A 1 380 ? -25.577 16.680 9.713 1.00 85.25 380 LEU A CA 1
ATOM 2769 C C . LEU A 1 380 ? -26.065 18.050 9.212 1.00 85.25 380 LEU A C 1
ATOM 2771 O O . LEU A 1 380 ? -25.280 18.988 9.066 1.00 85.25 380 LEU A O 1
ATOM 2775 N N . THR A 1 381 ? -27.356 18.167 8.920 1.00 84.19 381 THR A N 1
ATOM 2776 C CA . THR A 1 381 ? -28.025 19.428 8.563 1.00 84.19 381 THR A CA 1
ATOM 2777 C C . THR A 1 381 ? -29.048 19.755 9.636 1.00 84.19 381 THR A C 1
ATOM 2779 O O . THR A 1 381 ? -29.843 18.884 9.981 1.00 84.19 381 THR A O 1
ATOM 2782 N N . LEU A 1 382 ? -29.032 20.992 10.134 1.00 86.69 382 LEU A N 1
ATOM 2783 C CA . LEU A 1 382 ? -29.902 21.484 11.202 1.00 86.69 382 LEU A CA 1
ATOM 2784 C C . LEU A 1 382 ? -30.688 22.707 10.713 1.00 86.69 382 LEU A C 1
ATOM 2786 O O . LEU A 1 382 ? -30.090 23.668 10.218 1.00 86.69 382 LEU A O 1
ATOM 2790 N N . GLU A 1 383 ? -32.010 22.692 10.879 1.00 88.62 383 GLU A N 1
ATOM 2791 C CA . GLU A 1 383 ? -32.876 23.861 10.680 1.00 88.62 383 GLU A CA 1
ATOM 2792 C C . GLU A 1 383 ? -33.597 24.204 11.990 1.00 88.62 383 GLU A C 1
ATOM 2794 O O . GLU A 1 383 ? -34.409 23.418 12.472 1.00 88.62 383 GLU A O 1
ATOM 2799 N N . TYR A 1 384 ? -33.290 25.366 12.570 1.00 86.69 384 TYR A N 1
ATOM 2800 C CA . TYR A 1 384 ? -33.778 25.806 13.881 1.00 86.69 384 TYR A CA 1
ATOM 2801 C C . TYR A 1 384 ? -35.131 26.530 13.762 1.00 86.69 384 TYR A C 1
ATOM 2803 O O . TYR A 1 384 ? -35.391 27.238 12.785 1.00 86.69 384 TYR A O 1
ATOM 2811 N N . ASP A 1 385 ? -35.982 26.409 14.786 1.00 85.81 385 ASP A N 1
ATOM 2812 C CA . ASP A 1 385 ? -37.337 26.985 14.832 1.00 85.81 385 ASP A CA 1
ATOM 2813 C C . ASP A 1 385 ? -37.366 28.529 14.777 1.00 85.81 385 ASP A C 1
ATOM 2815 O O . ASP A 1 385 ? -38.399 29.111 14.431 1.00 85.81 385 ASP A O 1
ATOM 2819 N N . ASP A 1 386 ? -36.257 29.213 15.090 1.00 80.25 386 ASP A N 1
ATOM 2820 C CA . ASP A 1 386 ? -36.133 30.672 14.938 1.00 80.25 386 ASP A CA 1
ATOM 2821 C C . ASP A 1 386 ? -35.887 31.105 13.476 1.00 80.25 386 ASP A C 1
ATOM 2823 O O . ASP A 1 386 ? -36.123 32.265 13.127 1.00 80.25 386 ASP A O 1
ATOM 2827 N N . GLY A 1 387 ? -35.454 30.178 12.613 1.00 77.69 387 GLY A N 1
ATOM 2828 C CA . GLY A 1 387 ? -35.019 30.420 11.237 1.00 77.69 387 GLY A CA 1
ATOM 2829 C C . GLY A 1 387 ? -33.503 30.321 11.014 1.00 77.69 387 GLY A C 1
ATOM 2830 O O . GLY A 1 387 ? -33.058 30.493 9.876 1.00 77.69 387 GLY A O 1
ATOM 2831 N N . GLY A 1 388 ? -32.713 30.048 12.055 1.00 81.25 388 GLY A N 1
ATOM 2832 C CA . GLY A 1 388 ? -31.299 29.698 11.960 1.00 81.25 388 GLY A CA 1
ATOM 2833 C C . GLY A 1 388 ? -31.073 28.364 11.243 1.00 81.25 388 GLY A C 1
ATOM 2834 O O . GLY A 1 388 ? -31.961 27.512 11.160 1.00 81.25 388 GLY A O 1
ATOM 2835 N N . ARG A 1 389 ? -29.877 28.176 10.677 1.00 83.12 389 ARG A N 1
ATOM 2836 C CA . ARG A 1 389 ? -29.510 26.969 9.912 1.00 83.12 389 ARG A CA 1
ATOM 2837 C C . ARG A 1 389 ? -28.025 26.661 10.030 1.00 83.12 389 ARG A C 1
ATOM 2839 O O . ARG A 1 389 ? -27.217 27.574 9.872 1.00 83.12 389 ARG A O 1
ATOM 2846 N N . CYS A 1 390 ? -27.680 25.386 10.195 1.00 80.31 390 CYS A N 1
ATOM 2847 C CA . CYS A 1 390 ? -26.301 24.892 10.190 1.00 80.31 390 CYS A CA 1
ATOM 2848 C C . CYS A 1 390 ? -26.135 23.676 9.267 1.00 80.31 390 CYS A C 1
ATOM 2850 O O . CYS A 1 390 ? -27.030 22.840 9.131 1.00 80.31 390 CYS A O 1
ATOM 2852 N N . ARG A 1 391 ? -24.950 23.549 8.667 1.00 78.88 391 ARG A N 1
ATOM 2853 C CA . ARG A 1 391 ? -24.463 22.325 8.012 1.00 78.88 391 ARG A CA 1
ATOM 2854 C C . ARG A 1 391 ? -23.129 21.941 8.636 1.00 78.88 391 ARG A C 1
ATOM 2856 O O . ARG A 1 391 ? -22.216 22.764 8.636 1.00 78.88 391 ARG A O 1
ATOM 2863 N N . ALA A 1 392 ? -23.019 20.716 9.142 1.00 76.31 392 ALA A N 1
ATOM 2864 C CA . ALA A 1 392 ? -21.826 20.183 9.788 1.00 76.31 392 ALA A CA 1
ATOM 2865 C C . ALA A 1 392 ? -21.371 18.884 9.109 1.00 76.31 392 ALA A C 1
ATOM 2867 O O . ALA A 1 392 ? -22.124 17.914 9.032 1.00 76.31 392 ALA A O 1
ATOM 2868 N N . ASN A 1 393 ? -20.126 18.852 8.639 1.00 71.31 393 ASN A N 1
ATOM 2869 C CA . ASN A 1 393 ? -19.456 17.635 8.197 1.00 71.31 393 ASN A CA 1
ATOM 2870 C C . ASN A 1 393 ? -18.825 16.969 9.433 1.00 71.31 393 ASN A C 1
ATOM 2872 O O . ASN A 1 393 ? -17.911 17.529 10.036 1.00 71.31 393 ASN A O 1
ATOM 2876 N N . LEU A 1 394 ? -19.351 15.805 9.821 1.00 73.56 394 LEU A N 1
ATOM 2877 C CA . LEU A 1 394 ? -18.898 14.965 10.930 1.00 73.56 394 LEU A CA 1
ATOM 2878 C C . LEU A 1 394 ? -17.889 13.931 10.417 1.00 73.56 394 LEU A C 1
ATOM 2880 O O . LEU A 1 394 ? -18.223 13.090 9.578 1.00 73.56 394 LEU A O 1
ATOM 2884 N N . TYR A 1 395 ? -16.680 13.954 10.966 1.00 65.81 395 TYR A N 1
ATOM 2885 C CA . TYR A 1 395 ? -15.599 13.013 10.681 1.00 65.81 395 TYR A CA 1
ATOM 2886 C C . TYR A 1 395 ? -15.472 12.061 11.876 1.00 65.81 395 TYR A C 1
ATOM 2888 O O . TYR A 1 395 ? -15.183 12.487 12.994 1.00 65.81 395 TYR A O 1
ATOM 2896 N N . PHE A 1 396 ? -15.766 10.781 11.667 1.00 62.66 396 PHE A N 1
ATOM 2897 C CA . PHE A 1 396 ? -15.945 9.786 12.725 1.00 62.66 396 PHE A CA 1
ATOM 2898 C C . PHE A 1 396 ? -14.602 9.177 13.126 1.00 62.66 396 PHE A C 1
ATOM 2900 O O . PHE A 1 396 ? -13.915 8.586 12.298 1.00 62.66 396 PHE A O 1
ATOM 2907 N N . SER A 1 397 ? -14.236 9.287 14.404 1.00 48.31 397 SER A N 1
ATOM 2908 C CA . SER A 1 397 ? -12.985 8.725 14.936 1.00 48.31 397 SER A CA 1
ATOM 2909 C C . SER A 1 397 ? -13.206 7.487 15.818 1.00 48.31 397 SER A C 1
ATOM 2911 O O . SER A 1 397 ? -12.301 6.672 15.968 1.00 48.31 397 SER A O 1
ATOM 2913 N N . THR A 1 398 ? -14.417 7.304 16.347 1.00 51.84 398 THR A N 1
ATOM 2914 C CA . THR A 1 398 ? -15.039 6.004 16.671 1.00 51.84 398 THR A CA 1
ATOM 2915 C C . THR A 1 398 ? -16.487 6.021 16.172 1.00 51.84 398 THR A C 1
ATOM 2917 O O . THR A 1 398 ? -16.950 6.969 15.540 1.00 51.84 398 THR A O 1
ATOM 2920 N N . ARG A 1 399 ? -17.266 4.992 16.526 1.00 59.53 399 ARG A N 1
ATOM 2921 C CA . ARG A 1 399 ? -18.732 5.077 16.508 1.00 59.53 399 ARG A CA 1
ATOM 2922 C C . ARG A 1 399 ? -19.286 6.250 17.333 1.00 59.53 399 ARG A C 1
ATOM 2924 O O . ARG A 1 399 ? -20.412 6.659 17.070 1.00 59.53 399 ARG A O 1
ATOM 2931 N N . THR A 1 400 ? -18.528 6.729 18.319 1.00 60.38 400 THR A N 1
ATOM 2932 C CA . THR A 1 400 ? -19.014 7.482 19.485 1.00 60.38 400 THR A CA 1
ATOM 2933 C C . THR A 1 400 ? -18.339 8.835 19.719 1.00 60.38 400 THR A C 1
ATOM 2935 O O . THR A 1 400 ? -18.833 9.614 20.530 1.00 60.38 400 THR A O 1
ATOM 2938 N N . SER A 1 401 ? -17.252 9.144 19.010 1.00 57.28 401 SER A N 1
ATOM 2939 C CA . SER A 1 401 ? -16.647 10.477 18.982 1.00 57.28 401 SER A CA 1
ATOM 2940 C C . SER A 1 401 ? -16.009 10.772 17.624 1.00 57.28 401 SER A C 1
ATOM 2942 O O . SER A 1 401 ? -15.742 9.863 16.827 1.00 57.28 401 SER A O 1
ATOM 2944 N N . GLY A 1 402 ? -15.718 12.042 17.370 1.00 57.91 402 GLY A N 1
ATOM 2945 C CA . GLY A 1 402 ? -15.076 12.489 16.144 1.00 57.91 402 GLY A CA 1
ATOM 2946 C C . GLY A 1 402 ? -14.733 13.973 16.154 1.00 57.91 402 GLY A C 1
ATOM 2947 O O . GLY A 1 402 ? -14.777 14.635 17.190 1.00 57.91 402 GLY A O 1
ATOM 2948 N N . TRP A 1 403 ? -14.410 14.495 14.976 1.00 58.50 403 TRP A N 1
ATOM 2949 C CA . TRP A 1 403 ? -14.262 15.926 14.716 1.00 58.50 403 TRP A CA 1
ATOM 2950 C C . TRP A 1 403 ? -15.418 16.419 13.841 1.00 58.50 403 TRP A C 1
ATOM 2952 O O . TRP A 1 403 ? -16.062 15.624 13.149 1.00 58.50 403 TRP A O 1
ATOM 2962 N N . PHE A 1 404 ? -15.701 17.718 13.858 1.00 67.25 404 PHE A N 1
ATOM 2963 C CA . PHE A 1 404 ? -16.632 18.333 12.919 1.00 67.25 404 PHE A CA 1
ATOM 2964 C C . PHE A 1 404 ? -16.133 19.687 12.416 1.00 67.25 404 PHE A C 1
ATOM 2966 O O . PHE A 1 404 ? -15.502 20.445 13.149 1.00 67.25 404 PHE A O 1
ATOM 2973 N N . ALA A 1 405 ? -16.501 20.010 11.177 1.00 61.97 405 ALA A N 1
ATOM 2974 C CA . ALA A 1 405 ? -16.439 21.360 10.627 1.00 61.97 405 ALA A CA 1
ATOM 2975 C C . ALA A 1 405 ? -17.843 21.783 10.199 1.00 61.97 405 ALA A C 1
ATOM 2977 O O . ALA A 1 405 ? -18.538 21.022 9.523 1.00 61.97 405 ALA A O 1
ATOM 2978 N N . SER A 1 406 ? -18.267 22.989 10.571 1.00 73.44 406 SER A N 1
ATOM 2979 C CA . SER A 1 406 ? -19.610 23.481 10.274 1.00 73.44 406 SER A CA 1
ATOM 2980 C C . SER A 1 406 ? -19.648 24.939 9.832 1.00 73.44 406 SER A C 1
ATOM 2982 O O . SER A 1 406 ? -18.787 25.754 10.176 1.00 73.44 406 SER A O 1
ATOM 2984 N N . ARG A 1 407 ? -20.702 25.260 9.080 1.00 75.25 407 ARG A N 1
ATOM 2985 C CA . ARG A 1 407 ? -21.086 26.623 8.725 1.00 75.25 407 ARG A CA 1
ATOM 2986 C C . ARG A 1 407 ? -22.536 26.861 9.124 1.00 75.25 407 ARG A C 1
ATOM 2988 O O . ARG A 1 407 ? -23.409 26.053 8.799 1.00 75.25 407 ARG A O 1
ATOM 2995 N N . CYS A 1 408 ? -22.775 27.985 9.787 1.00 76.06 408 CYS A N 1
ATOM 2996 C CA . CYS A 1 408 ? -24.054 28.350 10.378 1.00 76.06 408 CYS A CA 1
ATOM 2997 C C . CYS A 1 408 ? -24.489 29.763 9.969 1.00 76.06 408 CYS A C 1
ATOM 2999 O O . CYS A 1 408 ? -23.667 30.621 9.656 1.00 76.06 408 CYS A O 1
ATOM 3001 N N . THR A 1 409 ? -25.795 30.012 10.008 1.00 78.31 409 THR A N 1
ATOM 3002 C CA . THR A 1 409 ? -26.424 31.332 9.831 1.00 78.31 409 THR A CA 1
ATOM 3003 C C . THR A 1 409 ? -27.508 31.531 10.871 1.00 78.31 409 THR A C 1
ATOM 3005 O O . THR A 1 409 ? -28.233 30.587 11.187 1.00 78.31 409 THR A O 1
ATOM 3008 N N . ALA A 1 410 ? -27.655 32.767 11.341 1.00 72.50 410 ALA A N 1
ATOM 3009 C CA . ALA A 1 410 ? -28.659 33.160 12.322 1.00 72.50 410 ALA A CA 1
ATOM 3010 C C . ALA A 1 410 ? -29.537 34.288 11.766 1.00 72.50 410 ALA A C 1
ATOM 3012 O O . ALA A 1 410 ? -29.141 35.021 10.861 1.00 72.50 410 ALA A O 1
ATOM 3013 N N . THR A 1 411 ? -30.713 34.507 12.353 1.00 63.66 411 THR A N 1
ATOM 3014 C CA . THR A 1 411 ? -31.634 35.577 11.922 1.00 63.66 411 THR A CA 1
ATOM 3015 C C . THR A 1 411 ? -31.064 37.004 12.045 1.00 63.66 411 THR A C 1
ATOM 3017 O O . THR A 1 411 ? -31.599 37.930 11.431 1.00 63.66 411 THR A O 1
ATOM 3020 N N . GLY A 1 412 ? -29.964 37.186 12.789 1.00 63.16 412 GLY A N 1
ATOM 3021 C CA . GLY A 1 412 ? -29.178 38.425 12.867 1.00 63.16 412 GLY A CA 1
ATOM 3022 C C . GLY A 1 412 ? -27.865 38.446 12.063 1.00 63.16 412 GLY A C 1
ATOM 3023 O O . GLY A 1 412 ? -27.302 39.527 11.900 1.00 63.16 412 GLY A O 1
ATOM 3024 N N . ASP A 1 413 ? -27.396 37.302 11.551 1.00 60.66 413 ASP A N 1
ATOM 3025 C CA . ASP A 1 413 ? -26.156 37.157 10.769 1.00 60.66 413 ASP A CA 1
ATOM 3026 C C . ASP A 1 413 ? -26.405 36.282 9.519 1.00 60.66 413 ASP A C 1
ATOM 3028 O O . ASP A 1 413 ? -26.387 35.046 9.605 1.00 60.66 413 ASP A O 1
ATOM 3032 N N . PRO A 1 414 ? -26.673 36.915 8.358 1.00 59.56 414 PRO A N 1
ATOM 3033 C CA . PRO A 1 414 ? -26.969 36.226 7.107 1.00 59.56 414 PRO A CA 1
ATOM 3034 C C . PRO A 1 414 ? -25.726 35.873 6.272 1.00 59.56 414 PRO A C 1
ATOM 3036 O O . PRO A 1 414 ? -25.867 35.132 5.299 1.00 59.56 414 PRO A O 1
ATOM 3039 N N . ASP A 1 415 ? -24.542 36.403 6.602 1.00 58.22 415 ASP A N 1
ATOM 3040 C CA . ASP A 1 415 ? -23.287 36.054 5.917 1.00 58.22 415 ASP A CA 1
ATOM 3041 C C . ASP A 1 415 ? -22.711 34.748 6.511 1.00 58.22 415 ASP A C 1
ATOM 3043 O O . ASP A 1 415 ? -22.236 33.862 5.778 1.00 58.22 415 ASP A O 1
ATOM 3047 N N . GLY A 1 416 ? -22.888 34.590 7.828 1.00 66.19 416 GLY A N 1
ATOM 3048 C CA . GLY A 1 416 ? -22.770 33.338 8.563 1.00 66.19 416 GLY A CA 1
ATOM 3049 C C . GLY A 1 416 ? -21.391 33.080 9.166 1.00 66.19 416 GLY A C 1
ATOM 3050 O O . GLY A 1 416 ? -20.354 33.440 8.602 1.00 66.19 416 GLY A O 1
ATOM 3051 N N . TYR A 1 417 ? -21.386 32.384 10.301 1.00 62.50 417 TYR A N 1
ATOM 3052 C CA . TYR A 1 417 ? -20.184 32.012 11.039 1.00 62.50 417 TYR A CA 1
ATOM 3053 C C . TYR A 1 417 ? -19.743 30.572 10.740 1.00 62.50 417 TYR A C 1
ATOM 3055 O O . TYR A 1 417 ? -20.481 29.754 10.181 1.00 62.50 417 TYR A O 1
ATOM 3063 N N . ARG A 1 418 ? -18.495 30.274 11.102 1.00 66.81 418 ARG A N 1
ATOM 3064 C CA . ARG A 1 418 ? -17.871 28.949 11.007 1.00 66.81 418 ARG A CA 1
ATOM 3065 C C . ARG A 1 418 ? -17.554 28.480 12.419 1.00 66.81 418 ARG A C 1
ATOM 3067 O O . ARG A 1 418 ? -17.149 29.293 13.244 1.00 66.81 418 ARG A O 1
ATOM 3074 N N . THR A 1 419 ? -17.727 27.195 12.695 1.00 65.50 419 THR A N 1
ATOM 3075 C CA . THR A 1 419 ? -17.254 26.588 13.945 1.00 65.50 419 THR A CA 1
ATOM 3076 C C . THR A 1 419 ? -16.947 25.110 13.725 1.00 65.50 419 THR A C 1
ATOM 3078 O O . THR A 1 419 ? -17.573 24.453 12.889 1.00 65.50 419 THR A O 1
ATOM 3081 N N . GLY A 1 420 ? -15.947 24.601 14.431 1.00 59.47 420 GLY A N 1
ATOM 3082 C CA . GLY A 1 420 ? -15.493 23.222 14.343 1.00 59.47 420 GLY A CA 1
ATOM 3083 C C . GLY A 1 420 ? -14.689 22.851 15.581 1.00 59.47 420 GLY A C 1
ATOM 3084 O O . GLY A 1 420 ? -14.073 23.709 16.207 1.00 59.47 420 GLY A O 1
ATOM 3085 N N . GLY A 1 421 ? -14.717 21.575 15.934 1.00 56.84 421 GLY A N 1
ATOM 3086 C CA . GLY A 1 421 ? -14.212 21.066 17.205 1.00 56.84 421 GLY A CA 1
ATOM 3087 C C . GLY A 1 421 ? -14.406 19.558 17.293 1.00 56.84 421 GLY A C 1
ATOM 3088 O O . GLY A 1 421 ? -14.783 18.914 16.311 1.00 56.84 421 GLY A O 1
ATOM 3089 N N . THR A 1 422 ? -14.150 18.958 18.454 1.00 56.56 422 THR A N 1
ATOM 3090 C CA . THR A 1 422 ? -14.526 17.553 18.665 1.00 56.56 422 THR A CA 1
ATOM 3091 C C . THR A 1 422 ? -15.987 17.429 19.064 1.00 56.56 422 THR A C 1
ATOM 3093 O O . THR A 1 422 ? -16.519 18.286 19.769 1.00 56.56 422 THR A O 1
ATOM 3096 N N . TRP A 1 423 ? -16.601 16.315 18.676 1.00 65.88 423 TRP A N 1
ATOM 3097 C CA . TRP A 1 423 ? -17.858 15.840 19.240 1.00 65.88 423 TRP A CA 1
ATOM 3098 C C . TRP A 1 423 ? -17.652 14.470 19.895 1.00 65.88 423 TRP A C 1
ATOM 3100 O O . TRP A 1 423 ? -16.818 13.667 19.465 1.00 65.88 423 TRP A O 1
ATOM 3110 N N . SER A 1 424 ? -18.413 14.196 20.945 1.00 55.50 424 SER A N 1
ATOM 3111 C CA . SER A 1 424 ? -18.403 12.963 21.729 1.00 55.50 424 SER A CA 1
ATOM 3112 C C . SER A 1 424 ? -19.814 12.669 22.239 1.00 55.50 424 SER A C 1
ATOM 3114 O O . SER A 1 424 ? -20.718 13.493 22.126 1.00 55.50 424 SER A O 1
ATOM 3116 N N . LEU A 1 425 ? -20.029 11.477 22.783 1.00 57.31 425 LEU A N 1
ATOM 3117 C CA . LEU A 1 425 ? -21.253 11.135 23.504 1.00 57.31 425 LEU A CA 1
ATOM 3118 C C . LEU A 1 425 ? -21.017 11.215 25.012 1.00 57.31 425 LEU A C 1
ATOM 3120 O O . LEU A 1 425 ? -19.953 10.816 25.484 1.00 57.31 425 LEU A O 1
ATOM 3124 N N . ALA A 1 426 ? -22.015 11.712 25.747 1.00 50.34 426 ALA A N 1
ATOM 3125 C CA . ALA A 1 426 ? -21.956 11.922 27.194 1.00 50.34 426 ALA A CA 1
ATOM 3126 C C . ALA A 1 426 ? -21.651 10.629 27.964 1.00 50.34 426 ALA A C 1
ATOM 3128 O O . ALA A 1 426 ? -20.758 10.581 28.811 1.00 50.34 426 ALA A O 1
ATOM 3129 N N . ASP A 1 427 ? -22.337 9.546 27.602 1.00 44.97 427 ASP A N 1
ATOM 3130 C CA . ASP A 1 427 ? -21.929 8.172 27.871 1.00 44.97 427 ASP A CA 1
ATOM 3131 C C . ASP A 1 427 ? -20.710 7.797 27.004 1.00 44.97 427 ASP A C 1
ATOM 3133 O O . ASP A 1 427 ? -20.795 7.048 26.025 1.00 44.97 427 ASP A O 1
ATOM 3137 N N . GLY A 1 428 ? -19.558 8.351 27.398 1.00 34.88 428 GLY A N 1
ATOM 3138 C CA . GLY A 1 428 ? -18.251 8.061 26.825 1.00 34.88 428 GLY A CA 1
ATOM 3139 C C . GLY A 1 428 ? -17.946 6.565 26.875 1.00 34.88 428 GLY A C 1
ATOM 3140 O O . GLY A 1 428 ? -18.089 5.914 27.914 1.00 34.88 428 GLY A O 1
ATOM 3141 N N . GLU A 1 429 ? -17.540 6.011 25.733 1.00 31.05 429 GLU A N 1
ATOM 3142 C CA . GLU A 1 429 ? -17.388 4.569 25.536 1.00 31.05 429 GLU A CA 1
ATOM 3143 C C . GLU A 1 429 ? -16.139 4.041 26.260 1.00 31.05 429 GLU A C 1
ATOM 3145 O O . GLU A 1 429 ? -15.064 3.894 25.682 1.00 31.05 429 GLU A O 1
ATOM 3150 N N . VAL A 1 430 ? -16.301 3.723 27.548 1.00 30.28 430 VAL A N 1
ATOM 3151 C CA . VAL A 1 430 ? -15.496 2.687 28.205 1.00 30.28 430 VAL A CA 1
ATOM 3152 C C . VAL A 1 430 ? -15.690 1.408 27.389 1.00 30.28 430 VAL A C 1
ATOM 3154 O O . VAL A 1 430 ? -16.822 0.942 27.260 1.00 30.28 430 VAL A O 1
ATOM 3157 N N . ASP A 1 431 ? -14.611 0.858 26.826 1.00 26.42 431 ASP A N 1
ATOM 3158 C CA . ASP A 1 431 ? -14.652 -0.332 25.964 1.00 26.42 431 ASP A CA 1
ATOM 3159 C C . ASP A 1 431 ? -15.301 -1.528 26.691 1.00 26.42 431 ASP A C 1
ATOM 3161 O O . ASP A 1 431 ? -14.675 -2.230 27.487 1.00 26.42 431 ASP A O 1
ATOM 3165 N N . GLY A 1 432 ? -16.590 -1.751 26.427 1.00 25.39 432 GLY A N 1
ATOM 3166 C CA . GLY A 1 432 ? -17.394 -2.752 27.124 1.00 25.39 432 GLY A CA 1
ATOM 3167 C C . GLY A 1 432 ? -18.890 -2.510 26.947 1.00 25.39 432 GLY A C 1
ATOM 3168 O O . GLY A 1 432 ? -19.509 -1.780 27.715 1.00 25.39 432 GLY A O 1
ATOM 3169 N N . GLY A 1 433 ? -19.493 -3.150 25.942 1.00 29.69 433 GLY A N 1
ATOM 3170 C CA . GLY A 1 433 ? -20.924 -3.014 25.669 1.00 29.69 433 GLY A CA 1
ATOM 3171 C C . GLY A 1 433 ? -21.795 -3.559 26.805 1.00 29.69 433 GLY A C 1
ATOM 3172 O O . GLY A 1 433 ? -21.915 -4.771 26.967 1.00 29.69 433 GLY A O 1
ATOM 3173 N N . GLY A 1 434 ? -22.452 -2.664 27.543 1.00 27.11 434 GLY A N 1
ATOM 3174 C CA . GLY A 1 434 ? -23.423 -2.988 28.586 1.00 27.11 434 GLY A CA 1
ATOM 3175 C C . GLY A 1 434 ? -24.340 -1.798 28.864 1.00 27.11 434 GLY A C 1
ATOM 3176 O O . GLY A 1 434 ? -23.885 -0.658 28.912 1.00 27.11 434 GLY A O 1
ATOM 3177 N N . GLY A 1 435 ? -25.644 -2.047 29.018 1.00 27.52 435 GLY A N 1
ATOM 3178 C CA . GLY A 1 435 ? -26.607 -0.999 29.375 1.00 27.52 435 GLY A CA 1
ATOM 3179 C C . GLY A 1 435 ? -26.340 -0.432 30.774 1.00 27.52 435 GLY A C 1
ATOM 3180 O O . GLY A 1 435 ? -25.775 -1.119 31.621 1.00 27.52 435 GLY A O 1
ATOM 3181 N N . ALA A 1 436 ? -26.750 0.814 31.024 1.00 29.69 436 ALA A N 1
ATOM 3182 C CA . ALA A 1 436 ? -26.412 1.538 32.249 1.00 29.69 436 ALA A CA 1
ATOM 3183 C C . ALA A 1 436 ? -26.813 0.792 33.542 1.00 29.69 436 ALA A C 1
ATOM 3185 O O . ALA A 1 436 ? -27.993 0.535 33.793 1.00 29.69 436 ALA A O 1
ATOM 3186 N N . VAL A 1 437 ? -25.825 0.520 34.402 1.00 34.75 437 VAL A N 1
ATOM 3187 C CA . VAL A 1 437 ? -26.004 -0.047 35.749 1.00 34.75 437 VAL A CA 1
ATOM 3188 C C . VAL A 1 437 ? -25.544 0.974 36.788 1.00 34.75 437 VAL A C 1
ATOM 3190 O O . VAL A 1 437 ? -24.404 1.437 36.756 1.00 34.75 437 VAL A O 1
ATOM 3193 N N . MET A 1 438 ? -26.420 1.324 37.733 1.00 40.69 438 MET A N 1
ATOM 3194 C CA . MET A 1 438 ? -26.091 2.278 38.797 1.00 40.69 438 MET A CA 1
ATOM 3195 C C . MET A 1 438 ? -25.052 1.699 39.769 1.00 40.69 438 MET A C 1
ATOM 3197 O O . MET A 1 438 ? -25.326 0.730 40.476 1.00 40.69 438 MET A O 1
ATOM 3201 N N . LYS A 1 439 ? -23.885 2.345 39.867 1.00 49.59 439 LYS A N 1
ATOM 3202 C CA . LYS A 1 439 ? -22.927 2.149 40.969 1.00 49.59 439 LYS A CA 1
ATOM 3203 C C . LYS A 1 439 ? -23.379 2.989 42.168 1.00 49.59 439 LYS A C 1
ATOM 3205 O O . LYS A 1 439 ? -23.681 4.167 42.002 1.00 49.59 439 LYS A O 1
ATOM 3210 N N . THR A 1 440 ? -23.429 2.416 43.371 1.00 68.38 440 THR A N 1
ATOM 3211 C CA . THR A 1 440 ? -23.823 3.148 44.595 1.00 68.38 440 THR A CA 1
ATOM 3212 C C . THR A 1 440 ? -22.587 3.564 45.392 1.00 68.38 440 THR A C 1
ATOM 3214 O O . THR A 1 440 ? -21.727 2.730 45.650 1.00 68.38 440 THR A O 1
ATOM 3217 N N . GLY A 1 441 ? -22.476 4.838 45.776 1.00 74.75 441 GLY A N 1
ATOM 3218 C CA . GLY A 1 441 ? -21.377 5.339 46.612 1.00 74.75 441 GLY A CA 1
ATOM 3219 C C . GLY A 1 441 ? -21.655 5.210 48.113 1.00 74.75 441 GLY A C 1
ATOM 3220 O O . GLY A 1 441 ? -22.795 5.369 48.542 1.00 74.75 441 GLY A O 1
ATOM 3221 N N . TYR A 1 442 ? -20.599 4.963 48.889 1.00 82.38 442 TYR A N 1
ATOM 3222 C CA . TYR A 1 442 ? -20.590 4.844 50.350 1.00 82.38 442 TYR A CA 1
ATOM 3223 C C . TYR A 1 442 ? -19.405 5.647 50.912 1.00 82.38 442 TYR A C 1
ATOM 3225 O O . TYR A 1 442 ? -18.255 5.432 50.513 1.00 82.38 442 TYR A O 1
ATOM 3233 N N . GLY A 1 443 ? -19.681 6.596 51.805 1.00 76.81 443 GLY A N 1
ATOM 3234 C CA . GLY A 1 443 ? -18.692 7.448 52.467 1.00 76.81 443 GLY A CA 1
ATOM 3235 C C . GLY A 1 443 ? -18.274 6.919 53.840 1.00 76.81 443 GLY A C 1
ATOM 3236 O O . GLY A 1 443 ? -18.629 5.815 54.237 1.00 76.81 443 GLY A O 1
ATOM 3237 N N . VAL A 1 444 ? -17.510 7.716 54.591 1.00 82.25 444 VAL A N 1
ATOM 3238 C CA . VAL A 1 444 ? -17.139 7.386 55.980 1.00 82.25 444 VAL A CA 1
ATOM 3239 C C . VAL A 1 444 ? -18.389 7.285 56.866 1.00 82.25 444 VAL A C 1
ATOM 3241 O O . VAL A 1 444 ? -19.331 8.053 56.705 1.00 82.25 444 VAL A O 1
ATOM 3244 N N . ASP A 1 445 ? -18.361 6.330 57.796 1.00 83.94 445 ASP A N 1
ATOM 3245 C CA . ASP A 1 445 ? -19.441 5.865 58.675 1.00 83.94 445 ASP A CA 1
ATOM 3246 C C . ASP A 1 445 ? -20.583 5.077 57.988 1.00 83.94 445 ASP A C 1
ATOM 3248 O O . ASP A 1 445 ? -21.395 4.464 58.690 1.00 83.94 445 ASP A O 1
ATOM 3252 N N . ASP A 1 446 ? -20.604 4.953 56.653 1.00 80.19 446 ASP A N 1
ATOM 3253 C CA . ASP A 1 446 ? -21.559 4.073 55.961 1.00 80.19 446 ASP A CA 1
ATOM 3254 C C . ASP A 1 446 ? -21.227 2.584 56.158 1.00 80.19 446 ASP A C 1
ATOM 3256 O O . ASP A 1 446 ? -20.076 2.145 56.059 1.00 80.19 446 ASP A O 1
ATOM 3260 N N . ALA A 1 447 ? -22.264 1.775 56.388 1.00 84.06 447 ALA A N 1
ATOM 3261 C CA . ALA A 1 447 ? -22.172 0.318 56.427 1.00 84.06 447 ALA A CA 1
ATOM 3262 C C . ALA A 1 447 ? -22.404 -0.280 55.031 1.00 84.06 447 ALA A C 1
ATOM 3264 O O . ALA A 1 447 ? -23.470 -0.099 54.440 1.00 84.06 447 ALA A O 1
ATOM 3265 N N . LEU A 1 448 ? -21.425 -1.030 54.525 1.00 81.88 448 LEU A N 1
ATOM 3266 C CA . LEU A 1 448 ? -21.493 -1.696 53.226 1.00 81.88 448 LEU A CA 1
ATOM 3267 C C . LEU A 1 448 ? -22.442 -2.913 53.290 1.00 81.88 448 LEU A C 1
ATOM 3269 O O . LEU A 1 448 ? -22.214 -3.813 54.106 1.00 81.88 448 LEU A O 1
ATOM 3273 N N . PRO A 1 449 ? -23.495 -2.979 52.448 1.00 77.94 449 PRO A N 1
ATOM 3274 C CA . PRO A 1 449 ? -24.402 -4.125 52.393 1.00 77.94 449 PRO A CA 1
ATOM 3275 C C . PRO A 1 449 ? -23.687 -5.474 52.221 1.00 77.94 449 PRO A C 1
ATOM 3277 O O . PRO A 1 449 ? -22.649 -5.578 51.578 1.00 77.94 449 PRO A O 1
ATOM 3280 N N . GLY A 1 450 ? -24.231 -6.527 52.835 1.00 73.75 450 GLY A N 1
ATOM 3281 C CA . GLY A 1 450 ? -23.673 -7.885 52.780 1.00 73.75 450 GLY A CA 1
ATOM 3282 C C . GLY A 1 450 ? -22.358 -8.103 53.551 1.00 73.75 450 GLY A C 1
ATOM 3283 O O . GLY A 1 450 ? -22.064 -9.239 53.919 1.00 73.75 450 GLY A O 1
ATOM 3284 N N . VAL A 1 451 ? -21.593 -7.052 53.875 1.00 80.56 451 VAL A N 1
ATOM 3285 C CA . VAL A 1 451 ? -20.355 -7.167 54.662 1.00 80.56 451 VAL A CA 1
ATOM 3286 C C . VAL A 1 451 ? -20.688 -7.307 56.161 1.00 80.56 451 VAL A C 1
ATOM 3288 O O . VAL A 1 451 ? -21.353 -6.434 56.722 1.00 80.56 451 VAL A O 1
ATOM 3291 N N . PRO A 1 452 ? -20.229 -8.362 56.866 1.00 76.88 452 PRO A N 1
ATOM 3292 C CA . PRO A 1 452 ? -20.549 -8.547 58.283 1.00 76.88 452 PRO A CA 1
ATOM 3293 C C . PRO A 1 452 ? -20.005 -7.434 59.190 1.00 76.88 452 PRO A C 1
ATOM 3295 O O . PRO A 1 452 ? -18.798 -7.183 59.244 1.00 76.88 452 PRO A O 1
ATOM 3298 N N . THR A 1 453 ? -20.892 -6.830 59.987 1.00 78.75 453 THR A N 1
ATOM 3299 C CA . THR A 1 453 ? -20.549 -5.762 60.946 1.00 78.75 453 THR A CA 1
ATOM 3300 C C . THR A 1 453 ? -20.020 -6.259 62.295 1.00 78.75 453 THR A C 1
ATOM 3302 O O . THR A 1 453 ? -19.747 -5.478 63.206 1.00 78.75 453 THR A O 1
ATOM 3305 N N . SER A 1 454 ? -19.820 -7.571 62.442 1.00 73.12 454 SER A N 1
ATOM 3306 C CA . SER A 1 454 ? -19.103 -8.172 63.569 1.00 73.12 454 SER A CA 1
ATOM 3307 C C . SER A 1 454 ? -18.538 -9.547 63.196 1.00 73.12 454 SER A C 1
ATOM 3309 O O . SER A 1 454 ? -19.034 -10.209 62.284 1.00 73.12 454 SER A O 1
ATOM 3311 N N . GLY A 1 455 ? -17.499 -9.981 63.915 1.00 66.94 455 GLY A N 1
ATOM 3312 C CA . GLY A 1 455 ? -16.836 -11.269 63.693 1.00 66.94 455 GLY A CA 1
ATOM 3313 C C . GLY A 1 455 ? -15.748 -11.255 62.611 1.00 66.94 455 GLY A C 1
ATOM 3314 O O . GLY A 1 455 ? -15.445 -10.236 61.987 1.00 66.94 455 GLY A O 1
ATOM 3315 N N . ALA A 1 456 ? -15.110 -12.411 62.425 1.00 69.75 456 ALA A N 1
ATOM 3316 C CA . ALA A 1 456 ? -14.083 -12.602 61.407 1.00 69.75 456 ALA A CA 1
ATOM 3317 C C . ALA A 1 456 ? -14.729 -12.979 60.064 1.00 69.75 456 ALA A C 1
ATOM 3319 O O . ALA A 1 456 ? -15.274 -14.068 59.906 1.00 69.75 456 ALA A O 1
ATOM 3320 N N . PHE A 1 457 ? -14.618 -12.077 59.098 1.00 76.50 457 PHE A N 1
ATOM 3321 C CA . PHE A 1 457 ? -15.038 -12.225 57.712 1.00 76.50 457 PHE A CA 1
ATOM 3322 C C . PHE A 1 457 ? -13.795 -12.306 56.805 1.00 76.50 457 PHE A C 1
ATOM 3324 O O . PHE A 1 457 ? -12.663 -12.070 57.240 1.00 76.50 457 PHE A O 1
ATOM 3331 N N . THR A 1 458 ? -13.989 -12.670 55.542 1.00 73.31 458 THR A N 1
ATOM 3332 C CA . THR A 1 458 ? -13.019 -12.450 54.466 1.00 73.31 458 THR A CA 1
ATOM 3333 C C . THR A 1 458 ? -13.762 -12.415 53.136 1.00 73.31 458 THR A C 1
ATOM 3335 O O . THR A 1 458 ? -14.492 -13.370 52.865 1.00 73.31 458 THR A O 1
ATOM 3338 N N . PRO A 1 459 ? -13.569 -11.359 52.325 1.00 69.50 459 PRO A N 1
ATOM 3339 C CA . PRO A 1 459 ? -13.992 -11.328 50.930 1.00 69.50 459 PRO A CA 1
ATOM 3340 C C . PRO A 1 459 ? -13.571 -12.576 50.148 1.00 69.50 459 PRO A C 1
ATOM 3342 O O . PRO A 1 459 ? -12.566 -13.209 50.466 1.00 69.50 459 PRO A O 1
ATOM 3345 N N . THR A 1 460 ? -14.329 -12.907 49.105 1.00 67.31 460 THR A N 1
ATOM 3346 C CA . THR A 1 460 ? -13.988 -13.995 48.172 1.00 67.31 460 THR A CA 1
ATOM 3347 C C . THR A 1 460 ? -12.809 -13.605 47.282 1.00 67.31 460 THR A C 1
ATOM 3349 O O . THR A 1 460 ? -11.921 -14.420 47.054 1.00 67.31 460 THR A O 1
ATOM 3352 N N . ILE A 1 461 ? -12.758 -12.337 46.863 1.00 58.44 461 ILE A N 1
ATOM 3353 C CA . ILE A 1 461 ? -11.638 -11.723 46.138 1.00 58.44 461 ILE A CA 1
ATOM 3354 C C . ILE A 1 461 ? -11.232 -10.437 46.865 1.00 58.44 461 ILE A C 1
ATOM 3356 O O . ILE A 1 461 ? -12.069 -9.750 47.453 1.00 58.44 461 ILE A O 1
ATOM 3360 N N . THR A 1 462 ? -9.944 -10.101 46.859 1.00 66.56 462 THR A N 1
ATOM 3361 C CA . THR A 1 462 ? -9.434 -8.770 47.220 1.00 66.56 462 THR A CA 1
ATOM 3362 C C . THR A 1 462 ? -8.210 -8.484 46.368 1.00 66.56 462 THR A C 1
ATOM 3364 O O . THR A 1 462 ? -7.264 -9.267 46.381 1.00 66.56 462 THR A O 1
ATOM 3367 N N . ASP A 1 463 ? -8.246 -7.371 45.649 1.00 54.19 463 ASP A N 1
ATOM 3368 C CA . ASP A 1 463 ? -7.215 -6.925 44.716 1.00 54.19 463 ASP A CA 1
ATOM 3369 C C . ASP A 1 463 ? -6.781 -5.500 45.085 1.00 54.19 463 ASP A C 1
ATOM 3371 O O . ASP A 1 463 ? -7.589 -4.715 45.584 1.00 54.19 463 ASP A O 1
ATOM 3375 N N . GLY A 1 464 ? -5.490 -5.191 44.943 1.00 48.44 464 GLY A N 1
ATOM 3376 C CA . GLY A 1 464 ? -4.871 -3.947 45.425 1.00 48.44 464 GLY A CA 1
ATOM 3377 C C . GLY A 1 464 ? -5.031 -3.671 46.936 1.00 48.44 464 GLY A C 1
ATOM 3378 O O . GLY A 1 464 ? -4.864 -2.537 47.388 1.00 48.44 464 GLY A O 1
ATOM 3379 N N . GLY A 1 465 ? -5.381 -4.680 47.740 1.00 66.62 465 GLY A N 1
ATOM 3380 C CA . GLY A 1 465 ? -5.761 -4.512 49.144 1.00 66.62 465 GLY A CA 1
ATOM 3381 C C . GLY A 1 465 ? -5.124 -5.506 50.115 1.00 66.62 465 GLY A C 1
ATOM 3382 O O . GLY A 1 465 ? -4.493 -6.486 49.730 1.00 66.62 465 GLY A O 1
ATOM 3383 N N . SER A 1 466 ? -5.312 -5.262 51.414 1.00 70.88 466 SER A N 1
ATOM 3384 C CA . SER A 1 466 ? -4.879 -6.152 52.497 1.00 70.88 466 SER A CA 1
ATOM 3385 C C . SER A 1 466 ? -5.967 -6.328 53.559 1.00 70.88 466 SER A C 1
ATOM 3387 O O . SER A 1 466 ? -6.713 -5.399 53.873 1.00 70.88 466 SER A O 1
ATOM 3389 N N . ILE A 1 467 ? -6.062 -7.537 54.123 1.00 80.75 467 ILE A N 1
ATOM 3390 C CA . ILE A 1 467 ? -7.072 -7.907 55.123 1.00 80.75 467 ILE A CA 1
ATOM 3391 C C . ILE A 1 467 ? -6.377 -8.230 56.449 1.00 80.75 467 ILE A C 1
ATOM 3393 O O . ILE A 1 467 ? -5.669 -9.231 56.566 1.00 80.75 467 ILE A O 1
ATOM 3397 N N . LEU A 1 468 ? -6.634 -7.425 57.477 1.00 78.31 468 LEU A N 1
ATOM 3398 C CA . LEU A 1 468 ? -6.195 -7.670 58.847 1.00 78.31 468 LEU A CA 1
ATOM 3399 C C . LEU A 1 468 ? -7.353 -8.257 59.665 1.00 78.31 468 LEU A C 1
ATOM 3401 O O . LEU A 1 468 ? -8.341 -7.573 59.943 1.00 78.31 468 LEU A O 1
ATOM 3405 N N . ARG A 1 469 ? -7.229 -9.520 60.088 1.00 75.25 469 ARG A N 1
ATOM 3406 C CA . ARG A 1 469 ? -8.190 -10.161 61.002 1.00 75.25 469 ARG A CA 1
ATOM 3407 C C . ARG A 1 469 ? -7.703 -10.105 62.447 1.00 75.25 469 ARG A C 1
ATOM 3409 O O . ARG A 1 469 ? -6.521 -10.281 62.724 1.00 75.25 469 ARG A O 1
ATOM 3416 N N . THR A 1 470 ? -8.638 -9.936 63.372 1.00 70.94 470 THR A N 1
ATOM 3417 C CA . THR A 1 470 ? -8.424 -10.040 64.822 1.00 70.94 470 THR A CA 1
ATOM 3418 C C . THR A 1 470 ? -9.562 -10.847 65.448 1.00 70.94 470 THR A C 1
ATOM 3420 O O . THR A 1 470 ? -10.612 -11.025 64.833 1.00 70.94 470 THR A O 1
ATOM 3423 N N . GLY A 1 471 ? -9.406 -11.294 66.698 1.00 55.03 471 GLY A N 1
ATOM 3424 C CA . GLY A 1 471 ? -10.468 -12.017 67.414 1.00 55.03 471 GLY A CA 1
ATOM 3425 C C . GLY A 1 471 ? -11.768 -11.224 67.635 1.00 55.03 471 GLY A C 1
ATOM 3426 O O . GLY A 1 471 ? -12.761 -11.815 68.043 1.00 55.03 471 GLY A O 1
ATOM 3427 N N . GLY A 1 472 ? -11.774 -9.911 67.370 1.00 63.84 472 GLY A N 1
ATOM 3428 C CA . GLY A 1 472 ? -12.954 -9.045 67.459 1.00 63.84 472 GLY A CA 1
ATOM 3429 C C . GLY A 1 472 ? -13.461 -8.493 66.121 1.00 63.84 472 GLY A C 1
ATOM 3430 O O . GLY A 1 472 ? -14.419 -7.721 66.129 1.00 63.84 472 GLY A O 1
ATOM 3431 N N . GLY A 1 473 ? -12.842 -8.826 64.981 1.00 77.81 473 GLY A N 1
ATOM 3432 C CA . GLY A 1 473 ? -13.244 -8.212 63.714 1.00 77.81 473 GLY A CA 1
ATOM 3433 C C . GLY A 1 473 ? -12.270 -8.319 62.543 1.00 77.81 473 GLY A C 1
ATOM 3434 O O . GLY A 1 473 ? -11.189 -8.904 62.638 1.00 77.81 473 GLY A O 1
ATOM 3435 N N . THR A 1 474 ? -12.663 -7.683 61.442 1.00 81.38 474 THR A N 1
ATOM 3436 C CA . THR A 1 474 ? -11.975 -7.661 60.146 1.00 81.38 474 THR A CA 1
ATOM 3437 C C . THR A 1 474 ? -11.768 -6.216 59.705 1.00 81.38 474 THR A C 1
ATOM 3439 O O . THR A 1 474 ? -12.727 -5.454 59.623 1.00 81.38 474 THR A O 1
ATOM 3442 N N . THR A 1 475 ? -10.530 -5.826 59.405 1.00 84.25 475 THR A N 1
ATOM 3443 C CA . THR A 1 475 ? -10.220 -4.565 58.716 1.00 84.25 475 THR A CA 1
ATOM 3444 C C . THR A 1 475 ? -9.712 -4.875 57.313 1.00 84.25 475 THR A C 1
ATOM 3446 O O . THR A 1 475 ? -8.798 -5.680 57.164 1.00 84.25 475 THR A O 1
ATOM 3449 N N . ILE A 1 476 ? -10.280 -4.227 56.302 1.00 85.94 476 ILE A N 1
ATOM 3450 C CA . ILE A 1 476 ? -9.819 -4.244 54.913 1.00 85.94 476 ILE A CA 1
ATOM 3451 C C . ILE A 1 476 ? -9.214 -2.867 54.624 1.00 85.94 476 ILE A C 1
ATOM 3453 O O . ILE A 1 476 ? -9.821 -1.842 54.939 1.00 85.94 476 ILE A O 1
ATOM 3457 N N . LEU A 1 477 ? -8.015 -2.848 54.052 1.00 79.44 477 LEU A N 1
ATOM 3458 C CA . LEU A 1 477 ? -7.337 -1.657 53.550 1.00 79.44 477 LEU A CA 1
ATOM 3459 C C . LEU A 1 477 ? -7.200 -1.800 52.035 1.00 79.44 477 LEU A C 1
ATOM 3461 O O . LEU A 1 477 ? -6.627 -2.783 51.574 1.00 79.44 477 LEU A O 1
ATOM 3465 N N . LEU A 1 478 ? -7.718 -0.836 51.284 1.00 80.06 478 LEU A N 1
ATOM 3466 C CA . LEU A 1 478 ? -7.653 -0.758 49.824 1.00 80.06 478 LEU A CA 1
ATOM 3467 C C . LEU A 1 478 ? -6.801 0.462 49.443 1.00 80.06 478 LEU A C 1
ATOM 3469 O O . LEU A 1 478 ? -6.938 1.505 50.086 1.00 80.06 478 LEU A O 1
ATOM 3473 N N . ILE A 1 479 ? -5.954 0.372 48.414 1.00 70.19 479 ILE A N 1
ATOM 3474 C CA . ILE A 1 479 ? -5.406 1.578 47.756 1.00 70.19 479 ILE A CA 1
ATOM 3475 C C . ILE A 1 479 ? -6.475 2.199 46.831 1.00 70.19 479 ILE A C 1
ATOM 3477 O O . ILE A 1 479 ? -7.614 1.732 46.817 1.00 70.19 479 ILE A O 1
ATOM 3481 N N . ASN A 1 480 ? -6.172 3.269 46.090 1.00 68.06 480 ASN A N 1
ATOM 3482 C CA . ASN A 1 480 ? -7.125 3.785 45.097 1.00 68.06 480 ASN A CA 1
ATOM 3483 C C . ASN A 1 480 ? -7.418 2.714 44.023 1.00 68.06 480 ASN A C 1
ATOM 3485 O O . ASN A 1 480 ? -6.515 1.964 43.665 1.00 68.06 480 ASN A O 1
ATOM 3489 N N . GLU A 1 481 ? -8.661 2.625 43.543 1.00 66.12 481 GLU A N 1
ATOM 3490 C CA . GLU A 1 481 ? -9.161 1.659 42.534 1.00 66.12 481 GLU A CA 1
ATOM 3491 C C . GLU A 1 481 ? -9.114 0.164 42.921 1.00 66.12 481 GLU A C 1
ATOM 3493 O O . GLU A 1 481 ? -9.764 -0.666 42.286 1.00 66.12 481 GLU A O 1
ATOM 3498 N N . ALA A 1 482 ? -8.447 -0.185 44.021 1.00 68.62 482 ALA A N 1
ATOM 3499 C CA . ALA A 1 482 ? -8.486 -1.510 44.629 1.00 68.62 482 ALA A CA 1
ATOM 3500 C C . ALA A 1 482 ? -9.897 -1.895 45.099 1.00 68.62 482 ALA A C 1
ATOM 3502 O O . ALA A 1 482 ? -10.684 -1.043 45.520 1.00 68.62 482 ALA A O 1
ATOM 3503 N N . TYR A 1 483 ? -10.214 -3.191 45.083 1.00 80.00 483 TYR A N 1
ATOM 3504 C CA . TYR A 1 483 ? -11.557 -3.687 45.386 1.00 80.00 483 TYR A CA 1
ATOM 3505 C C . TYR A 1 483 ? -11.558 -5.002 46.165 1.00 80.00 483 TYR A C 1
ATOM 3507 O O . TYR A 1 483 ? -10.567 -5.729 46.231 1.00 80.00 483 TYR A O 1
ATOM 3515 N N . PHE A 1 484 ? -12.710 -5.330 46.747 1.00 79.31 484 PHE A N 1
ATOM 3516 C CA . PHE A 1 484 ? -13.001 -6.665 47.259 1.00 79.31 484 PHE A CA 1
ATOM 3517 C C . PHE A 1 484 ? -14.396 -7.131 46.837 1.00 79.31 484 PHE A C 1
ATOM 3519 O O . PHE A 1 484 ? -15.255 -6.313 46.511 1.00 79.31 484 PHE A O 1
ATOM 3526 N N . GLU A 1 485 ? -14.633 -8.442 46.862 1.00 77.19 485 GLU A N 1
ATOM 3527 C CA . GLU A 1 485 ? -15.917 -9.036 46.466 1.00 77.19 485 GLU A CA 1
ATOM 3528 C C . GLU A 1 485 ? -16.515 -9.945 47.540 1.00 77.19 485 GLU A C 1
ATOM 3530 O O . GLU A 1 485 ? -15.809 -10.680 48.241 1.00 77.19 485 GLU A O 1
ATOM 3535 N N . LEU A 1 486 ? -17.840 -9.913 47.655 1.00 75.31 486 LEU A N 1
ATOM 3536 C CA . LEU A 1 486 ? -18.621 -10.838 48.467 1.00 75.31 486 LEU A CA 1
ATOM 3537 C C . LEU A 1 486 ? -18.893 -12.149 47.723 1.00 75.31 486 LEU A C 1
ATOM 3539 O O . LEU A 1 486 ? -18.868 -12.209 46.499 1.00 75.31 486 LEU A O 1
ATOM 3543 N N . SER A 1 487 ? -19.223 -13.202 48.473 1.00 65.94 487 SER A N 1
ATOM 3544 C CA . SER A 1 487 ? -19.526 -14.534 47.926 1.00 65.94 487 SER A CA 1
ATOM 3545 C C . SER A 1 487 ? -20.831 -14.616 47.122 1.00 65.94 487 SER A C 1
ATOM 3547 O O . SER A 1 487 ? -21.141 -15.677 46.589 1.00 65.94 487 SER A O 1
ATOM 3549 N N . ASP A 1 488 ? -21.615 -13.537 47.072 1.00 65.06 488 ASP A N 1
ATOM 3550 C CA . ASP A 1 488 ? -22.758 -13.396 46.164 1.00 65.06 488 ASP A CA 1
ATOM 3551 C C . ASP A 1 488 ? -22.375 -12.773 44.806 1.00 65.06 488 ASP A C 1
ATOM 3553 O O . ASP A 1 488 ? -23.141 -12.912 43.858 1.00 65.06 488 ASP A O 1
ATOM 3557 N N . GLY A 1 489 ? -21.193 -12.151 44.687 1.00 50.50 489 GLY A N 1
ATOM 3558 C CA . GLY A 1 489 ? -20.735 -11.407 43.507 1.00 50.50 489 GLY A CA 1
ATOM 3559 C C . GLY A 1 489 ? -20.786 -9.878 43.653 1.00 50.50 489 GLY A C 1
ATOM 3560 O O . GLY A 1 489 ? -20.494 -9.166 42.697 1.00 50.50 489 GLY A O 1
ATOM 3561 N N . THR A 1 490 ? -21.156 -9.345 44.822 1.00 69.75 490 THR A N 1
ATOM 3562 C CA . THR A 1 490 ? -21.174 -7.896 45.075 1.00 69.75 490 THR A CA 1
ATOM 3563 C C . THR A 1 490 ? -19.750 -7.355 45.230 1.00 69.75 490 THR A C 1
ATOM 3565 O O . THR A 1 490 ? -19.032 -7.755 46.152 1.00 69.75 490 THR A O 1
ATOM 3568 N N . ARG A 1 491 ? -19.346 -6.427 44.354 1.00 80.75 491 ARG A N 1
ATOM 3569 C CA . ARG A 1 491 ? -18.017 -5.786 44.353 1.00 80.75 491 ARG A CA 1
ATOM 3570 C C . ARG A 1 491 ? -18.046 -4.446 45.087 1.00 80.75 491 ARG A C 1
ATOM 3572 O O . ARG A 1 491 ? -18.953 -3.647 44.872 1.00 80.75 491 ARG A O 1
ATOM 3579 N N . TYR A 1 492 ? -17.014 -4.182 45.886 1.00 82.06 492 TYR A N 1
ATOM 3580 C CA . TYR A 1 492 ? -16.768 -2.919 46.583 1.00 82.06 492 TYR A CA 1
ATOM 3581 C C . TYR A 1 492 ? -15.392 -2.351 46.214 1.00 82.06 492 TYR A C 1
ATOM 3583 O O . TYR A 1 492 ? -14.370 -2.894 46.632 1.00 82.06 492 TYR A O 1
ATOM 3591 N N . THR A 1 493 ? -15.371 -1.255 45.452 1.00 83.31 493 THR A N 1
ATOM 3592 C CA . THR A 1 493 ? -14.165 -0.619 44.889 1.00 83.31 493 THR A CA 1
ATOM 3593 C C . THR A 1 493 ? -13.863 0.715 45.571 1.00 83.31 493 THR A C 1
ATOM 3595 O O . THR A 1 493 ? -14.739 1.571 45.674 1.00 83.31 493 THR A O 1
ATOM 3598 N N . CYS A 1 494 ? -12.625 0.928 46.010 1.00 77.50 494 CYS A N 1
ATOM 3599 C CA . CYS A 1 494 ? -12.169 2.200 46.565 1.00 77.50 494 CYS A CA 1
ATOM 3600 C C . CYS A 1 494 ? -12.013 3.270 45.477 1.00 77.50 494 CYS A C 1
ATOM 3602 O O . CYS A 1 494 ? -11.400 3.023 44.444 1.00 77.50 494 CYS A O 1
ATOM 3604 N N . THR A 1 495 ? -12.511 4.479 45.733 1.00 79.06 495 THR A N 1
ATOM 3605 C CA . THR A 1 495 ? -12.398 5.637 44.826 1.00 79.06 495 THR A CA 1
ATOM 3606 C C . THR A 1 495 ? -11.790 6.854 45.532 1.00 79.06 495 THR A C 1
ATOM 3608 O O . THR A 1 495 ? -12.128 7.997 45.226 1.00 79.06 495 THR A O 1
ATOM 3611 N N . ALA A 1 496 ? -10.951 6.620 46.546 1.00 69.50 496 ALA A N 1
ATOM 3612 C CA . ALA A 1 496 ? -10.247 7.664 47.281 1.00 69.50 496 ALA A CA 1
ATOM 3613 C C . ALA A 1 496 ? -8.736 7.610 46.975 1.00 69.50 496 ALA A C 1
ATOM 3615 O O . ALA A 1 496 ? -8.108 6.589 47.263 1.00 69.50 496 ALA A O 1
ATOM 3616 N N . PRO A 1 497 ? -8.109 8.712 46.509 1.00 58.75 497 PRO A N 1
ATOM 3617 C CA . PRO A 1 497 ? -6.678 8.744 46.174 1.00 58.75 497 PRO A CA 1
ATOM 3618 C C . PRO A 1 497 ? -5.719 8.364 47.316 1.00 58.75 497 PRO A C 1
ATOM 3620 O O . PRO A 1 497 ? -4.599 7.933 47.062 1.00 58.75 497 PRO A O 1
ATOM 3623 N N . LEU A 1 498 ? -6.150 8.502 48.576 1.00 62.69 498 LEU A N 1
ATOM 3624 C CA . LEU A 1 498 ? -5.383 8.115 49.772 1.00 62.69 498 LEU A CA 1
ATOM 3625 C C . LEU A 1 498 ? -5.711 6.694 50.278 1.00 62.69 498 LEU A C 1
ATOM 3627 O O . LEU A 1 498 ? -5.286 6.313 51.369 1.00 62.69 498 LEU A O 1
ATOM 3631 N N . GLY A 1 499 ? -6.464 5.916 49.497 1.00 71.94 499 GLY A N 1
ATOM 3632 C CA . GLY A 1 499 ? -6.972 4.601 49.869 1.00 71.94 499 GLY A CA 1
ATOM 3633 C C . GLY A 1 499 ? -8.215 4.646 50.764 1.00 71.94 499 GLY A C 1
ATOM 3634 O O . GLY A 1 499 ? -8.665 5.700 51.223 1.00 71.94 499 GLY A O 1
ATOM 3635 N N . CYS A 1 500 ? -8.774 3.465 51.015 1.00 85.31 500 CYS A N 1
ATOM 3636 C CA . CYS A 1 500 ? -9.992 3.263 51.791 1.00 85.31 500 CYS A CA 1
ATOM 3637 C C . CYS A 1 500 ? -9.768 2.243 52.906 1.00 85.31 500 CYS A C 1
ATOM 3639 O O . CYS A 1 500 ? -9.023 1.274 52.751 1.00 85.31 500 CYS A O 1
ATOM 3641 N N . ARG A 1 501 ? -10.460 2.426 54.032 1.00 87.94 501 ARG A N 1
ATOM 3642 C CA . ARG A 1 501 ? -10.417 1.507 55.173 1.00 87.94 501 ARG A CA 1
ATOM 3643 C C . ARG A 1 501 ? -11.819 1.090 55.573 1.00 87.94 501 ARG A C 1
ATOM 3645 O O . ARG A 1 501 ? -12.574 1.907 56.089 1.00 87.94 501 ARG A O 1
ATOM 3652 N N . ILE A 1 502 ? -12.130 -0.191 55.439 1.00 90.38 502 ILE A N 1
ATOM 3653 C CA . ILE A 1 502 ? -13.378 -0.786 55.911 1.00 90.38 502 ILE A CA 1
ATOM 3654 C C . ILE A 1 502 ? -13.060 -1.550 57.197 1.00 90.38 502 ILE A C 1
ATOM 3656 O O . ILE A 1 502 ? -12.190 -2.416 57.194 1.00 90.38 502 ILE A O 1
ATOM 3660 N N . ALA A 1 503 ? -13.729 -1.249 58.305 1.00 87.12 503 ALA A N 1
ATOM 3661 C CA . ALA A 1 503 ? -13.576 -1.961 59.570 1.00 87.12 503 ALA A CA 1
ATOM 3662 C C . ALA A 1 503 ? -14.936 -2.517 59.998 1.00 87.12 503 ALA A C 1
ATOM 3664 O O . ALA A 1 503 ? -15.856 -1.751 60.258 1.00 87.12 503 ALA A O 1
ATOM 3665 N N . ASN A 1 504 ? -15.057 -3.848 60.063 1.00 85.44 504 ASN A N 1
ATOM 3666 C CA . ASN A 1 504 ? -16.311 -4.552 60.351 1.00 85.44 504 ASN A CA 1
ATOM 3667 C C . ASN A 1 504 ? -17.477 -4.019 59.496 1.00 85.44 504 ASN A C 1
ATOM 3669 O O . ASN A 1 504 ? -18.428 -3.451 60.020 1.00 85.44 504 ASN A O 1
ATOM 3673 N N . GLY A 1 505 ? -17.369 -4.135 58.170 1.00 78.81 505 GLY A N 1
ATOM 3674 C CA . GLY A 1 505 ? -18.400 -3.698 57.218 1.00 78.81 505 GLY A CA 1
ATOM 3675 C C . GLY A 1 505 ? -18.607 -2.186 57.078 1.00 78.81 505 GLY A C 1
ATOM 3676 O O . GLY A 1 505 ? -19.106 -1.756 56.045 1.00 78.81 505 GLY A O 1
ATOM 3677 N N . THR A 1 506 ? -18.181 -1.371 58.043 1.00 87.19 506 THR A N 1
ATOM 3678 C CA . THR A 1 506 ? -18.305 0.092 57.997 1.00 87.19 506 THR A CA 1
ATOM 3679 C C . THR A 1 506 ? -17.068 0.741 57.382 1.00 87.19 506 THR A C 1
ATOM 3681 O O . THR A 1 506 ? -15.934 0.397 57.727 1.00 87.19 506 THR A O 1
ATOM 3684 N N . VAL A 1 507 ? -17.261 1.698 56.477 1.00 89.62 507 VAL A N 1
ATOM 3685 C CA . VAL A 1 507 ? -16.178 2.528 55.933 1.00 89.62 507 VAL A CA 1
ATOM 3686 C C . VAL A 1 507 ? -15.717 3.510 57.015 1.00 89.62 507 VAL A C 1
ATOM 3688 O O . VAL A 1 507 ? -16.506 4.230 57.609 1.00 89.62 507 VAL A O 1
ATOM 3691 N N . THR A 1 508 ? -14.417 3.543 57.287 1.00 86.00 508 THR A N 1
ATOM 3692 C CA . THR A 1 508 ? -13.782 4.358 58.347 1.00 86.00 508 THR A CA 1
ATOM 3693 C C . THR A 1 508 ? -12.724 5.327 57.811 1.00 86.00 508 THR A C 1
ATOM 3695 O O . THR A 1 508 ? -12.222 6.166 58.555 1.00 86.00 508 THR A O 1
ATOM 3698 N N . ALA A 1 509 ? -12.378 5.216 56.526 1.00 74.94 509 ALA A N 1
ATOM 3699 C CA . ALA A 1 509 ? -11.629 6.203 55.753 1.00 74.94 509 ALA A CA 1
ATOM 3700 C C . ALA A 1 509 ? -11.872 5.965 54.253 1.00 74.94 509 ALA A C 1
ATOM 3702 O O . ALA A 1 509 ? -12.046 4.814 53.842 1.00 74.94 509 ALA A O 1
ATOM 3703 N N . GLY A 1 510 ? -11.817 7.031 53.453 1.00 80.62 510 GLY A N 1
ATOM 3704 C CA . GLY A 1 510 ? -12.032 6.984 52.003 1.00 80.62 510 GLY A CA 1
ATOM 3705 C C . GLY A 1 510 ? -13.505 6.866 51.594 1.00 80.62 510 GLY A C 1
ATOM 3706 O O . GLY A 1 510 ? -14.405 6.992 52.424 1.00 80.62 510 GLY A O 1
ATOM 3707 N N . THR A 1 511 ? -13.721 6.620 50.303 1.00 77.75 511 THR A N 1
ATOM 3708 C CA . THR A 1 511 ? -15.035 6.477 49.658 1.00 77.75 511 THR A CA 1
ATOM 3709 C C . THR A 1 511 ? -15.029 5.195 48.839 1.00 77.75 511 THR A C 1
ATOM 3711 O O . THR A 1 511 ? -14.070 4.934 48.112 1.00 77.75 511 THR A O 1
ATOM 3714 N N . VAL A 1 512 ? -16.076 4.385 48.958 1.00 82.75 512 VAL A N 1
ATOM 3715 C CA . VAL A 1 512 ? -16.184 3.072 48.312 1.00 82.75 512 VAL A CA 1
ATOM 3716 C C . VAL A 1 512 ? -17.418 3.056 47.415 1.00 82.75 512 VAL A C 1
ATOM 3718 O O . VAL A 1 512 ? -18.481 3.516 47.817 1.00 82.75 512 VAL A O 1
ATOM 3721 N N . THR A 1 513 ? -17.310 2.506 46.209 1.00 83.12 513 THR A N 1
ATOM 3722 C CA . THR A 1 513 ? -18.453 2.261 45.319 1.00 83.12 513 THR A CA 1
ATOM 3723 C C . THR A 1 513 ? -18.819 0.781 45.325 1.00 83.12 513 THR A C 1
ATOM 3725 O O . THR A 1 513 ? -17.953 -0.079 45.191 1.00 83.12 513 THR A O 1
ATOM 3728 N N . GLY A 1 514 ? -20.100 0.482 45.529 1.00 70.31 514 GLY A N 1
ATOM 3729 C CA . GLY A 1 514 ? -20.664 -0.863 45.505 1.00 70.31 514 GLY A CA 1
ATOM 3730 C C . GLY A 1 514 ? -21.419 -1.151 44.209 1.00 70.31 514 GLY A C 1
ATOM 3731 O O . GLY A 1 514 ? -22.160 -0.300 43.707 1.00 70.31 514 GLY A O 1
ATOM 3732 N N . LEU A 1 515 ? -21.249 -2.371 43.701 1.00 66.12 515 LEU A N 1
ATOM 3733 C CA . LEU A 1 515 ? -21.956 -2.935 42.555 1.00 66.12 515 LEU A CA 1
ATOM 3734 C C . LEU A 1 515 ? -22.571 -4.277 42.969 1.00 66.12 515 LEU A C 1
ATOM 3736 O O . LEU A 1 515 ? -21.844 -5.220 43.274 1.00 66.12 515 LEU A O 1
ATOM 3740 N N . THR A 1 516 ? -23.901 -4.352 43.008 1.00 60.75 516 THR A N 1
ATOM 3741 C CA . THR A 1 516 ? -24.641 -5.513 43.526 1.00 60.75 516 THR A CA 1
ATOM 3742 C C . THR A 1 516 ? -24.623 -6.700 42.566 1.00 60.75 516 THR A C 1
ATOM 3744 O O . THR A 1 516 ? -24.819 -6.542 41.358 1.00 60.75 516 THR A O 1
ATOM 3747 N N . ALA A 1 517 ? -24.483 -7.905 43.119 1.00 47.34 517 ALA A N 1
ATOM 3748 C CA . ALA A 1 517 ? -24.638 -9.153 42.383 1.00 47.34 517 ALA A CA 1
ATOM 3749 C C . ALA A 1 517 ? -25.953 -9.226 41.578 1.00 47.34 517 ALA A C 1
ATOM 3751 O O . ALA A 1 517 ? -27.022 -8.849 42.061 1.00 47.34 517 ALA A O 1
ATOM 3752 N N . GLY A 1 518 ? -25.883 -9.766 40.358 1.00 45.31 518 GLY A N 1
ATOM 3753 C CA . GLY A 1 518 ? -27.051 -10.007 39.501 1.00 45.31 518 GLY A CA 1
ATOM 3754 C C . GLY A 1 518 ? -27.542 -8.802 38.690 1.00 45.31 518 GLY A C 1
ATOM 3755 O O . GLY A 1 518 ? -28.470 -8.957 37.897 1.00 45.31 518 GLY A O 1
ATOM 3756 N N . ALA A 1 519 ? -26.907 -7.632 38.803 1.00 36.1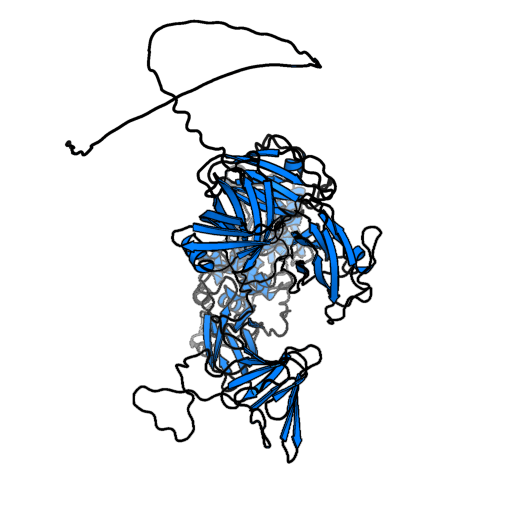9 519 ALA A N 1
ATOM 3757 C CA . ALA A 1 519 ? -27.241 -6.433 38.029 1.00 36.19 519 ALA A CA 1
ATOM 3758 C C . ALA A 1 519 ? -26.794 -6.481 36.544 1.00 36.19 519 ALA A C 1
ATOM 3760 O O . ALA A 1 519 ? -26.497 -5.440 35.966 1.00 36.19 519 ALA A O 1
ATOM 3761 N N . GLY A 1 520 ? -26.746 -7.667 35.920 1.00 30.00 520 GLY A N 1
ATOM 3762 C CA . GLY A 1 520 ? -26.421 -7.803 34.495 1.00 30.00 520 GLY A CA 1
ATOM 3763 C C . GLY A 1 520 ? -25.753 -9.109 34.053 1.00 30.00 520 GLY A C 1
ATOM 3764 O O . GLY A 1 520 ? -24.630 -9.052 33.579 1.00 30.00 520 GLY A O 1
ATOM 3765 N N . GLU A 1 521 ? -26.439 -10.256 34.148 1.00 29.08 521 GLU A N 1
ATOM 3766 C CA . GLU A 1 521 ? -26.659 -11.169 33.001 1.00 29.08 521 GLU A CA 1
ATOM 3767 C C . GLU A 1 521 ? -27.610 -12.320 33.396 1.00 29.08 521 GLU A C 1
ATOM 3769 O O . GLU A 1 521 ? -27.517 -12.882 34.488 1.00 29.08 521 GLU A O 1
ATOM 3774 N N . VAL A 1 522 ? -28.523 -12.712 32.498 1.00 27.97 522 VAL A N 1
ATOM 3775 C CA . VAL A 1 522 ? -29.287 -13.966 32.631 1.00 27.97 522 VAL A CA 1
ATOM 3776 C C . VAL A 1 522 ? -28.547 -15.062 31.866 1.00 27.97 522 VAL A C 1
ATOM 3778 O O . VAL A 1 522 ? -28.816 -15.283 30.683 1.00 27.97 522 VAL A O 1
ATOM 3781 N N . SER A 1 523 ? -27.615 -15.747 32.538 1.00 30.95 523 SER A N 1
ATOM 3782 C CA . SER A 1 523 ? -26.870 -16.852 31.920 1.00 30.95 523 SER A CA 1
ATOM 3783 C C . SER A 1 523 ? -27.821 -17.915 31.362 1.00 30.95 523 SER A C 1
ATOM 3785 O O . SER A 1 523 ? -28.691 -18.441 32.061 1.00 30.95 523 SER A O 1
ATOM 3787 N N . ARG A 1 524 ? -27.630 -18.251 30.082 1.00 30.61 524 ARG A N 1
ATOM 3788 C CA . ARG A 1 524 ? -28.358 -19.325 29.389 1.00 30.61 524 ARG A CA 1
ATOM 3789 C C . ARG A 1 524 ? -27.689 -20.699 29.506 1.00 30.61 524 ARG A C 1
ATOM 3791 O O . ARG A 1 524 ? -28.254 -21.669 29.007 1.00 30.61 524 ARG A O 1
ATOM 3798 N N . PHE A 1 525 ? -26.540 -20.798 30.177 1.00 29.08 525 PHE A N 1
ATOM 3799 C CA . PHE A 1 525 ? -25.762 -22.033 30.290 1.00 29.08 525 PHE A CA 1
ATOM 3800 C C . PHE A 1 525 ? -25.234 -22.223 31.725 1.00 29.08 525 PHE A C 1
ATOM 3802 O O . PHE A 1 525 ? -24.279 -21.551 32.116 1.00 29.08 525 PHE A O 1
ATOM 3809 N N . PRO A 1 526 ? -25.832 -23.117 32.534 1.00 30.30 526 PRO A N 1
ATOM 3810 C CA . PRO A 1 526 ? -25.285 -23.476 33.837 1.00 30.30 526 PRO A CA 1
ATOM 3811 C C . PRO A 1 526 ? -24.101 -24.443 33.683 1.00 30.30 526 PRO A C 1
ATOM 3813 O O . PRO A 1 526 ? -24.169 -25.405 32.917 1.00 30.30 526 PRO A O 1
ATOM 3816 N N . GLU A 1 527 ? -23.032 -24.227 34.445 1.00 32.94 527 GLU A N 1
ATOM 3817 C CA . GLU A 1 527 ? -21.909 -25.168 34.525 1.00 32.94 527 GLU A CA 1
ATOM 3818 C C . GLU A 1 527 ? -22.295 -26.447 35.283 1.00 32.94 527 GLU A C 1
ATOM 3820 O O . GLU A 1 527 ? -23.064 -26.409 36.250 1.00 32.94 527 GLU A O 1
ATOM 3825 N N . CYS A 1 528 ? -21.744 -27.590 34.871 1.00 35.88 528 CYS A N 1
ATOM 3826 C CA . CYS A 1 528 ? -22.020 -28.872 35.524 1.00 35.88 528 CYS A CA 1
ATOM 3827 C C . CYS A 1 528 ? -21.070 -29.171 36.687 1.00 35.88 528 CYS A C 1
ATOM 3829 O O . CYS A 1 528 ? -19.911 -28.764 36.698 1.00 35.88 528 CYS A O 1
ATOM 3831 N N . ARG A 1 529 ? -21.558 -29.958 37.653 1.00 41.12 529 ARG A N 1
ATOM 3832 C CA . ARG A 1 529 ? -20.772 -30.476 38.783 1.00 41.12 529 ARG A CA 1
ATOM 3833 C C . ARG A 1 529 ? -20.922 -31.990 38.889 1.00 41.12 529 ARG A C 1
ATOM 3835 O O . ARG A 1 529 ? -21.949 -32.550 38.502 1.00 41.12 529 ARG A O 1
ATOM 3842 N N . GLU A 1 530 ? -19.891 -32.650 39.405 1.00 30.58 530 GLU A N 1
ATOM 3843 C CA . GLU A 1 530 ? -19.854 -34.108 39.536 1.00 30.58 530 GLU A CA 1
ATOM 3844 C C . GLU A 1 530 ? -21.034 -34.621 40.389 1.00 30.58 530 GLU A C 1
ATOM 3846 O O . GLU A 1 530 ? -21.327 -34.088 41.459 1.00 30.58 530 GLU A O 1
ATOM 3851 N N . GLY A 1 531 ? -21.756 -35.628 39.883 1.00 37.47 531 GLY A N 1
ATOM 3852 C CA . GLY A 1 531 ? -22.973 -36.169 40.510 1.00 37.47 531 GLY A CA 1
ATOM 3853 C C . GLY A 1 531 ? -24.299 -35.484 40.129 1.00 37.47 531 GLY A C 1
ATOM 3854 O O . GLY A 1 531 ? -25.354 -35.909 40.604 1.00 37.47 531 GLY A O 1
ATOM 3855 N N . MET A 1 532 ? -24.296 -34.462 39.266 1.00 39.62 532 MET A N 1
ATOM 3856 C CA . MET A 1 532 ? -25.523 -33.797 38.802 1.00 39.62 532 MET A CA 1
ATOM 3857 C C . MET A 1 532 ? -26.350 -34.682 37.847 1.00 39.62 532 MET A C 1
ATOM 3859 O O . MET A 1 532 ? -25.836 -35.207 36.864 1.00 39.62 532 MET A O 1
ATOM 3863 N N . THR A 1 533 ? -27.657 -34.813 38.105 1.00 35.22 533 THR A N 1
ATOM 3864 C CA . THR A 1 533 ? -28.608 -35.517 37.218 1.00 35.22 533 THR A CA 1
ATOM 3865 C C . THR A 1 533 ? -29.444 -34.501 36.439 1.00 35.22 533 THR A C 1
ATOM 3867 O O . THR A 1 533 ? -30.153 -33.698 37.045 1.00 35.22 533 THR A O 1
ATOM 3870 N N . LEU A 1 534 ? -29.369 -34.525 35.106 1.00 40.50 534 LEU A N 1
ATOM 3871 C CA . LEU A 1 534 ? -30.053 -33.565 34.230 1.00 40.50 534 LEU A CA 1
ATOM 3872 C C . LEU A 1 534 ? -31.480 -34.008 33.870 1.00 40.50 534 LEU A C 1
ATOM 3874 O O . LEU A 1 534 ? -31.753 -35.196 33.692 1.00 40.50 534 LEU A O 1
ATOM 3878 N N . SER A 1 535 ? -32.381 -33.034 33.712 1.00 35.19 535 SER A N 1
ATOM 3879 C CA . SER A 1 535 ? -33.720 -33.252 33.144 1.00 35.19 535 SER A CA 1
ATOM 3880 C C . SER A 1 535 ? -33.709 -33.113 31.611 1.00 35.19 535 SER A C 1
ATOM 3882 O O . SER A 1 535 ? -32.831 -32.433 31.072 1.00 35.19 535 SER A O 1
ATOM 3884 N N . PRO A 1 536 ? -34.675 -33.712 30.880 1.00 27.97 536 PRO A N 1
ATOM 3885 C CA . PRO A 1 536 ? -34.736 -33.607 29.422 1.00 27.97 536 PRO A CA 1
ATOM 3886 C C . PRO A 1 536 ? -34.799 -32.146 28.951 1.00 27.97 536 PRO A C 1
ATOM 3888 O O . PRO A 1 536 ? -35.755 -31.437 29.258 1.00 27.97 536 PRO A O 1
ATOM 3891 N N . GLY A 1 537 ? -33.786 -31.712 28.193 1.00 34.72 537 GLY A N 1
ATOM 3892 C CA . GLY A 1 537 ? -33.688 -30.352 27.645 1.00 34.72 537 GLY A CA 1
ATOM 3893 C C . GLY A 1 537 ? -32.655 -29.429 28.304 1.00 34.72 537 GLY A C 1
ATOM 3894 O O . GLY A 1 537 ? -32.608 -28.258 27.941 1.00 34.72 537 GLY A O 1
ATOM 3895 N N . GLN A 1 538 ? -31.825 -29.914 29.237 1.00 34.22 538 GLN A N 1
ATOM 3896 C CA . GLN A 1 538 ? -30.702 -29.145 29.798 1.00 34.22 538 GLN A CA 1
ATOM 3897 C C . GLN A 1 538 ? -29.339 -29.656 29.306 1.00 34.22 538 GLN A C 1
ATOM 3899 O O . GLN A 1 538 ? -29.137 -30.859 29.148 1.00 34.22 538 GLN A O 1
ATOM 3904 N N . SER A 1 539 ? -28.395 -28.731 29.125 1.00 33.91 539 SER A N 1
ATOM 3905 C CA . SER A 1 539 ? -26.984 -28.983 28.805 1.00 33.91 539 SER A CA 1
ATOM 3906 C C . SER A 1 539 ? -26.083 -28.040 29.605 1.00 33.91 539 SER A C 1
ATOM 3908 O O . SER A 1 539 ? -26.540 -27.004 30.089 1.00 33.91 539 SER A O 1
ATOM 3910 N N . CYS A 1 540 ? -24.811 -28.402 29.738 1.00 33.31 540 CYS A N 1
ATOM 3911 C CA . CYS A 1 540 ? -23.835 -27.734 30.591 1.00 33.31 540 CYS A CA 1
ATOM 3912 C C . CYS A 1 540 ? -22.411 -27.967 30.067 1.00 33.31 540 CYS A C 1
ATOM 3914 O O . CYS A 1 540 ? -22.163 -28.951 29.368 1.00 33.31 540 CYS A O 1
ATOM 3916 N N . THR A 1 541 ? -21.479 -27.102 30.464 1.00 32.50 541 THR A N 1
ATOM 3917 C CA . THR A 1 541 ? -20.039 -27.227 30.175 1.00 32.50 541 THR A CA 1
ATOM 3918 C C . THR A 1 541 ? -19.259 -27.215 31.497 1.00 32.50 541 THR A C 1
ATOM 3920 O O . THR A 1 541 ? -19.819 -26.878 32.543 1.00 32.50 541 THR A O 1
ATOM 3923 N N . TYR A 1 542 ? -17.995 -27.637 31.475 1.00 28.61 542 TYR A N 1
ATOM 3924 C CA . TYR A 1 542 ? -17.105 -27.679 32.639 1.00 28.61 542 TYR A CA 1
ATOM 3925 C C . TYR A 1 542 ? -15.977 -26.647 32.445 1.00 28.61 542 TYR A C 1
ATOM 3927 O O . TYR A 1 542 ? -15.422 -26.606 31.343 1.00 28.61 542 TYR A O 1
ATOM 3935 N N . PRO A 1 543 ? -15.640 -25.810 33.444 1.00 34.97 543 PRO A N 1
ATOM 3936 C CA . PRO A 1 543 ? -14.599 -24.794 33.294 1.00 34.97 543 PRO A CA 1
ATOM 3937 C C . PRO A 1 543 ? -13.207 -25.426 33.150 1.00 34.97 543 PRO A C 1
ATOM 3939 O O . PRO A 1 543 ? -12.873 -26.401 33.827 1.00 34.97 543 PRO A O 1
ATOM 3942 N N . GLY A 1 544 ? -12.403 -24.866 32.243 1.00 35.09 544 GLY A N 1
ATOM 3943 C CA . GLY A 1 544 ? -11.034 -25.310 31.979 1.00 35.09 544 GLY A CA 1
ATOM 3944 C C . GLY A 1 544 ? -10.050 -24.911 33.082 1.00 35.09 544 GLY A C 1
ATOM 3945 O O . GLY A 1 544 ? -10.243 -23.919 33.779 1.00 35.09 544 GLY A O 1
ATOM 3946 N N . THR A 1 545 ? -8.990 -25.701 33.227 1.00 35.53 545 THR A N 1
ATOM 3947 C CA . THR A 1 545 ? -7.859 -25.463 34.137 1.00 35.53 545 THR A CA 1
ATOM 3948 C C . THR A 1 545 ? -6.925 -24.352 33.644 1.00 35.53 545 THR A C 1
ATOM 3950 O O . THR A 1 545 ? -6.921 -24.038 32.457 1.00 35.53 545 THR A O 1
ATOM 3953 N N . ASP A 1 546 ? -6.033 -23.856 34.516 1.00 42.62 546 ASP A N 1
ATOM 3954 C CA . ASP A 1 546 ? -4.909 -22.940 34.193 1.00 42.62 546 ASP A CA 1
ATOM 3955 C C . ASP A 1 546 ? -3.846 -23.543 33.233 1.00 42.62 546 ASP A C 1
ATOM 3957 O O . ASP A 1 546 ? -2.709 -23.081 33.141 1.00 42.62 546 ASP A O 1
ATOM 3961 N N . THR A 1 547 ? -4.191 -24.626 32.541 1.00 51.69 547 THR A N 1
ATOM 3962 C CA . THR A 1 547 ? -3.382 -25.304 31.532 1.00 51.69 547 THR A CA 1
ATOM 3963 C C . THR A 1 547 ? -3.579 -24.627 30.186 1.00 51.69 547 THR A C 1
ATOM 3965 O O . THR A 1 547 ? -4.669 -24.689 29.613 1.00 51.69 547 THR A O 1
ATOM 3968 N N . THR A 1 548 ? -2.516 -24.031 29.665 1.00 65.25 548 THR A N 1
ATOM 3969 C CA . THR A 1 548 ? -2.449 -23.589 28.275 1.00 65.25 548 THR A CA 1
ATOM 3970 C C . THR A 1 548 ? -1.722 -24.619 27.409 1.00 65.25 548 THR A C 1
ATOM 3972 O O . THR A 1 548 ? -1.002 -25.485 27.911 1.00 65.25 548 THR A O 1
ATOM 3975 N N . PHE A 1 549 ? -1.943 -24.536 26.100 1.00 80.12 549 PHE A N 1
ATOM 3976 C CA . PHE A 1 549 ? -1.576 -25.543 25.112 1.00 80.12 549 PHE A CA 1
ATOM 3977 C C . PHE A 1 549 ? -1.001 -24.902 23.843 1.00 80.12 549 PHE A C 1
ATOM 3979 O O . PHE A 1 549 ? -1.195 -23.712 23.565 1.00 80.12 549 PHE A O 1
ATOM 3986 N N . VAL A 1 550 ? -0.302 -25.710 23.051 1.00 84.75 550 VAL A N 1
ATOM 3987 C CA . VAL A 1 550 ? 0.254 -25.344 21.747 1.00 84.75 550 VAL A CA 1
ATOM 3988 C C . VAL A 1 550 ? -0.700 -25.775 20.637 1.00 84.75 550 VAL A C 1
ATOM 3990 O O . VAL A 1 550 ? -1.072 -26.946 20.547 1.00 84.75 550 VAL A O 1
ATOM 3993 N N . LEU A 1 551 ? -1.049 -24.847 19.746 1.00 91.00 551 LEU A N 1
ATOM 3994 C CA . LEU A 1 551 ? -1.665 -25.166 18.459 1.00 91.00 551 LEU A CA 1
ATOM 3995 C C . LEU A 1 551 ? -0.602 -25.092 17.366 1.00 91.00 551 LEU A C 1
ATOM 3997 O O . LEU A 1 551 ? 0.071 -24.082 17.207 1.00 91.00 551 LEU A O 1
ATOM 4001 N N . SER A 1 552 ? -0.494 -26.140 16.566 1.00 92.50 552 SER A N 1
ATOM 4002 C CA . SER A 1 552 ? 0.390 -26.210 15.402 1.00 92.50 552 SER A CA 1
ATOM 4003 C C . SER A 1 552 ? -0.375 -26.682 14.169 1.00 92.50 552 SER A C 1
ATOM 4005 O O . SER A 1 552 ? -1.518 -27.122 14.281 1.00 92.50 552 SER A O 1
ATOM 4007 N N . GLY A 1 553 ? 0.242 -26.619 12.994 1.00 89.50 553 GLY A N 1
ATOM 4008 C CA . GLY A 1 553 ? -0.321 -27.222 11.788 1.00 89.50 553 GLY A CA 1
ATOM 4009 C C . GLY A 1 553 ? 0.477 -26.903 10.536 1.00 89.50 553 GLY A C 1
ATOM 4010 O O . GLY A 1 553 ? 1.333 -26.016 10.540 1.00 89.50 553 GLY A O 1
ATOM 4011 N N . LEU A 1 554 ? 0.187 -27.640 9.469 1.00 89.56 554 LEU A N 1
ATOM 4012 C CA . LEU A 1 554 ? 0.638 -27.381 8.106 1.00 89.56 554 LEU A CA 1
ATOM 4013 C C . LEU A 1 554 ? -0.459 -26.661 7.320 1.00 89.56 554 LEU A C 1
ATOM 4015 O O . LEU A 1 554 ? -1.620 -27.065 7.345 1.00 89.56 554 LEU A O 1
ATOM 4019 N N . VAL A 1 555 ? -0.086 -25.636 6.560 1.00 87.38 555 VAL A N 1
ATOM 4020 C CA . VAL A 1 555 ? -0.924 -25.074 5.499 1.00 87.38 555 VAL A CA 1
ATOM 4021 C C . VAL A 1 555 ? -0.461 -25.657 4.170 1.00 87.38 555 VAL A C 1
ATOM 4023 O O . VAL A 1 555 ? 0.714 -25.564 3.818 1.00 87.38 555 VAL A O 1
ATOM 4026 N N . THR A 1 556 ? -1.384 -26.275 3.440 1.00 83.62 556 THR A N 1
ATOM 4027 C CA . THR A 1 556 ? -1.112 -27.013 2.201 1.00 83.62 556 THR A CA 1
ATOM 4028 C C . THR A 1 556 ? -2.091 -26.660 1.088 1.00 83.62 556 THR A C 1
ATOM 4030 O O . THR A 1 556 ? -3.176 -26.134 1.338 1.00 83.62 556 THR A O 1
ATOM 4033 N N . ASP A 1 557 ? -1.699 -26.919 -0.155 1.00 79.69 557 ASP A N 1
ATOM 4034 C CA . ASP A 1 557 ? -2.519 -26.654 -1.336 1.00 79.69 557 ASP A CA 1
ATOM 4035 C C . ASP A 1 557 ? -3.463 -27.825 -1.657 1.00 79.69 557 ASP A C 1
ATOM 4037 O O . ASP A 1 557 ? -3.065 -28.990 -1.600 1.00 79.69 557 ASP A O 1
ATOM 4041 N N . SER A 1 558 ? -4.712 -27.540 -2.037 1.00 77.81 558 SER A N 1
ATOM 4042 C CA . SER A 1 558 ? -5.687 -28.575 -2.409 1.00 77.81 558 SER A CA 1
ATOM 4043 C C . SER A 1 558 ? -5.331 -29.348 -3.681 1.00 77.81 558 SER A C 1
ATOM 4045 O O . SER A 1 558 ? -5.826 -30.461 -3.869 1.00 77.81 558 SER A O 1
ATOM 4047 N N . ARG A 1 559 ? -4.490 -28.780 -4.553 1.00 70.81 559 ARG A N 1
ATOM 4048 C CA . ARG A 1 559 ? -4.177 -29.326 -5.883 1.00 70.81 559 ARG A CA 1
ATOM 4049 C C . ARG A 1 559 ? -3.029 -30.335 -5.863 1.00 70.81 559 ARG A C 1
ATOM 4051 O O . ARG A 1 559 ? -3.017 -31.252 -6.680 1.00 70.81 559 ARG A O 1
ATOM 4058 N N . SER A 1 560 ? -2.091 -30.205 -4.921 1.00 62.56 560 SER A N 1
ATOM 4059 C CA . SER A 1 560 ? -0.958 -31.127 -4.771 1.00 62.56 560 SER A CA 1
ATOM 4060 C C . SER A 1 560 ? -0.759 -31.506 -3.303 1.00 62.56 560 SER A C 1
ATOM 4062 O O . SER A 1 560 ? -0.361 -30.695 -2.468 1.00 62.56 560 SER A O 1
ATOM 4064 N N . ALA A 1 561 ? -1.091 -32.757 -2.974 1.00 58.62 561 ALA A N 1
ATOM 4065 C CA . ALA A 1 561 ? -1.165 -33.237 -1.598 1.00 58.62 561 ALA A CA 1
ATOM 4066 C C . ALA A 1 561 ? 0.212 -33.225 -0.911 1.00 58.62 561 ALA A C 1
ATOM 4068 O O . ALA A 1 561 ? 1.084 -34.025 -1.244 1.00 58.62 561 ALA A O 1
ATOM 4069 N N . GLY A 1 562 ? 0.371 -32.344 0.080 1.00 62.47 562 GLY A N 1
ATOM 4070 C CA . GLY A 1 562 ? 1.626 -32.137 0.811 1.00 62.47 562 GLY A CA 1
ATOM 4071 C C . GLY A 1 562 ? 2.445 -30.929 0.343 1.00 62.47 562 GLY A C 1
ATOM 4072 O O . GLY A 1 562 ? 3.443 -30.609 0.982 1.00 62.47 562 GLY A O 1
ATOM 4073 N N . LEU A 1 563 ? 2.024 -30.217 -0.709 1.00 70.50 563 LEU A N 1
ATOM 4074 C CA . LEU A 1 563 ? 2.644 -28.949 -1.089 1.00 70.50 563 LEU A CA 1
ATOM 4075 C C . LEU A 1 563 ? 2.350 -27.881 -0.031 1.00 70.50 563 LEU A C 1
ATOM 4077 O O . LEU A 1 563 ? 1.201 -27.476 0.140 1.00 70.50 563 LEU A O 1
ATOM 4081 N N . ALA A 1 564 ? 3.396 -27.410 0.640 1.00 75.31 564 ALA A N 1
ATOM 4082 C CA . ALA A 1 564 ? 3.340 -26.333 1.619 1.00 75.31 564 ALA A CA 1
ATOM 4083 C C . ALA A 1 564 ? 2.962 -24.977 0.993 1.00 75.31 564 ALA A C 1
ATOM 4085 O O . ALA A 1 564 ? 3.581 -24.533 0.026 1.00 75.31 564 ALA A O 1
ATOM 4086 N N . VAL A 1 565 ? 2.006 -24.268 1.600 1.00 72.94 565 VAL A N 1
ATOM 4087 C CA . VAL A 1 565 ? 1.680 -22.876 1.249 1.00 72.94 565 VAL A CA 1
ATOM 4088 C C . VAL A 1 565 ? 2.431 -21.947 2.198 1.00 72.94 565 VAL A C 1
ATOM 4090 O O . VAL A 1 565 ? 1.912 -21.545 3.236 1.00 72.94 565 VAL A O 1
ATOM 4093 N N . ALA A 1 566 ? 3.676 -21.625 1.845 1.00 67.75 566 ALA A N 1
ATOM 4094 C CA . ALA A 1 566 ? 4.510 -20.684 2.590 1.00 67.75 566 ALA A CA 1
ATOM 4095 C C . ALA A 1 566 ? 3.917 -19.259 2.619 1.00 67.75 566 ALA A C 1
ATOM 4097 O O . ALA A 1 566 ? 3.128 -18.875 1.761 1.00 67.75 566 ALA A O 1
ATOM 4098 N N . GLY A 1 567 ? 4.299 -18.433 3.597 1.00 66.69 567 GLY A N 1
ATOM 4099 C CA . GLY A 1 567 ? 3.814 -17.051 3.700 1.00 66.69 567 GLY A CA 1
ATOM 4100 C C . GLY A 1 567 ? 2.293 -16.866 3.865 1.00 66.69 567 GLY A C 1
ATOM 4101 O O . GLY A 1 567 ? 1.822 -15.731 3.769 1.00 66.69 567 GLY A O 1
ATOM 4102 N N . ALA A 1 568 ? 1.517 -17.929 4.104 1.00 78.25 568 ALA A N 1
ATOM 4103 C CA . ALA A 1 568 ? 0.125 -17.834 4.518 1.00 78.25 568 ALA A CA 1
ATOM 4104 C C . ALA A 1 568 ? 0.051 -17.312 5.960 1.00 78.25 568 ALA A C 1
ATOM 4106 O O . ALA A 1 568 ? 0.848 -17.688 6.817 1.00 78.25 568 ALA A O 1
ATOM 4107 N N . THR A 1 569 ? -0.911 -16.435 6.241 1.00 86.44 569 THR A N 1
ATOM 4108 C CA . THR A 1 569 ? -1.148 -15.921 7.594 1.00 86.44 569 THR A CA 1
ATOM 4109 C C . THR A 1 569 ? -2.213 -16.764 8.277 1.00 86.44 569 THR A C 1
ATOM 4111 O O . THR A 1 569 ? -3.392 -16.674 7.928 1.00 86.44 569 THR A O 1
ATOM 4114 N N . ALA A 1 570 ? -1.813 -17.551 9.271 1.00 88.00 570 ALA A N 1
ATOM 4115 C CA . ALA A 1 570 ? -2.728 -18.063 10.279 1.00 88.00 570 ALA A CA 1
ATOM 4116 C C . ALA A 1 570 ? -3.048 -16.930 11.268 1.00 88.00 570 ALA A C 1
ATOM 4118 O O . ALA A 1 570 ? -2.152 -16.201 11.693 1.00 88.00 570 ALA A O 1
ATOM 4119 N N . ARG A 1 571 ? -4.313 -16.763 11.655 1.00 88.44 571 ARG A N 1
ATOM 4120 C CA . ARG A 1 571 ? -4.752 -15.774 12.646 1.00 88.44 571 ARG A CA 1
ATOM 4121 C C . ARG A 1 571 ? -5.818 -16.362 13.559 1.00 88.44 571 ARG A C 1
ATOM 4123 O O . ARG A 1 571 ? -6.739 -17.033 13.097 1.00 88.44 571 ARG A O 1
ATOM 4130 N N . ILE A 1 572 ? -5.703 -16.059 14.845 1.00 80.81 572 ILE A N 1
ATOM 4131 C CA . ILE A 1 572 ? -6.742 -16.308 15.836 1.00 80.81 572 ILE A CA 1
ATOM 4132 C C . ILE A 1 572 ? -7.783 -15.186 15.740 1.00 80.81 572 ILE A C 1
ATOM 4134 O O . ILE A 1 572 ? -7.458 -14.016 15.936 1.00 80.81 572 ILE A O 1
ATOM 4138 N N . GLU A 1 573 ? -9.029 -15.529 15.425 1.00 74.12 573 GLU A N 1
ATOM 4139 C CA . GLU A 1 573 ? -10.126 -14.572 15.209 1.00 74.12 573 GLU A CA 1
ATOM 4140 C C . GLU A 1 573 ? -11.018 -14.374 16.439 1.00 74.12 573 GLU A C 1
ATOM 4142 O O . GLU A 1 573 ? -11.699 -13.354 16.542 1.00 74.12 573 GLU A O 1
ATOM 4147 N N . SER A 1 574 ? -11.076 -15.354 17.348 1.00 57.66 574 SER A N 1
ATOM 4148 C CA . SER A 1 574 ? -12.059 -15.371 18.437 1.00 57.66 574 SER A CA 1
ATOM 4149 C C . SER A 1 574 ? -11.521 -15.967 19.741 1.00 57.66 574 SER A C 1
ATOM 4151 O O . SER A 1 574 ? -10.535 -16.708 19.763 1.00 57.66 574 SER A O 1
ATOM 4153 N N . GLY A 1 575 ? -12.195 -15.641 20.844 1.00 58.75 575 GLY A N 1
ATOM 4154 C CA . GLY A 1 575 ? -11.775 -16.009 22.194 1.00 58.75 575 GLY A CA 1
ATOM 4155 C C . GLY A 1 575 ? -10.671 -15.092 22.752 1.00 58.75 575 GLY A C 1
ATOM 4156 O O . GLY A 1 575 ? -10.247 -14.153 22.076 1.00 58.75 575 GLY A O 1
ATOM 4157 N N . PRO A 1 576 ? -10.194 -15.350 23.985 1.00 48.22 576 PRO A N 1
ATOM 4158 C CA . PRO A 1 576 ? -9.215 -14.509 24.692 1.00 48.22 576 PRO A CA 1
ATOM 4159 C C . PRO A 1 576 ? -7.873 -14.245 23.984 1.00 48.22 576 PRO A C 1
ATOM 4161 O O . PRO A 1 576 ? -7.144 -13.350 24.398 1.00 48.22 576 PRO A O 1
ATOM 4164 N N . TRP A 1 577 ? -7.543 -14.996 22.927 1.00 58.50 577 TRP A N 1
ATOM 4165 C CA . TRP A 1 577 ? -6.287 -14.890 22.167 1.00 58.50 577 TRP A CA 1
ATOM 4166 C C . TRP A 1 577 ? -6.470 -14.282 20.764 1.00 58.50 577 TRP A C 1
ATOM 4168 O O . TRP A 1 577 ? -5.546 -14.309 19.947 1.00 58.50 577 TRP A O 1
ATOM 4178 N N . ALA A 1 578 ? -7.657 -13.737 20.468 1.00 59.84 578 ALA A N 1
ATOM 4179 C CA . ALA A 1 578 ? -7.957 -13.086 19.196 1.00 59.84 578 ALA A CA 1
ATOM 4180 C C . ALA A 1 578 ? -6.953 -11.967 18.863 1.00 59.84 578 ALA A C 1
ATOM 4182 O O . ALA A 1 578 ? -6.599 -11.148 19.710 1.00 59.84 578 ALA A O 1
ATOM 4183 N N . GLY A 1 579 ? -6.502 -11.929 17.610 1.00 50.59 579 GLY A N 1
ATOM 4184 C CA . GLY A 1 579 ? -5.476 -11.006 17.121 1.00 50.59 579 GLY A CA 1
ATOM 4185 C C . GLY A 1 579 ? -4.061 -11.590 17.066 1.00 50.59 579 GLY A C 1
ATOM 4186 O O . GLY A 1 579 ? -3.233 -11.044 16.334 1.00 50.59 579 GLY A O 1
ATOM 4187 N N . GLN A 1 580 ? -3.775 -12.717 17.738 1.00 70.00 580 GLN A N 1
ATOM 4188 C CA . GLN A 1 580 ? -2.537 -13.465 17.479 1.00 70.00 580 GLN A CA 1
ATOM 4189 C C . GLN A 1 580 ? -2.480 -13.901 16.007 1.00 70.00 580 GLN A C 1
ATOM 4191 O O . GLN A 1 580 ? -3.473 -14.382 15.457 1.00 70.00 580 GLN A O 1
ATOM 4196 N N . ARG A 1 581 ? -1.312 -13.766 15.370 1.00 84.69 581 ARG A N 1
ATOM 4197 C CA . ARG A 1 581 ? -1.067 -14.219 13.995 1.00 84.69 581 ARG A CA 1
ATOM 4198 C C . ARG A 1 581 ? 0.290 -14.899 13.880 1.00 84.69 581 ARG A C 1
ATOM 4200 O O . ARG A 1 581 ? 1.239 -14.458 14.516 1.00 84.69 581 ARG A O 1
ATOM 4207 N N . GLU A 1 582 ? 0.369 -15.881 12.998 1.00 81.38 582 GLU A N 1
ATOM 4208 C CA . GLU A 1 582 ? 1.599 -16.546 12.583 1.00 81.38 582 GLU A CA 1
ATOM 4209 C C . GLU A 1 582 ? 1.680 -16.557 11.058 1.00 81.38 582 GLU A C 1
ATOM 4211 O O . GLU A 1 582 ? 0.659 -16.671 10.375 1.00 81.38 582 GLU A O 1
ATOM 4216 N N . ILE A 1 583 ? 2.890 -16.427 10.516 1.00 77.12 583 ILE A N 1
ATOM 4217 C CA . ILE A 1 583 ? 3.137 -16.493 9.072 1.00 77.12 583 ILE A CA 1
ATOM 4218 C C . ILE A 1 583 ? 3.907 -17.777 8.799 1.00 77.12 583 ILE A C 1
ATOM 4220 O O . ILE A 1 583 ? 4.983 -17.989 9.351 1.00 77.12 583 ILE A O 1
ATOM 4224 N N . THR A 1 584 ? 3.351 -18.639 7.954 1.00 74.94 584 THR A N 1
ATOM 4225 C CA . THR A 1 584 ? 3.904 -19.974 7.719 1.00 74.94 584 THR A CA 1
ATOM 4226 C C . THR A 1 584 ? 5.296 -19.935 7.099 1.00 74.94 584 THR A C 1
ATOM 4228 O O . THR A 1 584 ? 5.514 -19.212 6.119 1.00 74.94 584 THR A O 1
ATOM 4231 N N . GLY A 1 585 ? 6.195 -20.786 7.601 1.00 59.12 585 GLY A N 1
ATOM 4232 C CA . GLY A 1 585 ? 7.526 -20.997 7.029 1.00 59.12 585 GLY A CA 1
ATOM 4233 C C . GLY A 1 585 ? 7.505 -21.599 5.617 1.00 59.12 585 GLY A C 1
ATOM 4234 O O . GLY A 1 585 ? 6.448 -21.867 5.044 1.00 59.12 585 GLY A O 1
ATOM 4235 N N . ALA A 1 586 ? 8.689 -21.849 5.050 1.00 56.84 586 ALA A N 1
ATOM 4236 C CA . ALA A 1 586 ? 8.826 -22.511 3.746 1.00 56.84 586 ALA A CA 1
ATOM 4237 C C . ALA A 1 586 ? 8.260 -23.947 3.729 1.00 56.84 586 ALA A C 1
ATOM 4239 O O . ALA A 1 586 ? 7.866 -24.442 2.679 1.00 56.84 586 ALA A O 1
ATOM 4240 N N . ASP A 1 587 ? 8.186 -24.585 4.899 1.00 66.81 587 ASP A N 1
ATOM 4241 C CA . ASP A 1 587 ? 7.556 -25.886 5.143 1.00 66.81 587 ASP A CA 1
ATOM 4242 C C . ASP A 1 587 ? 6.035 -25.796 5.383 1.00 66.81 587 ASP A C 1
ATOM 4244 O O . ASP A 1 587 ? 5.396 -26.802 5.686 1.00 66.81 587 ASP A O 1
ATOM 4248 N N . GLY A 1 588 ? 5.444 -24.600 5.270 1.00 73.25 588 GLY A N 1
ATOM 4249 C CA . GLY A 1 588 ? 4.013 -24.363 5.457 1.00 73.25 588 GLY A CA 1
ATOM 4250 C C . GLY A 1 588 ? 3.559 -24.408 6.916 1.00 73.25 588 GLY A C 1
ATOM 4251 O O . GLY A 1 588 ? 2.355 -24.368 7.165 1.00 73.25 588 GLY A O 1
ATOM 4252 N N . ARG A 1 589 ? 4.470 -24.506 7.896 1.00 85.50 589 ARG A N 1
ATOM 4253 C CA . ARG A 1 589 ? 4.084 -24.668 9.306 1.00 85.50 589 ARG A CA 1
ATOM 4254 C C . ARG A 1 589 ? 3.774 -23.357 10.005 1.00 85.50 589 ARG A C 1
ATOM 4256 O O . ARG A 1 589 ? 4.491 -22.375 9.837 1.00 85.50 589 ARG A O 1
ATOM 4263 N N . TYR A 1 590 ? 2.761 -23.393 10.868 1.00 90.50 590 TYR A N 1
ATOM 4264 C CA . TYR A 1 590 ? 2.462 -22.358 11.860 1.00 90.50 590 TYR A CA 1
ATOM 4265 C C . TYR A 1 590 ? 2.427 -22.959 13.279 1.00 90.50 590 TYR A C 1
ATOM 4267 O O . TYR A 1 590 ? 2.224 -24.168 13.448 1.00 90.50 590 TYR A O 1
ATOM 4275 N N . ARG A 1 591 ? 2.631 -22.124 14.308 1.00 90.25 591 ARG A N 1
ATOM 4276 C CA . ARG A 1 591 ? 2.624 -22.538 15.722 1.00 90.25 591 ARG A CA 1
ATOM 4277 C C . ARG A 1 591 ? 2.223 -21.387 16.651 1.00 90.25 591 ARG A C 1
ATOM 4279 O O . ARG A 1 591 ? 3.014 -20.484 16.871 1.00 90.25 591 ARG A O 1
ATOM 4286 N N . PHE A 1 592 ? 1.042 -21.475 17.253 1.00 84.44 592 PHE A N 1
ATOM 4287 C CA . PHE A 1 592 ? 0.626 -20.625 18.369 1.00 84.44 592 PHE A CA 1
ATOM 4288 C C . PHE A 1 592 ? 0.911 -21.316 19.702 1.00 84.44 592 PHE A C 1
ATOM 4290 O O . PHE A 1 592 ? 0.721 -22.527 19.838 1.00 84.44 592 PHE A O 1
ATOM 4297 N N . GLU A 1 593 ? 1.301 -20.544 20.710 1.00 84.31 593 GLU A N 1
ATOM 4298 C CA . GLU A 1 593 ? 1.542 -21.039 22.066 1.00 84.31 593 GLU A CA 1
ATOM 4299 C C . GLU A 1 593 ? 0.639 -20.336 23.083 1.00 84.31 593 GLU A C 1
ATOM 4301 O O . GLU A 1 593 ? 0.187 -19.210 22.874 1.00 84.31 593 GLU A O 1
ATOM 4306 N N . ASN A 1 594 ? 0.440 -20.986 24.229 1.00 74.75 594 ASN A N 1
ATOM 4307 C CA . ASN A 1 594 ? -0.324 -20.478 25.368 1.00 74.75 594 ASN A CA 1
ATOM 4308 C C . ASN A 1 594 ? -1.840 -20.295 25.123 1.00 74.75 594 ASN A C 1
ATOM 4310 O O . ASN A 1 594 ? -2.465 -19.482 25.803 1.00 74.75 594 ASN A O 1
ATOM 4314 N N . LEU A 1 595 ? -2.442 -21.061 24.204 1.00 75.12 595 LEU A N 1
ATOM 4315 C CA . LEU A 1 595 ? -3.891 -21.056 23.943 1.00 75.12 595 LEU A CA 1
ATOM 4316 C C . LEU A 1 595 ? -4.656 -21.978 24.909 1.00 75.12 595 LEU A C 1
ATOM 4318 O O . LEU A 1 595 ? -4.112 -22.980 25.364 1.00 75.12 595 LEU A O 1
ATOM 4322 N N . ALA A 1 596 ? -5.937 -21.708 25.170 1.00 68.31 596 ALA A N 1
ATOM 4323 C CA . ALA A 1 596 ? -6.842 -22.631 25.868 1.00 68.31 596 ALA A CA 1
ATOM 4324 C C . ALA A 1 596 ? -8.300 -22.448 25.393 1.00 68.31 596 ALA A C 1
ATOM 4326 O O . ALA A 1 596 ? -8.602 -21.541 24.620 1.00 68.31 596 ALA A O 1
ATOM 4327 N N . GLY A 1 597 ? -9.227 -23.300 25.840 1.00 68.38 597 GLY A N 1
ATOM 4328 C CA . GLY A 1 597 ? -10.656 -23.159 25.519 1.00 68.38 597 GLY A CA 1
ATOM 4329 C C . GLY A 1 597 ? -10.965 -23.344 24.026 1.00 68.38 597 GLY A C 1
ATOM 4330 O O . GLY A 1 597 ? -10.223 -24.014 23.321 1.00 68.38 597 GLY A O 1
ATOM 4331 N N . THR A 1 598 ? -12.076 -22.795 23.524 1.00 73.25 598 THR A N 1
ATOM 4332 C CA . THR A 1 598 ? -12.392 -22.845 22.078 1.00 73.25 598 THR A CA 1
ATOM 4333 C C . THR A 1 598 ? -12.079 -21.515 21.413 1.00 73.25 598 THR A C 1
ATOM 4335 O O . THR A 1 598 ? -12.412 -20.459 21.949 1.00 73.25 598 THR A O 1
ATOM 4338 N N . THR A 1 599 ? -11.445 -21.579 20.245 1.00 73.44 599 THR A N 1
ATOM 4339 C CA . THR A 1 599 ? -10.962 -20.421 19.499 1.00 73.44 599 THR A CA 1
ATOM 4340 C C . THR A 1 599 ? -11.078 -20.641 17.990 1.00 73.44 599 THR A C 1
ATOM 4342 O O . THR A 1 599 ? -10.883 -21.749 17.490 1.00 73.44 599 THR A O 1
ATOM 4345 N N . THR A 1 600 ? -11.424 -19.589 17.254 1.00 83.69 600 THR A N 1
ATOM 4346 C CA . THR A 1 600 ? -11.568 -19.621 15.794 1.00 83.69 600 THR A CA 1
ATOM 4347 C C . THR A 1 600 ? -10.234 -19.299 15.130 1.00 83.69 600 THR A C 1
ATOM 4349 O O . THR A 1 600 ? -9.632 -18.267 15.423 1.00 83.69 600 THR A O 1
ATOM 4352 N N . VAL A 1 601 ? -9.793 -20.145 14.201 1.00 86.88 601 VAL A N 1
ATOM 4353 C CA . VAL A 1 601 ? -8.520 -20.013 13.484 1.00 86.88 601 VAL A CA 1
ATOM 4354 C C . VAL A 1 601 ? -8.799 -19.827 11.995 1.00 86.88 601 VAL A C 1
ATOM 4356 O O . VAL A 1 601 ? -9.358 -20.713 11.349 1.00 86.88 601 VAL A O 1
ATOM 4359 N N . THR A 1 602 ? -8.395 -18.689 11.434 1.00 89.75 602 THR A N 1
ATOM 4360 C CA . THR A 1 602 ? -8.439 -18.430 9.989 1.00 89.75 602 THR A CA 1
ATOM 4361 C C . THR A 1 602 ? -7.039 -18.498 9.411 1.00 89.75 602 THR A C 1
ATOM 4363 O O . THR A 1 602 ? -6.153 -17.772 9.852 1.00 89.75 602 THR A O 1
ATOM 4366 N N . VAL A 1 603 ? -6.846 -19.291 8.362 1.00 86.50 603 VAL A N 1
ATOM 4367 C CA . VAL A 1 603 ? -5.660 -19.210 7.510 1.00 86.50 603 VAL A CA 1
ATOM 4368 C C . VAL A 1 603 ? -6.021 -18.491 6.216 1.00 86.50 603 VAL A C 1
ATOM 4370 O O . VAL A 1 603 ? -6.929 -18.900 5.494 1.00 86.50 603 VAL A O 1
ATOM 4373 N N . THR A 1 604 ? -5.292 -17.418 5.917 1.00 80.06 604 THR A N 1
ATOM 4374 C CA . THR A 1 604 ? -5.416 -16.634 4.682 1.00 80.06 604 THR A CA 1
ATOM 4375 C C . THR A 1 604 ? -4.100 -16.712 3.914 1.00 80.06 604 THR A C 1
ATOM 4377 O O . THR A 1 604 ? -3.062 -16.301 4.431 1.00 80.06 604 THR A O 1
ATOM 4380 N N . GLY A 1 605 ? -4.120 -17.246 2.691 1.00 65.75 605 GLY A N 1
ATOM 4381 C CA . GLY A 1 605 ? -2.966 -17.167 1.788 1.00 65.75 605 GLY A CA 1
ATOM 4382 C C . GLY A 1 605 ? -2.801 -15.763 1.191 1.00 65.75 605 GLY A C 1
ATOM 4383 O O . GLY A 1 605 ? -3.497 -14.821 1.570 1.00 65.75 605 GLY A O 1
ATOM 4384 N N . ARG A 1 606 ? -1.896 -15.604 0.217 1.00 66.19 606 ARG A N 1
ATOM 4385 C CA . ARG A 1 606 ? -1.883 -14.389 -0.627 1.00 66.19 606 ARG A CA 1
ATOM 4386 C C . ARG A 1 606 ? -3.083 -14.399 -1.592 1.00 66.19 606 ARG A C 1
ATOM 4388 O O . ARG A 1 606 ? -3.880 -15.330 -1.568 1.00 66.19 606 ARG A O 1
ATOM 4395 N N . SER A 1 607 ? -3.206 -13.383 -2.449 1.00 56.41 607 SER A N 1
ATOM 4396 C CA . SER A 1 607 ? -4.340 -13.151 -3.375 1.00 56.41 607 SER A CA 1
ATOM 4397 C C . SER A 1 607 ? -4.842 -14.381 -4.152 1.00 56.41 607 SER A C 1
ATOM 4399 O O . SER A 1 607 ? -6.025 -14.441 -4.490 1.00 56.41 607 SER A O 1
ATOM 4401 N N . SER A 1 608 ? -3.972 -15.359 -4.410 1.00 63.47 608 SER A N 1
ATOM 4402 C CA . SER A 1 608 ? -4.285 -16.658 -5.013 1.00 63.47 608 SER A CA 1
ATOM 4403 C C . SER A 1 608 ? -5.182 -17.590 -4.184 1.00 63.47 608 SER A C 1
ATOM 4405 O O . SER A 1 608 ? -5.669 -18.569 -4.736 1.00 63.47 608 SER A O 1
ATOM 4407 N N . TYR A 1 609 ? -5.430 -17.329 -2.897 1.00 70.50 609 TYR A N 1
ATOM 4408 C CA . TYR A 1 609 ? -6.181 -18.226 -2.007 1.00 70.50 609 TYR A CA 1
ATOM 4409 C C . TYR A 1 609 ? -7.292 -17.481 -1.246 1.00 70.50 609 TYR A C 1
ATOM 4411 O O . TYR A 1 609 ? -7.022 -16.433 -0.653 1.00 70.50 609 TYR A O 1
ATOM 4419 N N . PRO A 1 610 ? -8.529 -18.010 -1.183 1.00 75.75 610 PRO A N 1
ATOM 4420 C CA . PRO A 1 610 ? -9.528 -17.535 -0.242 1.00 75.75 610 PRO A CA 1
ATOM 4421 C C . PRO A 1 610 ? -9.135 -17.948 1.185 1.00 75.75 610 PRO A C 1
ATOM 4423 O O . PRO A 1 610 ? -8.472 -18.964 1.404 1.00 75.75 610 PRO A O 1
ATOM 4426 N N . ALA A 1 611 ? -9.565 -17.162 2.169 1.00 81.62 611 ALA A N 1
ATOM 4427 C CA . ALA A 1 611 ? -9.374 -17.501 3.572 1.00 81.62 611 ALA A CA 1
ATOM 4428 C C . ALA A 1 611 ? -10.196 -18.744 3.954 1.00 81.62 611 ALA A C 1
ATOM 4430 O O . ALA A 1 611 ? -11.363 -18.864 3.574 1.00 81.62 611 ALA A O 1
ATOM 4431 N N . ARG A 1 612 ? -9.605 -19.645 4.744 1.00 86.00 612 ARG A N 1
ATOM 4432 C CA . ARG A 1 612 ? -10.282 -20.810 5.325 1.00 86.00 612 ARG A CA 1
ATOM 4433 C C . ARG A 1 612 ? -10.288 -20.695 6.844 1.00 86.00 612 ARG A C 1
ATOM 4435 O O . ARG A 1 612 ? -9.238 -20.497 7.446 1.00 86.00 612 ARG A O 1
ATOM 4442 N N . THR A 1 613 ? -11.452 -20.891 7.452 1.00 88.19 613 THR A N 1
ATOM 4443 C CA . THR A 1 613 ? -11.667 -20.750 8.899 1.00 88.19 613 THR A CA 1
ATOM 4444 C C . THR A 1 613 ? -12.109 -22.076 9.518 1.00 88.19 613 THR A C 1
ATOM 4446 O O . THR A 1 613 ? -12.913 -22.797 8.924 1.00 88.19 613 THR A O 1
ATOM 4449 N N . ILE A 1 614 ? -11.566 -22.415 10.689 1.00 84.25 614 ILE A N 1
ATOM 4450 C CA . ILE A 1 614 ? -11.869 -23.626 11.465 1.00 84.25 614 ILE A CA 1
ATOM 4451 C C . ILE A 1 614 ? -11.915 -23.255 12.954 1.00 84.25 614 ILE A C 1
ATOM 4453 O O . ILE A 1 614 ? -11.001 -22.600 13.452 1.00 84.25 614 ILE A O 1
ATOM 4457 N N . ASP A 1 615 ? -12.943 -23.701 13.678 1.00 83.69 615 ASP A N 1
ATOM 4458 C CA . ASP A 1 615 ? -12.976 -23.614 15.142 1.00 83.69 615 ASP A CA 1
ATOM 4459 C C . ASP A 1 615 ? -12.185 -24.767 15.772 1.00 83.69 615 ASP A C 1
ATOM 4461 O O . ASP A 1 615 ? -12.352 -25.931 15.400 1.00 83.69 615 ASP A O 1
ATOM 4465 N N . VAL A 1 616 ? -11.324 -24.445 16.738 1.00 82.25 616 VAL A N 1
ATOM 4466 C CA . VAL A 1 616 ? -10.426 -25.391 17.407 1.00 82.25 616 VAL A CA 1
ATOM 4467 C C . VAL A 1 616 ? -10.616 -25.302 18.919 1.00 82.25 616 VAL A C 1
ATOM 4469 O O . VAL A 1 616 ? -10.532 -24.225 19.508 1.00 82.25 616 VAL A O 1
ATOM 4472 N N . THR A 1 617 ? -10.844 -26.445 19.565 1.00 81.81 617 THR A N 1
ATOM 4473 C CA . THR A 1 617 ? -10.851 -26.553 21.029 1.00 81.81 617 THR A CA 1
ATOM 4474 C C . THR A 1 617 ? -9.479 -27.006 21.528 1.00 81.81 617 THR A C 1
ATOM 4476 O O . THR A 1 617 ? -9.015 -28.099 21.206 1.00 81.81 617 THR A O 1
ATOM 4479 N N . MET A 1 618 ? -8.852 -26.145 22.324 1.00 79.12 618 MET A N 1
ATOM 4480 C CA . MET A 1 618 ? -7.569 -26.310 22.997 1.00 79.12 618 MET A CA 1
ATOM 4481 C C . MET A 1 618 ? -7.800 -26.820 24.427 1.00 79.12 618 MET A C 1
ATOM 4483 O O . MET A 1 618 ? -7.889 -26.060 25.392 1.00 79.12 618 MET A O 1
ATOM 4487 N N . ASP A 1 619 ? -7.945 -28.138 24.518 1.00 75.69 619 ASP A N 1
ATOM 4488 C CA . ASP A 1 619 ? -8.044 -28.979 25.722 1.00 75.69 619 ASP A CA 1
ATOM 4489 C C . ASP A 1 619 ? -6.779 -29.841 25.953 1.00 75.69 619 ASP A C 1
ATOM 4491 O O . ASP A 1 619 ? -6.653 -30.534 26.962 1.00 75.69 619 ASP A O 1
ATOM 4495 N N . THR A 1 620 ? -5.865 -29.819 24.982 1.00 77.12 620 THR A N 1
ATOM 4496 C CA . THR A 1 620 ? -4.542 -30.447 24.936 1.00 77.12 620 THR A CA 1
ATOM 4497 C C . THR A 1 620 ? -3.755 -29.790 23.790 1.00 77.12 620 THR A C 1
ATOM 4499 O O . THR A 1 620 ? -4.330 -29.007 23.026 1.00 77.12 620 THR A O 1
ATOM 4502 N N . ASP A 1 621 ? -2.471 -30.107 23.618 1.00 83.12 621 ASP A N 1
ATOM 4503 C CA . ASP A 1 621 ? -1.712 -29.682 22.432 1.00 83.12 621 ASP A CA 1
ATOM 4504 C C . ASP A 1 621 ? -2.366 -30.243 21.156 1.00 83.12 621 ASP A C 1
ATOM 4506 O O . ASP A 1 621 ? -2.651 -31.442 21.056 1.00 83.12 621 ASP A O 1
ATOM 4510 N N . ARG A 1 622 ? -2.618 -29.380 20.165 1.00 86.00 622 ARG A N 1
ATOM 4511 C CA . ARG A 1 622 ? -3.314 -29.735 18.920 1.00 86.00 622 ARG A CA 1
ATOM 4512 C C . ARG A 1 622 ? -2.434 -29.500 17.694 1.00 86.00 622 ARG A C 1
ATOM 4514 O O . ARG A 1 622 ? -1.671 -28.536 17.616 1.00 86.00 622 ARG A O 1
ATOM 4521 N N . THR A 1 623 ? -2.632 -30.346 16.687 1.00 92.44 623 THR A N 1
ATOM 4522 C CA . THR A 1 623 ? -2.166 -30.118 15.316 1.00 92.44 623 THR A CA 1
ATOM 4523 C C . THR A 1 623 ? -3.389 -30.082 14.401 1.00 92.44 623 THR A C 1
ATOM 4525 O O . THR A 1 623 ? -4.215 -30.996 14.454 1.00 92.44 623 THR A O 1
ATOM 4528 N N . VAL A 1 624 ? -3.549 -29.009 13.625 1.00 91.12 624 VAL A N 1
ATOM 4529 C CA . VAL A 1 624 ? -4.701 -28.760 12.743 1.00 91.12 624 VAL A CA 1
ATOM 4530 C C . VAL A 1 624 ? -4.187 -28.305 11.384 1.00 91.12 624 VAL A C 1
ATOM 4532 O O . VAL A 1 624 ? -3.761 -27.167 11.217 1.00 91.12 624 VAL A O 1
ATOM 4535 N N . ASP A 1 625 ? -4.233 -29.197 10.401 1.00 91.38 625 ASP A N 1
ATOM 4536 C CA . ASP A 1 625 ? -3.745 -28.886 9.061 1.00 91.38 625 ASP A CA 1
ATOM 4537 C C . ASP A 1 625 ? -4.829 -28.186 8.229 1.00 91.38 625 ASP A C 1
ATOM 4539 O O . ASP A 1 625 ? -5.985 -28.618 8.157 1.00 91.38 625 ASP A O 1
ATOM 4543 N N . PHE A 1 626 ? -4.444 -27.095 7.572 1.00 89.62 626 PHE A N 1
ATOM 4544 C CA . PHE A 1 626 ? -5.293 -26.344 6.659 1.00 89.62 626 PHE A CA 1
ATOM 4545 C C . PHE A 1 626 ? -4.954 -26.725 5.223 1.00 89.62 626 PHE A C 1
ATOM 4547 O O . PHE A 1 626 ? -3.806 -26.644 4.798 1.00 89.62 626 PHE A O 1
ATOM 4554 N N . VAL A 1 627 ? -5.977 -27.075 4.446 1.00 87.31 627 VAL A N 1
ATOM 4555 C CA . VAL A 1 627 ? -5.867 -27.178 2.987 1.00 87.31 627 VAL A CA 1
ATOM 4556 C C . VAL A 1 627 ? -6.548 -25.950 2.387 1.00 87.31 627 VAL A C 1
ATOM 4558 O O . VAL A 1 627 ? -7.739 -25.742 2.645 1.00 87.31 627 VAL A O 1
ATOM 4561 N N . LEU A 1 628 ? -5.813 -25.127 1.642 1.00 84.75 628 LEU A N 1
ATOM 4562 C CA . LEU A 1 628 ? -6.340 -23.962 0.928 1.00 84.75 628 LEU A CA 1
ATOM 4563 C C . LEU A 1 628 ? -6.597 -24.310 -0.540 1.00 84.75 628 LEU A C 1
ATOM 4565 O O . LEU A 1 628 ? -5.804 -25.006 -1.171 1.00 84.75 628 LEU A O 1
ATOM 4569 N N . GLU A 1 629 ? -7.689 -23.795 -1.098 1.00 78.94 629 GLU A N 1
ATOM 4570 C CA . GLU A 1 629 ? -8.015 -23.956 -2.517 1.00 78.94 629 GLU A CA 1
ATOM 4571 C C . GLU A 1 629 ? -7.445 -22.783 -3.322 1.00 78.94 629 GLU A C 1
ATOM 4573 O O . GLU A 1 629 ? -7.754 -21.631 -3.033 1.00 78.94 629 GLU A O 1
ATOM 4578 N N . HIS A 1 630 ? -6.616 -23.040 -4.335 1.00 75.00 630 HIS A N 1
ATOM 4579 C CA . HIS A 1 630 ? -6.130 -21.966 -5.208 1.00 75.00 630 HIS A CA 1
ATOM 4580 C C . HIS A 1 630 ? -7.274 -21.450 -6.098 1.00 75.00 630 HIS A C 1
ATOM 4582 O O . HIS A 1 630 ? -8.001 -22.224 -6.717 1.00 75.00 630 HIS A O 1
ATOM 4588 N N . ASN A 1 631 ? -7.409 -20.132 -6.221 1.00 74.44 631 ASN A N 1
ATOM 4589 C CA . ASN A 1 631 ? -8.530 -19.429 -6.858 1.00 74.44 631 ASN A CA 1
ATOM 4590 C C . ASN A 1 631 ? -8.603 -19.550 -8.401 1.00 74.44 631 ASN A C 1
ATOM 4592 O O . ASN A 1 631 ? -9.350 -18.803 -9.037 1.00 74.44 631 ASN A O 1
ATOM 4596 N N . GLY A 1 632 ? -7.798 -20.430 -9.006 1.00 75.44 632 GLY A N 1
ATOM 4597 C CA . GLY A 1 632 ? -7.704 -20.633 -10.457 1.00 75.44 632 GLY A CA 1
ATOM 4598 C C . GLY A 1 632 ? -7.175 -19.453 -11.288 1.00 75.44 632 GLY A C 1
ATOM 4599 O O . GLY A 1 632 ? -7.296 -19.497 -12.510 1.00 75.44 632 GLY A O 1
ATOM 4600 N N . ARG A 1 633 ? -6.609 -18.396 -10.683 1.00 82.62 633 ARG A N 1
ATOM 4601 C CA . ARG A 1 633 ? -6.082 -17.227 -11.415 1.00 82.62 633 ARG A CA 1
ATOM 4602 C C . ARG A 1 633 ? -4.559 -17.280 -11.565 1.00 82.62 633 ARG A C 1
ATOM 4604 O O . ARG A 1 633 ? -3.884 -17.489 -10.557 1.00 82.62 633 ARG A O 1
ATOM 4611 N N . PRO A 1 634 ? -4.010 -17.038 -12.768 1.00 88.38 634 PRO A N 1
ATOM 4612 C CA . PRO A 1 634 ? -2.582 -16.805 -12.929 1.00 88.38 634 PRO A CA 1
ATOM 4613 C C . PRO A 1 634 ? -2.097 -15.576 -12.139 1.00 88.38 634 PRO A C 1
ATOM 4615 O O . PRO A 1 634 ? -2.843 -14.601 -12.020 1.00 88.38 634 PRO A O 1
ATOM 4618 N N . PRO A 1 635 ? -0.871 -15.599 -11.583 1.00 87.06 635 PRO A N 1
ATOM 4619 C CA . PRO A 1 635 ? -0.304 -14.459 -10.860 1.00 87.06 635 PRO A CA 1
ATOM 4620 C C . PRO A 1 635 ? 0.257 -13.330 -11.743 1.00 87.06 635 PRO A C 1
ATOM 4622 O O . PRO A 1 635 ? 0.434 -12.225 -11.231 1.00 87.06 635 PRO A O 1
ATOM 4625 N N . PHE A 1 636 ? 0.548 -13.576 -13.027 1.00 92.56 636 PHE A N 1
ATOM 4626 C CA . PHE A 1 636 ? 1.179 -12.605 -13.937 1.00 92.56 636 PHE A CA 1
ATOM 4627 C C . PHE A 1 636 ? 0.419 -12.476 -15.268 1.00 92.56 636 PHE A C 1
ATOM 4629 O O . PHE A 1 636 ? -0.297 -13.391 -15.662 1.00 92.56 636 PHE A O 1
ATOM 4636 N N . GLY A 1 637 ? 0.612 -11.372 -15.999 1.00 89.94 637 GLY A N 1
ATOM 4637 C CA . GLY A 1 637 ? 0.083 -11.230 -17.366 1.00 89.94 637 GLY A CA 1
ATOM 4638 C C . GLY A 1 637 ? 0.888 -12.045 -18.389 1.00 89.94 637 GLY A C 1
ATOM 4639 O O . GLY A 1 637 ? 0.325 -12.826 -19.151 1.00 89.94 637 GLY A O 1
ATOM 4640 N N . GLY A 1 638 ? 2.215 -11.915 -18.325 1.00 92.38 638 GLY A N 1
ATOM 4641 C CA . GLY A 1 638 ? 3.221 -12.708 -19.039 1.00 92.38 638 GLY A CA 1
ATOM 4642 C C . GLY A 1 638 ? 4.515 -12.738 -18.215 1.00 92.38 638 GLY A C 1
ATOM 4643 O O . GLY A 1 638 ? 4.734 -11.828 -17.408 1.00 92.38 638 GLY A O 1
ATOM 4644 N N . THR A 1 639 ? 5.340 -13.777 -18.344 1.00 95.31 639 THR A N 1
ATOM 4645 C CA . THR A 1 639 ? 6.426 -14.042 -17.377 1.00 95.31 639 THR A CA 1
ATOM 4646 C C . THR A 1 639 ? 7.744 -13.322 -17.638 1.00 95.31 639 THR A C 1
ATOM 4648 O O . THR A 1 639 ? 8.471 -13.061 -16.679 1.00 95.31 639 THR A O 1
ATOM 4651 N N . VAL A 1 640 ? 8.009 -12.906 -18.881 1.00 93.62 640 VAL A N 1
ATOM 4652 C CA . VAL A 1 640 ? 9.129 -12.007 -19.238 1.00 93.62 640 VAL A CA 1
ATOM 4653 C C . VAL A 1 640 ? 9.175 -10.788 -18.308 1.00 93.62 640 VAL A C 1
ATOM 4655 O O . VAL A 1 640 ? 10.227 -10.406 -17.805 1.00 93.62 640 VAL A O 1
ATOM 4658 N N . TRP A 1 641 ? 8.007 -10.226 -17.995 1.00 92.88 641 TRP A N 1
ATOM 4659 C CA . TRP A 1 641 ? 7.862 -8.971 -17.257 1.00 92.88 641 TRP A CA 1
ATOM 4660 C C . TRP A 1 641 ? 7.900 -9.119 -15.722 1.00 92.88 641 TRP A C 1
ATOM 4662 O O . TRP A 1 641 ? 7.603 -8.158 -15.013 1.00 92.88 641 TRP A O 1
ATOM 4672 N N . ILE A 1 642 ? 8.242 -10.299 -15.176 1.00 90.81 642 ILE A N 1
ATOM 4673 C CA . ILE A 1 642 ? 8.283 -10.541 -13.715 1.00 90.81 642 ILE A CA 1
ATOM 4674 C C . ILE A 1 642 ? 9.372 -9.705 -13.027 1.00 90.81 642 ILE A C 1
ATOM 4676 O O . ILE A 1 642 ? 9.151 -9.179 -11.934 1.00 90.81 642 ILE A O 1
ATOM 4680 N N . THR A 1 643 ? 10.553 -9.608 -13.640 1.00 91.75 643 THR A N 1
ATOM 4681 C CA . THR A 1 643 ? 11.635 -8.712 -13.216 1.00 91.75 643 THR A CA 1
ATOM 4682 C C . THR A 1 643 ? 12.579 -8.469 -14.391 1.00 91.75 643 THR A C 1
ATOM 4684 O O . THR A 1 643 ? 12.925 -9.435 -15.070 1.00 91.75 643 THR A O 1
ATOM 4687 N N . PRO A 1 644 ? 13.046 -7.231 -14.618 1.00 92.19 644 PRO A N 1
ATOM 4688 C CA . PRO A 1 644 ? 14.190 -7.002 -15.487 1.00 92.19 644 PRO A CA 1
ATOM 4689 C C . PRO A 1 644 ? 15.473 -7.494 -14.801 1.00 92.19 644 PRO A C 1
ATOM 4691 O O . PRO A 1 644 ? 15.516 -7.640 -13.571 1.00 92.19 644 PRO A O 1
ATOM 4694 N N . ASN A 1 645 ? 16.544 -7.666 -15.576 1.00 93.50 645 ASN A N 1
ATOM 4695 C CA . ASN A 1 645 ? 17.885 -8.022 -15.103 1.00 93.50 645 ASN A CA 1
ATOM 4696 C C . ASN A 1 645 ? 17.908 -9.315 -14.254 1.00 93.50 645 ASN A C 1
ATOM 4698 O O . ASN A 1 645 ? 18.626 -9.414 -13.245 1.00 93.50 645 ASN A O 1
ATOM 4702 N N . LEU A 1 646 ? 17.117 -10.315 -14.648 1.00 93.88 646 LEU A N 1
ATOM 4703 C CA . LEU A 1 646 ? 17.190 -11.678 -14.131 1.00 93.88 646 LEU A CA 1
ATOM 4704 C C . LEU A 1 646 ? 18.511 -12.317 -14.572 1.00 93.88 646 LEU A C 1
ATOM 4706 O O . LEU A 1 646 ? 19.250 -12.841 -13.731 1.00 93.88 646 LEU A O 1
ATOM 4710 N N . ILE A 1 647 ? 18.836 -12.186 -15.859 1.00 94.44 647 ILE A N 1
ATOM 4711 C CA . ILE A 1 647 ? 20.175 -12.374 -16.432 1.00 94.44 647 ILE A CA 1
ATOM 4712 C C . ILE A 1 647 ? 20.773 -10.979 -16.692 1.00 94.44 647 ILE A C 1
ATOM 4714 O O . ILE A 1 647 ? 20.058 -9.994 -16.833 1.00 94.44 647 ILE A O 1
ATOM 4718 N N . THR A 1 648 ? 22.100 -10.847 -16.656 1.00 93.81 648 THR A N 1
ATOM 4719 C CA . THR A 1 648 ? 22.790 -9.558 -16.817 1.00 93.81 648 THR A CA 1
ATOM 4720 C C . THR A 1 648 ? 24.082 -9.667 -17.623 1.00 93.81 648 THR A C 1
ATOM 4722 O O . THR A 1 648 ? 24.705 -10.729 -17.643 1.00 93.81 648 THR A O 1
ATOM 4725 N N . PRO A 1 649 ? 24.598 -8.555 -18.185 1.00 91.62 649 PRO A N 1
ATOM 4726 C CA . PRO A 1 649 ? 25.867 -8.541 -18.912 1.00 91.62 649 PRO A CA 1
ATOM 4727 C C . PRO A 1 649 ? 27.092 -9.083 -18.158 1.00 91.62 649 PRO A C 1
ATOM 4729 O O . PRO A 1 649 ? 28.054 -9.507 -18.799 1.00 91.62 649 PRO A O 1
ATOM 4732 N N . SER A 1 650 ? 27.057 -9.078 -16.820 1.00 93.12 650 SER A N 1
ATOM 4733 C CA . SER A 1 650 ? 28.081 -9.645 -15.930 1.00 93.12 650 SER A CA 1
ATOM 4734 C C . SER A 1 650 ? 27.992 -11.161 -15.717 1.00 93.12 650 SER A C 1
ATOM 4736 O O . SER A 1 650 ? 28.891 -11.731 -15.100 1.00 93.12 650 SER A O 1
ATOM 4738 N N . ASP A 1 651 ? 26.920 -11.806 -16.176 1.00 95.38 651 ASP A N 1
ATOM 4739 C CA . ASP A 1 651 ? 26.726 -13.244 -16.010 1.00 95.38 651 ASP A CA 1
ATOM 4740 C C . ASP A 1 651 ? 27.545 -14.056 -17.023 1.00 95.38 651 ASP A C 1
ATOM 4742 O O . ASP A 1 651 ? 27.856 -13.556 -18.113 1.00 95.38 651 ASP A O 1
ATOM 4746 N N . PRO A 1 652 ? 27.936 -15.301 -16.683 1.00 94.88 652 PRO A N 1
ATOM 4747 C CA . PRO A 1 652 ? 28.785 -16.099 -17.552 1.00 94.88 652 PRO A CA 1
ATOM 4748 C C . PRO A 1 652 ? 28.080 -16.399 -18.876 1.00 94.88 652 PRO A C 1
ATOM 4750 O O . PRO A 1 652 ? 26.910 -16.772 -18.899 1.00 94.88 652 PRO A O 1
ATOM 4753 N N . THR A 1 653 ? 28.817 -16.282 -19.976 1.00 95.56 653 THR A N 1
ATOM 4754 C CA . THR A 1 653 ? 28.348 -16.647 -21.315 1.00 95.56 653 THR A CA 1
ATOM 4755 C C . THR A 1 653 ? 29.075 -17.902 -21.791 1.00 95.56 653 THR A C 1
ATOM 4757 O O . THR A 1 653 ? 30.258 -18.097 -21.508 1.00 95.56 653 THR A O 1
ATOM 4760 N N . SER A 1 654 ? 28.362 -18.760 -22.513 1.00 96.00 654 SER A N 1
ATOM 4761 C CA . SER A 1 654 ? 28.887 -19.947 -23.191 1.00 96.00 654 SER A CA 1
ATOM 4762 C C . SER A 1 654 ? 29.599 -19.619 -24.512 1.00 96.00 654 SER A C 1
ATOM 4764 O O . SER A 1 654 ? 30.135 -20.526 -25.147 1.00 96.00 654 SER A O 1
ATOM 4766 N N . LEU A 1 655 ? 29.604 -18.349 -24.937 1.00 97.31 655 LEU A N 1
ATOM 4767 C CA . LEU A 1 655 ? 30.222 -17.880 -26.178 1.00 97.31 655 LEU A CA 1
ATOM 4768 C C . LEU A 1 655 ? 31.751 -18.074 -26.175 1.00 97.31 655 LEU A C 1
ATOM 4770 O O . LEU A 1 655 ? 32.438 -17.651 -25.246 1.00 97.31 655 LEU A O 1
ATOM 4774 N N . ILE A 1 656 ? 32.277 -18.677 -27.245 1.00 97.62 656 ILE A N 1
ATOM 4775 C CA . ILE A 1 656 ? 33.703 -18.988 -27.441 1.00 97.62 656 ILE A CA 1
ATOM 4776 C C . ILE A 1 656 ? 34.317 -18.117 -28.546 1.00 97.62 656 ILE A C 1
ATOM 4778 O O . ILE A 1 656 ? 35.360 -17.503 -28.323 1.00 97.62 656 ILE A O 1
ATOM 4782 N N . ASP A 1 657 ? 33.690 -18.065 -29.725 1.00 97.81 657 ASP A N 1
ATOM 4783 C CA . ASP A 1 657 ? 34.156 -17.291 -30.885 1.00 97.81 657 ASP A CA 1
ATOM 4784 C C . ASP A 1 657 ? 32.985 -16.825 -31.766 1.00 97.81 657 ASP A C 1
ATOM 4786 O O . ASP A 1 657 ? 31.883 -17.374 -31.713 1.00 97.81 657 ASP A O 1
ATOM 4790 N N . VAL A 1 658 ? 33.242 -15.812 -32.598 1.00 98.00 658 VAL A N 1
ATOM 4791 C CA . VAL A 1 658 ? 32.315 -15.304 -33.612 1.00 98.00 658 VAL A CA 1
ATOM 4792 C C . VAL A 1 658 ? 33.076 -15.154 -34.937 1.00 98.00 658 VAL A C 1
ATOM 4794 O O . VAL A 1 658 ? 33.693 -14.117 -35.213 1.00 98.00 658 VAL A O 1
ATOM 4797 N N . THR A 1 659 ? 33.022 -16.155 -35.808 1.00 98.06 659 THR A N 1
ATOM 4798 C CA . THR A 1 659 ? 33.714 -16.139 -37.105 1.00 98.06 659 THR A CA 1
ATOM 4799 C C . THR A 1 659 ? 32.786 -15.619 -38.210 1.00 98.06 659 THR A C 1
ATOM 4801 O O . THR A 1 659 ? 31.648 -16.045 -38.332 1.00 98.06 659 THR A O 1
ATOM 4804 N N . TYR A 1 660 ? 33.252 -14.675 -39.037 1.00 97.94 660 TYR A N 1
ATOM 4805 C CA . TYR A 1 660 ? 32.499 -14.203 -40.212 1.00 97.94 660 TYR A CA 1
ATOM 4806 C C . TYR A 1 660 ? 32.836 -15.092 -41.409 1.00 97.94 660 TYR A C 1
ATOM 4808 O O . TYR A 1 660 ? 33.996 -15.122 -41.829 1.00 97.94 660 TYR A O 1
ATOM 4816 N N . VAL A 1 661 ? 31.843 -15.800 -41.951 1.00 97.06 661 VAL A N 1
ATOM 4817 C CA . VAL A 1 661 ? 32.046 -16.771 -43.042 1.00 97.06 661 VAL A CA 1
ATOM 4818 C C . VAL A 1 661 ? 31.770 -16.188 -44.431 1.00 97.06 661 VAL A C 1
ATOM 4820 O O . VAL A 1 661 ? 32.214 -16.751 -45.431 1.00 97.06 661 VAL A O 1
ATOM 4823 N N . GLY A 1 662 ? 31.124 -15.019 -44.508 1.00 96.69 662 GLY A N 1
ATOM 4824 C CA . GLY A 1 662 ? 30.964 -14.249 -45.742 1.00 96.69 662 GLY A CA 1
ATOM 4825 C C . GLY A 1 662 ? 29.523 -13.812 -45.983 1.00 96.69 662 GLY A C 1
ATOM 4826 O O . GLY A 1 662 ? 28.846 -13.336 -45.075 1.00 96.69 662 GLY A O 1
ATOM 4827 N N . ARG A 1 663 ? 29.060 -13.958 -47.228 1.00 97.19 663 ARG A N 1
ATOM 4828 C CA . ARG A 1 663 ? 27.666 -13.706 -47.612 1.00 97.19 663 ARG A CA 1
ATOM 4829 C C . ARG A 1 663 ? 27.067 -14.905 -48.327 1.00 97.19 663 ARG A C 1
ATOM 4831 O O . ARG A 1 663 ? 27.799 -15.675 -48.954 1.00 97.19 663 ARG A O 1
ATOM 4838 N N . GLY A 1 664 ? 25.752 -15.047 -48.241 1.00 96.38 664 GLY A N 1
ATOM 4839 C CA . GLY A 1 664 ? 25.030 -16.107 -48.927 1.00 96.38 664 GLY A CA 1
ATOM 4840 C C . GLY A 1 664 ? 23.522 -15.898 -48.942 1.00 96.38 664 GLY A C 1
ATOM 4841 O O . GLY A 1 664 ? 22.957 -15.182 -48.116 1.00 96.38 664 GLY A O 1
ATOM 4842 N N . ALA A 1 665 ? 22.871 -16.571 -49.888 1.00 95.75 665 ALA A N 1
ATOM 4843 C CA . ALA A 1 665 ? 21.420 -16.600 -49.996 1.00 95.75 665 ALA A CA 1
ATOM 4844 C C . ALA A 1 665 ? 20.788 -17.320 -48.789 1.00 95.75 665 ALA A C 1
ATOM 4846 O O . ALA A 1 665 ? 21.150 -18.465 -48.493 1.00 95.75 665 ALA A O 1
ATOM 4847 N N . ARG A 1 666 ? 19.839 -16.657 -48.126 1.00 94.19 666 ARG A N 1
ATOM 4848 C CA . ARG A 1 666 ? 18.968 -17.179 -47.057 1.00 94.19 666 ARG A CA 1
ATOM 4849 C C . ARG A 1 666 ? 17.558 -16.621 -47.233 1.00 94.19 666 ARG A C 1
ATOM 4851 O O . ARG A 1 666 ? 17.409 -15.589 -47.877 1.00 94.19 666 ARG A O 1
ATOM 4858 N N . GLU A 1 667 ? 16.543 -17.304 -46.716 1.00 88.94 667 GLU A N 1
ATOM 4859 C CA . GLU A 1 667 ? 15.149 -16.845 -46.769 1.00 88.94 667 GLU A CA 1
ATOM 4860 C C . GLU A 1 667 ? 14.808 -16.129 -45.457 1.00 88.94 667 GLU A C 1
ATOM 4862 O O . GLU A 1 667 ? 14.711 -16.782 -44.428 1.00 88.94 667 GLU A O 1
ATOM 4867 N N . LEU A 1 668 ? 14.695 -14.797 -45.487 1.00 85.75 668 LEU A N 1
ATOM 4868 C CA . LEU A 1 668 ? 14.430 -13.947 -44.313 1.00 85.75 668 LEU A CA 1
ATOM 4869 C C . LEU A 1 668 ? 13.190 -13.074 -44.551 1.00 85.75 668 LEU A C 1
ATOM 4871 O O . LEU A 1 668 ? 12.793 -12.839 -45.697 1.00 85.75 668 LEU A O 1
ATOM 4875 N N . LEU A 1 669 ? 12.621 -12.531 -43.473 1.00 81.12 669 LEU A N 1
ATOM 4876 C CA . LEU A 1 669 ? 11.569 -11.517 -43.545 1.00 81.12 669 LEU A CA 1
ATOM 4877 C C . LEU A 1 669 ? 12.101 -10.183 -44.111 1.00 81.12 669 LEU A C 1
ATOM 4879 O O . LEU A 1 669 ? 12.968 -9.534 -43.518 1.00 81.12 669 LEU A O 1
ATOM 4883 N N . ASN A 1 670 ? 11.538 -9.747 -45.242 1.00 77.50 670 ASN A N 1
ATOM 4884 C CA . ASN A 1 670 ? 11.842 -8.472 -45.886 1.00 77.50 670 ASN A CA 1
ATOM 4885 C C . ASN A 1 670 ? 11.223 -7.292 -45.090 1.00 77.50 670 ASN A C 1
ATOM 4887 O O . ASN A 1 670 ? 9.990 -7.168 -45.054 1.00 77.50 670 ASN A O 1
ATOM 4891 N N . PRO A 1 671 ? 12.039 -6.368 -44.530 1.00 70.06 671 PRO A N 1
ATOM 4892 C CA . PRO A 1 671 ? 11.583 -5.252 -43.689 1.00 70.06 671 PRO A CA 1
ATOM 4893 C C . PRO A 1 671 ? 10.734 -4.195 -44.414 1.00 70.06 671 PRO A C 1
ATOM 4895 O O . PRO A 1 671 ? 10.309 -3.212 -43.807 1.00 70.06 671 PRO A O 1
ATOM 4898 N N . HIS A 1 672 ? 10.540 -4.315 -45.727 1.00 75.50 672 HIS A N 1
ATOM 4899 C CA . HIS A 1 672 ? 9.839 -3.332 -46.555 1.00 75.50 672 HIS A CA 1
ATOM 4900 C C . HIS A 1 672 ? 8.570 -3.884 -47.217 1.00 75.50 672 HIS A C 1
ATOM 4902 O O . HIS A 1 672 ? 7.890 -3.141 -47.931 1.00 75.50 672 HIS A O 1
ATOM 4908 N N . ALA A 1 673 ? 8.256 -5.167 -47.008 1.00 71.88 673 ALA A N 1
ATOM 4909 C CA . ALA A 1 673 ? 7.166 -5.850 -47.703 1.00 71.88 673 ALA A CA 1
ATOM 4910 C C . ALA A 1 673 ? 6.364 -6.858 -46.854 1.00 71.88 673 ALA A C 1
ATOM 4912 O O . ALA A 1 673 ? 5.294 -7.259 -47.311 1.00 71.88 673 ALA A O 1
ATOM 4913 N N . ASP A 1 674 ? 6.826 -7.227 -45.649 1.00 72.19 674 ASP A N 1
ATOM 4914 C CA . ASP A 1 674 ? 6.211 -8.274 -44.803 1.00 72.19 674 ASP A CA 1
ATOM 4915 C C . ASP A 1 674 ? 6.092 -9.625 -45.551 1.00 72.19 674 ASP A C 1
ATOM 4917 O O . ASP A 1 674 ? 5.076 -10.323 -45.545 1.00 72.19 674 ASP A O 1
ATOM 4921 N N . THR A 1 675 ? 7.157 -9.960 -46.286 1.00 80.94 675 THR A N 1
ATOM 4922 C CA . THR A 1 675 ? 7.281 -11.151 -47.136 1.00 80.94 675 THR A CA 1
ATOM 4923 C C . THR A 1 675 ? 8.587 -11.883 -46.860 1.00 80.94 675 THR A C 1
ATOM 4925 O O . THR A 1 675 ? 9.633 -11.265 -46.676 1.00 80.94 675 THR A O 1
ATOM 4928 N N . TRP A 1 676 ? 8.539 -13.215 -46.871 1.00 83.00 676 TRP A N 1
ATOM 4929 C CA . TRP A 1 676 ? 9.732 -14.061 -46.822 1.00 83.00 676 TRP A CA 1
ATOM 4930 C C . TRP A 1 676 ? 10.386 -14.101 -48.203 1.00 83.00 676 TRP A C 1
ATOM 4932 O O . TRP A 1 676 ? 9.727 -14.418 -49.197 1.00 83.00 676 TRP A O 1
ATOM 4942 N N . GLU A 1 677 ? 11.660 -13.715 -48.281 1.00 87.69 677 GLU A N 1
ATOM 4943 C CA . GLU A 1 677 ? 12.377 -13.530 -49.544 1.00 87.69 677 GLU A CA 1
ATOM 4944 C C . GLU A 1 677 ? 13.822 -14.034 -49.467 1.00 87.69 677 GLU A C 1
ATOM 4946 O O . GLU A 1 677 ? 14.460 -14.017 -48.418 1.00 87.69 677 GLU A O 1
ATOM 4951 N N . VAL A 1 678 ? 14.367 -14.479 -50.605 1.00 91.25 678 VAL A N 1
ATOM 4952 C CA . VAL A 1 678 ? 15.744 -14.990 -50.678 1.00 91.25 678 VAL A CA 1
ATOM 4953 C C . VAL A 1 678 ? 16.734 -13.829 -50.822 1.00 91.25 678 VAL A C 1
ATOM 4955 O O . VAL A 1 678 ? 16.901 -13.265 -51.906 1.00 91.25 678 VAL A O 1
ATOM 4958 N N . ILE A 1 679 ? 17.405 -13.498 -49.722 1.00 90.12 679 ILE A N 1
ATOM 4959 C CA . ILE A 1 679 ? 18.264 -12.325 -49.527 1.00 90.12 679 ILE A CA 1
ATOM 4960 C C . ILE A 1 679 ? 19.741 -12.746 -49.425 1.00 90.12 679 ILE A C 1
ATOM 4962 O O . ILE A 1 679 ? 20.072 -13.774 -48.835 1.00 90.12 679 ILE A O 1
ATOM 4966 N N . ASP A 1 680 ? 20.653 -11.943 -49.987 1.00 93.75 680 ASP A N 1
ATOM 4967 C CA . ASP A 1 680 ? 22.108 -12.101 -49.810 1.00 93.75 680 ASP A CA 1
ATOM 4968 C C . ASP A 1 680 ? 22.525 -11.521 -48.447 1.00 93.75 680 ASP A C 1
ATOM 4970 O O . ASP A 1 680 ? 22.776 -10.321 -48.309 1.00 93.75 680 ASP A O 1
ATOM 4974 N N . THR A 1 681 ? 22.523 -12.368 -47.421 1.00 95.56 681 THR A N 1
ATOM 4975 C CA . THR A 1 681 ? 22.752 -11.998 -46.012 1.00 95.56 681 THR A CA 1
ATOM 4976 C C . THR A 1 681 ? 24.235 -11.953 -45.652 1.00 95.56 681 THR A C 1
ATOM 4978 O O . THR A 1 681 ? 25.088 -12.429 -46.399 1.00 95.56 681 THR A O 1
ATOM 4981 N N . TYR A 1 682 ? 24.569 -11.356 -44.507 1.00 98.00 682 TYR A N 1
ATOM 4982 C CA . TYR A 1 682 ? 25.885 -11.485 -43.878 1.00 98.00 682 TYR A CA 1
ATOM 4983 C C . TYR A 1 682 ? 25.856 -12.662 -42.896 1.00 98.00 682 TYR A C 1
ATOM 4985 O O . TYR A 1 682 ? 25.018 -12.681 -41.997 1.00 98.00 682 TYR A O 1
ATOM 4993 N N . LEU A 1 683 ? 26.761 -13.626 -43.072 1.00 98.38 683 LEU A N 1
ATOM 4994 C CA . LEU A 1 683 ? 26.750 -14.908 -42.363 1.00 98.38 683 LEU A CA 1
ATOM 4995 C C . LEU A 1 683 ? 27.909 -15.018 -41.366 1.00 98.38 683 LEU A C 1
ATOM 4997 O O . LEU A 1 683 ? 29.066 -14.731 -41.705 1.00 98.38 683 LEU A O 1
ATOM 5001 N N . PHE A 1 684 ? 27.606 -15.481 -40.153 1.00 98.69 684 PHE A N 1
ATOM 5002 C CA . PHE A 1 684 ? 28.578 -15.679 -39.079 1.00 98.69 684 PHE A CA 1
ATOM 5003 C C . PHE A 1 684 ? 28.378 -17.036 -38.391 1.00 98.69 684 PHE A C 1
ATOM 5005 O O . PHE A 1 684 ? 27.286 -17.327 -37.910 1.00 98.69 684 PHE A O 1
ATOM 5012 N N . ASP A 1 685 ? 29.452 -17.816 -38.275 1.00 98.25 685 ASP A N 1
ATOM 5013 C CA . ASP A 1 685 ? 29.508 -19.002 -37.420 1.00 98.25 685 ASP A CA 1
ATOM 5014 C C . ASP A 1 685 ? 29.764 -18.538 -35.981 1.00 98.25 685 ASP A C 1
ATOM 5016 O O . ASP A 1 685 ? 30.839 -18.014 -35.664 1.00 98.25 685 ASP A O 1
ATOM 5020 N N . VAL A 1 686 ? 28.783 -18.720 -35.099 1.00 98.31 686 VAL A N 1
ATOM 5021 C CA . VAL A 1 686 ? 28.881 -18.345 -33.684 1.00 98.31 686 VAL A CA 1
ATOM 5022 C C . VAL A 1 686 ? 29.089 -19.598 -32.850 1.00 98.31 686 VAL A C 1
ATOM 5024 O O . VAL A 1 686 ? 28.202 -20.445 -32.748 1.00 98.31 686 VAL A O 1
ATOM 5027 N N . GLN A 1 687 ? 30.282 -19.740 -32.271 1.00 97.88 687 GLN A N 1
ATOM 5028 C CA . GLN A 1 687 ? 30.645 -20.920 -31.496 1.00 97.88 687 GLN A CA 1
ATOM 5029 C C . GLN A 1 687 ? 30.279 -20.733 -30.023 1.00 97.88 687 GLN A C 1
ATOM 5031 O O . GLN A 1 687 ? 30.846 -19.882 -29.337 1.00 97.88 687 GLN A O 1
ATOM 5036 N N . TYR A 1 688 ? 29.414 -21.609 -29.522 1.00 96.69 688 TYR A N 1
ATOM 5037 C CA . TYR A 1 688 ? 29.089 -21.747 -28.106 1.00 96.69 688 TYR A CA 1
ATOM 5038 C C . TYR A 1 688 ? 29.706 -23.027 -27.525 1.00 96.69 688 TYR A C 1
ATOM 5040 O O . TYR A 1 688 ? 30.157 -23.925 -28.245 1.00 96.69 688 TYR A O 1
ATOM 5048 N N . ALA A 1 689 ? 29.714 -23.147 -26.200 1.00 91.69 689 ALA A N 1
ATOM 5049 C CA . ALA A 1 689 ? 30.096 -24.375 -25.515 1.00 91.69 689 ALA A CA 1
ATOM 5050 C C . ALA A 1 689 ? 29.131 -25.524 -25.876 1.00 91.69 689 ALA A C 1
ATOM 5052 O O . ALA A 1 689 ? 28.041 -25.638 -25.328 1.00 91.69 689 ALA A O 1
ATOM 5053 N N . GLY A 1 690 ? 29.555 -26.377 -26.814 1.00 85.44 690 GLY A N 1
ATOM 5054 C CA . GLY A 1 690 ? 28.825 -27.570 -27.260 1.00 85.44 690 GLY A CA 1
ATOM 5055 C C . GLY A 1 690 ? 28.202 -27.485 -28.659 1.00 85.44 690 GLY A C 1
ATOM 5056 O O . GLY A 1 690 ? 27.820 -28.526 -29.188 1.00 85.44 690 GLY A O 1
ATOM 5057 N N . GLN A 1 691 ? 28.137 -26.304 -29.287 1.00 91.94 691 GLN A N 1
ATOM 5058 C CA . GLN A 1 691 ? 27.459 -26.116 -30.579 1.00 91.94 691 GLN A CA 1
ATOM 5059 C C . GLN A 1 691 ? 27.988 -24.921 -31.392 1.00 91.94 691 GLN A C 1
ATOM 5061 O O . GLN A 1 691 ? 28.743 -24.092 -30.884 1.00 91.94 691 GLN A O 1
ATOM 5066 N N . ILE A 1 692 ? 27.571 -24.829 -32.657 1.00 95.38 692 ILE A N 1
ATOM 5067 C CA . ILE A 1 692 ? 27.754 -23.655 -33.521 1.00 95.38 692 ILE A CA 1
ATOM 5068 C C . ILE A 1 692 ? 26.379 -23.277 -34.077 1.00 95.38 692 ILE A C 1
ATOM 5070 O O . ILE A 1 692 ? 25.649 -24.158 -34.530 1.00 95.38 692 ILE A O 1
ATOM 5074 N N . VAL A 1 693 ? 26.057 -21.986 -34.039 1.00 97.25 693 VAL A N 1
ATOM 5075 C CA . VAL A 1 693 ? 24.797 -21.396 -34.514 1.00 97.25 693 VAL A CA 1
ATOM 5076 C C . VAL A 1 693 ? 25.121 -20.417 -35.643 1.00 97.25 693 VAL A C 1
ATOM 5078 O O . VAL A 1 693 ? 26.042 -19.610 -35.505 1.00 97.25 693 VAL A O 1
ATOM 5081 N N . GLU A 1 694 ? 24.393 -20.475 -36.759 1.00 97.62 694 GLU A N 1
ATOM 5082 C CA . GLU A 1 694 ? 24.584 -19.544 -37.876 1.00 97.62 694 GLU A CA 1
ATOM 5083 C C . GLU A 1 694 ? 23.777 -18.259 -37.649 1.00 97.62 694 GLU A C 1
ATOM 5085 O O . GLU A 1 694 ? 22.548 -18.262 -37.662 1.00 97.62 694 GLU A O 1
ATOM 5090 N N . PHE A 1 695 ? 24.464 -17.134 -37.474 1.00 97.88 695 PHE A N 1
ATOM 5091 C CA . PHE A 1 695 ? 23.822 -15.823 -37.414 1.00 97.88 695 PHE A CA 1
ATOM 5092 C C . PHE A 1 695 ? 23.703 -15.248 -38.830 1.00 97.88 695 PHE A C 1
ATOM 5094 O O . PHE A 1 695 ? 24.707 -15.049 -39.523 1.00 97.88 695 PHE A O 1
ATOM 5101 N N . GLN A 1 696 ? 22.467 -14.969 -39.242 1.00 96.56 696 GLN A N 1
ATOM 5102 C CA . GLN A 1 696 ? 22.071 -14.507 -40.568 1.00 96.56 696 GLN A CA 1
ATOM 5103 C C . GLN A 1 696 ? 21.577 -13.063 -40.472 1.00 96.56 696 GLN A C 1
ATOM 5105 O O . GLN A 1 696 ? 20.465 -12.788 -40.026 1.00 96.56 696 GLN A O 1
ATOM 5110 N N . VAL A 1 697 ? 22.413 -12.108 -40.872 1.00 95.50 697 VAL A N 1
ATOM 5111 C CA . VAL A 1 697 ? 22.121 -10.679 -40.695 1.00 95.50 697 VAL A CA 1
ATOM 5112 C C . VAL A 1 697 ? 21.696 -10.048 -42.021 1.00 95.50 697 VAL A C 1
ATOM 5114 O O . VAL A 1 697 ? 22.375 -10.208 -43.041 1.00 95.50 697 VAL A O 1
ATOM 5117 N N . HIS A 1 698 ? 20.568 -9.330 -42.009 1.00 94.06 698 HIS A N 1
ATOM 5118 C CA . HIS A 1 698 ? 19.926 -8.776 -43.203 1.00 94.06 698 HIS A CA 1
ATOM 5119 C C . HIS A 1 698 ? 20.852 -7.851 -44.020 1.00 94.06 698 HIS A C 1
ATOM 5121 O O . HIS A 1 698 ? 21.777 -7.222 -43.496 1.00 94.06 698 HIS A O 1
ATOM 5127 N N . SER A 1 699 ? 20.605 -7.719 -45.329 1.00 92.00 699 SER A N 1
ATOM 5128 C CA . SER A 1 699 ? 21.427 -6.875 -46.213 1.00 92.00 699 SER A CA 1
ATOM 5129 C C . SER A 1 699 ? 21.394 -5.383 -45.862 1.00 92.00 699 SER A C 1
ATOM 5131 O O . SER A 1 699 ? 22.294 -4.635 -46.254 1.00 92.00 699 SER A O 1
ATOM 5133 N N . ASP A 1 700 ? 20.389 -4.949 -45.105 1.00 91.25 700 ASP A N 1
ATOM 5134 C CA . ASP A 1 700 ? 20.117 -3.531 -44.849 1.00 91.25 700 ASP A CA 1
ATOM 5135 C C . ASP A 1 700 ? 20.964 -2.930 -43.722 1.00 91.25 700 ASP A C 1
ATOM 5137 O O . ASP A 1 700 ? 21.013 -1.717 -43.562 1.00 91.25 700 ASP A O 1
ATOM 5141 N N . PHE A 1 701 ? 21.766 -3.750 -43.035 1.00 90.38 701 PHE A N 1
ATOM 5142 C CA . PHE A 1 701 ? 22.906 -3.249 -42.259 1.00 90.38 701 PHE A CA 1
ATOM 5143 C C . PHE A 1 701 ? 24.061 -2.762 -43.165 1.00 90.38 701 PHE A C 1
ATOM 5145 O O . PHE A 1 701 ? 25.031 -2.177 -42.686 1.00 90.38 701 PHE A O 1
ATOM 5152 N N . HIS A 1 702 ? 23.963 -2.975 -44.486 1.00 91.56 702 HIS A N 1
ATOM 5153 C CA . HIS A 1 702 ? 24.797 -2.422 -45.570 1.00 91.56 702 HIS A CA 1
ATOM 5154 C C . HIS A 1 702 ? 26.310 -2.729 -45.534 1.00 91.56 702 HIS A C 1
ATOM 5156 O O . HIS A 1 702 ? 27.022 -2.424 -46.494 1.00 91.56 702 HIS A O 1
ATOM 5162 N N . SER A 1 703 ? 26.830 -3.320 -44.459 1.00 93.50 703 SER A N 1
ATOM 5163 C CA . SER A 1 703 ? 28.249 -3.621 -44.272 1.00 93.50 703 SER A CA 1
ATOM 5164 C C . SER A 1 703 ? 28.456 -4.825 -43.358 1.00 93.50 703 SER A C 1
ATOM 5166 O O . SER A 1 703 ? 27.685 -5.061 -42.427 1.00 93.50 703 SER A O 1
ATOM 5168 N N . SER A 1 704 ? 29.552 -5.547 -43.587 1.00 93.00 704 SER A N 1
ATOM 5169 C CA . SER A 1 704 ? 30.037 -6.610 -42.700 1.00 93.00 704 SER A CA 1
ATOM 5170 C C . SER A 1 704 ? 30.296 -6.110 -41.278 1.00 93.00 704 SER A C 1
ATOM 5172 O O . SER A 1 704 ? 30.128 -6.856 -40.323 1.00 93.00 704 SER A O 1
ATOM 5174 N N . GLU A 1 705 ? 30.686 -4.847 -41.134 1.00 93.81 705 GLU A N 1
ATOM 5175 C CA . GLU A 1 705 ? 31.043 -4.176 -39.891 1.00 93.81 705 GLU A CA 1
ATOM 5176 C C . GLU A 1 705 ? 29.812 -3.828 -39.041 1.00 93.81 705 GLU A C 1
ATOM 5178 O O . GLU A 1 705 ? 29.821 -4.071 -37.835 1.00 93.81 705 GLU A O 1
ATOM 5183 N N . ALA A 1 706 ? 28.734 -3.325 -39.651 1.00 92.81 706 ALA A N 1
ATOM 5184 C CA . ALA A 1 706 ? 27.466 -3.106 -38.951 1.00 92.81 706 ALA A CA 1
ATOM 5185 C C . ALA A 1 706 ? 26.738 -4.429 -38.665 1.00 92.81 706 ALA A C 1
ATOM 5187 O O . ALA A 1 706 ? 26.207 -4.610 -37.572 1.00 92.81 706 ALA A O 1
ATOM 5188 N N . ALA A 1 707 ? 26.788 -5.397 -39.587 1.00 96.00 707 ALA A N 1
ATOM 5189 C CA . ALA A 1 707 ? 26.277 -6.740 -39.320 1.00 96.00 707 ALA A CA 1
ATOM 5190 C C . ALA A 1 707 ? 27.029 -7.403 -38.147 1.00 96.00 707 ALA A C 1
ATOM 5192 O O . ALA A 1 707 ? 26.418 -7.947 -37.230 1.00 96.00 707 ALA A O 1
ATOM 5193 N N . ARG A 1 708 ? 28.362 -7.263 -38.117 1.00 97.00 708 ARG A N 1
ATOM 5194 C CA . ARG A 1 708 ? 29.226 -7.694 -37.009 1.00 97.00 708 ARG A CA 1
ATOM 5195 C C . ARG A 1 708 ? 28.868 -7.014 -35.688 1.00 97.00 708 ARG A C 1
ATOM 5197 O O . ARG A 1 708 ? 28.953 -7.672 -34.657 1.00 97.00 708 ARG A O 1
ATOM 5204 N N . TYR A 1 709 ? 28.501 -5.731 -35.700 1.00 95.62 709 TYR A N 1
ATOM 5205 C CA . TYR A 1 709 ? 28.050 -5.029 -34.495 1.00 95.62 709 TYR A CA 1
ATOM 5206 C C . TYR A 1 709 ? 26.816 -5.712 -33.895 1.00 95.62 709 TYR A C 1
ATOM 5208 O O . TYR A 1 709 ? 26.846 -6.052 -32.717 1.00 95.62 709 TYR A O 1
ATOM 5216 N N . GLN A 1 710 ? 25.807 -6.030 -34.712 1.00 94.88 710 GLN A N 1
ATOM 5217 C CA . GLN A 1 710 ? 24.605 -6.717 -34.230 1.00 94.88 710 GLN A CA 1
ATOM 5218 C C . GLN A 1 710 ? 24.905 -8.116 -33.673 1.00 94.88 710 GLN A C 1
ATOM 5220 O O . GLN A 1 710 ? 24.481 -8.437 -32.564 1.00 94.88 710 GLN A O 1
ATOM 5225 N N . VAL A 1 711 ? 25.715 -8.930 -34.364 1.00 97.44 711 VAL A N 1
ATOM 5226 C CA . VAL A 1 711 ? 26.130 -10.238 -33.815 1.00 97.44 711 VAL A CA 1
ATOM 5227 C C . VAL A 1 711 ? 26.895 -10.067 -32.497 1.00 97.44 711 VAL A C 1
ATOM 5229 O O . VAL A 1 711 ? 26.653 -10.809 -31.552 1.00 97.44 711 VAL A O 1
ATOM 5232 N N . ASN A 1 712 ? 27.764 -9.061 -32.378 1.00 95.81 712 ASN A N 1
ATOM 5233 C CA . ASN A 1 712 ? 28.483 -8.779 -31.133 1.00 95.81 712 ASN A CA 1
ATOM 5234 C C . ASN A 1 712 ? 27.569 -8.285 -29.988 1.00 95.81 712 ASN A C 1
ATOM 5236 O O . ASN A 1 712 ? 27.966 -8.417 -28.831 1.00 95.81 712 ASN A O 1
ATOM 5240 N N . THR A 1 713 ? 26.381 -7.744 -30.280 1.00 93.06 713 THR A N 1
ATOM 5241 C CA . THR A 1 713 ? 25.358 -7.389 -29.279 1.00 93.06 713 THR A CA 1
ATOM 5242 C C . THR A 1 713 ? 24.599 -8.630 -28.806 1.00 93.06 713 THR A C 1
ATOM 5244 O O . THR A 1 713 ? 24.573 -8.918 -27.609 1.00 93.06 713 THR A O 1
ATOM 5247 N N . TYR A 1 714 ? 24.022 -9.400 -29.734 1.00 95.44 714 TYR A N 1
ATOM 5248 C CA . TYR A 1 714 ? 23.088 -10.479 -29.391 1.00 95.44 714 TYR A CA 1
ATOM 5249 C C . TYR A 1 714 ? 23.757 -11.830 -29.111 1.00 95.44 714 TYR A C 1
ATOM 5251 O O . TYR A 1 714 ? 23.273 -12.575 -28.261 1.00 95.44 714 TYR A O 1
ATOM 5259 N N . ALA A 1 715 ? 24.894 -12.158 -29.740 1.00 97.00 715 ALA A N 1
ATOM 5260 C CA . ALA A 1 715 ? 25.559 -13.443 -29.507 1.00 97.00 715 ALA A CA 1
ATOM 5261 C C . ALA A 1 715 ? 26.021 -13.652 -28.048 1.00 97.00 715 ALA A C 1
ATOM 5263 O O . ALA A 1 715 ? 25.838 -14.763 -27.541 1.00 97.00 715 ALA A O 1
ATOM 5264 N N . PRO A 1 716 ? 26.564 -12.644 -27.326 1.00 96.62 716 PRO A N 1
ATOM 5265 C CA . PRO A 1 716 ? 26.878 -12.793 -25.906 1.00 96.62 716 PRO A CA 1
ATOM 5266 C C . PRO A 1 716 ? 25.636 -12.983 -25.032 1.00 96.62 716 PRO A C 1
ATOM 5268 O O . PRO A 1 716 ? 25.706 -13.777 -24.096 1.00 96.62 716 PRO A O 1
ATOM 5271 N N . ALA A 1 717 ? 24.535 -12.283 -25.343 1.00 95.25 717 ALA A N 1
ATOM 5272 C CA . ALA A 1 717 ? 23.261 -12.353 -24.623 1.00 95.25 717 ALA A CA 1
ATOM 5273 C C . ALA A 1 717 ? 22.609 -13.732 -24.778 1.00 95.25 717 ALA A C 1
ATOM 5275 O O . ALA A 1 717 ? 22.361 -14.405 -23.781 1.00 95.25 717 ALA A O 1
ATOM 5276 N N . LEU A 1 718 ? 22.477 -14.217 -26.017 1.00 94.94 718 LEU A N 1
ATOM 5277 C CA . LEU A 1 718 ? 22.044 -15.585 -26.305 1.00 94.94 718 LEU A CA 1
ATOM 5278 C C . LEU A 1 718 ? 22.959 -16.606 -25.604 1.00 94.94 718 LEU A C 1
ATOM 5280 O O . LEU A 1 718 ? 22.487 -17.517 -24.935 1.00 94.94 718 LEU A O 1
ATOM 5284 N N . GLY A 1 719 ? 24.279 -16.396 -25.626 1.00 96.25 719 GLY A N 1
ATOM 5285 C CA . GLY A 1 719 ? 25.231 -17.259 -24.923 1.00 96.25 719 GLY A CA 1
ATOM 5286 C C . GLY A 1 719 ? 25.091 -17.298 -23.395 1.00 96.25 719 GLY A C 1
ATOM 5287 O O . GLY A 1 719 ? 25.629 -18.221 -22.784 1.00 96.25 719 GLY A O 1
ATOM 5288 N N . ARG A 1 720 ? 24.397 -16.339 -22.763 1.00 96.56 720 ARG A N 1
ATOM 5289 C CA . ARG A 1 720 ? 24.080 -16.364 -21.321 1.00 96.56 720 ARG A CA 1
ATOM 5290 C C . ARG A 1 720 ? 22.858 -17.218 -20.994 1.00 96.56 720 ARG A C 1
ATOM 5292 O O . ARG A 1 720 ? 22.578 -17.390 -19.811 1.00 96.56 720 ARG A O 1
ATOM 5299 N N . LEU A 1 721 ? 22.124 -17.748 -21.970 1.00 95.94 721 LEU A N 1
ATOM 5300 C CA . LEU A 1 721 ? 21.044 -18.686 -21.673 1.00 95.94 721 LEU A CA 1
ATOM 5301 C C . LEU A 1 721 ? 21.601 -20.011 -21.108 1.00 95.94 721 LEU A C 1
ATOM 5303 O O . LEU A 1 721 ? 22.713 -20.413 -21.461 1.00 95.94 721 LEU A O 1
ATOM 5307 N N . PRO A 1 722 ? 20.837 -20.717 -20.253 1.00 96.44 722 PRO A N 1
ATOM 5308 C CA . PRO A 1 722 ? 21.125 -22.102 -19.886 1.00 96.44 722 PRO A CA 1
ATOM 5309 C C . PRO A 1 722 ? 21.323 -22.990 -21.124 1.00 96.44 722 PRO A C 1
ATOM 5311 O O . PRO A 1 722 ? 20.534 -22.916 -22.065 1.00 96.44 722 PRO A O 1
ATOM 5314 N N . ALA A 1 723 ? 22.334 -23.862 -21.112 1.00 95.12 723 ALA A N 1
ATOM 5315 C CA . ALA A 1 723 ? 22.746 -24.660 -22.270 1.00 95.12 723 ALA A CA 1
ATOM 5316 C C . ALA A 1 723 ? 21.607 -25.486 -22.901 1.00 95.12 723 ALA A C 1
ATOM 5318 O O . ALA A 1 723 ? 21.549 -25.614 -24.124 1.00 95.12 723 ALA A O 1
ATOM 5319 N N . VAL A 1 724 ? 20.657 -25.984 -22.100 1.00 95.19 724 VAL A N 1
ATOM 5320 C CA . VAL A 1 724 ? 19.451 -26.660 -22.602 1.00 95.19 724 VAL A CA 1
ATOM 5321 C C . VAL A 1 724 ? 18.600 -25.765 -23.509 1.00 95.19 724 VAL A C 1
ATOM 5323 O O . VAL A 1 724 ? 18.127 -26.247 -24.530 1.00 95.19 724 VAL A O 1
ATOM 5326 N N . LEU A 1 725 ? 18.454 -24.471 -23.207 1.00 94.62 725 LEU A N 1
ATOM 5327 C CA . LEU A 1 725 ? 17.638 -23.525 -23.984 1.00 94.62 725 LEU A CA 1
ATOM 5328 C C . LEU A 1 725 ? 18.316 -23.061 -25.270 1.00 94.62 725 LEU A C 1
ATOM 5330 O O . LEU A 1 725 ? 17.652 -22.556 -26.174 1.00 94.62 725 LEU A O 1
ATOM 5334 N N . LEU A 1 726 ? 19.618 -23.313 -25.379 1.00 92.62 726 LEU A N 1
ATOM 5335 C CA . LEU A 1 726 ? 20.363 -23.207 -26.624 1.00 92.62 726 LEU A CA 1
ATOM 5336 C C . LEU A 1 726 ? 20.369 -24.518 -27.415 1.00 92.62 726 LEU A C 1
ATOM 5338 O O . LEU A 1 726 ? 20.735 -24.500 -28.580 1.00 92.62 726 LEU A O 1
ATOM 5342 N N . SER A 1 727 ? 20.025 -25.670 -26.833 1.00 92.00 727 SER A N 1
ATOM 5343 C CA . SER A 1 727 ? 20.315 -26.978 -27.451 1.00 92.00 727 SER A CA 1
ATOM 5344 C C . SER A 1 727 ? 19.544 -27.280 -28.745 1.00 92.00 727 SER A C 1
ATOM 5346 O O . SER A 1 727 ? 20.006 -28.094 -29.546 1.00 92.00 727 SER A O 1
ATOM 5348 N N . GLY A 1 728 ? 18.411 -26.611 -28.976 1.00 90.31 728 GLY A N 1
ATOM 5349 C CA . GLY A 1 728 ? 17.663 -26.634 -30.236 1.00 90.31 728 GLY A CA 1
ATOM 5350 C C . GLY A 1 728 ? 18.070 -25.554 -31.248 1.00 90.31 728 GLY A C 1
ATOM 5351 O O . GLY A 1 728 ? 17.600 -25.595 -32.386 1.00 90.31 728 GLY A O 1
ATOM 5352 N N . ALA A 1 729 ? 18.928 -24.601 -30.864 1.00 92.88 729 ALA A N 1
ATOM 5353 C CA . ALA A 1 729 ? 19.321 -23.475 -31.705 1.00 92.88 729 ALA A CA 1
ATOM 5354 C C . ALA A 1 729 ? 20.136 -23.930 -32.924 1.00 92.88 729 ALA A C 1
ATOM 5356 O O . ALA A 1 729 ? 20.995 -24.809 -32.844 1.00 92.88 729 ALA A O 1
ATOM 5357 N N . ARG A 1 730 ? 19.864 -23.310 -34.072 1.00 92.50 730 ARG A N 1
ATOM 5358 C CA . ARG A 1 730 ? 20.579 -23.549 -35.335 1.00 92.50 730 ARG A CA 1
ATOM 5359 C C . ARG A 1 730 ? 20.908 -22.254 -36.042 1.00 92.50 730 ARG A C 1
ATOM 5361 O O . ARG A 1 730 ? 22.031 -22.083 -36.508 1.00 92.50 730 ARG A O 1
ATOM 5368 N N . GLU A 1 731 ? 19.928 -21.360 -36.105 1.00 93.81 731 GLU A N 1
ATOM 5369 C CA . GLU A 1 731 ? 19.978 -20.140 -36.902 1.00 93.81 731 GLU A CA 1
ATOM 5370 C C . GLU A 1 731 ? 19.454 -18.957 -36.069 1.00 93.81 731 GLU A C 1
ATOM 5372 O O . GLU A 1 731 ? 18.560 -19.109 -35.233 1.00 93.81 731 GLU A O 1
ATOM 5377 N N . VAL A 1 732 ? 20.036 -17.774 -36.267 1.00 94.31 732 VAL A N 1
ATOM 5378 C CA . VAL A 1 732 ? 19.574 -16.517 -35.657 1.00 94.31 732 VAL A CA 1
ATOM 5379 C C . VAL A 1 732 ? 19.477 -15.468 -36.749 1.00 94.31 732 VAL A C 1
ATOM 5381 O O . VAL A 1 732 ? 20.494 -14.997 -37.259 1.00 94.31 732 VAL A O 1
ATOM 5384 N N . GLU A 1 733 ? 18.256 -15.104 -37.114 1.00 92.75 733 GLU A N 1
ATOM 5385 C CA . GLU A 1 733 ? 17.981 -14.066 -38.100 1.00 92.75 733 GLU A CA 1
ATOM 5386 C C . GLU A 1 733 ? 17.987 -12.692 -37.426 1.00 92.75 733 GLU A C 1
ATOM 5388 O O . GLU A 1 733 ? 17.348 -12.509 -36.392 1.00 92.75 733 GLU A O 1
ATOM 5393 N N . ILE A 1 734 ? 18.681 -11.709 -38.008 1.00 91.19 734 ILE A N 1
ATOM 5394 C CA . ILE A 1 734 ? 18.693 -10.325 -37.508 1.00 91.19 734 ILE A CA 1
ATOM 5395 C C . ILE A 1 734 ? 18.241 -9.363 -38.609 1.00 91.19 734 ILE A C 1
ATOM 5397 O O . ILE A 1 734 ? 18.897 -9.263 -39.651 1.00 91.19 734 ILE A O 1
ATOM 5401 N N . SER A 1 735 ? 17.162 -8.614 -38.362 1.00 86.19 735 SER A N 1
ATOM 5402 C CA . SER A 1 735 ? 16.561 -7.661 -39.308 1.00 86.19 735 SER A CA 1
ATOM 5403 C C . SER A 1 735 ? 16.195 -6.315 -38.650 1.00 86.19 735 SER A C 1
ATOM 5405 O O . SER A 1 735 ? 16.184 -6.187 -37.427 1.00 86.19 735 SER A O 1
ATOM 5407 N N . ILE A 1 736 ? 15.911 -5.298 -39.473 1.00 78.75 736 ILE A N 1
ATOM 5408 C CA . ILE A 1 736 ? 15.605 -3.905 -39.063 1.00 78.75 736 ILE A CA 1
ATOM 5409 C C . ILE A 1 736 ? 14.090 -3.624 -39.182 1.00 78.75 736 ILE A C 1
ATOM 5411 O O . ILE A 1 736 ? 13.668 -2.508 -39.476 1.00 78.75 736 ILE A O 1
ATOM 5415 N N . VAL A 1 737 ? 13.253 -4.653 -39.026 1.00 71.50 737 VAL A N 1
ATOM 5416 C CA . VAL A 1 737 ? 11.800 -4.469 -38.858 1.00 71.50 737 VAL A CA 1
ATOM 5417 C C . VAL A 1 737 ? 11.473 -4.106 -37.405 1.00 71.50 737 VAL A C 1
ATOM 5419 O O . VAL A 1 737 ? 12.306 -4.296 -36.528 1.00 71.50 737 VAL A O 1
ATOM 5422 N N . ASP A 1 738 ? 10.270 -3.590 -37.175 1.00 65.69 738 ASP A N 1
ATOM 5423 C CA . ASP A 1 738 ? 9.654 -3.292 -35.872 1.00 65.69 738 ASP A CA 1
ATOM 5424 C C . ASP A 1 738 ? 8.458 -4.250 -35.733 1.00 65.69 738 ASP A C 1
ATOM 5426 O O . ASP A 1 738 ? 7.404 -4.009 -36.327 1.00 65.69 738 ASP A O 1
ATOM 5430 N N . HIS A 1 739 ? 8.690 -5.427 -35.138 1.00 64.44 739 HIS A N 1
ATOM 5431 C CA . HIS A 1 739 ? 7.806 -6.603 -35.273 1.00 64.44 739 HIS A CA 1
ATOM 5432 C C . HIS A 1 739 ? 7.711 -7.487 -34.011 1.00 64.44 739 HIS A C 1
ATOM 5434 O O . HIS A 1 739 ? 6.931 -8.444 -34.017 1.00 64.44 739 HIS A O 1
ATOM 5440 N N . GLY A 1 740 ? 8.460 -7.194 -32.942 1.00 59.22 740 GLY A N 1
ATOM 5441 C CA . GLY A 1 740 ? 8.510 -8.003 -31.721 1.00 59.22 740 GLY A CA 1
ATOM 5442 C C . GLY A 1 740 ? 9.316 -9.295 -31.884 1.00 59.22 740 GLY A C 1
ATOM 5443 O O . GLY A 1 740 ? 9.136 -10.035 -32.854 1.00 59.22 740 GLY A O 1
ATOM 5444 N N . PHE A 1 741 ? 10.208 -9.581 -30.928 1.00 63.44 741 PHE A N 1
ATOM 5445 C CA . PHE A 1 741 ? 10.996 -10.824 -30.888 1.00 63.44 741 PHE A CA 1
ATOM 5446 C C . PHE A 1 741 ? 10.098 -12.064 -30.980 1.00 63.44 741 PHE A C 1
ATOM 5448 O O . PHE A 1 741 ? 9.028 -12.108 -30.377 1.00 63.44 741 PHE A O 1
ATOM 5455 N N . GLN A 1 742 ? 10.549 -13.050 -31.757 1.00 69.44 742 GLN A N 1
ATOM 5456 C CA . GLN A 1 742 ? 9.824 -14.283 -32.068 1.00 69.44 742 GLN A CA 1
ATOM 5457 C C . GLN A 1 742 ? 10.825 -15.413 -32.323 1.00 69.44 742 GLN A C 1
ATOM 5459 O O . GLN A 1 742 ? 11.897 -15.173 -32.879 1.00 69.44 742 GLN A O 1
ATOM 5464 N N . ALA A 1 743 ? 10.453 -16.659 -32.048 1.00 61.25 743 ALA A N 1
ATOM 5465 C CA . ALA A 1 743 ? 11.212 -17.830 -32.464 1.00 61.25 743 ALA A CA 1
ATOM 5466 C C . ALA A 1 743 ? 10.341 -18.928 -33.083 1.00 61.25 743 ALA A C 1
ATOM 5468 O O . ALA A 1 743 ? 9.164 -19.112 -32.770 1.00 61.25 743 ALA A O 1
ATOM 5469 N N . ASN A 1 744 ? 10.952 -19.698 -33.981 1.00 61.44 744 ASN A N 1
ATOM 5470 C CA . ASN A 1 744 ? 10.317 -20.816 -34.662 1.00 61.44 744 ASN A CA 1
ATOM 5471 C C . ASN A 1 744 ? 10.794 -22.140 -34.054 1.00 61.44 744 ASN A C 1
ATOM 5473 O O . ASN A 1 744 ? 11.766 -22.750 -34.519 1.00 61.44 744 ASN A O 1
ATOM 5477 N N . GLY A 1 745 ? 10.086 -22.585 -33.011 1.00 55.09 745 GLY A N 1
ATOM 5478 C CA . GLY A 1 745 ? 10.447 -23.759 -32.210 1.00 55.09 745 GLY A CA 1
ATOM 5479 C C . GLY A 1 745 ? 10.634 -25.059 -32.997 1.00 55.09 745 GLY A C 1
ATOM 5480 O O . GLY A 1 745 ? 11.525 -25.852 -32.705 1.00 55.09 745 GLY A O 1
ATOM 5481 N N . GLY A 1 746 ? 9.854 -25.263 -34.064 1.00 57.25 746 GLY A N 1
ATOM 5482 C CA . GLY A 1 746 ? 9.981 -26.443 -34.929 1.00 57.25 746 GLY A CA 1
ATOM 5483 C C . GLY A 1 746 ? 11.211 -26.433 -35.848 1.00 57.25 746 GLY A C 1
ATOM 5484 O O . GLY A 1 746 ? 11.638 -27.494 -36.312 1.00 57.25 746 GLY A O 1
ATOM 5485 N N . SER A 1 747 ? 11.785 -25.255 -36.108 1.00 71.44 747 SER A N 1
ATOM 5486 C CA . SER A 1 747 ? 12.915 -25.064 -37.027 1.00 71.44 747 SER A CA 1
ATOM 5487 C C . SER A 1 747 ? 14.255 -24.883 -36.305 1.00 71.44 747 SER A C 1
ATOM 5489 O O . SER A 1 747 ? 15.285 -25.297 -36.842 1.00 71.44 747 SER A O 1
ATOM 5491 N N . GLY A 1 748 ? 14.240 -24.331 -35.085 1.00 82.62 748 GLY A N 1
ATOM 5492 C CA . GLY A 1 748 ? 15.439 -23.998 -34.306 1.00 82.62 748 GLY A CA 1
ATOM 5493 C C . GLY A 1 748 ? 15.978 -22.586 -34.575 1.00 82.62 748 GLY A C 1
ATOM 5494 O O . GLY A 1 748 ? 17.194 -22.384 -34.552 1.00 82.62 748 GLY A O 1
ATOM 5495 N N . ILE A 1 749 ? 15.085 -21.638 -34.890 1.00 86.06 749 ILE A N 1
ATOM 5496 C CA . ILE A 1 749 ? 15.429 -20.281 -35.348 1.00 86.06 749 ILE A CA 1
ATOM 5497 C C . ILE A 1 749 ? 14.952 -19.237 -34.334 1.00 86.06 749 ILE A C 1
ATOM 5499 O O . ILE A 1 749 ? 13.786 -19.273 -33.942 1.00 86.06 749 ILE A O 1
ATOM 5503 N N . PHE A 1 750 ? 15.821 -18.294 -33.965 1.00 89.12 750 PHE A N 1
ATOM 5504 C CA . PHE A 1 750 ? 15.435 -17.047 -33.288 1.00 89.12 750 PHE A CA 1
ATOM 5505 C C . PHE A 1 750 ? 15.366 -15.904 -34.311 1.00 89.12 750 PHE A C 1
ATOM 5507 O O . PHE A 1 750 ? 16.298 -15.740 -35.099 1.00 89.12 750 PHE A O 1
ATOM 5514 N N . HIS A 1 751 ? 14.319 -15.080 -34.264 1.00 87.69 751 HIS A N 1
ATOM 5515 C CA . HIS A 1 751 ? 14.173 -13.877 -35.086 1.00 87.69 751 HIS A CA 1
ATOM 5516 C C . HIS A 1 751 ? 14.335 -12.631 -34.203 1.00 87.69 751 HIS A C 1
ATOM 5518 O O . HIS A 1 751 ? 13.552 -12.381 -33.283 1.00 87.69 751 HIS A O 1
ATOM 5524 N N . ILE A 1 752 ? 15.385 -11.859 -34.481 1.00 86.69 752 ILE A N 1
ATOM 5525 C CA . ILE A 1 752 ? 15.794 -10.667 -33.737 1.00 86.69 752 ILE A CA 1
ATOM 5526 C C . ILE A 1 752 ? 15.516 -9.426 -34.585 1.00 86.69 752 ILE A C 1
ATOM 5528 O O . ILE A 1 752 ? 16.074 -9.239 -35.671 1.00 86.69 752 ILE A O 1
ATOM 5532 N N . TYR A 1 753 ? 14.687 -8.543 -34.043 1.00 86.50 753 TYR A N 1
ATOM 5533 C CA . TYR A 1 753 ? 14.321 -7.268 -34.648 1.00 86.50 753 TYR A CA 1
ATOM 5534 C C . TYR A 1 753 ? 15.004 -6.147 -33.870 1.00 86.50 753 TYR A C 1
ATOM 5536 O O . TYR A 1 753 ? 14.816 -6.021 -32.662 1.00 86.50 753 TYR A O 1
ATOM 5544 N N . THR A 1 754 ? 15.889 -5.381 -34.513 1.00 82.94 754 THR A N 1
ATOM 5545 C CA . THR A 1 754 ? 16.805 -4.508 -33.757 1.00 82.94 754 THR A CA 1
ATOM 5546 C C . THR A 1 754 ? 16.159 -3.331 -33.014 1.00 82.94 754 THR A C 1
ATOM 5548 O O . THR A 1 754 ? 16.680 -3.026 -31.948 1.00 82.94 754 THR A O 1
ATOM 5551 N N . PRO A 1 755 ? 15.053 -2.697 -33.463 1.00 81.38 755 PRO A N 1
ATOM 5552 C CA . PRO A 1 755 ? 14.348 -1.692 -32.661 1.00 81.38 755 PRO A CA 1
ATOM 5553 C C . PRO A 1 755 ? 13.832 -2.275 -31.337 1.00 81.38 755 PRO A C 1
ATOM 5555 O O . PRO A 1 755 ? 14.154 -1.753 -30.272 1.00 81.38 755 PRO A O 1
ATOM 5558 N N . ASP A 1 756 ? 13.127 -3.412 -31.404 1.00 80.31 756 ASP A N 1
ATOM 5559 C CA . ASP A 1 756 ? 12.656 -4.160 -30.233 1.00 80.31 756 ASP A CA 1
ATOM 5560 C C . ASP A 1 756 ? 13.827 -4.572 -29.323 1.00 80.31 756 ASP A C 1
ATOM 5562 O O . ASP A 1 756 ? 13.773 -4.432 -28.104 1.00 80.31 756 ASP A O 1
ATOM 5566 N N . GLY A 1 757 ? 14.913 -5.076 -29.917 1.00 83.56 757 GLY A N 1
ATOM 5567 C CA . GLY A 1 757 ? 16.075 -5.597 -29.194 1.00 83.56 757 GLY A CA 1
ATOM 5568 C C . GLY A 1 757 ? 16.908 -4.522 -28.500 1.00 83.56 757 GLY A C 1
ATOM 5569 O O . GLY A 1 757 ? 17.463 -4.780 -27.433 1.00 83.56 757 GLY A O 1
ATOM 5570 N N . GLU A 1 758 ? 16.962 -3.315 -29.066 1.00 85.88 758 GLU A N 1
ATOM 5571 C CA . GLU A 1 758 ? 17.585 -2.146 -28.446 1.00 85.88 758 GLU A CA 1
ATOM 5572 C C . GLU A 1 758 ? 16.729 -1.638 -27.265 1.00 85.88 758 GLU A C 1
ATOM 5574 O O . GLU A 1 758 ? 17.276 -1.431 -26.181 1.00 85.88 758 GLU A O 1
ATOM 5579 N N . GLU A 1 759 ? 15.395 -1.562 -27.393 1.00 87.00 759 GLU A N 1
ATOM 5580 C CA . GLU A 1 759 ? 14.503 -1.208 -26.269 1.00 87.00 759 GLU A CA 1
ATOM 5581 C C . GLU A 1 759 ? 14.535 -2.256 -25.138 1.00 87.00 759 GLU A C 1
ATOM 5583 O O . GLU A 1 759 ? 14.628 -1.906 -23.955 1.00 87.00 759 GLU A O 1
ATOM 5588 N N . LEU A 1 760 ? 14.510 -3.550 -25.476 1.00 88.69 760 LEU A N 1
ATOM 5589 C CA . LEU A 1 760 ? 14.632 -4.644 -24.508 1.00 88.69 760 LEU A CA 1
ATOM 5590 C C . LEU A 1 760 ? 15.991 -4.631 -23.793 1.00 88.69 760 LEU A C 1
ATOM 5592 O O . LEU A 1 760 ? 16.055 -4.944 -22.603 1.00 88.69 760 LEU A O 1
ATOM 5596 N N . LEU A 1 761 ? 17.073 -4.249 -24.478 1.00 87.25 761 LEU A N 1
ATOM 5597 C CA . LEU A 1 761 ? 18.401 -4.122 -23.877 1.00 87.25 761 LEU A CA 1
ATOM 5598 C C . LEU A 1 761 ? 18.491 -2.918 -22.926 1.00 87.25 761 LEU A C 1
ATOM 5600 O O . LEU A 1 761 ? 19.052 -3.055 -21.839 1.00 87.25 761 LEU A O 1
ATOM 5604 N N . GLU A 1 762 ? 17.924 -1.762 -23.290 1.00 89.00 762 GLU A N 1
ATOM 5605 C CA . GLU A 1 762 ? 17.918 -0.571 -22.424 1.00 89.00 762 GLU A CA 1
ATOM 5606 C C . GLU A 1 762 ? 17.065 -0.762 -21.159 1.00 89.00 762 GLU A C 1
ATOM 5608 O O . GLU A 1 762 ? 17.464 -0.330 -20.076 1.00 89.00 762 GLU A O 1
ATOM 5613 N N . ASN A 1 763 ? 15.927 -1.458 -21.264 1.00 89.19 763 ASN A N 1
ATOM 5614 C CA . ASN A 1 763 ? 15.067 -1.771 -20.116 1.00 89.19 763 ASN A CA 1
ATOM 5615 C C . ASN A 1 763 ? 15.531 -3.005 -19.312 1.00 89.19 763 ASN A C 1
ATOM 5617 O O . ASN A 1 763 ? 15.069 -3.219 -18.189 1.00 89.19 763 ASN A O 1
ATOM 5621 N N . GLY A 1 764 ? 16.457 -3.805 -19.854 1.00 92.00 764 GLY A N 1
ATOM 5622 C CA . GLY A 1 764 ? 16.980 -5.015 -19.217 1.00 92.00 764 GLY A CA 1
ATOM 5623 C C . GLY A 1 764 ? 15.991 -6.183 -19.194 1.00 92.00 764 GLY A C 1
ATOM 5624 O O . GLY A 1 764 ? 15.834 -6.809 -18.150 1.00 92.00 764 GLY A O 1
ATOM 5625 N N . PHE A 1 765 ? 15.325 -6.433 -20.324 1.00 93.62 765 PHE A N 1
ATOM 5626 C CA . PHE A 1 765 ? 14.446 -7.582 -20.585 1.00 93.62 765 PHE A CA 1
ATOM 5627 C C . PHE A 1 765 ? 14.913 -8.454 -21.776 1.00 93.62 765 PHE A C 1
ATOM 5629 O O . PHE A 1 765 ? 14.221 -9.399 -22.157 1.00 93.62 765 PHE A O 1
ATOM 5636 N N . LEU A 1 766 ? 16.056 -8.141 -22.406 1.00 92.88 766 LEU A N 1
ATOM 5637 C CA . LEU A 1 766 ? 16.540 -8.844 -23.604 1.00 92.88 766 LEU A CA 1
ATOM 5638 C C . LEU A 1 766 ? 16.818 -10.330 -23.342 1.00 92.88 766 LEU A C 1
ATOM 5640 O O . LEU A 1 766 ? 16.307 -11.188 -24.061 1.00 92.88 766 LEU A O 1
ATOM 5644 N N . GLU A 1 767 ? 17.631 -10.652 -22.335 1.00 94.62 767 GLU A N 1
ATOM 5645 C CA . GLU A 1 767 ? 17.926 -12.044 -21.995 1.00 94.62 767 GLU A CA 1
ATOM 5646 C C . GLU A 1 767 ? 16.701 -12.795 -21.447 1.00 94.62 767 GLU A C 1
ATOM 5648 O O . GLU A 1 767 ? 16.609 -14.006 -21.622 1.00 94.62 767 GLU A O 1
ATOM 5653 N N . GLU A 1 768 ? 15.738 -12.099 -20.845 1.00 94.75 768 GLU A N 1
ATOM 5654 C CA . GLU A 1 768 ? 14.468 -12.650 -20.368 1.00 94.75 768 GLU A CA 1
ATOM 5655 C C . GLU A 1 768 ? 13.569 -13.079 -21.540 1.00 94.75 768 GLU A C 1
ATOM 5657 O O . GLU A 1 768 ? 13.052 -14.198 -21.533 1.00 94.75 768 GLU A O 1
ATOM 5662 N N . VAL A 1 769 ? 13.448 -12.243 -22.579 1.00 93.25 769 VAL A N 1
ATOM 5663 C CA . VAL A 1 769 ? 12.782 -12.607 -23.842 1.00 93.25 769 VAL A CA 1
ATOM 5664 C C . VAL A 1 769 ? 13.519 -13.755 -24.529 1.00 93.25 769 VAL A C 1
ATOM 5666 O O . VAL A 1 769 ? 12.903 -14.764 -24.855 1.00 93.25 769 VAL A O 1
ATOM 5669 N N . LEU A 1 770 ? 14.846 -13.671 -24.684 1.00 93.75 770 LEU A N 1
ATOM 5670 C CA . LEU A 1 770 ? 15.632 -14.751 -25.298 1.00 93.75 770 LEU A CA 1
ATOM 5671 C C . LEU A 1 770 ? 15.490 -16.088 -24.545 1.00 93.75 770 LEU A C 1
ATOM 5673 O O . LEU A 1 770 ? 15.536 -17.144 -25.172 1.00 93.75 770 LEU A O 1
ATOM 5677 N N . LEU A 1 771 ? 15.286 -16.069 -23.223 1.00 94.81 771 LEU A N 1
ATOM 5678 C CA . LEU A 1 771 ? 15.035 -17.268 -22.419 1.00 94.81 771 LEU A CA 1
ATOM 5679 C C . LEU A 1 771 ? 13.652 -17.869 -22.722 1.00 94.81 771 LEU A C 1
ATOM 5681 O O . LEU A 1 771 ? 13.558 -19.082 -22.911 1.00 94.81 771 LEU A O 1
ATOM 5685 N N . HIS A 1 772 ? 12.610 -17.037 -22.820 1.00 95.00 772 HIS A N 1
ATOM 5686 C CA . HIS A 1 772 ? 11.272 -17.455 -23.256 1.00 95.00 772 HIS A CA 1
ATOM 5687 C C . HIS A 1 772 ? 11.326 -18.087 -24.661 1.00 95.00 772 HIS A C 1
ATOM 5689 O O . HIS A 1 772 ? 10.952 -19.249 -24.824 1.00 95.00 772 HIS A O 1
ATOM 5695 N N . GLU A 1 773 ? 11.920 -17.395 -25.639 1.00 93.25 773 GLU A N 1
ATOM 5696 C CA . GLU A 1 773 ? 12.114 -17.908 -27.005 1.00 93.25 773 GLU A CA 1
ATOM 5697 C C . GLU A 1 773 ? 12.958 -19.199 -27.043 1.00 93.25 773 GLU A C 1
ATOM 5699 O O . GLU A 1 773 ? 12.690 -20.117 -27.820 1.00 93.25 773 GLU A O 1
ATOM 5704 N N . GLY A 1 774 ? 13.950 -19.327 -26.154 1.00 93.31 774 GLY A N 1
ATOM 5705 C CA . GLY A 1 774 ? 14.737 -20.550 -25.972 1.00 93.31 774 GLY A CA 1
ATOM 5706 C C . GLY A 1 774 ? 13.910 -21.741 -25.471 1.00 93.31 774 GLY A C 1
ATOM 5707 O O . GLY A 1 774 ? 14.249 -22.894 -25.756 1.00 93.31 774 GLY A O 1
ATOM 5708 N N . GLY A 1 775 ? 12.800 -21.475 -24.774 1.00 94.56 775 GLY A N 1
ATOM 5709 C CA . GLY A 1 775 ? 11.766 -22.457 -24.446 1.00 94.56 775 GLY A CA 1
ATOM 5710 C C . GLY A 1 775 ? 11.110 -23.020 -25.706 1.00 94.56 775 GLY A C 1
ATOM 5711 O O . GLY A 1 775 ? 11.131 -24.237 -25.900 1.00 94.56 775 GLY A O 1
ATOM 5712 N N . HIS A 1 776 ? 10.646 -22.152 -26.610 1.00 92.88 776 HIS A N 1
ATOM 5713 C CA . HIS A 1 776 ? 10.101 -22.576 -27.904 1.00 92.88 776 HIS A CA 1
ATOM 5714 C C . HIS A 1 776 ? 11.128 -23.350 -28.743 1.00 92.88 776 HIS A C 1
ATOM 5716 O O . HIS A 1 776 ? 10.830 -24.427 -29.257 1.00 92.88 776 HIS A O 1
ATOM 5722 N N . VAL A 1 777 ? 12.353 -22.826 -28.861 1.00 91.81 777 VAL A N 1
ATOM 5723 C CA . VAL A 1 777 ? 13.437 -23.401 -29.682 1.00 91.81 777 VAL A CA 1
ATOM 5724 C C . VAL A 1 777 ? 13.892 -24.777 -29.205 1.00 91.81 777 VAL A C 1
ATOM 5726 O O . VAL A 1 777 ? 14.173 -25.643 -30.035 1.00 91.81 777 VAL A O 1
ATOM 5729 N N . SER A 1 778 ? 13.989 -24.990 -27.892 1.00 93.06 778 SER A N 1
ATOM 5730 C CA . SER A 1 778 ? 14.646 -26.186 -27.350 1.00 93.06 778 SER A CA 1
ATOM 5731 C C . SER A 1 778 ? 13.732 -27.133 -26.577 1.00 93.06 778 SER A C 1
ATOM 5733 O O . SER A 1 778 ? 14.077 -28.308 -26.453 1.00 93.06 778 SER A O 1
ATOM 5735 N N . LEU A 1 779 ? 12.594 -26.670 -26.044 1.00 94.12 779 LEU A N 1
ATOM 5736 C CA . LEU A 1 779 ? 11.745 -27.476 -25.161 1.00 94.12 779 LEU A CA 1
ATOM 5737 C C . LEU A 1 779 ? 10.405 -27.878 -25.786 1.00 94.12 779 LEU A C 1
ATOM 5739 O O . LEU A 1 779 ? 10.043 -29.053 -25.688 1.00 94.12 779 LEU A O 1
ATOM 5743 N N . ASP A 1 780 ? 9.679 -26.975 -26.448 1.00 91.50 780 ASP A N 1
ATOM 5744 C CA . ASP A 1 780 ? 8.336 -27.278 -26.980 1.00 91.50 780 ASP A CA 1
ATOM 5745 C C . ASP A 1 780 ? 8.270 -28.571 -27.822 1.00 91.50 780 ASP A C 1
ATOM 5747 O O . ASP A 1 780 ? 7.395 -29.401 -27.541 1.00 91.50 780 ASP A O 1
ATOM 5751 N N . PRO A 1 781 ? 9.209 -28.845 -28.762 1.00 89.19 781 PRO A N 1
ATOM 5752 C CA . PRO A 1 781 ? 9.156 -30.042 -29.606 1.00 89.19 781 PRO A CA 1
ATOM 5753 C C . PRO A 1 781 ? 9.235 -31.373 -28.841 1.00 89.19 781 PRO A C 1
ATOM 5755 O O . PRO A 1 781 ? 8.800 -32.402 -29.361 1.00 89.19 781 PRO A O 1
ATOM 5758 N N . GLY A 1 782 ? 9.804 -31.375 -27.629 1.00 89.06 782 GLY A N 1
ATOM 5759 C CA . GLY A 1 782 ? 9.926 -32.562 -26.775 1.00 89.06 782 GLY A CA 1
ATOM 5760 C C . GLY A 1 782 ? 8.947 -32.596 -25.599 1.00 89.06 782 GLY A C 1
ATOM 5761 O O . GLY A 1 782 ? 8.515 -33.676 -25.187 1.00 89.06 782 GLY A O 1
ATOM 5762 N N . HIS A 1 783 ? 8.589 -31.431 -25.055 1.00 93.12 783 HIS A N 1
ATOM 5763 C CA . HIS A 1 783 ? 7.959 -31.324 -23.740 1.00 93.12 783 HIS A CA 1
ATOM 5764 C C . HIS A 1 783 ? 6.473 -30.945 -23.797 1.00 93.12 783 HIS A C 1
ATOM 5766 O O . HIS A 1 783 ? 5.689 -31.605 -23.113 1.00 93.12 783 HIS A O 1
ATOM 5772 N N . GLU A 1 784 ? 6.060 -29.984 -24.633 1.00 90.94 784 GLU A N 1
ATOM 5773 C CA . GLU A 1 784 ? 4.702 -29.400 -24.643 1.00 90.94 784 GLU A CA 1
ATOM 5774 C C . GLU A 1 784 ? 3.591 -30.462 -24.719 1.00 90.94 784 GLU A C 1
ATOM 5776 O O . GLU A 1 784 ? 2.718 -30.554 -23.855 1.00 90.94 784 GLU A O 1
ATOM 5781 N N . ASN A 1 785 ? 3.649 -31.321 -25.737 1.00 90.31 785 ASN A N 1
ATOM 5782 C CA . ASN A 1 785 ? 2.642 -32.358 -25.969 1.00 90.31 785 ASN A CA 1
ATOM 5783 C C . ASN A 1 785 ? 2.941 -33.667 -25.213 1.00 90.31 785 ASN A C 1
ATOM 5785 O O . ASN A 1 785 ? 2.266 -34.680 -25.418 1.00 90.31 785 ASN A O 1
ATOM 5789 N N . SER A 1 786 ? 3.955 -33.683 -24.339 1.00 93.50 786 SER A N 1
ATOM 5790 C CA . SER A 1 786 ? 4.330 -34.887 -23.599 1.00 93.50 786 SER A CA 1
ATOM 5791 C C . SER A 1 786 ? 3.263 -35.253 -22.562 1.00 93.50 786 SER A C 1
ATOM 5793 O O . SER A 1 786 ? 2.709 -34.407 -21.856 1.00 93.50 786 SER A O 1
ATOM 5795 N N . ALA A 1 787 ? 2.989 -36.553 -22.413 1.00 92.94 787 ALA A N 1
ATOM 5796 C CA . ALA A 1 787 ? 1.986 -37.038 -21.460 1.00 92.94 787 ALA A CA 1
ATOM 5797 C C . ALA A 1 787 ? 2.292 -36.624 -20.006 1.00 92.94 787 ALA A C 1
ATOM 5799 O O . ALA A 1 787 ? 1.364 -36.447 -19.214 1.00 92.94 787 ALA A O 1
ATOM 5800 N N . HIS A 1 788 ? 3.577 -36.447 -19.682 1.00 88.94 788 HIS A N 1
ATOM 5801 C CA . HIS A 1 788 ? 4.064 -36.002 -18.379 1.00 88.94 788 HIS A CA 1
ATOM 5802 C C . HIS A 1 788 ? 3.902 -34.483 -18.179 1.00 88.94 788 HIS A C 1
ATOM 5804 O O . HIS A 1 788 ? 3.405 -34.088 -17.127 1.00 88.94 788 HIS A O 1
ATOM 5810 N N . TRP A 1 789 ? 4.205 -33.639 -19.179 1.00 95.81 789 TRP A N 1
ATOM 5811 C CA . TRP A 1 789 ? 3.952 -32.191 -19.090 1.00 95.81 789 TRP A CA 1
ATOM 5812 C C . TRP A 1 789 ? 2.465 -31.901 -18.921 1.00 95.81 789 TRP A C 1
ATOM 5814 O O . TRP A 1 789 ? 2.046 -31.248 -17.970 1.00 95.81 789 TRP A O 1
ATOM 5824 N N . LEU A 1 790 ? 1.642 -32.496 -19.785 1.00 94.50 790 LEU A N 1
ATOM 5825 C CA . LEU A 1 790 ? 0.193 -32.343 -19.728 1.00 94.50 790 LEU A CA 1
ATOM 5826 C C . LEU A 1 790 ? -0.393 -32.906 -18.418 1.00 94.50 790 LEU A C 1
ATOM 5828 O O . LEU A 1 790 ? -1.473 -32.491 -18.001 1.00 94.50 790 LEU A O 1
ATOM 5832 N N . ALA A 1 791 ? 0.283 -33.848 -17.747 1.00 88.38 791 ALA A N 1
ATOM 5833 C CA . ALA A 1 791 ? -0.090 -34.288 -16.403 1.00 88.38 791 ALA A CA 1
ATOM 5834 C C . ALA A 1 791 ? 0.292 -33.260 -15.325 1.00 88.38 791 ALA A C 1
ATOM 5836 O O . ALA A 1 791 ? -0.541 -32.985 -14.465 1.00 88.38 791 ALA A O 1
ATOM 5837 N N . ALA A 1 792 ? 1.483 -32.658 -15.403 1.00 87.56 792 ALA A N 1
ATOM 5838 C CA . ALA A 1 792 ? 1.912 -31.576 -14.516 1.00 87.56 792 ALA A CA 1
ATOM 5839 C C . ALA A 1 792 ? 1.005 -30.337 -14.644 1.00 87.56 792 ALA A C 1
ATOM 5841 O O . ALA A 1 792 ? 0.452 -29.888 -13.645 1.00 87.56 792 ALA A O 1
ATOM 5842 N N . GLN A 1 793 ? 0.734 -29.870 -15.868 1.00 92.81 793 GLN A N 1
ATOM 5843 C CA . GLN A 1 793 ? -0.199 -28.773 -16.162 1.00 92.81 793 GLN A CA 1
ATOM 5844 C C . GLN A 1 793 ? -1.601 -29.032 -15.567 1.00 92.81 793 GLN A C 1
ATOM 5846 O O . GLN A 1 793 ? -2.189 -28.154 -14.934 1.00 92.81 793 GLN A O 1
ATOM 5851 N N . ARG A 1 794 ? -2.132 -30.260 -15.700 1.00 88.56 794 ARG A N 1
ATOM 5852 C CA . ARG A 1 794 ? -3.422 -30.650 -15.093 1.00 88.56 794 ARG A CA 1
ATOM 5853 C C . ARG A 1 794 ? -3.384 -30.751 -13.566 1.00 88.56 794 ARG A C 1
ATOM 5855 O O . ARG A 1 794 ? -4.409 -30.499 -12.943 1.00 88.56 794 ARG A O 1
ATOM 5862 N N . ALA A 1 795 ? -2.253 -31.137 -12.978 1.00 79.06 795 ALA A N 1
ATOM 5863 C CA . ALA A 1 795 ? -2.068 -31.185 -11.527 1.00 79.06 795 ALA A CA 1
ATOM 5864 C C . ALA A 1 795 ? -1.882 -29.781 -10.921 1.00 79.06 795 ALA A C 1
ATOM 5866 O O . ALA A 1 795 ? -2.300 -29.542 -9.792 1.00 79.06 795 ALA A O 1
ATOM 5867 N N . ASP A 1 796 ? -1.318 -28.840 -11.682 1.00 85.19 796 ASP A N 1
ATOM 5868 C CA . ASP A 1 796 ? -1.272 -27.424 -11.315 1.00 85.19 796 ASP A CA 1
ATOM 5869 C C . ASP A 1 796 ? -2.653 -26.770 -11.404 1.00 85.19 796 ASP A C 1
ATOM 5871 O O . ASP A 1 796 ? -2.974 -25.922 -10.580 1.00 85.19 796 ASP A O 1
ATOM 5875 N N . GLY A 1 797 ? -3.492 -27.126 -12.384 1.00 83.69 797 GLY A N 1
ATOM 5876 C CA . GLY A 1 797 ? -4.874 -26.622 -12.495 1.00 83.69 797 GLY A CA 1
ATOM 5877 C C . GLY A 1 797 ? -5.010 -25.099 -12.684 1.00 83.69 797 GLY A C 1
ATOM 5878 O O . GLY A 1 797 ? -6.120 -24.571 -12.690 1.00 83.69 797 GLY A O 1
ATOM 5879 N N . VAL A 1 798 ? -3.888 -24.399 -12.835 1.00 88.25 798 VAL A N 1
ATOM 5880 C CA . VAL A 1 798 ? -3.733 -22.972 -13.115 1.00 88.25 798 VAL A CA 1
ATOM 5881 C C . VAL A 1 798 ? -2.444 -22.796 -13.919 1.00 88.25 798 VAL A C 1
ATOM 5883 O O . VAL A 1 798 ? -1.619 -23.708 -14.001 1.00 88.25 798 VAL A O 1
ATOM 5886 N N . PHE A 1 799 ? -2.278 -21.621 -14.512 1.00 93.31 799 PHE A N 1
ATOM 5887 C CA . PHE A 1 799 ? -1.112 -21.237 -15.298 1.00 93.31 799 PHE A CA 1
ATOM 5888 C C . PHE A 1 799 ? -0.300 -20.182 -14.549 1.00 93.31 799 PHE A C 1
ATOM 5890 O O . PHE A 1 799 ? -0.838 -19.484 -13.689 1.00 93.31 799 PHE A O 1
ATOM 5897 N N . VAL A 1 800 ? 0.993 -20.064 -14.854 1.00 94.00 800 VAL A N 1
ATOM 5898 C CA . VAL A 1 800 ? 1.849 -19.029 -14.249 1.00 94.00 800 VAL A CA 1
ATOM 5899 C C . VAL A 1 800 ? 1.536 -17.632 -14.793 1.00 94.00 800 VAL A C 1
ATOM 5901 O O . VAL A 1 800 ? 1.692 -16.650 -14.070 1.00 94.00 800 VAL A O 1
ATOM 5904 N N . SER A 1 801 ? 0.993 -17.537 -16.008 1.00 96.31 801 SER A N 1
ATOM 5905 C CA . SER A 1 801 ? 0.534 -16.279 -16.594 1.00 96.31 801 SER A CA 1
ATOM 5906 C C . SER A 1 801 ? -0.817 -16.379 -17.308 1.00 96.31 801 SER A C 1
ATOM 5908 O O . SER A 1 801 ? -1.288 -17.470 -17.649 1.00 96.31 801 SER A O 1
ATOM 5910 N N . ASP A 1 802 ? -1.453 -15.225 -17.523 1.00 94.25 802 ASP A N 1
ATOM 5911 C CA . ASP A 1 802 ? -2.629 -15.082 -18.384 1.00 94.25 802 ASP A CA 1
ATOM 5912 C C . ASP A 1 802 ? -2.318 -15.546 -19.816 1.00 94.25 802 ASP A C 1
ATOM 5914 O O . ASP A 1 802 ? -3.088 -16.310 -20.395 1.00 94.25 802 ASP A O 1
ATOM 5918 N N . TYR A 1 803 ? -1.159 -15.157 -20.355 1.00 94.31 803 TYR A N 1
ATOM 5919 C CA . TYR A 1 803 ? -0.725 -15.518 -21.705 1.00 94.31 803 TYR A CA 1
ATOM 5920 C C . TYR A 1 803 ? -0.559 -17.038 -21.890 1.00 94.31 803 TYR A C 1
ATOM 5922 O O . TYR A 1 803 ? -1.071 -17.592 -22.866 1.00 94.31 803 TYR A O 1
ATOM 5930 N N . ALA A 1 804 ? 0.036 -17.727 -20.906 1.00 96.00 804 ALA A N 1
ATOM 5931 C CA . ALA A 1 804 ? 0.143 -19.188 -20.876 1.00 96.00 804 ALA A CA 1
ATOM 5932 C C . ALA A 1 804 ? -1.224 -19.886 -20.782 1.00 96.00 804 ALA A C 1
ATOM 5934 O O . ALA A 1 804 ? -1.441 -20.906 -21.434 1.00 96.00 804 ALA A O 1
ATOM 5935 N N . ARG A 1 805 ? -2.167 -19.341 -19.995 1.00 94.69 805 ARG A N 1
ATOM 5936 C CA . ARG A 1 805 ? -3.541 -19.873 -19.898 1.00 94.69 805 ARG A CA 1
ATOM 5937 C C . ARG A 1 805 ? -4.271 -19.793 -21.232 1.00 94.69 805 ARG A C 1
ATOM 5939 O O . ARG A 1 805 ? -4.997 -20.722 -21.580 1.00 94.69 805 ARG A O 1
ATOM 5946 N N . ASP A 1 806 ? -4.132 -18.668 -21.926 1.00 94.94 806 ASP A N 1
ATOM 5947 C CA . ASP A 1 806 ? -4.909 -18.376 -23.131 1.00 94.94 806 ASP A CA 1
ATOM 5948 C C . ASP A 1 806 ? -4.323 -19.069 -24.378 1.00 94.94 806 ASP A C 1
ATOM 5950 O O . ASP A 1 806 ? -5.052 -19.329 -25.337 1.00 94.94 806 ASP A O 1
ATOM 5954 N N . HIS A 1 807 ? -3.052 -19.485 -24.318 1.00 93.44 807 HIS A N 1
ATOM 5955 C CA . HIS A 1 807 ? -2.352 -20.248 -25.358 1.00 93.44 807 HIS A CA 1
ATOM 5956 C C . HIS A 1 807 ? -1.636 -21.500 -24.784 1.00 93.44 807 HIS A C 1
ATOM 5958 O O . HIS A 1 807 ? -0.420 -21.649 -24.917 1.00 93.44 807 HIS A O 1
ATOM 5964 N N . PRO A 1 808 ? -2.362 -22.453 -24.165 1.00 91.62 808 PRO A N 1
ATOM 5965 C CA . PRO A 1 808 ? -1.781 -23.507 -23.318 1.00 91.62 808 PRO A CA 1
ATOM 5966 C C . PRO A 1 808 ? -1.115 -24.663 -24.089 1.00 91.62 808 PRO A C 1
ATOM 5968 O O . PRO A 1 808 ? -0.587 -25.592 -23.479 1.00 91.62 808 PRO A O 1
ATOM 5971 N N . GLY A 1 809 ? -1.184 -24.607 -25.422 1.00 88.00 809 GLY A N 1
ATOM 5972 C CA . GLY A 1 809 ? -0.448 -25.423 -26.392 1.00 88.00 809 GLY A CA 1
ATOM 5973 C C . GLY A 1 809 ? 0.217 -24.513 -27.430 1.00 88.00 809 GLY A C 1
ATOM 5974 O O . GLY A 1 809 ? -0.067 -24.625 -28.624 1.00 88.00 809 GLY A O 1
ATOM 5975 N N . ARG A 1 810 ? 0.955 -23.522 -26.912 1.00 86.19 810 ARG A N 1
ATOM 5976 C CA . ARG A 1 810 ? 2.088 -22.842 -27.560 1.00 86.19 810 ARG A CA 1
ATOM 5977 C C . ARG A 1 810 ? 3.007 -22.204 -26.512 1.00 86.19 810 ARG A C 1
ATOM 5979 O O . ARG A 1 810 ? 4.215 -22.277 -26.620 1.00 86.19 810 ARG A O 1
ATOM 5986 N N . GLU A 1 811 ? 2.425 -21.574 -25.490 1.00 95.00 811 GLU A N 1
ATOM 5987 C CA . GLU A 1 811 ? 3.150 -20.680 -24.568 1.00 95.00 811 GLU A CA 1
ATOM 5988 C C . GLU A 1 811 ? 3.523 -21.327 -23.233 1.00 95.00 811 GLU A C 1
ATOM 5990 O O . GLU A 1 811 ? 4.392 -20.840 -22.516 1.00 95.00 811 GLU A O 1
ATOM 5995 N N . ASP A 1 812 ? 2.848 -22.413 -22.848 1.00 96.50 812 ASP A N 1
ATOM 5996 C CA . ASP A 1 812 ? 2.877 -22.893 -21.463 1.00 96.50 812 ASP A CA 1
ATOM 5997 C C . ASP A 1 812 ? 4.266 -23.352 -20.992 1.00 96.50 812 ASP A C 1
ATOM 5999 O O . ASP A 1 812 ? 4.603 -23.176 -19.822 1.00 96.50 812 ASP A O 1
ATOM 6003 N N . VAL A 1 813 ? 5.082 -23.923 -21.881 1.00 96.75 813 VAL A N 1
ATOM 6004 C CA . VAL A 1 813 ? 6.452 -24.363 -21.571 1.00 96.75 813 VAL A CA 1
ATOM 6005 C C . VAL A 1 813 ? 7.403 -23.165 -21.488 1.00 96.75 813 VAL A C 1
ATOM 6007 O O . VAL A 1 813 ? 8.096 -23.031 -20.476 1.00 96.75 813 VAL A O 1
ATOM 6010 N N . ALA A 1 814 ? 7.390 -22.272 -22.484 1.00 95.25 814 ALA A N 1
ATOM 6011 C CA . ALA A 1 814 ? 8.191 -21.044 -22.522 1.00 95.25 814 ALA A CA 1
ATOM 6012 C C . ALA A 1 814 ? 7.917 -20.131 -21.310 1.00 95.25 814 ALA A C 1
ATOM 6014 O O . ALA A 1 814 ? 8.829 -19.795 -20.548 1.00 95.25 814 ALA A O 1
ATOM 6015 N N . GLU A 1 815 ? 6.643 -19.848 -21.033 1.00 97.44 815 GLU A N 1
ATOM 6016 C CA . GLU A 1 815 ? 6.210 -19.075 -19.864 1.00 97.44 815 GLU A CA 1
ATOM 6017 C C . GLU A 1 815 ? 6.511 -19.769 -18.526 1.00 97.44 815 GLU A C 1
ATOM 6019 O O . GLU A 1 815 ? 6.552 -19.114 -17.489 1.00 97.44 815 GLU A O 1
ATOM 6024 N N . SER A 1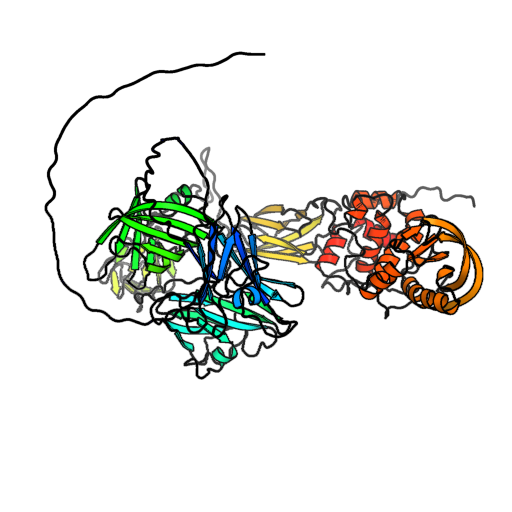 816 ? 6.732 -21.088 -18.500 1.00 97.81 816 SER A N 1
ATOM 6025 C CA . SER A 1 816 ? 7.085 -21.805 -17.266 1.00 97.81 816 SER A CA 1
ATOM 6026 C C . SER A 1 816 ? 8.590 -21.925 -17.034 1.00 97.81 816 SER A C 1
ATOM 6028 O O . SER A 1 816 ? 9.015 -21.996 -15.877 1.00 97.81 816 SER A O 1
ATOM 6030 N N . ILE A 1 817 ? 9.412 -21.985 -18.087 1.00 97.38 817 ILE A N 1
ATOM 6031 C CA . ILE A 1 817 ? 10.849 -22.235 -17.922 1.00 97.38 817 ILE A CA 1
ATOM 6032 C C . ILE A 1 817 ? 11.605 -20.992 -17.429 1.00 97.38 817 ILE A C 1
ATOM 6034 O O . ILE A 1 817 ? 12.529 -21.122 -16.624 1.00 97.38 817 ILE A O 1
ATOM 6038 N N . LEU A 1 818 ? 11.153 -19.789 -17.799 1.00 96.06 818 LEU A N 1
ATOM 6039 C CA . LEU A 1 818 ? 11.667 -18.518 -17.277 1.00 96.06 818 LEU A CA 1
ATOM 6040 C C . LEU A 1 818 ? 11.511 -18.403 -15.745 1.00 96.06 818 LEU A C 1
ATOM 6042 O O . LEU A 1 818 ? 12.528 -18.276 -15.052 1.00 96.06 818 LEU A O 1
ATOM 6046 N N . PRO A 1 819 ? 10.303 -18.523 -15.156 1.00 95.38 819 PRO A N 1
ATOM 6047 C CA . PRO A 1 819 ? 10.140 -18.492 -13.705 1.00 95.38 819 PRO A CA 1
ATOM 6048 C C . PRO A 1 819 ? 10.742 -19.719 -12.997 1.00 95.38 819 PRO A C 1
ATOM 6050 O O . PRO A 1 819 ? 11.155 -19.595 -11.843 1.00 95.38 819 PRO A O 1
ATOM 6053 N N . TYR A 1 820 ? 10.864 -20.880 -13.658 1.00 96.75 820 TYR A N 1
ATOM 6054 C CA . TYR A 1 820 ? 11.635 -22.017 -13.133 1.00 96.75 820 TYR A CA 1
ATOM 6055 C C . TYR A 1 820 ? 13.123 -21.676 -12.983 1.00 96.75 820 TYR A C 1
ATOM 6057 O O . TYR A 1 820 ? 13.686 -21.847 -11.898 1.00 96.75 820 TYR A O 1
ATOM 6065 N N . PHE A 1 821 ? 13.751 -21.152 -14.042 1.00 96.88 821 PHE A N 1
ATOM 6066 C CA . PHE A 1 821 ? 15.141 -20.704 -14.012 1.00 96.88 821 PHE A CA 1
ATOM 6067 C C . PHE A 1 821 ? 15.339 -19.652 -12.916 1.00 96.88 821 PHE A C 1
ATOM 6069 O O . PHE A 1 821 ? 16.222 -19.795 -12.066 1.00 96.88 821 PHE A O 1
ATOM 6076 N N . ALA A 1 822 ? 14.449 -18.660 -12.861 1.00 94.75 822 ALA A N 1
ATOM 6077 C CA . ALA A 1 822 ? 14.474 -17.626 -11.840 1.00 94.75 822 ALA A CA 1
ATOM 6078 C C . ALA A 1 822 ? 14.387 -18.199 -10.415 1.00 94.75 822 ALA A C 1
ATOM 6080 O O . ALA A 1 822 ? 15.172 -17.823 -9.549 1.00 94.75 822 ALA A O 1
ATOM 6081 N N . LEU A 1 823 ? 13.491 -19.154 -10.157 1.00 91.88 823 LEU A N 1
ATOM 6082 C CA . LEU A 1 823 ? 13.310 -19.731 -8.823 1.00 91.88 823 LEU A CA 1
ATOM 6083 C C . LEU A 1 823 ? 14.442 -20.693 -8.407 1.00 91.88 823 LEU A C 1
ATOM 6085 O O . LEU A 1 823 ? 14.749 -20.782 -7.218 1.00 91.88 823 LEU A O 1
ATOM 6089 N N . ARG A 1 824 ? 15.047 -21.431 -9.350 1.00 91.62 824 ARG A N 1
ATOM 6090 C CA . ARG A 1 824 ? 16.061 -22.469 -9.065 1.00 91.62 824 ARG A CA 1
ATOM 6091 C C . ARG A 1 824 ? 17.515 -21.998 -9.197 1.00 91.62 824 ARG A C 1
ATOM 6093 O O . ARG A 1 824 ? 18.385 -22.551 -8.524 1.00 91.62 824 ARG A O 1
ATOM 6100 N N . TYR A 1 825 ? 17.788 -20.999 -10.033 1.00 93.88 825 TYR A N 1
ATOM 6101 C CA . TYR A 1 825 ? 19.148 -20.555 -10.374 1.00 93.88 825 TYR A CA 1
ATOM 6102 C C . TYR A 1 825 ? 19.401 -19.079 -10.059 1.00 93.88 825 TYR A C 1
ATOM 6104 O O . TYR A 1 825 ? 20.560 -18.713 -9.880 1.00 93.88 825 TYR A O 1
ATOM 6112 N N . ARG A 1 826 ? 18.352 -18.244 -9.958 1.00 92.88 826 ARG A N 1
ATOM 6113 C CA . ARG A 1 826 ? 18.454 -16.808 -9.620 1.00 92.88 826 ARG A CA 1
ATOM 6114 C C . ARG A 1 826 ? 17.419 -16.284 -8.604 1.00 92.88 826 ARG A C 1
ATOM 6116 O O . ARG A 1 826 ? 16.847 -15.207 -8.800 1.00 92.88 826 ARG A O 1
ATOM 6123 N N . PRO A 1 827 ? 17.168 -16.993 -7.479 1.00 89.00 827 PRO A N 1
ATOM 6124 C CA . PRO A 1 827 ? 16.205 -16.553 -6.467 1.00 89.00 827 PRO A CA 1
ATOM 6125 C C . PRO A 1 827 ? 16.623 -15.261 -5.741 1.00 89.00 827 PRO A C 1
ATOM 6127 O O . PRO A 1 827 ? 15.804 -14.679 -5.030 1.00 89.00 827 PRO A O 1
ATOM 6130 N N . ASP A 1 828 ? 17.868 -14.804 -5.911 1.00 88.50 828 ASP A N 1
ATOM 6131 C CA . ASP A 1 828 ? 18.372 -13.492 -5.491 1.00 88.50 828 ASP A CA 1
ATOM 6132 C C . ASP A 1 828 ? 17.739 -12.330 -6.275 1.00 88.50 828 ASP A C 1
ATOM 6134 O O . ASP A 1 828 ? 17.528 -11.259 -5.707 1.00 88.50 828 ASP A O 1
ATOM 6138 N N . ARG A 1 829 ? 17.397 -12.546 -7.554 1.00 92.19 829 ARG A N 1
ATOM 6139 C CA . ARG A 1 829 ? 16.798 -11.535 -8.443 1.00 92.19 829 ARG A CA 1
ATOM 6140 C C . ARG A 1 829 ? 15.283 -11.416 -8.307 1.00 92.19 829 ARG A C 1
ATOM 6142 O O . ARG A 1 829 ? 14.701 -10.457 -8.796 1.00 92.19 829 ARG A O 1
ATOM 6149 N N . LEU A 1 830 ? 14.634 -12.359 -7.626 1.00 86.56 830 LEU A N 1
ATOM 6150 C CA . LEU A 1 830 ? 13.187 -12.345 -7.427 1.00 86.56 830 LEU A CA 1
ATOM 6151 C C . LEU A 1 830 ? 12.786 -11.786 -6.056 1.00 86.56 830 LEU A C 1
ATOM 6153 O O . LEU A 1 830 ? 13.262 -12.230 -5.000 1.00 86.56 830 LEU A O 1
ATOM 6157 N N . THR A 1 831 ? 11.778 -10.910 -6.059 1.00 82.50 831 THR A N 1
ATOM 6158 C CA . THR A 1 831 ? 11.068 -10.527 -4.831 1.00 82.50 831 THR A CA 1
ATOM 6159 C C . THR A 1 831 ? 10.481 -11.763 -4.138 1.00 82.50 831 THR A C 1
ATOM 6161 O O . THR A 1 831 ? 10.143 -12.764 -4.775 1.00 82.50 831 THR A O 1
ATOM 6164 N N . GLU A 1 832 ? 10.335 -11.706 -2.814 1.00 73.31 832 GLU A N 1
ATOM 6165 C CA . GLU A 1 832 ? 9.712 -12.786 -2.034 1.00 73.31 832 GLU A CA 1
ATOM 6166 C C . GLU A 1 832 ? 8.283 -13.090 -2.526 1.00 73.31 832 GLU A C 1
ATOM 6168 O O . GLU A 1 832 ? 7.887 -14.250 -2.639 1.00 73.31 832 GLU A O 1
ATOM 6173 N N . ALA A 1 833 ? 7.534 -12.044 -2.899 1.00 71.38 833 ALA A N 1
ATOM 6174 C CA . ALA A 1 833 ? 6.197 -12.168 -3.466 1.00 71.38 833 ALA A CA 1
ATOM 6175 C C . ALA A 1 833 ? 6.198 -12.912 -4.813 1.00 71.38 833 ALA A C 1
ATOM 6177 O O . ALA A 1 833 ? 5.365 -13.796 -5.001 1.00 71.38 833 ALA A O 1
ATOM 6178 N N . ALA A 1 834 ? 7.142 -12.610 -5.714 1.00 80.69 834 ALA A N 1
ATOM 6179 C CA . ALA A 1 834 ? 7.269 -13.301 -6.997 1.00 80.69 834 ALA A CA 1
ATOM 6180 C C . ALA A 1 834 ? 7.684 -14.771 -6.818 1.00 80.69 834 ALA A C 1
ATOM 6182 O O . ALA A 1 834 ? 7.045 -15.653 -7.390 1.00 80.69 834 ALA A O 1
ATOM 6183 N N . ARG A 1 835 ? 8.680 -15.058 -5.961 1.00 81.62 835 ARG A N 1
ATOM 6184 C CA . ARG A 1 835 ? 9.093 -16.440 -5.634 1.00 81.62 835 ARG A CA 1
ATOM 6185 C C . ARG A 1 835 ? 7.929 -17.276 -5.121 1.00 81.62 835 ARG A C 1
ATOM 6187 O O . ARG A 1 835 ? 7.735 -18.397 -5.586 1.00 81.62 835 ARG A O 1
ATOM 6194 N N . PHE A 1 836 ? 7.146 -16.722 -4.195 1.00 73.00 836 PHE A N 1
ATOM 6195 C CA . PHE A 1 836 ? 5.959 -17.397 -3.688 1.00 73.00 836 PHE A CA 1
ATOM 6196 C C . PHE A 1 836 ? 4.897 -17.592 -4.778 1.00 73.00 836 PHE A C 1
ATOM 6198 O O . PHE A 1 836 ? 4.381 -18.694 -4.920 1.00 73.00 836 PHE A O 1
ATOM 6205 N N . ALA A 1 837 ? 4.588 -16.557 -5.564 1.00 78.06 837 ALA A N 1
ATOM 6206 C CA . ALA A 1 837 ? 3.563 -16.630 -6.603 1.00 78.06 837 ALA A CA 1
ATOM 6207 C C . ALA A 1 837 ? 3.877 -17.694 -7.672 1.00 78.06 837 ALA A C 1
ATOM 6209 O O . ALA A 1 837 ? 2.987 -18.449 -8.054 1.00 78.06 837 ALA A O 1
ATOM 6210 N N . ILE A 1 838 ? 5.143 -17.809 -8.089 1.00 86.94 838 ILE A N 1
ATOM 6211 C CA . ILE A 1 838 ? 5.627 -18.858 -9.001 1.00 86.94 838 ILE A CA 1
ATOM 6212 C C . ILE A 1 838 ? 5.455 -20.250 -8.375 1.00 86.94 838 ILE A C 1
ATOM 6214 O O . ILE A 1 838 ? 4.840 -21.130 -8.978 1.00 86.94 838 ILE A O 1
ATOM 6218 N N . ALA A 1 839 ? 5.981 -20.443 -7.159 1.00 81.81 839 ALA A N 1
ATOM 6219 C CA . ALA A 1 839 ? 5.964 -21.733 -6.466 1.00 81.81 839 ALA A CA 1
ATOM 6220 C C . ALA A 1 839 ? 4.543 -22.210 -6.122 1.00 81.81 839 ALA A C 1
ATOM 6222 O O . ALA A 1 839 ? 4.271 -23.408 -6.160 1.00 81.81 839 ALA A O 1
ATOM 6223 N N . ALA A 1 840 ? 3.640 -21.275 -5.819 1.00 74.25 840 ALA A N 1
ATOM 6224 C CA . ALA A 1 840 ? 2.227 -21.544 -5.610 1.00 74.25 840 ALA A CA 1
ATOM 6225 C C . ALA A 1 840 ? 1.504 -21.855 -6.928 1.00 74.25 840 ALA A C 1
ATOM 6227 O O . ALA A 1 840 ? 0.710 -22.789 -6.966 1.00 74.25 840 ALA A O 1
ATOM 6228 N N . ALA A 1 841 ? 1.754 -21.119 -8.015 1.00 83.75 841 ALA A N 1
ATOM 6229 C CA . ALA A 1 841 ? 1.012 -21.308 -9.260 1.00 83.75 841 ALA A CA 1
ATOM 6230 C C . ALA A 1 841 ? 1.299 -22.666 -9.922 1.00 83.75 841 ALA A C 1
ATOM 6232 O O . ALA A 1 841 ? 0.353 -23.416 -10.169 1.00 83.75 841 ALA A O 1
ATOM 6233 N N . ILE A 1 842 ? 2.576 -22.990 -10.176 1.00 89.44 842 ILE A N 1
ATOM 6234 C CA . ILE A 1 842 ? 2.981 -24.096 -11.073 1.00 89.44 842 ILE A CA 1
ATOM 6235 C C . ILE A 1 842 ? 3.891 -25.182 -10.437 1.00 89.44 842 ILE A C 1
ATOM 6237 O O . ILE A 1 842 ? 4.895 -25.589 -11.030 1.00 89.44 842 ILE A O 1
ATOM 6241 N N . PRO A 1 843 ? 3.588 -25.668 -9.218 1.00 84.12 843 PRO A N 1
ATOM 6242 C CA . PRO A 1 843 ? 4.455 -26.557 -8.436 1.00 84.12 843 PRO A CA 1
ATOM 6243 C C . PRO A 1 843 ? 4.822 -27.874 -9.138 1.00 84.12 843 PRO A C 1
ATOM 6245 O O . PRO A 1 843 ? 5.961 -28.331 -9.030 1.00 84.12 843 PRO A O 1
ATOM 6248 N N . ASN A 1 844 ? 3.892 -28.491 -9.868 1.00 85.06 844 ASN A N 1
ATOM 6249 C CA . ASN A 1 844 ? 4.120 -29.771 -10.533 1.00 85.06 844 ASN A CA 1
ATOM 6250 C C . ASN A 1 844 ? 4.938 -29.593 -11.823 1.00 85.06 844 ASN A C 1
ATOM 6252 O O . ASN A 1 844 ? 5.705 -30.488 -12.174 1.00 85.06 844 ASN A O 1
ATOM 6256 N N . ARG A 1 845 ? 4.844 -28.444 -12.509 1.00 93.94 845 ARG A N 1
ATOM 6257 C CA . ARG A 1 845 ? 5.737 -28.105 -13.635 1.00 93.94 845 ARG A CA 1
ATOM 6258 C C . ARG A 1 845 ? 7.151 -27.738 -13.191 1.00 93.94 845 ARG A C 1
ATOM 6260 O O . ARG A 1 845 ? 8.110 -28.123 -13.854 1.00 93.94 845 ARG A O 1
ATOM 6267 N N . LEU A 1 846 ? 7.302 -27.076 -12.043 1.00 92.69 846 LEU A N 1
ATOM 6268 C CA . LEU A 1 846 ? 8.618 -26.860 -11.428 1.00 92.69 846 LEU A CA 1
ATOM 6269 C C . LEU A 1 846 ? 9.296 -28.201 -11.095 1.00 92.69 846 LEU A C 1
ATOM 6271 O O . LEU A 1 846 ? 10.470 -28.383 -11.409 1.00 92.69 846 LEU A O 1
ATOM 6275 N N . LEU A 1 847 ? 8.542 -29.155 -10.532 1.00 85.94 847 LEU A N 1
ATOM 6276 C CA . LEU A 1 847 ? 9.004 -30.532 -10.319 1.00 85.94 847 LEU A CA 1
ATOM 6277 C C . LEU A 1 847 ? 9.331 -31.253 -11.633 1.00 85.94 847 LEU A C 1
ATOM 6279 O O . LEU A 1 847 ? 10.380 -31.879 -11.728 1.00 85.94 847 LEU A O 1
ATOM 6283 N N . TYR A 1 848 ? 8.479 -31.134 -12.656 1.00 93.62 848 TYR A N 1
ATOM 6284 C CA . TYR A 1 848 ? 8.731 -31.723 -13.972 1.00 93.62 848 TYR A CA 1
ATOM 6285 C C . TYR A 1 848 ? 10.088 -31.285 -14.534 1.00 93.62 848 TYR A C 1
ATOM 6287 O O . TYR A 1 848 ? 10.867 -32.138 -14.954 1.00 93.62 848 TYR A O 1
ATOM 6295 N N . PHE A 1 849 ? 10.402 -29.984 -14.507 1.00 95.56 849 PHE A N 1
ATOM 6296 C CA . PHE A 1 849 ? 11.691 -29.474 -14.983 1.00 95.56 849 PHE A CA 1
ATOM 6297 C C . PHE A 1 849 ? 12.876 -29.928 -14.118 1.00 95.56 849 PHE A C 1
ATOM 6299 O O . PHE A 1 849 ? 13.913 -30.288 -14.677 1.00 95.56 849 PHE A O 1
ATOM 6306 N N . ASP A 1 850 ? 12.720 -29.995 -12.789 1.00 90.00 850 ASP A N 1
ATOM 6307 C CA . ASP A 1 850 ? 13.741 -30.578 -11.903 1.00 90.00 850 ASP A CA 1
ATOM 6308 C C . ASP A 1 850 ? 14.021 -32.064 -12.243 1.00 90.00 850 ASP A C 1
ATOM 6310 O O . ASP A 1 850 ? 15.152 -32.529 -12.093 1.00 90.00 850 ASP A O 1
ATOM 6314 N N . GLU A 1 851 ? 13.018 -32.810 -12.726 1.00 91.12 851 GLU A N 1
ATOM 6315 C CA . GLU A 1 851 ? 13.136 -34.226 -13.110 1.00 91.12 851 GLU A CA 1
ATOM 6316 C C . GLU A 1 851 ? 13.716 -34.468 -14.519 1.00 91.12 851 GLU A C 1
ATOM 6318 O O . GLU A 1 851 ? 14.154 -35.587 -14.793 1.00 91.12 851 GLU A O 1
ATOM 6323 N N . GLN A 1 852 ? 13.777 -33.467 -15.412 1.00 92.94 852 GLN A N 1
ATOM 6324 C CA . GLN A 1 852 ? 14.274 -33.681 -16.787 1.00 92.94 852 GLN A CA 1
ATOM 6325 C C . GLN A 1 852 ? 15.802 -33.850 -16.883 1.00 92.94 852 GLN A C 1
ATOM 6327 O O . GLN A 1 852 ? 16.304 -34.314 -17.905 1.00 92.94 852 GLN A O 1
ATOM 6332 N N . GLY A 1 853 ? 16.561 -33.469 -15.847 1.00 89.75 853 GLY A N 1
ATOM 6333 C CA . GLY A 1 853 ? 18.027 -33.571 -15.852 1.00 89.75 853 GLY A CA 1
ATOM 6334 C C . GLY A 1 853 ? 18.725 -32.632 -16.847 1.00 89.75 853 GLY A C 1
ATOM 6335 O O . GLY A 1 853 ? 19.810 -32.953 -17.329 1.00 89.75 853 GLY A O 1
ATOM 6336 N N . PHE A 1 854 ? 18.096 -31.497 -17.169 1.00 94.69 854 PHE A N 1
ATOM 6337 C CA . PHE A 1 854 ? 18.596 -30.500 -18.117 1.00 94.69 854 PHE A CA 1
ATOM 6338 C C . PHE A 1 854 ? 20.001 -29.971 -17.781 1.00 94.69 854 PHE A C 1
ATOM 6340 O O . PHE A 1 854 ? 20.323 -29.703 -16.620 1.00 94.69 854 PHE A O 1
ATOM 6347 N N . ASP A 1 855 ? 20.808 -29.723 -18.819 1.00 94.75 855 ASP A N 1
ATOM 6348 C CA . ASP A 1 855 ? 22.056 -28.973 -18.678 1.00 94.75 855 ASP A CA 1
ATOM 6349 C C . ASP A 1 855 ? 21.746 -27.478 -18.516 1.00 94.75 855 ASP A C 1
ATOM 6351 O O . ASP A 1 855 ? 21.422 -26.769 -19.468 1.00 94.75 855 ASP A O 1
ATOM 6355 N N . MET A 1 856 ? 21.822 -27.011 -17.272 1.00 94.81 856 MET A N 1
ATOM 6356 C CA . MET A 1 856 ? 21.588 -25.614 -16.907 1.00 94.81 856 MET A CA 1
ATOM 6357 C C . MET A 1 856 ? 22.891 -24.804 -16.797 1.00 94.81 856 MET A C 1
ATOM 6359 O O . MET A 1 856 ? 22.874 -23.680 -16.290 1.00 94.81 856 MET A O 1
ATOM 6363 N N . SER A 1 857 ? 24.024 -25.345 -17.265 1.00 92.88 857 SER A N 1
ATOM 6364 C CA . SER A 1 857 ? 25.281 -24.595 -17.338 1.00 92.88 857 SER A CA 1
ATOM 6365 C C . SER A 1 857 ? 25.117 -23.334 -18.211 1.00 92.88 857 SER A C 1
ATOM 6367 O O . SER A 1 857 ? 24.296 -23.326 -19.128 1.00 92.88 857 SER A O 1
ATOM 6369 N N . PRO A 1 858 ? 25.831 -22.230 -17.917 1.00 91.88 858 PRO A N 1
ATOM 6370 C CA . PRO A 1 858 ? 26.878 -22.084 -16.902 1.00 91.88 858 PRO A CA 1
ATOM 6371 C C . PRO A 1 858 ? 26.372 -21.882 -15.459 1.00 91.88 858 PRO A C 1
ATOM 6373 O O . PRO A 1 858 ? 27.187 -21.684 -14.557 1.00 91.88 858 PRO A O 1
ATOM 6376 N N . TYR A 1 859 ? 25.061 -21.942 -15.204 1.00 93.88 859 TYR A N 1
ATOM 6377 C CA . TYR A 1 859 ? 24.488 -21.684 -13.882 1.00 93.88 859 TYR A CA 1
ATOM 6378 C C . TYR A 1 859 ? 24.502 -22.908 -12.962 1.00 93.88 859 TYR A C 1
ATOM 6380 O O . TYR A 1 859 ? 24.073 -24.008 -13.306 1.00 93.88 859 TYR A O 1
ATOM 6388 N N . THR A 1 860 ? 24.917 -22.685 -11.718 1.00 90.75 860 THR A N 1
ATOM 6389 C CA . THR A 1 860 ? 24.728 -23.624 -10.608 1.00 90.75 860 THR A CA 1
ATOM 6390 C C . THR A 1 860 ? 23.404 -23.342 -9.902 1.00 90.75 860 THR A C 1
ATOM 6392 O O . THR A 1 860 ? 23.126 -22.189 -9.572 1.00 90.75 860 THR A O 1
ATOM 6395 N N . ARG A 1 861 ? 22.612 -24.384 -9.621 1.00 88.19 861 ARG A N 1
ATOM 6396 C CA . ARG A 1 861 ? 21.370 -24.292 -8.829 1.00 88.19 861 ARG A CA 1
ATOM 6397 C C . ARG A 1 861 ? 21.684 -23.685 -7.455 1.00 88.19 861 ARG A C 1
ATOM 6399 O O . ARG A 1 861 ? 22.609 -24.151 -6.791 1.00 88.19 861 ARG A O 1
ATOM 6406 N N . MET A 1 862 ? 20.950 -22.657 -7.038 1.00 83.06 862 MET A N 1
ATOM 6407 C CA . MET A 1 862 ? 21.197 -21.979 -5.760 1.00 83.06 862 MET A CA 1
ATOM 6408 C C . MET A 1 862 ? 20.465 -22.684 -4.613 1.00 83.06 862 MET A C 1
ATOM 6410 O O . MET A 1 862 ? 19.311 -23.089 -4.756 1.00 83.06 862 MET A O 1
ATOM 6414 N N . GLU A 1 863 ? 21.117 -22.802 -3.455 1.00 59.59 863 GLU A N 1
ATOM 6415 C CA . GLU A 1 863 ? 20.435 -23.207 -2.221 1.00 59.59 863 GLU A CA 1
ATOM 6416 C C . GLU A 1 863 ? 19.467 -22.104 -1.762 1.00 59.59 863 GLU A C 1
ATOM 6418 O O . GLU A 1 863 ? 19.715 -20.909 -1.953 1.00 59.59 863 GLU A O 1
ATOM 6423 N N . SER A 1 864 ? 18.333 -22.501 -1.178 1.00 49.72 864 SER A N 1
ATOM 6424 C CA . SER A 1 864 ? 17.272 -21.560 -0.812 1.00 49.72 864 SER A CA 1
ATOM 6425 C C . SER A 1 864 ? 17.715 -20.637 0.323 1.00 49.72 864 SER A C 1
ATOM 6427 O O . SER A 1 864 ? 17.987 -21.083 1.435 1.00 49.72 864 SER A O 1
ATOM 6429 N N . THR A 1 865 ? 17.726 -19.329 0.067 1.00 37.91 865 THR A N 1
ATOM 6430 C CA . THR A 1 865 ? 18.089 -18.297 1.052 1.00 37.91 865 THR A CA 1
ATOM 6431 C C . THR A 1 865 ? 16.954 -17.929 2.016 1.00 37.91 865 THR A C 1
ATOM 6433 O O . THR A 1 865 ? 17.089 -16.992 2.802 1.00 37.91 865 THR A O 1
ATOM 6436 N N . VAL A 1 866 ? 15.838 -18.668 1.996 1.00 36.41 866 VAL A N 1
ATOM 6437 C CA . VAL A 1 866 ? 14.805 -18.593 3.041 1.00 36.41 866 VAL A CA 1
ATOM 6438 C C . VAL A 1 866 ? 15.278 -19.409 4.254 1.00 36.41 866 VAL A C 1
ATOM 6440 O O . VAL A 1 866 ? 15.613 -20.583 4.080 1.00 36.41 866 VAL A O 1
ATOM 6443 N N . PRO A 1 867 ? 15.299 -18.848 5.480 1.00 29.47 867 PRO A N 1
ATOM 6444 C CA . PRO A 1 867 ? 15.689 -19.597 6.672 1.00 29.47 867 PRO A CA 1
ATOM 6445 C C . PRO A 1 867 ? 14.861 -20.881 6.838 1.00 29.47 867 PRO A C 1
ATOM 6447 O O . PRO A 1 867 ? 13.635 -20.827 6.897 1.00 29.47 867 PRO A O 1
ATOM 6450 N N . ALA A 1 868 ? 15.552 -22.022 6.926 1.00 30.28 868 ALA A N 1
ATOM 6451 C CA . ALA A 1 868 ? 14.977 -23.369 7.016 1.00 30.28 868 ALA A CA 1
ATOM 6452 C C . ALA A 1 868 ? 14.072 -23.784 5.830 1.00 30.28 868 ALA A C 1
ATOM 6454 O O . ALA A 1 868 ? 12.929 -24.196 6.015 1.00 30.28 868 ALA A O 1
ATOM 6455 N N . ALA A 1 869 ? 14.621 -23.757 4.612 1.00 33.41 869 ALA A N 1
ATOM 6456 C CA . ALA A 1 869 ? 14.020 -24.380 3.432 1.00 33.41 869 ALA A CA 1
ATOM 6457 C C . ALA A 1 869 ? 14.942 -25.458 2.825 1.00 33.41 869 ALA A C 1
ATOM 6459 O O . ALA A 1 869 ? 15.887 -25.126 2.112 1.00 33.41 869 ALA A O 1
ATOM 6460 N N . ASP A 1 870 ? 14.644 -26.743 3.053 1.00 33.09 870 ASP A N 1
ATOM 6461 C CA . ASP A 1 870 ? 15.177 -27.836 2.222 1.00 33.09 870 ASP A CA 1
ATOM 6462 C C . ASP A 1 870 ? 14.210 -28.092 1.048 1.00 33.09 870 ASP A C 1
ATOM 6464 O O . ASP A 1 870 ? 13.136 -28.666 1.265 1.00 33.09 870 ASP A O 1
ATOM 6468 N N . PRO A 1 871 ? 14.542 -27.697 -0.196 1.00 37.97 871 PRO A N 1
ATOM 6469 C CA . PRO A 1 871 ? 13.670 -27.909 -1.350 1.00 37.97 871 PRO A CA 1
ATOM 6470 C C . PRO A 1 871 ? 13.533 -29.388 -1.758 1.00 37.97 871 PRO A C 1
ATOM 6472 O O . PRO A 1 871 ? 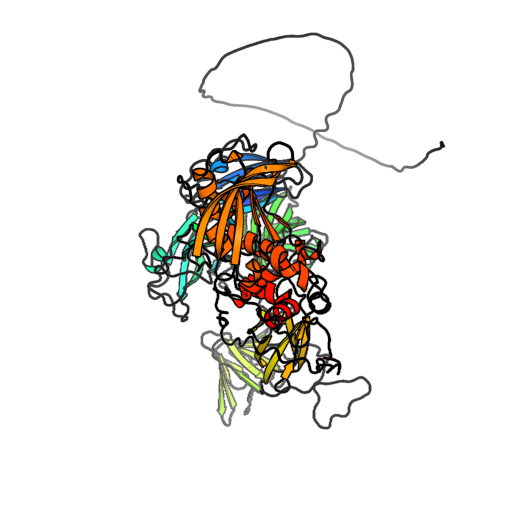12.710 -29.690 -2.619 1.00 37.97 871 PRO A O 1
ATOM 6475 N N . ASN A 1 872 ? 14.294 -30.312 -1.156 1.00 35.22 872 ASN A N 1
ATOM 6476 C CA . ASN A 1 872 ? 14.144 -31.757 -1.367 1.00 35.22 872 ASN A CA 1
ATOM 6477 C C . ASN A 1 872 ? 13.053 -32.387 -0.475 1.00 35.22 872 ASN A C 1
ATOM 6479 O O . ASN A 1 872 ? 12.759 -33.572 -0.614 1.00 35.22 872 ASN A O 1
ATOM 6483 N N . SER A 1 873 ? 12.431 -31.611 0.424 1.00 35.12 873 SER A N 1
ATOM 6484 C CA . SER A 1 873 ? 11.403 -32.083 1.371 1.00 35.12 873 SER A CA 1
ATOM 6485 C C . SER A 1 873 ? 10.027 -32.393 0.753 1.00 35.12 873 SER A C 1
ATOM 6487 O O . SER A 1 873 ? 9.111 -32.807 1.465 1.00 35.12 873 SER A O 1
ATOM 6489 N N . LEU A 1 874 ? 9.883 -32.267 -0.572 1.00 40.16 874 LEU A N 1
ATOM 6490 C CA . LEU A 1 874 ? 8.737 -32.767 -1.337 1.00 40.16 874 LEU A CA 1
ATOM 6491 C C . LEU A 1 874 ? 8.778 -34.309 -1.399 1.00 40.16 874 LEU A C 1
ATOM 6493 O O . LEU A 1 874 ? 9.156 -34.904 -2.410 1.00 40.16 874 LEU A O 1
ATOM 6497 N N . GLU A 1 875 ? 8.421 -34.970 -0.291 1.00 32.41 875 GLU A N 1
ATOM 6498 C CA . GLU A 1 875 ? 8.362 -36.434 -0.223 1.00 32.41 875 GLU A CA 1
ATOM 6499 C C . GLU A 1 875 ? 7.406 -37.014 -1.276 1.00 32.41 875 GLU A C 1
ATOM 6501 O O . GLU A 1 875 ? 6.277 -36.559 -1.461 1.00 32.41 875 GLU A O 1
ATOM 6506 N N . ARG A 1 876 ? 7.851 -38.093 -1.932 1.00 32.94 876 ARG A N 1
ATOM 6507 C CA . ARG A 1 876 ? 7.095 -38.793 -2.979 1.00 32.94 876 ARG A CA 1
ATOM 6508 C C . ARG A 1 876 ? 5.696 -39.205 -2.493 1.00 32.94 876 ARG A C 1
ATOM 6510 O O . ARG A 1 876 ? 5.602 -40.037 -1.581 1.00 32.94 876 ARG A O 1
ATOM 6517 N N . PRO A 1 877 ? 4.610 -38.775 -3.164 1.00 30.16 877 PRO A N 1
ATOM 6518 C CA . PRO A 1 877 ? 3.289 -39.345 -2.941 1.00 30.16 877 PRO A CA 1
ATOM 6519 C C . PRO A 1 877 ? 3.322 -40.862 -3.162 1.00 30.16 877 PRO A C 1
ATOM 6521 O O . PRO A 1 877 ? 3.711 -41.340 -4.229 1.00 30.16 877 PRO A O 1
ATOM 6524 N N . ARG A 1 878 ? 2.884 -41.644 -2.164 1.00 32.41 878 ARG A N 1
ATOM 6525 C CA . ARG A 1 878 ? 2.940 -43.126 -2.186 1.00 32.41 878 ARG A CA 1
ATOM 6526 C C . ARG A 1 878 ? 2.078 -43.791 -3.277 1.00 32.41 878 ARG A C 1
ATOM 6528 O O . ARG A 1 878 ? 2.064 -45.015 -3.371 1.00 32.41 878 ARG A O 1
ATOM 6535 N N . SER A 1 879 ? 1.370 -43.004 -4.085 1.00 30.66 879 SER A N 1
ATOM 6536 C CA . SER A 1 879 ? 0.649 -43.419 -5.291 1.00 30.66 879 SER A CA 1
ATOM 6537 C C . SER A 1 879 ? 1.552 -43.591 -6.522 1.00 30.66 879 SER A C 1
ATOM 6539 O O . SER A 1 879 ? 1.218 -44.396 -7.389 1.00 30.66 879 SER A O 1
ATOM 6541 N N . TRP A 1 880 ? 2.700 -42.908 -6.600 1.00 29.91 880 TRP A N 1
ATOM 6542 C CA . TRP A 1 880 ? 3.669 -43.077 -7.691 1.00 29.91 880 TRP A CA 1
ATOM 6543 C C . TRP A 1 880 ? 4.640 -44.230 -7.399 1.00 29.91 880 TRP A C 1
ATOM 6545 O O . TRP A 1 880 ? 5.820 -44.035 -7.102 1.00 29.91 880 TRP A O 1
ATOM 6555 N N . GLN A 1 881 ? 4.140 -45.463 -7.505 1.00 28.28 881 GLN A N 1
ATOM 6556 C CA . GLN A 1 881 ? 5.019 -46.597 -7.794 1.00 28.28 881 GLN A CA 1
ATOM 6557 C C . GLN A 1 881 ? 5.420 -46.556 -9.276 1.00 28.28 881 GLN A C 1
ATOM 6559 O O . GLN A 1 881 ? 4.551 -46.331 -10.122 1.00 28.28 881 GLN A O 1
ATOM 6564 N N . PRO A 1 882 ? 6.695 -46.806 -9.627 1.00 27.89 882 PRO A N 1
ATOM 6565 C CA . PRO A 1 882 ? 7.063 -47.006 -11.018 1.00 27.89 882 PRO A CA 1
ATOM 6566 C C . PRO A 1 882 ? 6.380 -48.276 -11.530 1.00 27.89 882 PRO A C 1
ATOM 6568 O O . PRO A 1 882 ? 6.602 -49.370 -11.009 1.00 27.89 882 PRO A O 1
ATOM 6571 N N . PHE A 1 883 ? 5.567 -48.144 -12.577 1.00 26.45 883 PHE A N 1
ATOM 6572 C CA . PHE A 1 883 ? 5.185 -49.297 -13.382 1.00 26.45 883 PHE A CA 1
ATOM 6573 C C . PHE A 1 883 ? 6.421 -49.740 -14.171 1.00 26.45 883 PHE A C 1
ATOM 6575 O O . PHE A 1 883 ? 6.716 -49.199 -15.237 1.00 26.45 883 PHE A O 1
ATOM 6582 N N . GLU A 1 884 ? 7.149 -50.727 -13.645 1.00 28.75 884 GLU A N 1
ATOM 6583 C CA . GLU A 1 884 ? 8.142 -51.478 -14.415 1.00 28.75 884 GLU A CA 1
ATOM 6584 C C . GLU A 1 884 ? 7.423 -52.219 -15.553 1.00 28.75 884 GLU A C 1
ATOM 6586 O O . GLU A 1 884 ? 6.986 -53.360 -15.412 1.00 28.75 884 GLU A O 1
ATOM 6591 N N . SER A 1 885 ? 7.261 -51.547 -16.695 1.00 27.03 885 SER A N 1
ATOM 6592 C CA . SER A 1 885 ? 6.813 -52.182 -17.932 1.00 27.03 885 SER A CA 1
ATOM 6593 C C . SER A 1 885 ? 7.961 -53.048 -18.467 1.00 27.03 885 SER A C 1
ATOM 6595 O O . SER A 1 885 ? 9.013 -52.501 -18.811 1.00 27.03 885 SER A O 1
ATOM 6597 N N . PRO A 1 886 ? 7.820 -54.386 -18.546 1.00 29.41 886 PRO A N 1
ATOM 6598 C CA . PRO A 1 886 ? 8.941 -55.295 -18.791 1.00 29.41 886 PRO A CA 1
ATOM 6599 C C . PRO A 1 886 ? 9.301 -55.408 -20.287 1.00 29.41 886 PRO A C 1
ATOM 6601 O O . PRO A 1 886 ? 9.453 -56.508 -20.815 1.00 29.41 886 PRO A O 1
ATOM 6604 N N . TYR A 1 887 ? 9.421 -54.269 -20.979 1.00 27.64 887 TYR A N 1
ATOM 6605 C CA . TYR A 1 887 ? 9.672 -54.180 -22.423 1.00 27.64 887 TYR A CA 1
ATOM 6606 C C . TYR A 1 887 ? 10.657 -53.061 -22.809 1.00 27.64 887 TYR A C 1
ATOM 6608 O O . TYR A 1 887 ? 10.380 -52.239 -23.679 1.00 27.64 887 TYR A O 1
ATOM 6616 N N . ILE A 1 888 ? 11.865 -53.088 -22.237 1.00 32.59 888 ILE A N 1
ATOM 6617 C CA . ILE A 1 888 ? 13.051 -52.601 -22.962 1.00 32.59 888 ILE A CA 1
ATOM 6618 C C . ILE A 1 888 ? 13.592 -53.790 -23.761 1.00 32.59 888 ILE A C 1
ATOM 6620 O O . ILE A 1 888 ? 14.139 -54.732 -23.189 1.00 32.59 888 ILE A O 1
ATOM 6624 N N . GLY A 1 889 ? 13.397 -53.778 -25.082 1.00 27.45 889 GLY A N 1
ATOM 6625 C CA . GLY A 1 889 ? 13.703 -54.940 -25.914 1.00 27.45 889 GLY A CA 1
ATOM 6626 C C . GLY A 1 889 ? 13.681 -54.679 -27.418 1.00 27.45 889 GLY A C 1
ATOM 6627 O O . GLY A 1 889 ? 12.726 -55.069 -28.076 1.00 27.45 889 GLY A O 1
ATOM 6628 N N . LEU A 1 890 ? 14.800 -54.150 -27.932 1.00 28.98 890 LEU A N 1
ATOM 6629 C CA . LEU A 1 890 ? 15.220 -54.159 -29.346 1.00 28.98 890 LEU A CA 1
ATOM 6630 C C . LEU A 1 890 ? 14.364 -53.324 -30.331 1.00 28.98 890 LEU A C 1
ATOM 6632 O O . LEU A 1 890 ? 13.276 -53.735 -30.711 1.00 28.98 890 LEU A O 1
ATOM 6636 N N . TYR A 1 891 ? 14.913 -52.220 -30.851 1.00 24.95 891 TYR A N 1
ATOM 6637 C CA . TYR A 1 891 ? 15.475 -52.104 -32.218 1.00 24.95 891 TYR A CA 1
ATOM 6638 C C . TYR A 1 891 ? 15.676 -50.617 -32.591 1.00 24.95 891 TYR A C 1
ATOM 6640 O O . TYR A 1 891 ? 14.689 -49.921 -32.777 1.00 24.95 891 TYR A O 1
ATOM 6648 N N . TRP A 1 892 ? 16.951 -50.224 -32.753 1.00 34.44 892 TRP A N 1
ATOM 6649 C CA . TRP A 1 892 ? 17.483 -49.063 -33.503 1.00 34.44 892 TRP A CA 1
ATOM 6650 C C . TRP A 1 892 ? 16.810 -47.697 -33.303 1.00 34.44 892 TRP A C 1
ATOM 6652 O O . TRP A 1 892 ? 15.881 -47.373 -34.071 1.00 34.44 892 TRP A O 1
#

Nearest PDB structures (f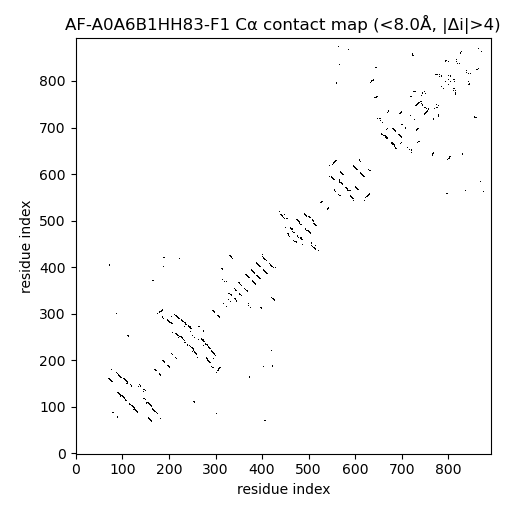oldseek):
  7tcv-assembly1_XXX-2  TM=2.135E-01  e=2.664E-01  Mus musculus
  5xdo-assembly1_B  TM=2.297E-01  e=4.505E-01  Homo sapiens
  7nie-assembly1_C  TM=2.124E-01  e=5.274E-01  Sus scrofa
  3emn-assembly1_X  TM=2.085E-01  e=6.508E-01  Mus musculus
  6tir-assembly1_A  TM=2.200E-01  e=7.293E+00  Homo sapiens

Solvent-accessible surface area (backbone atoms only — not comparable to full-atom values): 49722 Å² total; per-residue (Å²): 140,83,88,82,89,87,90,82,90,85,94,86,89,90,80,91,80,90,84,89,88,84,88,85,82,90,84,88,91,92,86,91,85,90,86,87,87,84,87,83,86,84,88,88,87,86,85,89,84,86,84,87,89,82,92,73,86,77,77,79,76,78,74,80,70,72,81,76,80,57,41,72,48,79,33,76,40,41,47,54,58,58,97,52,92,75,52,42,36,12,34,43,35,38,33,34,77,37,86,57,64,43,58,39,33,36,27,33,29,15,27,80,30,54,70,41,57,54,20,31,33,74,49,48,47,59,32,70,52,76,40,41,36,59,36,44,30,64,28,30,70,91,81,51,27,45,52,27,35,45,89,65,53,74,50,28,27,37,43,36,40,22,82,61,56,64,52,75,48,30,31,38,30,23,72,89,62,55,75,27,62,34,52,64,47,32,63,70,43,72,42,97,54,99,78,71,26,28,35,31,72,41,82,74,39,41,44,62,81,38,73,59,50,37,24,35,42,36,43,30,30,78,41,92,55,67,29,49,38,40,36,40,39,30,22,68,83,65,49,65,32,76,50,39,47,30,34,45,73,45,48,37,40,10,36,50,76,44,42,31,51,46,44,29,69,33,50,99,84,43,46,54,13,23,34,80,77,53,73,38,32,28,35,44,38,35,25,68,45,65,61,51,34,33,36,34,36,39,34,78,87,45,49,57,43,64,63,21,71,73,99,66,79,37,59,36,44,78,38,42,68,53,38,48,68,75,41,51,79,39,48,32,37,36,43,43,102,78,47,67,32,39,40,30,39,52,75,97,54,27,36,42,38,36,43,59,69,94,81,52,84,49,73,48,44,30,44,56,50,50,41,46,76,47,70,39,24,26,36,43,39,40,42,34,79,88,66,26,39,38,43,31,42,36,38,38,64,28,74,59,32,30,41,35,42,32,45,34,33,42,88,88,36,87,88,48,55,74,55,57,26,48,35,34,35,71,83,59,82,65,94,66,97,70,81,94,67,87,70,45,80,41,46,62,76,36,70,45,83,93,44,58,69,61,45,78,71,77,61,72,44,67,42,69,49,49,76,52,76,48,100,76,21,27,34,39,41,25,36,50,71,12,33,35,24,43,91,77,58,31,35,41,30,17,74,18,90,87,18,23,31,33,49,28,31,22,24,74,36,41,32,36,36,38,40,66,50,79,76,79,72,85,80,92,64,57,71,62,60,93,90,69,83,80,60,99,92,68,72,62,54,71,88,81,68,101,65,61,22,40,42,33,30,42,30,23,38,67,67,44,91,81,43,46,39,44,67,20,37,39,32,30,71,34,58,99,60,44,74,47,70,38,65,14,41,64,70,4,39,40,71,53,70,73,41,52,54,63,32,33,38,34,39,32,48,56,96,52,28,61,71,48,75,48,79,45,75,33,88,50,72,44,76,57,71,44,71,39,54,70,69,62,62,42,81,35,65,49,56,57,76,73,49,60,53,70,60,54,95,87,52,69,50,42,54,75,50,77,45,77,78,47,70,46,80,44,77,44,74,37,74,86,72,85,40,80,39,83,38,65,21,42,34,27,48,33,32,38,79,90,51,67,32,40,36,40,24,45,56,86,52,76,41,73,66,52,40,46,48,52,49,65,59,49,48,52,47,62,25,46,42,37,45,45,40,48,68,34,53,42,37,34,40,37,39,84,31,84,76,62,74,49,51,42,30,93,77,8,32,42,42,43,24,48,61,48,49,51,52,26,51,75,68,32,37,40,54,42,46,52,42,28,38,14,23,33,23,38,36,41,88,72,40,56,86,28,75,64,45,53,46,20,50,60,45,31,64,37,29,58,14,47,50,21,58,77,34,64,90,77,33,41,56,18,48,44,49,46,59,39,46,36,59,45,52,33,53,85,64,45,55,71,68,55,50,49,47,50,56,67,30,32,48,42,48,49,48,50,56,69,68,66,71,68,53,45,44,86,58,64,74,54,78,62,88,54,86,80,43,68,88,77,70,74,70,80,60,91,82,74,66,85,80,83,69,96,72,91,76,89,84,138

Foldseek 3Di:
DDDDDDDDDDDDDDDDDDDDDDDDYDDDDDDDDDDDDDDDDDDDDDDDDDDDDDDDDDPPPPPPPQDDQWDKDKFQFFAADDPDAQAKWKKKKKFFPAQAKWKKWKWWQAQQLDIFGTFIAIAHGRGMAMDINVCQQAPDVVSRTHGHNHDGYGTIMMMMTIPTLMDMWMWIAGNVRDTATRRDFFDKDFDPDPLRKIKGKDAFAAAPPPQFWWKKKKKFAQAQAKKKKKKWKAAPVRDTQPFGIKIAIRGHSHMDIDTNCCQQPNDPHIDIHSHDHDHTIIMMMMMSFFITMWMWIAGPSNDIYTRRDDDAAAWDQAAQVSVCVLQAQFWKWWAWPQGIKTWHHYPPQKIWIWDDDPPDTDTWMFGWGKHASDRQKIWIWTQTPQGKIKIKIFGHPHSFKGKIKMWIADPVRSVTDIIIGMMGTPPHDPPDDDDDDDWDKDAAQDFAPPQALWADDDFPDWFQWDWDDDRTWIKIKHAAQTWGHHPLGKIKGFHFNRTWIAIRRGTHDGMIIIDDHPRDDDDPADADDPPDDDDPPHDHHHDDDQDFAKEKEAEEEPLDPQQGQFQKKKAWCDDPRHPDIFGAANSRMDMDTRDAAKTKIWIGGPPQWDIDIDIDHGNYYYYDYHYTYGPQEAPAAFQLVQFFPLDDPPADFQWDDKAWPAWDWDFDQDQPPRDTDTATWGWIFTDGNPDTAIETEGCVCVDNVSSVVVCVLVSRLLRRFFVQLQVLAHYEYEDQHPDDWAAQQVNRYTYHHVVNQVVCVVRRSNSSVSQLNSQSRRPLVPQLPDPQNVVLCVSLSHANHPVCVVCVNRRRRSRLVSLLCCLFFNVVRGDPVSNSSNCNRRVSVSVVVVPPPGRRPPTDGDDDPRPDDDVVPPDDDPVDDDPPPVDPDDDD

Secondary structure (DSSP, 8-state):
----------------------------------------------------------------PPPP--EEEEEEEE----SSTTS-EEEEEEEE-SSS-EEEEEEEE-TT--BPPPEEEEEPTT-EEEEEHHHHHH-BGGGTBBS-----SSSEEEEEEESS-EEEEEEEE-TTS-EEE----PPEEE-SSTT--EEEEEEEE--TT--SEEEEEEEE--SSS-EEEEEEEEETTS-B-TT--EEEEE-TT-EEEEEHHHHHH--TTSBS-----SSPEEEEEEESS--EEEEEEEETTS-EEE--------PPPSSHHHHHHHHBT-EEEE--TT--EEEEE-GGGEEEEEE-STT--EEEEEEEEEEEEETTEEEEEEEETTS-EEEEEEEESSSSEEEEEEEEEETTEEEEEEEEEEEEESS---SS-----PPEEE-TTPBPTTS-SSS----SEEEEEEEEEETTEEEEEEEEEEEEE-TTS-EEEE--TT-EEEETTEEEES-EEEE-TTSS---S-PPP-TTPPPPTT-----PPPS--EEEEEEEEESSSTT-B-TT-EEEE-SSTTTT-EEE--TT-EEEEEEE-EEEEEEEE-STTS--EEEEEEESS-EE--EEEPP-S--SBS-SGGG-S-SS-TTS---EEEEEEEEEEEEEEEETTTTEEEEEEEEEEEEEETTEEEEEEE-GGG-SHHHHHHHHHHHHHHHTTS-HHHHTT--EEEEE---S--EEETTTTEEEEEHHHHHHHHHHT-HHHHHHHHHHHHHTHHHHTT-HHHHHHHHHH-S-SBHHHHHSTTTTTTHHHHHHHHHHHH-TTTS-HHHHHHHHHH-HHHHHHHHHTT---TTPPPPPP-STT--TT--PPPTT------S------

Sequence (892 aa):
MRWDRPGSFCTRRFFHHMSKPRRQSWPILLLPRARVTVMFRTTRTIRPMGTFRGAAALGVVMLWCAPALAEQYTVPLLVAPAGASGQPQGVLRILNATAESGAVQIHAVDDAGTRSWPAAFTLGASAAAEFTAMDLQSGNAALGLAGGIGTGVGDARLEIETDLDIVPMAFVRASDGTLSAMHDTVRGAQAGDDSGGYTYEVPVFNLSTEMVQASRLRLINPGDSAAAIAIAGRDDTGALASGGDVTLTLAAGASKTLTAQQLEAGDESVAGRLGAGAGKWRLTVSSDRPLEVANIVVSTAGYWSNLSTTAVRGAAPPDLDAFTERFGGREIFYDTDAGILTFTLIADGRFTETGGSGGIAGADMGDYGYAAVGREAGRLTLEYDDGGRCRANLYFSTRTSGWFASRCTATGDPDGYRTGGTWSLADGEVDGGGGAVMKTGYGVDDALPGVPTSGAFTPTITDGGSILRTGGGTTILLINEAYFELSDGTRYTCTAPLGCRIANGTVTAGTVTGLTAGAGEVSRFPECREGMTLSPGQSCTYPGTDTTFVLSGLVTDSRSAGLAVAGATARIESGPWAGQREITGADGRYRFENLAGTTTVTVTGRSSYPARTIDVTMDTDRTVDFVLEHNGRPPFGGTVWITPNLITPSDPTSLIDVTYVGRGARELLNPHADTWEVIDTYLFDVQYAGQIVEFQVHSDFHSSEAARYQVNTYAPALGRLPAVLLSGAREVEISIVDHGFQANGGSGIFHIYTPDGEELLENGFLEEVLLHEGGHVSLDPGHENSAHWLAAQRADGVFVSDYARDHPGREDVAESILPYFALRYRPDRLTEAARFAIAAAIPNRLLYFDEQGFDMSPYTRMESTVPAADPNSLERPRSWQPFESPYIGLYW

Radius of gyration: 39.4 Å; Cα contacts (8 Å, |Δi|>4): 1977; chains: 1; bounding box: 100×119×118 Å

Mean predicted aligned error: 22.58 Å